Protein AF-A0A813IL20-F1 (afdb_monomer_lite)

Radius of gyration: 36.97 Å; chains: 1; bounding box: 120×88×126 Å

Secondary structure (DSSP, 8-state):
-------------------------------------------SGGGTTTSPP---TTGGGBSSSGGGS-----------PPB-TTS-EE-TTT--EE-GGGEEEE--STT---EEEEEEHHHHHHHHHHHHHSHHHHHHHHHHHHHHHHHTTT------HHHHHHHHHHTTTB-TTT-PBP-TT-TT-TTSEEEEES-TTS-S-TTTEEEEEGGG----GGGGT---GGG--S-SS--HHHHHHHHHHHHSPP-HHHHHHHHHHHHS---------------TTS-EE-TTT--EE-GGGEEE-TTSTTSEEEEEHHHHHHHHHHHHHSHHHHHHHHHHHHHHHHHHTT--B---HHHHHHHHHHTTTB-TTT--B-B-S-SS-TTBEEEEESSTTS-B-TTTEEEEEGGG--TT-TT-TTSPPPPPPPP-------PPPHHHHHHTSPPP--HHHHHHHHHHHH-GGG----PPP--B-TTSPEEPTTT--EE-GGGEEEEE-TTT--EEEEEEETTTTTSSSSBSSSSHHHHHHHHHHHHHHHHHHHT--B---HHHHHHHHHHTTTB-TTT--B--SS--SSSSSEEEEES-SSS-B-TTTEEEEETTS-----TTSTT--GGGS-S--S--HHHHHHHHHHHTSPP-HHHHHHHHHHHHHS-S-----PPPPPP-TTS-EE-TTT--EE-GGGEEE-TTSTTSEEEEEHHHHHHHHHHHHHSHHHHHHHHHHHHHHHHHHTT--B---HHHHHHHHHHTTTB-TTT--B-B-S-SS-TTBEEEEES-SSS-B-TTTEEEEEGGG--S-TT-HHHHHHHHHHHHHHTTHHHHHHHHHHHHHHHHHTT-

pLDDT: mean 78.88, std 21.27, range [24.94, 98.19]

Sequence (852 aa):
MAGFSYRLAGSLQLHKPSERWLLSSISSLRGHKLVSSIDHVLSDLDLQAHQPSEVNIEELRLLIQEARNPTKSEKPRAARRTANSAGEWLCGSCGHYLPVEAFWTATNGPAGRFHISSSCKDCTRLRHMTYHRTLRGNAGRLVAGATYRSKKRDYENTLTMQDILTMIWDQKGCCAYSGVAMQMCIPNSHWRMSLERKNNHIRYNISNCVLVAAEFNSSDYSRTLGVRANEVFGTAQWSAEKVSAVFEARRSIVDLHELSGDIAQARIVPKGLARNVSNRRPDCEGNFLCLKCMTHKHYDSFHVRAATSTGIQSYCKECAGDLGRRRRETLRGHVQTLLGNATARSKSANMAFALRLDDLLDMLYLQDGRCIYSGVPLQYRVRHTDWRMSLERLNNLAGYTKDNCMLIAVEFNTSDYSKLTTLQTPHPVSTSLHARPNVLSDLDLQALQPPHVNIEELKLLIQEARNPTCRKPRAARRTANSAGEWLCVSCGRYLPVEVFRLITTRTVGRSYIHSHCNDCERLRMMTYRRTLSGNAERLVASATYRSKKRNHKNTLTKDDILDMIWDQKGCCAYSGIAMQMCIPNSHWRMSLERKDNNLGYNLENCVLVASEFNTSDYSRQRGVRANEVFGTVQWSAEKVSAVFEARRSIVDLHQLSRDITQARVAPTSLARRLAPRRPDCEGKFLCSKCMTHKHYDSFYSDASKSSGIQGFCKECLKDLGRKHRETLRGHAFTLLSSARARSKSANMSFSLQLDDLLDMVHLQVGQCFYSGVPLQYKVRHTDWRMSLERINNSLGYTADNCVLIAVEFNTSDYSRKTAKVKKFVSISFADGVKYCTELQDMRVGFEVYMNK

Foldseek 3Di:
DDDDDDDDDDYDDDDDDDDDDDDDDDDDDDDDDDDDDDDDDDDDPPVVPDAPPQFWALVLLQQLQCFLFNPLPPQPPDDPWDADPVCFTQQSQPRDTDHQQQFDWDQPDPVRDIDTDNHGPVSVVVVLLQCQLRLLSVLQVQVVVQCVVCVVVVHDAPDDSLLVLVLCVVLVCAAQAQRGHASSRDPPDQSHKHKDFCDPPDGNDNVGIHIGRVVLVPPDCCVVPVDDPVPPFQPLNHHNVNNVVLLLLLPDADPLVVLVVLLVVLVDDPPDPPPCPLDFDAPPVCFTQQPPVRDTHHQQQFDADPPHPVRTDNHGPVVVVVVVLVLQLGPNSVLVVQLVVQVVVCVVVVADADDDSVLQSVLCSLLSCAAPVRSGRADRNDDRDQSHKHKDFLDPVHGHDSVGIHIHRNSVRDPPPNDPNPDDDDDRDDDDDDDDPDDDDVVLLVVLAQDDQPLVVLVVLLVVLPDPVPPGDPQDDWAADPVCFTQASRPSDTDHQQQFDWDQDPVPRDTDTPNGGSSSVRSSPRSCRLRLNVVLVVQQVVLVVVCVVVVADAPRDSVLSSVLCNVLSCAAQQARRRQSCTRPPDQRHWHKDFCDPVHGHDSVGIHIHRNLQVFDDPCPDPPQHNVNPFEPLHGHNVNLVVLLVLLPDDDPLVVLVVLLVCLVPVDPCPDPDDAFDQADPVCFGQQPQVRDTDHPQQFDADPVHPSRTDSHGPVRVVVVLLVLQLGPNSVLVVQLVVQVVVCVVVVADADDDSVLVSVLCVVLSQAAQLRSRHAHRNDDRDQSHWHKDFLAPVHGHDSSGIHIHRVSSVGPPNSHRPCSRSNNVSSSCVVPVVPVVVVVVVVVVVVVVVVD

Organism: Polarella glacialis (NCBI:txid89957)

Structure (mmCIF, N/CA/C/O backbone):
data_AF-A0A813IL20-F1
#
_entry.id   AF-A0A813IL20-F1
#
loop_
_atom_site.group_PDB
_atom_site.id
_atom_site.type_symbol
_atom_site.label_atom_id
_atom_site.label_alt_id
_atom_site.label_comp_id
_atom_site.label_asym_id
_atom_site.label_entity_id
_atom_site.label_seq_id
_atom_site.pdbx_PDB_ins_code
_atom_site.Cartn_x
_atom_site.Cartn_y
_atom_site.Cartn_z
_atom_site.occupancy
_atom_site.B_iso_or_equiv
_atom_site.auth_seq_id
_atom_site.auth_comp_id
_atom_site.auth_asym_id
_atom_site.auth_atom_id
_atom_site.pdbx_PDB_model_num
ATOM 1 N N . MET A 1 1 ? -54.839 -39.015 -52.988 1.00 30.56 1 MET A N 1
ATOM 2 C CA . MET A 1 1 ? -54.750 -40.089 -54.009 1.00 30.56 1 MET A CA 1
ATOM 3 C C . MET A 1 1 ? -53.391 -39.986 -54.716 1.00 30.56 1 MET A C 1
ATOM 5 O O . MET A 1 1 ? -52.631 -39.097 -54.352 1.00 30.56 1 MET A O 1
ATOM 9 N N . ALA A 1 2 ? -53.042 -40.917 -55.613 1.00 30.77 2 ALA A N 1
ATOM 10 C CA . ALA A 1 2 ? -51.734 -41.002 -56.299 1.00 30.77 2 ALA A CA 1
ATOM 11 C C . ALA A 1 2 ? -51.496 -39.865 -57.334 1.00 30.77 2 ALA A C 1
ATOM 13 O O . ALA A 1 2 ? -52.444 -39.156 -57.653 1.00 30.77 2 ALA A O 1
ATOM 14 N N . GLY A 1 3 ? -50.298 -39.651 -57.913 1.00 31.56 3 GLY A N 1
ATOM 15 C CA . GLY A 1 3 ? -48.956 -40.214 -57.628 1.00 31.56 3 GLY A CA 1
ATOM 16 C C . GLY A 1 3 ? -48.091 -40.537 -58.879 1.00 31.56 3 GLY A C 1
ATOM 17 O O . GLY A 1 3 ? -48.644 -40.916 -59.902 1.00 31.56 3 GLY A O 1
ATOM 18 N N . PHE A 1 4 ? -46.747 -40.484 -58.736 1.00 41.22 4 PHE A N 1
ATOM 19 C CA . PHE A 1 4 ? -45.675 -40.952 -59.672 1.00 41.22 4 PHE A CA 1
ATOM 20 C C . PHE A 1 4 ? -45.508 -40.226 -61.035 1.00 41.22 4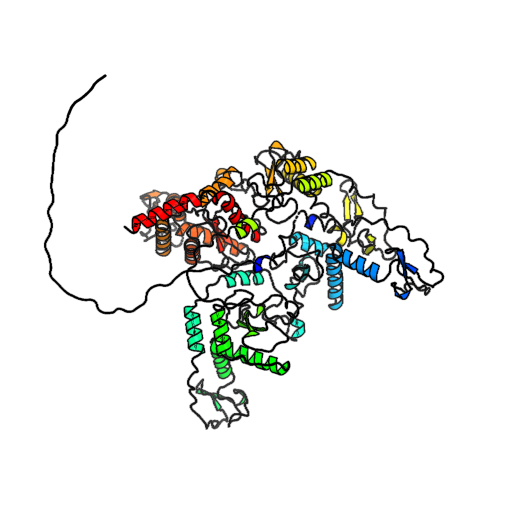 PHE A C 1
ATOM 22 O O . PHE A 1 4 ? -46.404 -39.502 -61.449 1.00 41.22 4 PHE A O 1
ATOM 29 N N . SER A 1 5 ? -44.368 -40.286 -61.765 1.00 36.16 5 SER A N 1
ATOM 30 C CA . SER A 1 5 ? -43.082 -41.062 -61.709 1.00 36.16 5 SER A CA 1
ATOM 31 C C . SER A 1 5 ? -41.892 -40.165 -62.206 1.00 36.16 5 SER A C 1
ATOM 33 O O . SER A 1 5 ? -42.159 -38.996 -62.458 1.00 36.16 5 SER A O 1
ATOM 35 N N . TYR A 1 6 ? -40.584 -40.472 -62.388 1.00 32.97 6 TYR A N 1
ATOM 36 C CA . TYR A 1 6 ? -39.657 -41.648 -62.463 1.00 32.97 6 TYR A CA 1
ATOM 37 C C . TYR A 1 6 ? -38.333 -41.323 -61.663 1.00 32.97 6 TYR A C 1
ATOM 39 O O . TYR A 1 6 ? -38.374 -40.386 -60.874 1.00 32.97 6 TYR A O 1
ATOM 47 N N . ARG A 1 7 ? -37.147 -41.993 -61.619 1.00 40.91 7 ARG A N 1
ATOM 48 C CA . ARG A 1 7 ? -36.355 -43.002 -62.405 1.00 40.91 7 ARG A CA 1
ATOM 49 C C . ARG A 1 7 ? -35.720 -42.463 -63.725 1.00 40.91 7 ARG A C 1
ATOM 51 O O . ARG A 1 7 ? -36.349 -41.628 -64.351 1.00 40.91 7 ARG A O 1
ATOM 58 N N . LEU A 1 8 ? -34.502 -42.804 -64.211 1.00 36.41 8 LEU A N 1
ATOM 59 C CA . LEU A 1 8 ? -33.400 -43.775 -63.903 1.00 36.41 8 LEU A CA 1
ATOM 60 C C . LEU A 1 8 ? -31.996 -43.071 -63.981 1.00 36.41 8 LEU A C 1
ATOM 62 O O . LEU A 1 8 ? -31.918 -42.050 -64.652 1.00 36.41 8 LEU A O 1
ATOM 66 N N . ALA A 1 9 ? -30.921 -43.388 -63.219 1.00 38.69 9 ALA A N 1
ATOM 67 C CA . ALA A 1 9 ? -29.983 -44.559 -63.112 1.00 38.69 9 ALA A CA 1
ATOM 68 C C . ALA A 1 9 ? -28.824 -44.581 -64.165 1.00 38.69 9 ALA A C 1
ATOM 70 O O . ALA A 1 9 ? -29.042 -44.087 -65.262 1.00 38.69 9 ALA A O 1
ATOM 71 N N . GLY A 1 10 ? -27.587 -45.094 -63.949 1.00 27.23 10 GLY A N 1
ATOM 72 C CA . GLY A 1 10 ? -26.899 -45.796 -62.824 1.00 27.23 10 GLY A CA 1
ATOM 73 C C . GLY A 1 10 ? -25.333 -45.682 -62.919 1.00 27.23 10 GLY A C 1
ATOM 74 O O . GLY A 1 10 ? -24.857 -44.957 -63.781 1.00 27.23 10 GLY A O 1
ATOM 75 N N . SER A 1 11 ? -24.483 -46.136 -61.966 1.00 35.28 11 SER A N 1
ATOM 76 C CA . SER A 1 11 ? -23.925 -47.511 -61.715 1.00 35.28 11 SER A CA 1
ATOM 77 C C . SER A 1 11 ? -22.703 -47.939 -62.591 1.00 35.28 11 SER A C 1
ATOM 79 O O . SER A 1 11 ? -22.823 -47.807 -63.800 1.00 35.28 11 SER A O 1
ATOM 81 N N . LEU A 1 12 ? -21.574 -48.553 -62.139 1.00 32.06 12 LEU A N 1
ATOM 82 C CA . LEU A 1 12 ? -20.972 -48.856 -60.802 1.00 32.06 12 LEU A CA 1
ATOM 83 C C . LEU A 1 12 ? -19.505 -49.445 -60.935 1.00 32.06 12 LEU A C 1
ATOM 85 O O . LEU A 1 12 ? -19.089 -49.745 -62.043 1.00 32.06 12 LEU A O 1
ATOM 89 N N . GLN A 1 13 ? -18.797 -49.703 -59.806 1.00 32.12 13 GLN A N 1
ATOM 90 C CA . GLN A 1 13 ? -17.669 -50.671 -59.542 1.00 32.12 13 GLN A CA 1
ATOM 91 C 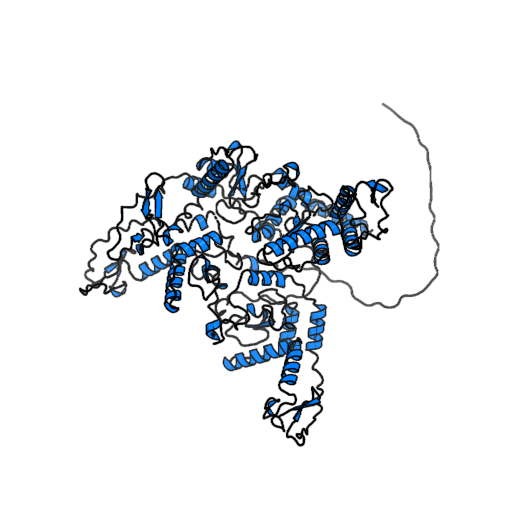C . GLN A 1 13 ? -16.141 -50.336 -59.692 1.00 32.12 13 GLN A C 1
ATOM 93 O O . GLN A 1 13 ? -15.582 -50.266 -60.775 1.00 32.12 13 GLN A O 1
ATOM 98 N N . LEU A 1 14 ? -15.471 -50.264 -58.518 1.00 36.41 14 LEU A N 1
ATOM 99 C CA . LEU A 1 14 ? -14.260 -50.977 -57.999 1.00 36.41 14 LEU A CA 1
ATOM 100 C C . LEU A 1 14 ? -13.086 -51.492 -58.885 1.00 36.41 14 LEU A C 1
ATOM 102 O O . LEU A 1 14 ? -13.293 -52.323 -59.757 1.00 36.41 14 LEU A O 1
ATOM 106 N N . HIS A 1 15 ? -11.835 -51.236 -58.432 1.00 27.55 15 HIS A N 1
ATOM 107 C CA . HIS A 1 15 ? -10.712 -52.216 -58.404 1.00 27.55 15 HIS A CA 1
ATOM 108 C C . HIS A 1 15 ? -9.550 -51.825 -57.435 1.00 27.55 15 HIS A C 1
ATOM 110 O O . HIS A 1 15 ? -9.463 -50.686 -56.978 1.00 27.55 15 HIS A O 1
ATOM 116 N N . LYS A 1 16 ? -8.673 -52.795 -57.107 1.00 30.78 16 LYS A N 1
ATOM 117 C CA . LYS A 1 16 ? -7.412 -52.766 -56.299 1.00 30.78 16 LYS A CA 1
ATOM 118 C C . LYS A 1 16 ? -6.602 -54.057 -56.621 1.00 30.78 16 LYS A C 1
ATOM 120 O O . LYS A 1 16 ? -7.242 -54.971 -57.148 1.00 30.78 16 LYS A O 1
ATOM 125 N N . PRO A 1 17 ? -5.327 -54.262 -56.195 1.00 57.16 17 PRO A N 1
ATOM 126 C CA . PRO A 1 17 ? -4.205 -53.350 -55.873 1.00 57.16 17 PRO A CA 1
ATOM 127 C C . PRO A 1 17 ? -2.868 -53.777 -56.575 1.00 57.16 17 PRO A C 1
ATOM 129 O O . PRO A 1 17 ? -2.871 -54.696 -57.387 1.00 57.16 17 PRO A O 1
ATOM 132 N N . SER A 1 18 ? -1.708 -53.193 -56.218 1.00 30.66 18 SER A N 1
ATOM 133 C CA . SER A 1 18 ? -0.358 -53.762 -56.485 1.00 30.66 18 SER A CA 1
ATOM 134 C C . SER A 1 18 ? 0.709 -53.287 -55.462 1.00 30.66 18 SER A C 1
ATOM 136 O O . SER A 1 18 ? 0.406 -52.454 -54.607 1.00 30.66 18 SER A O 1
ATOM 138 N N . GLU A 1 19 ? 1.922 -53.868 -55.477 1.00 31.22 19 GLU A N 1
ATOM 139 C CA . GLU A 1 19 ? 2.908 -53.869 -54.367 1.00 31.22 19 GLU A CA 1
ATOM 140 C C . GLU A 1 19 ? 4.320 -53.287 -54.683 1.00 31.22 19 GLU A C 1
ATOM 142 O O . GLU A 1 19 ? 4.808 -53.406 -55.803 1.00 31.22 19 GLU A O 1
ATOM 147 N N . ARG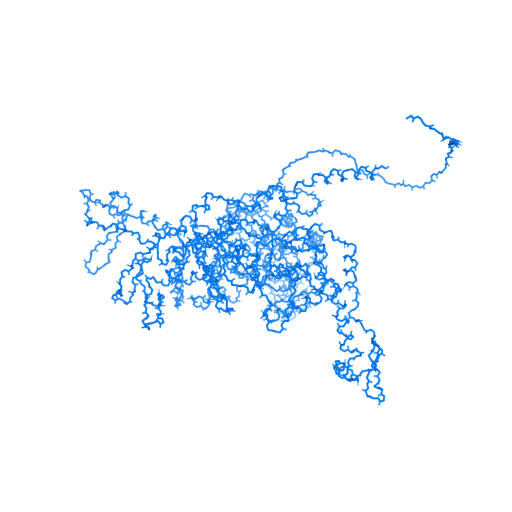 A 1 20 ? 5.035 -52.905 -53.597 1.00 30.52 20 ARG A N 1
ATOM 148 C CA . ARG A 1 20 ? 6.500 -53.061 -53.319 1.00 30.52 20 ARG A CA 1
ATOM 149 C C . ARG A 1 20 ? 7.565 -52.060 -53.826 1.00 30.52 20 ARG A C 1
ATOM 151 O O . ARG A 1 20 ? 7.359 -51.277 -54.738 1.00 30.52 20 ARG A O 1
ATOM 158 N N . TRP A 1 21 ? 8.740 -52.218 -53.180 1.00 29.64 21 TRP A N 1
ATOM 159 C CA . TRP A 1 21 ? 10.037 -51.506 -53.257 1.00 29.64 21 TRP A CA 1
ATOM 160 C C . TRP A 1 21 ? 10.128 -50.133 -52.552 1.00 29.64 21 TRP A C 1
ATOM 162 O O . TRP A 1 21 ? 9.209 -49.333 -52.649 1.00 29.64 21 TRP A O 1
ATOM 172 N N . LEU A 1 22 ? 11.236 -49.758 -51.885 1.00 30.05 22 LEU A N 1
ATOM 173 C CA . LEU A 1 22 ? 12.113 -50.491 -50.937 1.00 30.05 22 LEU A CA 1
ATOM 174 C C . LEU A 1 22 ? 12.947 -49.465 -50.106 1.00 30.05 22 LEU A C 1
ATOM 176 O O . LEU A 1 22 ? 13.071 -48.316 -50.506 1.00 30.05 22 LEU A O 1
ATOM 180 N N . LEU A 1 23 ? 13.473 -49.906 -48.952 1.00 27.94 23 LEU A N 1
ATOM 181 C CA . LEU A 1 23 ? 14.448 -49.304 -47.999 1.00 27.94 23 LEU A CA 1
ATOM 182 C C . LEU A 1 23 ? 15.348 -48.133 -48.491 1.00 27.94 23 LEU A C 1
ATOM 184 O O . LEU A 1 23 ? 15.772 -48.117 -49.637 1.00 27.94 23 LEU A O 1
ATOM 188 N N . SER A 1 24 ? 15.818 -47.180 -47.667 1.00 27.69 24 SER A N 1
ATOM 189 C CA . SER A 1 24 ? 15.969 -47.067 -46.190 1.00 27.69 24 SER A CA 1
ATOM 190 C C . SER A 1 24 ? 16.032 -45.561 -45.774 1.00 27.69 24 SER A C 1
ATOM 192 O O . SER A 1 24 ? 15.815 -44.714 -46.631 1.00 27.69 24 SER A O 1
ATOM 194 N N . SER A 1 25 ? 16.309 -45.094 -44.541 1.00 28.14 25 SER A N 1
ATOM 195 C CA . SER A 1 25 ? 16.659 -45.727 -43.250 1.00 28.14 25 SER A CA 1
ATOM 196 C C . SER A 1 25 ? 16.344 -44.797 -42.061 1.00 28.14 25 SER A C 1
ATOM 198 O O . SER A 1 25 ? 16.456 -43.581 -42.202 1.00 28.14 25 SER A O 1
ATOM 200 N N . ILE A 1 26 ? 16.071 -45.351 -40.870 1.00 27.06 26 ILE A N 1
ATOM 201 C CA . ILE A 1 26 ? 16.170 -44.669 -39.559 1.00 27.06 26 ILE A CA 1
ATOM 202 C C . ILE A 1 26 ? 16.661 -45.685 -38.518 1.00 27.06 26 ILE A C 1
ATOM 204 O O . ILE A 1 26 ? 16.115 -46.784 -38.428 1.00 27.06 26 ILE A O 1
ATOM 208 N N . SER A 1 27 ? 17.628 -45.305 -37.674 1.00 29.34 27 SER A N 1
ATOM 209 C CA . SER A 1 27 ? 18.058 -46.121 -36.531 1.00 29.34 27 SER A CA 1
ATOM 210 C C . SER A 1 27 ? 18.426 -45.288 -35.295 1.00 29.34 27 SER A C 1
ATOM 212 O O . SER A 1 27 ? 19.566 -44.855 -35.150 1.00 29.34 27 SER A O 1
ATOM 214 N N . SER A 1 28 ? 17.477 -45.124 -34.368 1.00 28.81 28 SER A N 1
ATOM 215 C CA . SER A 1 28 ? 17.723 -45.213 -32.916 1.00 28.81 28 SER A CA 1
ATOM 216 C C . SER A 1 28 ? 16.388 -45.243 -32.162 1.00 28.81 28 SER A C 1
ATOM 218 O O . SER A 1 28 ? 15.513 -44.421 -32.425 1.00 28.81 28 SER A O 1
ATOM 220 N N . LEU A 1 29 ? 16.215 -46.194 -31.239 1.00 32.59 29 LEU A N 1
ATOM 221 C CA . LEU A 1 29 ? 14.995 -46.366 -30.440 1.00 32.59 29 LEU A CA 1
ATOM 222 C C . LEU A 1 29 ? 15.326 -46.922 -29.047 1.00 32.59 29 LEU A C 1
ATOM 224 O O . LEU A 1 29 ? 16.087 -47.883 -28.945 1.00 32.59 29 LEU A O 1
ATOM 228 N N . ARG A 1 30 ? 14.717 -46.323 -28.012 1.00 31.08 30 ARG A N 1
ATOM 229 C CA . ARG A 1 30 ? 14.506 -46.745 -26.598 1.00 31.08 30 ARG A CA 1
ATOM 230 C C . ARG A 1 30 ? 14.047 -45.480 -25.852 1.00 31.08 30 ARG A C 1
ATOM 232 O O . ARG A 1 30 ? 14.618 -44.428 -26.104 1.00 31.08 30 ARG A O 1
ATOM 239 N N . GLY A 1 31 ? 13.076 -45.444 -24.941 1.00 28.25 31 GLY A N 1
ATOM 240 C CA . GLY A 1 31 ? 12.111 -46.386 -24.337 1.00 28.25 31 GLY A CA 1
ATOM 241 C C . GLY A 1 31 ? 11.447 -45.589 -23.182 1.00 28.25 31 GLY A C 1
ATOM 242 O O . GLY A 1 31 ? 12.085 -44.677 -22.671 1.00 28.25 31 GLY A O 1
ATOM 243 N N . HIS A 1 32 ? 10.202 -45.754 -22.732 1.00 26.88 32 HIS A N 1
ATOM 244 C CA . HIS A 1 32 ? 9.381 -46.948 -22.484 1.00 26.88 32 HIS A CA 1
ATOM 245 C C . HIS A 1 32 ? 7.866 -46.619 -22.595 1.00 26.88 32 HIS A C 1
ATOM 247 O O . HIS A 1 32 ? 7.494 -45.540 -23.050 1.00 26.88 32 HIS A O 1
ATOM 253 N N . LYS A 1 33 ? 6.982 -47.551 -22.198 1.00 29.48 33 LYS A N 1
ATOM 254 C CA . LYS A 1 33 ? 5.514 -47.448 -22.302 1.00 29.48 33 LYS A CA 1
ATOM 255 C C . LYS A 1 33 ? 4.807 -47.746 -20.962 1.00 29.48 33 LYS A C 1
ATOM 257 O O . LYS A 1 33 ? 5.183 -48.707 -20.301 1.00 29.48 33 LYS A O 1
ATOM 262 N N . LEU A 1 34 ? 3.689 -47.043 -20.735 1.00 29.61 34 LEU A N 1
ATOM 263 C CA . LEU A 1 34 ? 2.519 -47.407 -19.903 1.00 29.61 34 LEU A CA 1
ATOM 264 C C . LEU A 1 34 ? 2.596 -47.378 -18.354 1.00 29.61 34 LEU A C 1
ATOM 266 O O . LEU A 1 34 ? 3.662 -47.288 -17.762 1.00 29.61 34 LEU A O 1
ATOM 270 N N . VAL A 1 35 ? 1.390 -47.523 -17.767 1.00 24.94 35 VAL A N 1
ATOM 271 C CA . VAL A 1 35 ? 1.003 -47.593 -16.335 1.00 24.94 35 VAL A CA 1
ATOM 272 C C . VAL A 1 35 ? 0.962 -46.238 -15.591 1.00 24.94 35 VAL A C 1
ATOM 274 O O . VAL A 1 35 ? 1.875 -45.436 -15.724 1.00 24.94 35 VAL A O 1
ATOM 277 N N . SER A 1 36 ? -0.002 -45.976 -14.694 1.00 25.88 36 SER A N 1
ATOM 278 C CA . SER A 1 36 ? -1.453 -45.733 -14.906 1.00 25.88 36 SER A CA 1
ATOM 279 C C . SER A 1 36 ? -2.178 -45.533 -13.558 1.00 25.88 36 SER A C 1
ATOM 281 O O . SER A 1 36 ? -1.924 -46.304 -12.638 1.00 25.88 36 SER A O 1
ATOM 283 N N . SER A 1 37 ? -3.184 -44.645 -13.521 1.00 28.28 37 SER A N 1
ATOM 284 C CA . SER A 1 37 ? -4.208 -44.466 -12.458 1.00 28.28 37 SER A CA 1
ATOM 285 C C . SER A 1 37 ? -3.786 -43.860 -11.105 1.00 28.28 37 SER A C 1
ATOM 287 O O . SER A 1 37 ? -2.670 -44.084 -10.654 1.00 28.28 37 SER A O 1
ATOM 289 N N . ILE A 1 38 ? -4.765 -43.186 -10.470 1.00 27.50 38 ILE A N 1
ATOM 290 C CA . ILE A 1 38 ? -4.873 -42.794 -9.048 1.00 27.50 38 ILE A CA 1
ATOM 291 C C . ILE A 1 38 ? -3.850 -41.748 -8.555 1.00 27.50 38 ILE A C 1
ATOM 293 O O . ILE A 1 38 ? -2.655 -41.897 -8.770 1.00 27.50 38 ILE A O 1
ATOM 297 N N . ASP A 1 39 ? -4.163 -40.736 -7.741 1.00 28.02 39 ASP A N 1
ATOM 298 C CA . ASP A 1 39 ? -5.321 -39.868 -7.412 1.00 28.02 39 ASP A CA 1
ATOM 299 C C . ASP A 1 39 ? -5.034 -39.276 -6.004 1.00 28.02 39 ASP A C 1
ATOM 301 O O . ASP A 1 39 ? -4.280 -39.862 -5.229 1.00 28.02 39 ASP A O 1
ATOM 305 N N . HIS A 1 40 ? -5.699 -38.164 -5.655 1.00 30.62 40 HIS A N 1
ATOM 306 C CA . HIS A 1 40 ? -5.780 -37.540 -4.313 1.00 30.62 40 HIS A CA 1
ATOM 307 C C . HIS A 1 40 ? -4.561 -36.805 -3.682 1.00 30.62 40 HIS A C 1
ATOM 309 O O . HIS A 1 40 ? -3.407 -37.173 -3.858 1.00 30.62 40 HIS A O 1
ATOM 315 N N . VAL A 1 41 ? -4.907 -35.817 -2.818 1.00 27.88 41 VAL A N 1
ATOM 316 C CA . VAL A 1 41 ? -4.112 -35.203 -1.712 1.00 27.88 41 VAL A CA 1
ATOM 317 C C . VAL A 1 41 ? -2.922 -34.317 -2.168 1.00 27.88 41 VAL A C 1
ATOM 319 O O . VAL A 1 41 ? -1.934 -34.825 -2.674 1.00 27.88 41 VAL A O 1
ATOM 322 N N . LEU A 1 42 ? -2.898 -32.975 -2.011 1.00 26.08 42 LEU A N 1
ATOM 323 C CA . LEU A 1 42 ? -3.726 -31.986 -1.269 1.00 26.08 42 LEU A CA 1
ATOM 324 C C . LEU A 1 42 ? -3.787 -30.608 -1.983 1.00 26.08 42 LEU A C 1
ATOM 326 O O . LEU A 1 42 ? -3.006 -30.345 -2.894 1.00 26.08 42 LEU A O 1
ATOM 330 N N . SER A 1 43 ? -4.660 -29.700 -1.513 1.00 38.56 43 SER A N 1
ATOM 331 C CA . SER A 1 43 ? -4.796 -28.308 -1.998 1.00 38.56 43 SER A CA 1
ATOM 332 C C . SER A 1 43 ? -5.077 -27.285 -0.877 1.00 38.56 43 SER A C 1
ATOM 334 O O . SER A 1 43 ? -5.965 -27.535 -0.065 1.00 38.56 43 SER A O 1
ATOM 336 N N . ASP A 1 44 ? -4.368 -26.144 -0.890 1.00 32.38 44 ASP A N 1
ATOM 337 C CA . ASP A 1 44 ? -4.613 -24.766 -0.366 1.00 32.38 44 ASP A CA 1
ATOM 338 C C . ASP A 1 44 ? -5.441 -24.435 0.913 1.00 32.38 44 ASP A C 1
ATOM 340 O O . ASP A 1 44 ? -5.466 -23.268 1.321 1.00 32.38 44 ASP A O 1
ATOM 344 N N . LEU A 1 45 ? -6.075 -25.387 1.602 1.00 31.36 45 LEU A N 1
ATOM 345 C CA . LEU A 1 45 ? -7.013 -25.136 2.712 1.00 31.36 45 LEU A CA 1
ATOM 346 C C . LEU A 1 45 ? -6.416 -24.356 3.905 1.00 31.36 45 LEU A C 1
ATOM 348 O O . LEU A 1 45 ? -7.084 -23.480 4.461 1.00 31.36 45 LEU A O 1
ATOM 352 N N . ASP A 1 46 ? -5.161 -24.616 4.281 1.00 31.88 46 ASP A N 1
ATOM 353 C CA . ASP A 1 46 ? -4.569 -24.076 5.518 1.00 31.88 46 ASP A CA 1
ATOM 354 C C . ASP A 1 46 ? -4.294 -22.558 5.494 1.00 31.88 46 ASP A C 1
ATOM 356 O O . ASP A 1 46 ? -4.261 -21.905 6.540 1.00 31.88 46 ASP A O 1
ATOM 360 N N . LEU A 1 47 ? -4.133 -21.941 4.315 1.00 37.00 47 LEU A N 1
ATOM 361 C CA . LEU A 1 47 ? -3.738 -20.525 4.208 1.00 37.00 47 LEU A CA 1
ATOM 362 C C . LEU A 1 47 ? -4.900 -19.520 4.330 1.00 37.00 47 LEU A C 1
ATOM 364 O O . LEU A 1 47 ? -4.661 -18.308 4.448 1.00 37.00 47 LEU A O 1
ATOM 368 N N . GLN A 1 48 ? -6.154 -19.984 4.329 1.00 37.00 48 GLN A N 1
ATOM 369 C CA . GLN A 1 48 ? -7.321 -19.109 4.505 1.00 37.00 48 GLN A CA 1
ATOM 370 C C . GLN A 1 48 ? -7.692 -18.887 5.983 1.00 37.00 48 GLN A C 1
ATOM 372 O O . GLN A 1 48 ? -8.181 -17.810 6.330 1.00 37.00 48 GLN A O 1
ATOM 377 N N . ALA A 1 49 ? -7.382 -19.835 6.876 1.00 36.69 49 ALA A N 1
ATOM 378 C CA . ALA A 1 49 ? -7.843 -19.856 8.271 1.00 36.69 49 ALA A CA 1
ATOM 379 C C . ALA A 1 49 ? -7.341 -18.699 9.169 1.00 36.69 49 ALA A C 1
ATOM 381 O O . ALA A 1 49 ? -7.793 -18.557 10.308 1.00 36.69 49 ALA A O 1
ATOM 382 N N . HIS A 1 50 ? -6.381 -17.887 8.708 1.00 42.91 50 HIS A N 1
ATOM 383 C CA . HIS A 1 50 ? -5.662 -16.910 9.544 1.00 42.91 50 HIS A CA 1
ATOM 384 C C . HIS A 1 50 ? -5.648 -15.464 9.013 1.00 42.91 50 HIS A C 1
ATOM 386 O O . HIS A 1 50 ? -5.057 -14.585 9.648 1.00 42.91 50 HIS A O 1
ATOM 392 N N . GLN A 1 51 ? -6.308 -15.166 7.888 1.00 50.78 51 GLN A N 1
ATOM 393 C CA . GLN A 1 51 ? -6.432 -13.776 7.428 1.00 50.78 51 GLN A CA 1
ATOM 394 C C . GLN A 1 51 ? -7.478 -13.029 8.279 1.00 50.78 51 GLN A C 1
ATOM 396 O O . GLN A 1 51 ? -8.631 -13.460 8.338 1.00 50.78 51 GLN A O 1
ATOM 401 N N . PRO A 1 52 ? -7.129 -11.908 8.947 1.00 51.88 52 PRO A N 1
ATOM 402 C CA . PRO A 1 52 ? -8.107 -11.133 9.700 1.00 51.88 52 PRO A CA 1
ATOM 403 C C . PRO A 1 52 ? -9.155 -10.565 8.736 1.00 51.88 52 PRO A C 1
ATOM 405 O O . PRO A 1 52 ? -8.807 -9.972 7.712 1.00 51.88 52 PRO A O 1
ATOM 408 N N . SER A 1 53 ? -10.433 -10.756 9.070 1.00 57.16 53 SER A N 1
ATOM 409 C CA . SER A 1 53 ? -11.573 -10.317 8.261 1.00 57.16 53 SER A CA 1
ATOM 410 C C . SER A 1 53 ? -11.471 -8.836 7.874 1.00 57.16 53 SER A C 1
ATOM 412 O O . SER A 1 53 ? -10.972 -8.031 8.665 1.00 57.16 53 SER A O 1
ATOM 414 N N . GLU A 1 54 ? -11.925 -8.490 6.650 1.00 72.25 54 GLU A N 1
ATOM 415 C CA . GLU A 1 54 ? -11.915 -7.113 6.112 1.00 72.25 54 GLU A CA 1
ATOM 416 C C . GLU A 1 54 ? -12.303 -6.144 7.226 1.00 72.25 54 GLU A C 1
ATOM 418 O O . GLU A 1 54 ? -13.387 -6.314 7.800 1.00 72.25 54 GLU A O 1
ATOM 423 N N . VAL A 1 55 ? -11.432 -5.169 7.567 1.00 72.31 55 VAL A N 1
ATOM 424 C CA . VAL A 1 55 ? -11.761 -4.315 8.710 1.00 72.31 55 VAL A CA 1
ATOM 425 C C . VAL A 1 55 ? -13.062 -3.664 8.383 1.00 72.31 55 VAL A C 1
ATOM 427 O O . VAL A 1 55 ? -13.244 -2.965 7.385 1.00 72.31 55 VAL A O 1
ATOM 430 N N . ASN A 1 56 ? -13.950 -3.910 9.304 1.00 81.56 56 ASN A N 1
ATOM 431 C CA . ASN A 1 56 ? -15.264 -3.417 9.264 1.00 81.56 56 ASN A CA 1
ATOM 432 C C . ASN A 1 56 ? -15.138 -1.880 9.366 1.00 81.56 56 ASN A C 1
ATOM 434 O O . ASN A 1 56 ? -15.155 -1.405 10.486 1.00 81.56 56 ASN A O 1
ATOM 438 N N . ILE A 1 57 ? -15.095 -1.074 8.267 1.00 72.44 57 ILE A N 1
ATOM 439 C CA . ILE A 1 57 ? -15.626 0.392 8.168 1.00 72.44 57 ILE A CA 1
ATOM 440 C C . ILE A 1 57 ? -18.505 1.081 7.417 1.00 72.44 57 ILE A C 1
ATOM 442 O O . ILE A 1 57 ? -18.978 1.621 6.379 1.00 72.44 57 ILE A O 1
ATOM 446 N N . GLU A 1 58 ? -19.668 1.001 8.154 1.00 75.31 58 GLU A N 1
ATOM 447 C CA . GLU A 1 58 ? -20.138 0.837 9.582 1.00 75.31 58 GLU A CA 1
ATOM 448 C C . GLU A 1 58 ? -19.430 0.031 10.764 1.00 75.31 58 GLU A C 1
ATOM 450 O O . GLU A 1 58 ? -18.633 0.677 11.379 1.00 75.31 58 GLU A O 1
ATOM 455 N N . GLU A 1 59 ? -19.538 -1.243 11.184 1.00 81.50 59 GLU A N 1
ATOM 456 C CA . GLU A 1 59 ? -18.992 -1.782 12.507 1.00 81.50 59 GLU A CA 1
ATOM 457 C C . GLU A 1 59 ? -17.706 -1.240 13.252 1.00 81.50 59 GLU A C 1
ATOM 459 O O . GLU A 1 59 ? -17.736 -1.238 14.475 1.00 81.50 59 GLU A O 1
ATOM 464 N N . LEU A 1 60 ? -16.608 -0.710 12.680 1.00 77.56 60 LEU A N 1
ATOM 465 C CA . LEU A 1 60 ? -15.597 0.083 13.455 1.00 77.56 60 LEU A CA 1
ATOM 466 C C . LEU A 1 60 ? -16.138 1.470 13.833 1.00 77.56 60 LEU A C 1
ATOM 468 O O . LEU A 1 60 ? -15.721 2.138 14.770 1.00 77.56 60 LEU A O 1
ATOM 472 N N . ARG A 1 61 ? -17.142 1.862 13.078 1.00 77.44 61 ARG A N 1
ATOM 473 C CA . ARG A 1 61 ? -18.267 2.740 13.346 1.00 77.44 61 ARG A CA 1
ATOM 474 C C . ARG A 1 61 ? -19.375 2.070 14.226 1.00 77.44 61 ARG A C 1
ATOM 476 O O . ARG A 1 61 ? -20.384 2.694 14.534 1.00 77.44 61 ARG A O 1
ATOM 483 N N . LEU A 1 62 ? -19.110 0.933 14.882 1.00 81.81 62 LEU A N 1
ATOM 484 C CA . LEU A 1 62 ? -19.770 0.328 16.078 1.00 81.81 62 LEU A CA 1
ATOM 485 C C . LEU A 1 62 ? -18.806 0.049 17.256 1.00 81.81 62 LEU A C 1
ATOM 487 O O . LEU A 1 62 ? -19.223 -0.567 18.225 1.00 81.81 62 LEU A O 1
ATOM 491 N N . LEU A 1 63 ? -17.590 0.611 17.310 1.00 75.62 63 LEU A N 1
ATOM 492 C CA . LEU A 1 63 ? -16.743 0.506 18.529 1.00 75.62 63 LEU A CA 1
ATOM 493 C C . LEU A 1 63 ? -16.069 1.819 18.991 1.00 75.62 63 LEU A C 1
ATOM 495 O O . LEU A 1 63 ? -15.219 1.836 19.875 1.00 75.62 63 LEU A O 1
ATOM 499 N N . ILE A 1 64 ? -16.474 2.940 18.389 1.00 76.75 64 ILE A N 1
ATOM 500 C CA . ILE A 1 64 ? -15.799 4.246 18.314 1.00 76.75 64 ILE A CA 1
ATOM 501 C C . ILE A 1 64 ? -16.747 5.494 18.258 1.00 76.75 64 ILE A C 1
ATOM 503 O O . ILE A 1 64 ? -16.329 6.586 17.909 1.00 76.75 64 ILE A O 1
ATOM 507 N N . GLN A 1 65 ? -18.022 5.723 18.585 1.00 77.69 65 GLN A N 1
ATOM 508 C CA . GLN A 1 65 ? -19.219 5.164 19.213 1.00 77.69 65 GLN A CA 1
ATOM 509 C C . GLN A 1 65 ? -19.237 5.031 20.703 1.00 77.69 65 GLN A C 1
ATOM 511 O O . GLN A 1 65 ? -19.804 5.869 21.378 1.00 77.69 65 GLN A O 1
ATOM 516 N N . GLU A 1 66 ? -18.753 3.926 21.208 1.00 84.62 66 GLU A N 1
ATOM 517 C CA . GLU A 1 66 ? -19.068 3.584 22.565 1.00 84.62 66 GLU A CA 1
ATOM 518 C C . GLU A 1 66 ? -18.526 4.704 23.438 1.00 84.62 66 GLU A C 1
ATOM 520 O O . GLU A 1 66 ? -19.283 5.500 23.974 1.00 84.62 66 GLU A O 1
ATOM 525 N N . ALA A 1 67 ? -17.229 4.966 23.372 1.00 75.81 67 ALA A N 1
ATOM 526 C CA . ALA A 1 67 ? -16.583 5.823 24.329 1.00 75.81 67 ALA A CA 1
ATOM 527 C C . ALA A 1 67 ? -16.071 7.249 23.986 1.00 75.81 67 ALA A C 1
ATOM 529 O O . ALA A 1 67 ? -15.139 7.673 24.671 1.00 75.81 67 ALA A O 1
ATOM 530 N N . ARG A 1 68 ? -16.671 8.081 23.096 1.00 77.69 68 ARG A N 1
ATOM 531 C CA . ARG A 1 68 ? -16.791 9.539 23.425 1.00 77.69 68 ARG A CA 1
ATOM 532 C C . ARG A 1 68 ? -17.763 9.617 24.566 1.00 77.69 68 ARG A C 1
ATOM 534 O O . ARG A 1 68 ? -17.452 10.306 25.509 1.00 77.69 68 ARG A O 1
ATOM 541 N N . ASN A 1 69 ? -18.874 8.889 24.539 1.00 69.88 69 ASN A N 1
ATOM 542 C CA . ASN A 1 69 ? -19.890 8.896 25.581 1.00 69.88 69 ASN A CA 1
ATOM 543 C C . ASN A 1 69 ? -20.274 7.430 25.852 1.00 69.88 69 ASN A C 1
ATOM 545 O O . ASN A 1 69 ? -21.362 7.020 25.440 1.00 69.88 69 ASN A O 1
ATOM 549 N N . PRO A 1 70 ? -19.384 6.629 26.479 1.00 68.56 70 PRO A N 1
ATOM 550 C CA . PRO A 1 70 ? -19.718 5.261 26.828 1.00 68.56 70 PRO A CA 1
ATOM 551 C C . PRO A 1 70 ? -20.891 5.410 27.758 1.00 68.56 70 PRO A C 1
ATOM 553 O O . PRO A 1 70 ? -20.897 6.309 28.611 1.00 68.56 70 PRO A O 1
ATOM 556 N N . THR A 1 71 ? -21.918 4.614 27.497 1.00 67.44 71 THR A N 1
ATOM 557 C CA . THR A 1 71 ? -23.118 4.582 28.312 1.00 67.44 71 THR A CA 1
ATOM 558 C C . THR A 1 71 ? -22.656 4.512 29.757 1.00 67.44 71 THR A C 1
ATOM 560 O O . THR A 1 71 ? -21.979 3.572 30.173 1.00 67.44 71 THR A O 1
ATOM 563 N N . LYS A 1 72 ? -22.894 5.607 30.490 1.00 59.69 72 LYS A N 1
ATOM 564 C CA . LYS A 1 72 ? -22.519 5.702 31.893 1.00 59.69 72 LYS A CA 1
ATOM 565 C C . LYS A 1 72 ? -23.365 4.650 32.579 1.00 59.69 72 LYS A C 1
ATOM 567 O O . LYS A 1 72 ? -24.547 4.894 32.792 1.00 59.69 72 LYS A O 1
ATOM 572 N N . SER A 1 73 ? -22.775 3.493 32.864 1.00 57.03 73 SER A N 1
ATOM 573 C CA . SER A 1 73 ? -23.456 2.484 33.652 1.00 57.03 73 SER A CA 1
ATOM 574 C C . SER A 1 73 ? -23.874 3.139 34.958 1.00 57.03 73 SER A C 1
ATOM 576 O O . SER A 1 73 ? -23.062 3.793 35.628 1.00 57.03 73 SER A O 1
ATOM 578 N N . GLU A 1 74 ? -25.159 3.025 35.275 1.00 43.84 74 GLU A N 1
ATOM 579 C CA . GLU A 1 74 ? -25.684 3.488 36.545 1.00 43.84 74 GLU A CA 1
ATOM 580 C C . GLU A 1 74 ? -25.112 2.576 37.617 1.00 43.84 74 GLU A C 1
ATOM 582 O O . GLU A 1 74 ? -25.594 1.481 37.888 1.00 43.84 74 GLU A O 1
ATOM 587 N N . LYS A 1 75 ? -23.980 3.005 38.172 1.00 55.62 75 LYS A N 1
ATOM 588 C CA . LYS A 1 75 ? -23.395 2.349 39.327 1.00 55.62 75 LYS A CA 1
ATOM 589 C C . LYS A 1 75 ? -24.368 2.590 40.476 1.00 55.62 75 LYS A C 1
ATOM 591 O O . LYS A 1 75 ? -24.567 3.768 40.801 1.00 55.62 75 LYS A O 1
ATOM 596 N N . PRO A 1 76 ? -24.940 1.545 41.102 1.00 51.62 76 PRO A N 1
ATOM 597 C CA . PRO A 1 76 ? -25.684 1.742 42.334 1.00 51.62 76 PRO A CA 1
ATOM 598 C C . PRO A 1 76 ? -24.784 2.515 43.298 1.00 51.62 76 PRO A C 1
ATOM 600 O O . PRO A 1 76 ? -23.580 2.242 43.387 1.00 51.62 76 PRO A O 1
ATOM 603 N N . ARG A 1 77 ? -25.338 3.536 43.966 1.00 51.56 77 ARG A N 1
ATOM 604 C CA . ARG A 1 77 ? -24.589 4.294 44.974 1.00 51.56 77 ARG A CA 1
ATOM 605 C C . ARG A 1 77 ? -24.133 3.289 46.021 1.00 51.56 77 ARG A C 1
ATOM 607 O O . ARG A 1 77 ? -24.966 2.745 46.736 1.00 51.56 77 ARG A O 1
ATOM 614 N N . ALA A 1 78 ? -22.830 3.016 46.065 1.00 54.91 78 ALA A N 1
ATOM 615 C CA . ALA A 1 78 ? -22.284 2.042 46.992 1.00 54.91 78 ALA A CA 1
ATOM 616 C C . ALA A 1 78 ? -22.659 2.476 48.411 1.00 54.91 78 ALA A C 1
ATOM 618 O O . ALA A 1 78 ? -22.210 3.528 48.873 1.00 54.91 78 ALA A O 1
ATOM 619 N N . ALA A 1 79 ? -23.503 1.677 49.070 1.00 60.16 79 ALA A N 1
ATOM 620 C CA . ALA A 1 79 ? -23.811 1.851 50.479 1.00 60.16 79 ALA A CA 1
ATOM 621 C C . ALA A 1 79 ? -22.499 1.901 51.274 1.00 60.16 79 ALA A C 1
ATOM 623 O O . ALA A 1 79 ? -21.471 1.374 50.833 1.00 60.16 79 ALA A O 1
ATOM 624 N N . ARG A 1 80 ? -22.513 2.570 52.429 1.00 69.94 80 ARG A N 1
ATOM 625 C CA . ARG A 1 80 ? -21.311 2.807 53.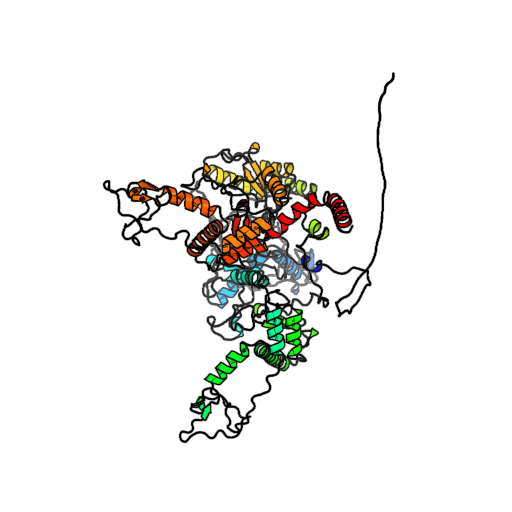237 1.00 69.94 80 ARG A CA 1
ATOM 626 C C . ARG A 1 80 ? -20.821 1.480 53.830 1.00 69.94 80 ARG A C 1
ATOM 628 O O . ARG A 1 80 ? -21.196 1.123 54.937 1.00 69.94 80 ARG A O 1
ATOM 635 N N . ARG A 1 81 ? -20.031 0.736 53.048 1.00 78.00 81 ARG A N 1
ATOM 636 C CA . ARG A 1 81 ? -19.573 -0.617 53.380 1.00 78.00 81 ARG A CA 1
ATOM 637 C C . ARG A 1 81 ? -18.784 -0.596 54.684 1.00 78.00 81 ARG A C 1
ATOM 639 O O . ARG A 1 81 ? -17.736 0.045 54.752 1.00 78.00 81 ARG A O 1
ATOM 646 N N . THR A 1 82 ? -19.278 -1.324 55.669 1.00 81.69 82 THR A N 1
ATOM 647 C CA . THR A 1 82 ? -18.487 -1.857 56.776 1.00 81.69 82 THR A CA 1
ATOM 648 C C . THR A 1 82 ? -17.939 -3.228 56.381 1.00 81.69 82 THR A C 1
ATOM 650 O O . THR A 1 82 ? -18.379 -3.822 55.390 1.00 81.69 82 THR A O 1
ATOM 653 N N . ALA A 1 83 ? -16.987 -3.737 57.159 1.00 87.19 83 ALA A N 1
ATOM 654 C CA . ALA A 1 83 ? -16.676 -5.158 57.131 1.00 87.19 83 ALA A CA 1
ATOM 655 C C . ALA A 1 83 ? -17.836 -5.985 57.731 1.00 87.19 83 ALA A C 1
ATOM 657 O O . ALA A 1 83 ? -18.687 -5.434 58.438 1.00 87.19 83 ALA A O 1
ATOM 658 N N . ASN A 1 84 ? -17.873 -7.291 57.455 1.00 92.38 84 ASN A N 1
ATOM 659 C CA . ASN A 1 84 ? -18.656 -8.246 58.247 1.00 92.38 84 ASN A CA 1
ATOM 660 C C . ASN A 1 84 ? -17.937 -8.574 59.576 1.00 92.38 84 ASN A C 1
ATOM 662 O O . ASN A 1 84 ? -16.849 -8.068 59.855 1.00 92.38 84 ASN A O 1
ATOM 666 N N . SER A 1 85 ? -18.534 -9.446 60.391 1.00 90.88 85 SER A N 1
ATOM 667 C CA . SER A 1 85 ? -17.953 -9.934 61.652 1.00 90.88 85 SER A CA 1
ATOM 668 C C . SER A 1 85 ? -16.630 -10.700 61.489 1.00 90.88 85 SER A C 1
ATOM 670 O O . SER A 1 85 ? -15.887 -10.809 62.458 1.00 90.88 85 SER A O 1
ATOM 672 N N . ALA A 1 86 ? -16.306 -11.178 60.283 1.00 90.81 86 ALA A N 1
ATOM 673 C CA . ALA A 1 86 ? -15.034 -11.824 59.948 1.00 90.81 86 ALA A CA 1
ATOM 674 C C . ALA A 1 86 ? -13.964 -10.841 59.412 1.00 90.81 86 ALA A C 1
ATOM 676 O O . ALA A 1 86 ? -12.879 -11.262 59.017 1.00 90.81 86 ALA A O 1
ATOM 677 N N . GLY A 1 87 ? -14.242 -9.530 59.376 1.00 89.56 87 GLY A N 1
ATOM 678 C CA . GLY A 1 87 ? -13.315 -8.508 58.863 1.00 89.56 87 GLY A CA 1
ATOM 679 C C . GLY A 1 87 ? -13.297 -8.359 57.333 1.00 89.56 87 GLY A C 1
ATOM 680 O O . GLY A 1 87 ? -12.538 -7.549 56.792 1.00 89.56 87 GLY A O 1
ATOM 681 N N . GLU A 1 88 ? -14.151 -9.092 56.622 1.00 94.38 88 GLU A N 1
ATOM 682 C CA . GLU A 1 88 ? -14.222 -9.110 55.162 1.00 94.38 88 GLU A CA 1
ATOM 683 C C . GLU A 1 88 ? -15.090 -7.981 54.598 1.00 94.38 88 GLU A C 1
ATOM 685 O O . GLU A 1 88 ? -16.073 -7.546 55.197 1.00 94.38 88 GLU A O 1
ATOM 690 N N . TRP A 1 89 ? -14.775 -7.545 53.381 1.00 92.94 89 TRP A N 1
ATOM 691 C CA . TRP A 1 89 ? -15.419 -6.435 52.692 1.00 92.94 89 TRP A CA 1
ATOM 692 C C . TRP A 1 89 ? -16.259 -6.915 51.509 1.00 92.94 89 TRP A C 1
ATOM 694 O O . TRP A 1 89 ? -15.777 -7.617 50.621 1.00 92.94 89 TRP A O 1
ATOM 704 N N . LEU A 1 90 ? -17.510 -6.456 51.438 1.00 92.12 90 LEU A N 1
ATOM 705 C CA . LEU A 1 90 ? -18.412 -6.759 50.326 1.00 92.12 90 LEU A CA 1
ATOM 706 C C . LEU A 1 90 ? -17.894 -6.167 49.002 1.00 92.12 90 LEU A C 1
ATOM 708 O O . LEU A 1 90 ? -17.770 -4.944 48.847 1.00 92.12 90 LEU A O 1
ATOM 712 N N . CYS A 1 91 ? -17.618 -7.010 48.010 1.00 91.31 91 CYS A N 1
ATOM 713 C CA . CYS A 1 91 ? -17.260 -6.579 46.664 1.00 91.31 91 CYS A CA 1
ATOM 714 C C . CYS A 1 91 ? -18.500 -6.090 45.899 1.00 91.31 91 CYS A C 1
ATOM 716 O O . CYS A 1 91 ? -19.330 -6.890 45.464 1.00 91.31 91 CYS A O 1
ATOM 718 N N . GLY A 1 92 ? -18.583 -4.781 45.626 1.00 82.75 92 GLY A N 1
ATOM 719 C CA . GLY A 1 92 ? -19.660 -4.150 44.848 1.00 82.75 92 GLY A CA 1
ATOM 720 C C . GLY A 1 92 ? -19.596 -4.439 43.342 1.00 82.75 92 GLY A C 1
ATOM 721 O O . GLY A 1 92 ? -19.759 -3.535 42.521 1.00 82.75 92 GLY A O 1
ATOM 722 N N . SER A 1 93 ? -19.246 -5.666 42.954 1.00 86.19 93 SER A N 1
ATOM 723 C CA . SER A 1 93 ? -19.210 -6.132 41.560 1.00 86.19 93 SER A CA 1
ATOM 724 C C . SER A 1 93 ? -19.497 -7.629 41.405 1.00 86.19 93 SER A C 1
ATOM 726 O O . SER A 1 93 ? -20.055 -7.996 40.381 1.00 86.19 93 SER A O 1
ATOM 728 N N . CYS A 1 94 ? -19.170 -8.469 42.397 1.00 89.00 94 CYS A N 1
ATOM 729 C CA . CYS A 1 94 ? -19.584 -9.882 42.437 1.00 89.00 94 CYS A CA 1
ATOM 730 C C . CYS A 1 94 ? -20.520 -10.229 43.608 1.00 89.00 94 CYS A C 1
ATOM 732 O O . CYS A 1 94 ? -21.066 -11.321 43.625 1.00 89.00 94 CYS A O 1
ATOM 734 N N . GLY A 1 95 ? -20.720 -9.334 44.583 1.00 90.56 95 GLY A N 1
ATOM 735 C CA . GLY A 1 95 ? -21.609 -9.583 45.725 1.00 90.56 95 GLY A CA 1
ATOM 736 C C . GLY A 1 95 ? -21.024 -10.478 46.824 1.00 90.56 95 GLY A C 1
ATOM 737 O O . GLY A 1 95 ? -21.669 -10.662 47.848 1.00 90.56 95 GLY A O 1
ATOM 738 N N . HIS A 1 96 ? -19.802 -10.991 46.664 1.00 92.44 96 HIS A N 1
ATOM 739 C CA . HIS A 1 96 ? -19.117 -11.762 47.704 1.00 92.44 96 HIS A CA 1
ATOM 740 C C . HIS A 1 96 ? -18.399 -10.852 48.710 1.00 92.44 96 HIS A C 1
ATOM 742 O O . HIS A 1 96 ? -17.820 -9.826 48.332 1.00 92.44 96 HIS A O 1
ATOM 748 N N . TYR A 1 97 ? -18.408 -11.255 49.980 1.00 94.25 97 TYR A N 1
ATOM 749 C CA . TYR A 1 97 ? -17.456 -10.777 50.980 1.00 94.25 97 TYR A CA 1
ATOM 750 C C . TYR A 1 97 ? -16.084 -11.400 50.696 1.00 94.25 97 TYR A C 1
ATOM 752 O O . TYR A 1 97 ? -16.005 -12.549 50.270 1.00 94.25 97 TYR A O 1
ATOM 760 N N . LEU A 1 98 ? -15.024 -10.599 50.824 1.00 94.25 98 LEU A N 1
ATOM 761 C CA . LEU A 1 98 ? -13.633 -10.998 50.598 1.00 94.25 98 LEU A CA 1
ATOM 762 C C . LEU A 1 98 ? -12.717 -10.216 51.559 1.00 94.25 98 LEU A C 1
ATOM 764 O O . LEU A 1 98 ? -13.028 -9.061 51.869 1.00 94.25 98 LEU A O 1
ATOM 768 N N . PRO A 1 99 ? -11.584 -10.769 52.014 1.00 92.12 99 PRO A N 1
ATOM 769 C CA . PRO A 1 99 ? -10.699 -10.090 52.958 1.00 92.12 99 PRO A CA 1
ATOM 770 C C . PRO A 1 99 ? -9.992 -8.871 52.330 1.00 92.12 99 PRO A C 1
ATOM 772 O O . PRO A 1 99 ? -10.015 -8.654 51.115 1.00 92.12 99 PRO A O 1
ATOM 775 N N . VAL A 1 100 ? -9.426 -7.989 53.162 1.00 91.00 100 VAL A N 1
ATOM 776 C CA . VAL A 1 100 ? -9.029 -6.631 52.731 1.00 91.00 100 VAL A CA 1
ATOM 777 C C . VAL A 1 100 ? -7.904 -6.611 51.690 1.00 91.00 100 VAL A C 1
ATOM 779 O O . VAL A 1 100 ? -7.904 -5.745 50.811 1.00 91.00 100 VAL A O 1
ATOM 782 N N . GLU A 1 101 ? -6.975 -7.572 51.718 1.00 91.19 101 GLU A N 1
ATOM 783 C CA . GLU A 1 101 ? -5.924 -7.664 50.696 1.00 91.19 101 GLU A CA 1
ATOM 784 C C . GLU A 1 101 ? -6.442 -8.180 49.340 1.00 91.19 101 GLU A C 1
ATOM 786 O O . GLU A 1 101 ? -5.785 -7.947 48.322 1.00 91.19 101 GLU A O 1
ATOM 791 N N . ALA A 1 102 ? -7.671 -8.699 49.255 1.00 90.31 102 ALA A N 1
ATOM 792 C CA . ALA A 1 102 ? -8.350 -8.944 47.984 1.00 90.31 102 ALA A CA 1
ATOM 793 C C . ALA A 1 102 ? -8.779 -7.641 47.275 1.00 90.31 102 ALA A C 1
ATOM 795 O O . ALA A 1 102 ? -9.266 -7.692 46.146 1.00 90.31 102 ALA A O 1
ATOM 796 N N . PHE A 1 103 ? -8.591 -6.459 47.876 1.00 90.81 103 PHE A N 1
ATOM 797 C CA . PHE A 1 103 ? -8.923 -5.148 47.302 1.00 90.81 103 PHE A CA 1
ATOM 798 C C . PHE A 1 103 ? -7.676 -4.294 47.026 1.00 90.81 103 PHE A C 1
ATOM 800 O O . PHE A 1 103 ? -6.579 -4.560 47.512 1.00 90.81 103 PHE A O 1
ATOM 807 N N . TRP A 1 104 ? -7.830 -3.244 46.214 1.00 87.06 104 TRP A N 1
ATOM 808 C CA . TRP A 1 104 ? -6.791 -2.225 46.058 1.00 87.06 104 TRP A CA 1
ATOM 809 C C . TRP A 1 104 ? -6.908 -1.209 47.196 1.00 87.06 104 TRP A C 1
ATOM 811 O O . TRP A 1 104 ? -7.953 -0.574 47.354 1.00 87.06 104 TRP A O 1
ATOM 821 N N . THR A 1 105 ? -5.835 -1.046 47.963 1.00 86.69 105 THR A N 1
ATOM 822 C CA . THR A 1 105 ? -5.689 -0.033 49.011 1.00 86.69 105 THR A CA 1
ATOM 823 C C . THR A 1 105 ? -4.850 1.140 48.503 1.00 86.69 105 THR A C 1
ATOM 825 O O . THR A 1 105 ? -3.885 0.951 47.764 1.00 86.69 105 THR A O 1
ATOM 828 N N . ALA A 1 106 ? -5.221 2.366 48.879 1.00 75.94 106 ALA A N 1
ATOM 829 C CA . ALA A 1 106 ? -4.459 3.572 48.559 1.00 75.94 106 ALA A CA 1
ATOM 830 C C . ALA A 1 106 ? -4.410 4.539 49.752 1.00 75.94 106 ALA A C 1
ATOM 832 O O . ALA A 1 106 ? -5.448 4.915 50.300 1.00 75.94 106 ALA A O 1
ATOM 833 N N . THR A 1 107 ? -3.208 4.979 50.119 1.00 70.69 107 THR A N 1
ATOM 834 C CA . THR A 1 107 ? -2.911 5.966 51.175 1.00 70.69 107 THR A CA 1
ATOM 835 C C . THR A 1 107 ? -2.967 7.403 50.639 1.00 70.69 107 THR A C 1
ATOM 837 O O . THR A 1 107 ? -2.055 8.207 50.816 1.00 70.69 107 THR A O 1
ATOM 840 N N . ASN A 1 108 ? -4.058 7.743 49.947 1.00 53.03 108 ASN A N 1
ATOM 841 C CA . ASN A 1 108 ? -4.193 9.014 49.231 1.00 53.03 108 ASN A CA 1
ATOM 842 C C . ASN A 1 108 ? -4.870 10.101 50.084 1.00 53.03 108 ASN A C 1
ATOM 844 O O . ASN A 1 108 ? -6.035 10.438 49.870 1.00 53.03 108 ASN A O 1
ATOM 848 N N . GLY A 1 109 ? -4.121 10.680 51.026 1.00 48.84 109 GLY A N 1
ATOM 849 C CA . GLY A 1 109 ? -4.500 11.919 51.713 1.00 48.84 109 GLY A CA 1
ATOM 850 C C . GLY A 1 109 ? -3.630 12.226 52.941 1.00 48.84 109 GLY A C 1
ATOM 851 O O . GLY A 1 109 ? -3.195 11.292 53.613 1.00 48.84 109 GLY A O 1
ATOM 852 N N . PRO A 1 110 ? -3.421 13.511 53.297 1.00 50.94 110 PRO A N 1
ATOM 853 C CA . PRO A 1 110 ? -2.547 13.918 54.409 1.00 50.94 110 PRO A CA 1
ATOM 854 C C . PRO A 1 110 ? -3.052 13.508 55.807 1.00 50.94 110 PRO A C 1
ATOM 856 O O . PRO A 1 110 ? -2.355 13.711 56.790 1.00 50.94 110 PRO A O 1
ATOM 859 N N . ALA A 1 111 ? -4.248 12.918 55.904 1.00 62.03 111 ALA A N 1
ATOM 860 C CA . ALA A 1 111 ? -4.856 12.439 57.147 1.00 62.03 111 ALA A CA 1
ATOM 861 C C . ALA A 1 111 ? -4.777 10.903 57.328 1.00 62.03 111 ALA A C 1
ATOM 863 O O . ALA A 1 111 ? -5.591 10.331 58.049 1.00 62.03 111 ALA A O 1
ATOM 864 N N . GLY A 1 112 ? -3.879 10.210 56.613 1.00 70.81 112 GLY A N 1
ATOM 865 C CA . GLY A 1 112 ? -3.551 8.787 56.827 1.00 70.81 112 GLY A CA 1
ATOM 866 C C . GLY A 1 112 ? -4.650 7.752 56.523 1.00 70.81 112 GLY A C 1
ATOM 867 O O . GLY A 1 112 ? -4.425 6.554 56.676 1.00 70.81 112 GLY A O 1
ATOM 868 N N . ARG A 1 113 ? -5.846 8.169 56.088 1.00 68.00 113 ARG A N 1
ATOM 869 C CA . ARG A 1 113 ? -6.991 7.266 55.874 1.00 68.00 113 ARG A CA 1
ATOM 870 C C . ARG A 1 113 ? -6.779 6.352 54.662 1.00 68.00 113 ARG A C 1
ATOM 872 O O . ARG A 1 113 ? -6.812 6.807 53.520 1.00 68.00 113 ARG A O 1
ATOM 879 N N . PHE A 1 114 ? -6.643 5.051 54.913 1.00 74.75 114 PHE A N 1
ATOM 880 C CA . PHE A 1 114 ? -6.599 4.014 53.881 1.00 74.75 114 PHE A CA 1
ATOM 881 C C . PHE A 1 114 ? -7.914 3.951 53.094 1.00 74.75 114 PHE A C 1
ATOM 883 O O . PHE A 1 114 ? -8.975 3.680 53.658 1.00 74.75 114 PHE A O 1
ATOM 890 N N . HIS A 1 115 ? -7.852 4.146 51.775 1.00 81.19 115 HIS A N 1
ATOM 891 C CA . HIS A 1 115 ? -9.020 4.010 50.909 1.00 81.19 115 HIS A CA 1
ATOM 892 C C . HIS A 1 115 ? -9.030 2.635 50.224 1.00 81.19 115 HIS A C 1
ATOM 894 O O . HIS A 1 115 ? -8.193 2.352 49.368 1.00 81.19 115 HIS A O 1
ATOM 900 N N . ILE A 1 116 ? -9.995 1.787 50.594 1.00 81.56 116 ILE A N 1
ATOM 901 C CA . ILE A 1 116 ? -10.211 0.448 50.018 1.00 81.56 116 ILE A CA 1
ATOM 902 C C . ILE A 1 116 ? -11.116 0.562 48.776 1.00 81.56 116 ILE A C 1
ATOM 904 O O . ILE A 1 116 ? -12.135 1.261 48.806 1.00 81.56 116 ILE A O 1
ATOM 908 N N . SER A 1 117 ? -10.772 -0.115 47.675 1.00 88.12 117 SER A N 1
ATOM 909 C CA . SER A 1 117 ? -11.526 -0.065 46.411 1.00 88.12 117 SER A CA 1
ATOM 910 C C . SER A 1 117 ? -12.941 -0.653 46.516 1.00 88.12 117 SER A C 1
ATOM 912 O O . SER A 1 117 ? -13.205 -1.559 47.302 1.00 88.12 117 SER A O 1
ATOM 914 N N . SER A 1 118 ? -13.879 -0.170 45.688 1.00 87.75 118 SER A N 1
ATOM 915 C CA . SER A 1 118 ? -15.285 -0.635 45.670 1.00 87.75 118 SER A CA 1
ATOM 916 C C . SER A 1 118 ? -15.481 -2.073 45.170 1.00 87.75 118 SER A C 1
ATOM 918 O O . SER A 1 118 ? -16.562 -2.639 45.310 1.00 87.75 118 SER A O 1
ATOM 920 N N . SER A 1 119 ? -14.453 -2.634 44.540 1.00 91.50 119 SER A N 1
ATOM 921 C CA . SER A 1 119 ? -14.448 -3.921 43.845 1.00 91.50 119 SER A CA 1
ATOM 922 C C . SER A 1 119 ? -13.117 -4.612 44.136 1.00 91.50 119 SER A C 1
ATOM 924 O O . SER A 1 119 ? -12.094 -3.922 44.217 1.00 91.50 119 SER A O 1
ATOM 926 N N . CYS A 1 120 ? -13.112 -5.940 44.269 1.00 89.31 120 CYS A N 1
ATOM 927 C CA . CYS A 1 120 ? -11.891 -6.707 44.513 1.00 89.31 120 CYS A CA 1
ATOM 928 C C . CYS A 1 120 ? -10.918 -6.622 43.322 1.00 89.31 120 CYS A C 1
ATOM 930 O O . CYS A 1 120 ? -11.278 -6.163 42.226 1.00 89.31 120 CYS A O 1
ATOM 932 N N . LYS A 1 121 ? -9.672 -7.052 43.529 1.00 90.69 121 LYS A N 1
ATOM 933 C CA . LYS A 1 121 ? -8.590 -7.066 42.539 1.00 90.69 121 LYS A CA 1
ATOM 934 C C . LYS A 1 121 ? -9.020 -7.790 41.267 1.00 90.69 121 LYS A C 1
ATOM 936 O O . LYS A 1 121 ? -8.798 -7.248 40.187 1.00 90.69 121 LYS A O 1
ATOM 941 N N . ASP A 1 122 ? -9.724 -8.913 41.376 1.00 81.81 122 ASP A N 1
ATOM 942 C CA . ASP A 1 122 ? -10.129 -9.716 40.217 1.00 81.81 122 ASP A CA 1
ATOM 943 C C . ASP A 1 122 ? -11.365 -9.181 39.496 1.00 81.81 122 ASP A C 1
ATOM 945 O O . ASP A 1 122 ? -11.341 -9.083 38.272 1.00 81.81 122 ASP A O 1
ATOM 949 N N . CYS A 1 123 ? -12.373 -8.659 40.202 1.00 86.12 123 CYS A N 1
ATOM 950 C CA . CYS A 1 123 ? -13.431 -7.865 39.557 1.00 86.12 123 CYS A CA 1
ATOM 951 C C . CYS A 1 123 ? -12.860 -6.620 38.852 1.00 86.12 123 CYS A C 1
ATOM 953 O O . CYS A 1 123 ? -13.339 -6.217 37.790 1.00 86.12 123 CYS A O 1
ATOM 955 N N . THR A 1 124 ? -11.810 -6.014 39.414 1.00 86.19 124 THR A N 1
ATOM 956 C CA . THR A 1 124 ? -11.112 -4.865 38.817 1.00 86.19 124 THR A CA 1
ATOM 957 C C . THR A 1 124 ? -10.288 -5.281 37.593 1.00 86.19 124 THR A C 1
ATOM 959 O O . THR A 1 124 ? -10.373 -4.609 36.565 1.00 86.19 124 THR A O 1
ATOM 962 N N . ARG A 1 125 ? -9.559 -6.408 37.652 1.00 80.12 125 ARG A N 1
ATOM 963 C CA . ARG A 1 125 ? -8.844 -7.022 36.516 1.00 80.12 125 ARG A CA 1
ATOM 964 C C . ARG A 1 125 ? -9.807 -7.401 35.399 1.00 80.12 125 ARG A C 1
ATOM 966 O O . ARG A 1 125 ? -9.581 -6.993 34.267 1.00 80.12 125 ARG A O 1
ATOM 973 N N . LEU A 1 126 ? -10.893 -8.110 35.706 1.00 78.38 126 LEU A N 1
ATOM 974 C CA . LEU A 1 126 ? -11.920 -8.517 34.747 1.00 78.38 126 LEU A CA 1
ATOM 975 C C . LEU A 1 126 ? -12.512 -7.287 34.052 1.00 78.38 126 LEU A C 1
ATOM 977 O O . LEU A 1 126 ? -12.478 -7.193 32.829 1.00 78.38 126 LEU A O 1
ATOM 981 N N . ARG A 1 127 ? -12.929 -6.274 34.822 1.00 78.31 127 ARG A N 1
ATOM 982 C CA . ARG A 1 127 ? -13.423 -5.001 34.280 1.00 78.31 127 ARG A CA 1
ATOM 983 C C . ARG A 1 127 ? -12.364 -4.248 33.465 1.00 78.31 127 ARG A C 1
ATOM 985 O O . ARG A 1 127 ? -12.727 -3.606 32.483 1.00 78.31 127 ARG A O 1
ATOM 992 N N . HIS A 1 128 ? -11.077 -4.331 33.812 1.00 81.31 128 HIS A N 1
ATOM 993 C CA . HIS A 1 128 ? -9.983 -3.818 32.978 1.00 81.31 128 HIS A CA 1
ATOM 994 C C . HIS A 1 128 ? -9.815 -4.632 31.684 1.00 81.31 128 HIS A C 1
ATOM 996 O O . HIS A 1 128 ? -9.642 -4.031 30.628 1.00 81.31 128 HIS A O 1
ATOM 1002 N N . MET A 1 129 ? -9.922 -5.963 31.714 1.00 72.25 129 MET A N 1
ATOM 1003 C CA . MET A 1 129 ? -9.879 -6.798 30.508 1.00 72.25 129 MET A CA 1
ATOM 1004 C C . MET A 1 129 ? -11.051 -6.491 29.576 1.00 72.25 129 MET A C 1
ATOM 1006 O O . MET A 1 129 ? -10.821 -6.247 28.396 1.00 72.25 129 MET A O 1
ATOM 1010 N N . THR A 1 130 ? -12.283 -6.409 30.086 1.00 77.75 130 THR A N 1
ATOM 1011 C CA . THR A 1 130 ? -13.457 -6.008 29.292 1.00 77.75 130 THR A CA 1
ATOM 1012 C C . THR A 1 130 ? -13.277 -4.593 28.735 1.00 77.75 130 THR A C 1
ATOM 1014 O O . THR A 1 130 ? -13.493 -4.364 27.549 1.00 77.75 130 THR A O 1
ATOM 1017 N N . TYR A 1 131 ? -12.758 -3.656 29.536 1.00 81.31 131 TYR A N 1
ATOM 1018 C CA . TYR A 1 131 ? -12.419 -2.306 29.079 1.00 81.31 131 TYR A CA 1
ATOM 1019 C C . TYR A 1 131 ? -11.355 -2.299 27.966 1.00 81.31 131 TYR A C 1
ATOM 1021 O O . TYR A 1 131 ? -11.507 -1.553 27.004 1.00 81.31 131 TYR A O 1
ATOM 1029 N N . HIS A 1 132 ? -10.314 -3.135 28.042 1.00 79.94 132 HIS A N 1
ATOM 1030 C CA . HIS A 1 132 ? -9.286 -3.288 27.000 1.00 79.94 132 HIS A CA 1
ATOM 1031 C C . HIS A 1 132 ? -9.717 -4.160 25.806 1.00 79.94 132 HIS A C 1
ATOM 1033 O O . HIS A 1 132 ? -9.053 -4.112 24.771 1.00 79.94 132 HIS A O 1
ATOM 1039 N N . ARG A 1 133 ? -10.828 -4.902 25.914 1.00 79.31 133 ARG A N 1
ATOM 1040 C CA . ARG A 1 133 ? -11.555 -5.482 24.773 1.00 79.31 133 ARG A CA 1
ATOM 1041 C C . ARG A 1 133 ? -12.382 -4.419 24.045 1.00 79.31 133 ARG A C 1
ATOM 1043 O O . ARG A 1 133 ? -12.444 -4.459 22.822 1.00 79.31 133 ARG A O 1
ATOM 1050 N N . THR A 1 134 ? -12.924 -3.406 24.732 1.00 84.06 134 THR A N 1
ATOM 1051 C CA . THR A 1 134 ? -13.426 -2.213 24.020 1.00 84.06 134 THR A CA 1
ATOM 1052 C C . THR A 1 134 ? -12.270 -1.469 23.348 1.00 84.06 134 THR A C 1
ATOM 1054 O O . THR A 1 134 ? -11.151 -1.376 23.875 1.00 84.06 134 THR A O 1
ATOM 1057 N N . LEU A 1 135 ? -12.560 -0.830 22.217 1.00 86.56 135 LEU A N 1
ATOM 1058 C CA . LEU A 1 135 ? -11.587 0.001 21.506 1.00 86.56 135 LEU A CA 1
ATOM 1059 C C . LEU A 1 135 ? -11.109 1.188 22.358 1.00 86.56 135 LEU A C 1
ATOM 1061 O O . LEU A 1 135 ? -10.023 1.731 22.151 1.00 86.56 135 LEU A O 1
ATOM 1065 N N . ARG A 1 136 ? -11.887 1.554 23.384 1.00 84.69 136 ARG A N 1
ATOM 1066 C CA . ARG A 1 136 ? -11.522 2.579 24.355 1.00 84.69 136 ARG A CA 1
ATOM 1067 C C . ARG A 1 136 ? -10.295 2.202 25.160 1.00 84.69 136 ARG A C 1
ATOM 1069 O O . ARG A 1 136 ? -9.371 3.005 25.295 1.00 84.69 136 ARG A O 1
ATOM 1076 N N . GLY A 1 137 ? -10.289 1.000 25.725 1.00 86.25 137 GLY A N 1
ATOM 1077 C CA . GLY A 1 137 ? -9.151 0.538 26.495 1.00 86.25 137 GLY A CA 1
ATOM 1078 C C . GLY A 1 137 ? -7.943 0.296 25.608 1.00 86.25 137 GLY A C 1
ATOM 1079 O O . GLY A 1 137 ? -6.828 0.481 26.086 1.00 86.25 137 GLY A O 1
ATOM 1080 N N . ASN A 1 138 ? -8.123 -0.020 24.323 1.00 87.94 138 ASN A N 1
ATOM 1081 C CA . ASN A 1 138 ? -7.008 -0.058 23.380 1.00 87.94 138 ASN A CA 1
ATOM 1082 C C . ASN A 1 138 ? -6.442 1.333 23.077 1.00 87.94 138 ASN A C 1
ATOM 1084 O O . ASN A 1 138 ? -5.260 1.563 23.325 1.00 87.94 138 ASN A O 1
ATOM 1088 N N . ALA A 1 139 ? -7.251 2.295 22.640 1.00 87.94 139 ALA A N 1
ATOM 1089 C CA . ALA A 1 139 ? -6.741 3.622 22.302 1.00 87.94 139 ALA A CA 1
ATOM 1090 C C . ALA A 1 139 ? -6.228 4.410 23.524 1.00 87.94 139 ALA A C 1
ATOM 1092 O O . ALA A 1 139 ? -5.188 5.066 23.458 1.00 87.94 139 ALA A O 1
ATOM 1093 N N . GLY A 1 140 ? -6.885 4.264 24.678 1.00 91.06 140 GLY A N 1
ATOM 1094 C CA . GLY A 1 140 ? -6.458 4.877 25.937 1.00 91.06 140 GLY A CA 1
ATOM 1095 C C . GLY A 1 140 ? -5.179 4.254 26.499 1.00 91.06 140 GLY A C 1
ATOM 1096 O O . GLY A 1 140 ? -4.401 4.945 27.158 1.00 91.06 140 GLY A O 1
ATOM 1097 N N . ARG A 1 141 ? -4.925 2.971 26.199 1.00 85.88 141 ARG A N 1
ATOM 1098 C CA . ARG A 1 141 ? -3.642 2.298 26.452 1.00 85.88 141 ARG A CA 1
ATOM 1099 C C . ARG A 1 141 ? -2.549 2.826 25.525 1.00 85.88 141 ARG A C 1
ATOM 1101 O O . ARG A 1 141 ? -1.443 3.064 26.001 1.00 85.88 141 ARG A O 1
ATOM 1108 N N . LEU A 1 142 ? -2.849 3.064 24.245 1.00 92.00 142 LEU A N 1
ATOM 1109 C CA . LEU A 1 142 ? -1.866 3.600 23.297 1.00 92.00 142 LEU A CA 1
ATOM 1110 C C . LEU A 1 142 ? -1.378 4.997 23.690 1.00 92.00 142 LEU A C 1
ATOM 1112 O O . LEU A 1 142 ? -0.172 5.225 23.639 1.00 92.00 142 LEU A O 1
ATOM 1116 N N . VAL A 1 143 ? -2.252 5.891 24.170 1.00 88.38 143 VAL A N 1
ATOM 1117 C CA . VAL A 1 143 ? -1.804 7.215 24.645 1.00 88.38 143 VAL A CA 1
ATOM 1118 C C . VAL A 1 143 ? -1.226 7.233 26.052 1.00 88.38 143 VAL A C 1
ATOM 1120 O O . VAL A 1 143 ? -0.279 7.979 26.282 1.00 88.38 143 VAL A O 1
ATOM 1123 N N . ALA A 1 144 ? -1.649 6.348 26.959 1.00 90.69 144 ALA A N 1
ATOM 1124 C CA . ALA A 1 144 ? -0.871 6.115 28.180 1.00 90.69 144 ALA A CA 1
ATOM 1125 C C . ALA A 1 144 ? 0.577 5.694 27.833 1.00 90.69 144 ALA A C 1
ATOM 1127 O O . ALA A 1 144 ? 1.534 6.226 28.395 1.00 90.69 144 ALA A O 1
ATOM 1128 N N . GLY A 1 145 ? 0.738 4.815 26.835 1.00 87.25 145 GLY A N 1
ATOM 1129 C CA . GLY A 1 145 ? 2.033 4.407 26.288 1.00 87.25 145 GLY A CA 1
ATOM 1130 C C . GLY A 1 145 ? 2.770 5.486 25.481 1.00 87.25 145 GLY A C 1
ATOM 1131 O O . GLY A 1 145 ? 3.998 5.440 25.412 1.00 87.25 145 GLY A O 1
ATOM 1132 N N . ALA A 1 146 ? 2.072 6.458 24.885 1.00 89.31 146 ALA A N 1
ATOM 1133 C CA . ALA A 1 146 ? 2.687 7.622 24.241 1.00 89.31 146 ALA A CA 1
ATOM 1134 C C . ALA A 1 146 ? 3.237 8.588 25.299 1.00 89.31 146 ALA A C 1
ATOM 1136 O O . ALA A 1 146 ? 4.442 8.825 25.325 1.00 89.31 146 ALA A O 1
ATOM 1137 N N . THR A 1 147 ? 2.404 9.042 26.245 1.00 89.25 147 THR A N 1
ATOM 1138 C CA . THR A 1 147 ? 2.809 9.938 27.345 1.00 89.25 147 THR A CA 1
ATOM 1139 C C . THR A 1 147 ? 3.978 9.365 28.145 1.00 89.25 147 THR A C 1
ATOM 1141 O O . THR A 1 147 ? 4.947 10.077 28.401 1.00 89.25 147 THR A O 1
ATOM 1144 N N . TYR A 1 148 ? 3.940 8.070 28.482 1.00 85.44 148 TYR A N 1
ATOM 1145 C CA . TYR A 1 148 ? 5.038 7.393 29.178 1.00 85.44 148 TYR A CA 1
ATOM 1146 C C . TYR A 1 148 ? 6.351 7.407 28.370 1.00 85.44 148 TYR A C 1
ATOM 1148 O O . TYR A 1 148 ? 7.406 7.756 28.902 1.00 85.44 148 TYR A O 1
ATOM 1156 N N . ARG A 1 149 ? 6.297 7.085 27.068 1.00 83.75 149 ARG A N 1
ATOM 1157 C CA . ARG A 1 149 ? 7.482 7.089 26.188 1.00 83.75 149 ARG A CA 1
ATOM 1158 C C . ARG A 1 149 ? 8.004 8.498 25.891 1.00 83.75 149 ARG A C 1
ATOM 1160 O O . ARG A 1 149 ? 9.201 8.642 25.662 1.00 83.75 149 ARG A O 1
ATOM 1167 N N . SER A 1 150 ? 7.137 9.508 25.928 1.00 86.12 150 SER A N 1
ATOM 1168 C CA . SER A 1 150 ? 7.488 10.916 25.733 1.00 86.12 150 SER A CA 1
ATOM 1169 C C . SER A 1 150 ? 8.199 11.499 26.959 1.00 86.12 150 SER A C 1
ATOM 1171 O O . SER A 1 150 ? 9.299 12.025 26.814 1.00 86.12 150 SER A O 1
ATOM 1173 N N . LYS A 1 151 ? 7.671 11.274 28.178 1.00 87.75 151 LYS A N 1
ATOM 1174 C CA . LYS A 1 151 ? 8.359 11.642 29.435 1.00 87.75 151 LYS A CA 1
ATOM 1175 C C . LYS A 1 151 ? 9.755 11.011 29.547 1.00 87.75 151 LYS A C 1
ATOM 1177 O O . LYS A 1 151 ? 10.679 11.657 30.015 1.00 87.75 151 LYS A O 1
ATOM 1182 N N . LYS A 1 152 ? 9.944 9.775 29.060 1.00 78.62 152 LYS A N 1
ATOM 1183 C CA . LYS A 1 152 ? 11.253 9.084 29.046 1.00 78.62 152 LYS A CA 1
ATOM 1184 C C . LYS A 1 152 ? 12.225 9.560 27.937 1.00 78.62 152 LYS A C 1
ATOM 1186 O O . LYS A 1 152 ? 13.308 8.994 27.800 1.00 78.62 152 LYS A O 1
ATOM 1191 N N . ARG A 1 153 ? 11.858 10.559 27.125 1.00 78.88 153 ARG A N 1
ATOM 1192 C CA . ARG A 1 153 ? 12.738 11.215 26.131 1.00 78.88 153 ARG A CA 1
ATOM 1193 C C . ARG A 1 153 ? 12.707 12.750 26.230 1.00 78.88 153 ARG A C 1
ATOM 1195 O O . ARG A 1 153 ? 13.095 13.409 25.277 1.00 78.88 153 ARG A O 1
ATOM 1202 N N . ASP A 1 154 ? 12.201 13.282 27.343 1.00 77.94 154 ASP A N 1
ATOM 1203 C CA . ASP A 1 154 ? 11.970 14.714 27.586 1.00 77.94 154 ASP A CA 1
ATOM 1204 C C . ASP A 1 154 ? 11.236 15.450 26.444 1.00 77.94 154 ASP A C 1
ATOM 1206 O O . ASP A 1 154 ? 11.523 16.587 26.079 1.00 77.94 154 ASP A O 1
ATOM 1210 N N . TYR A 1 155 ? 10.259 14.765 25.842 1.00 78.88 155 TYR A N 1
ATOM 1211 C CA . TYR A 1 155 ? 9.403 15.327 24.802 1.00 78.88 155 TYR A CA 1
ATOM 1212 C C . TYR A 1 155 ? 7.978 15.493 25.319 1.00 78.88 155 TYR A C 1
ATOM 1214 O O . TYR A 1 155 ? 7.372 14.538 25.812 1.00 78.88 155 TYR A O 1
ATOM 1222 N N . GLU A 1 156 ? 7.384 16.664 25.098 1.00 81.81 156 GLU A N 1
ATOM 1223 C CA . GLU A 1 156 ? 5.953 16.886 25.315 1.00 81.81 156 GLU A CA 1
ATOM 1224 C C . GLU A 1 156 ? 5.118 15.899 24.475 1.00 81.81 156 GLU A C 1
ATOM 1226 O O . GLU A 1 156 ? 5.250 15.848 23.247 1.00 81.81 156 GLU A O 1
ATOM 1231 N N . ASN A 1 157 ? 4.248 15.113 25.121 1.00 80.81 157 ASN A N 1
ATOM 1232 C CA . ASN A 1 157 ? 3.259 14.323 24.393 1.00 80.81 157 ASN A CA 1
ATOM 1233 C C . ASN A 1 157 ? 2.016 15.169 24.123 1.00 80.81 157 ASN A C 1
ATOM 1235 O O . ASN A 1 157 ? 1.229 15.418 25.031 1.00 80.81 157 ASN A O 1
ATOM 1239 N N . THR A 1 158 ? 1.804 15.506 22.856 1.00 84.19 158 THR A N 1
ATOM 1240 C CA . THR A 1 158 ? 0.569 16.148 22.384 1.00 84.19 158 THR A CA 1
ATOM 1241 C C . THR A 1 158 ? -0.415 15.151 21.765 1.00 84.19 158 THR A C 1
ATOM 1243 O O . THR A 1 158 ? -1.525 15.545 21.425 1.00 84.19 158 THR A O 1
ATOM 1246 N N . LEU A 1 159 ? -0.059 13.858 21.632 1.00 84.81 159 LEU A N 1
ATOM 1247 C CA . LEU A 1 159 ? -1.061 12.828 21.354 1.00 84.81 159 LEU A CA 1
ATOM 1248 C C . LEU A 1 159 ? -1.948 12.653 22.576 1.00 84.81 159 LEU A C 1
ATOM 1250 O O . LEU A 1 159 ? -1.572 12.055 23.587 1.00 84.81 159 LEU A O 1
ATOM 1254 N N . THR A 1 160 ? -3.173 13.094 22.413 1.00 89.19 160 THR A N 1
ATOM 1255 C CA . THR A 1 160 ? -4.288 12.727 23.264 1.00 89.19 160 THR A CA 1
ATOM 1256 C C . THR A 1 160 ? -4.895 11.438 22.656 1.00 89.19 160 THR A C 1
ATOM 1258 O O . THR A 1 160 ? -4.653 11.143 21.478 1.00 89.19 160 THR A O 1
ATOM 1261 N N . MET A 1 161 ? -5.613 10.565 23.390 1.00 87.94 161 MET A N 1
ATOM 1262 C CA . MET A 1 161 ? -6.248 9.376 22.758 1.00 87.94 161 MET A CA 1
ATOM 1263 C C . MET A 1 161 ? -7.193 9.803 21.618 1.00 87.94 161 MET A C 1
ATOM 1265 O O . MET A 1 161 ? -7.540 8.976 20.785 1.00 87.94 161 MET A O 1
ATOM 1269 N N . GLN A 1 162 ? -7.525 11.093 21.499 1.00 82.69 162 GLN A N 1
ATOM 1270 C CA . GLN A 1 162 ? -8.208 11.682 20.351 1.00 82.69 162 GLN A CA 1
ATOM 1271 C C . GLN A 1 162 ? -7.470 11.256 19.093 1.00 82.69 162 GLN A C 1
ATOM 1273 O O . GLN A 1 162 ? -8.021 10.673 18.165 1.00 82.69 162 GLN A O 1
ATOM 1278 N N . ASP A 1 163 ? -6.174 11.497 19.101 1.00 91.12 163 ASP A N 1
ATOM 1279 C CA . ASP A 1 163 ? -5.319 11.530 17.935 1.00 91.12 163 ASP A CA 1
ATOM 1280 C C . ASP A 1 163 ? -4.989 10.115 17.486 1.00 91.12 163 ASP A C 1
ATOM 1282 O O . ASP A 1 163 ? -5.070 9.836 16.291 1.00 91.12 163 ASP A O 1
ATOM 1286 N N . ILE A 1 164 ? -4.831 9.187 18.443 1.00 85.06 164 ILE A N 1
ATOM 1287 C CA . ILE A 1 164 ? -4.922 7.736 18.202 1.00 85.06 164 ILE A CA 1
ATOM 1288 C C . ILE A 1 164 ? -6.133 7.422 17.333 1.00 85.06 164 ILE A C 1
ATOM 1290 O O . ILE A 1 164 ? -6.012 6.789 16.297 1.00 85.06 164 ILE A O 1
ATOM 1294 N N . LEU A 1 165 ? -7.307 7.904 17.710 1.00 88.44 165 LEU A N 1
ATOM 1295 C CA . LEU A 1 165 ? -8.561 7.551 17.058 1.00 88.44 165 LEU A CA 1
ATOM 1296 C C . LEU A 1 165 ? -8.791 8.271 15.728 1.00 88.44 165 LEU A C 1
ATOM 1298 O O . LEU A 1 165 ? -9.658 7.841 14.970 1.00 88.44 165 LEU A O 1
ATOM 1302 N N . THR A 1 166 ? -8.037 9.335 15.420 1.00 81.81 166 THR A N 1
ATOM 1303 C CA . THR A 1 166 ? -7.988 9.863 14.044 1.00 81.81 166 THR A CA 1
ATOM 1304 C C . THR A 1 166 ? -7.061 9.011 13.230 1.00 81.81 166 THR A C 1
ATOM 1306 O O . THR A 1 166 ? -7.422 8.666 12.124 1.00 81.81 166 THR A O 1
ATOM 1309 N N . MET A 1 167 ? -5.937 8.576 13.784 1.00 92.31 167 MET A N 1
ATOM 1310 C CA . MET A 1 167 ? -5.091 7.621 13.092 1.00 92.31 167 MET A CA 1
ATOM 1311 C C . MET A 1 167 ? -5.881 6.320 12.812 1.00 92.31 167 MET A C 1
ATOM 1313 O O . MET A 1 167 ? -5.916 5.896 11.665 1.00 92.31 167 MET A O 1
ATOM 1317 N N . ILE A 1 168 ? -6.703 5.799 13.743 1.00 87.50 168 ILE A N 1
ATOM 1318 C CA . ILE A 1 168 ? -7.654 4.702 13.431 1.00 87.50 168 ILE A CA 1
ATOM 1319 C C . ILE A 1 168 ? -8.596 5.076 12.282 1.00 87.50 168 ILE A C 1
ATOM 1321 O O . ILE A 1 168 ? -8.827 4.273 11.382 1.00 87.50 168 ILE A O 1
ATOM 1325 N N . TRP A 1 169 ? -9.205 6.259 12.338 1.00 81.50 169 TRP A N 1
ATOM 1326 C CA . TRP A 1 169 ? -10.243 6.654 11.392 1.00 81.50 169 TRP A CA 1
ATOM 1327 C C . TRP A 1 169 ? -9.695 6.902 9.977 1.00 81.50 169 TRP A C 1
ATOM 1329 O O . TRP A 1 169 ? -10.200 6.338 9.004 1.00 81.50 169 TRP A O 1
ATOM 1339 N N . ASP A 1 170 ? -8.636 7.698 9.882 1.00 81.62 170 ASP A N 1
ATOM 1340 C CA . ASP A 1 170 ? -7.949 8.126 8.666 1.00 81.62 170 ASP A CA 1
ATOM 1341 C C . ASP A 1 170 ? -7.221 6.951 7.999 1.00 81.62 170 ASP A C 1
ATOM 1343 O O . ASP A 1 170 ? -7.262 6.813 6.778 1.00 81.62 170 ASP A O 1
ATOM 1347 N N . GLN A 1 171 ? -6.625 6.055 8.797 1.00 88.88 171 GLN A N 1
ATOM 1348 C CA . GLN A 1 171 ? -6.025 4.797 8.330 1.00 88.88 171 GLN A CA 1
ATOM 1349 C C . GLN A 1 171 ? -7.031 3.650 8.262 1.00 88.88 171 GLN A C 1
ATOM 1351 O O . GLN A 1 171 ? -6.663 2.509 7.987 1.00 88.88 171 GLN A O 1
ATOM 1356 N N . LYS A 1 172 ? -8.319 3.948 8.471 1.00 84.00 172 LYS A N 1
ATOM 1357 C CA . LYS A 1 172 ? -9.421 3.042 8.156 1.00 84.00 172 LYS A CA 1
ATOM 1358 C C . LYS A 1 172 ? -9.307 1.708 8.908 1.00 84.00 172 LYS A C 1
ATOM 1360 O O . LYS A 1 172 ? -9.554 0.665 8.324 1.00 84.00 172 LYS A O 1
ATOM 1365 N N . GLY A 1 173 ? -8.886 1.736 10.175 1.00 83.88 173 GLY A N 1
ATOM 1366 C CA . GLY A 1 173 ? -8.680 0.553 11.020 1.00 83.88 173 GLY A CA 1
ATOM 1367 C C . GLY A 1 173 ? -7.608 -0.429 10.531 1.00 83.88 173 GLY A C 1
ATOM 1368 O O . GLY A 1 173 ? -7.409 -1.471 11.153 1.00 83.88 173 GLY A O 1
ATOM 1369 N N . CYS A 1 174 ? -6.915 -0.112 9.442 1.00 89.75 174 CYS A N 1
ATOM 1370 C CA . CYS A 1 174 ? -5.873 -0.928 8.844 1.00 89.75 174 CYS A CA 1
ATOM 1371 C C . CYS A 1 174 ? -4.486 -0.471 9.302 1.00 89.75 174 CYS A C 1
ATOM 1373 O O . CYS A 1 174 ? -4.273 0.684 9.677 1.00 89.75 174 CYS A O 1
ATOM 1375 N N . CYS A 1 175 ? -3.517 -1.382 9.237 1.00 90.38 175 CYS A N 1
ATOM 1376 C CA . CYS A 1 175 ? -2.114 -1.047 9.445 1.00 90.38 175 CYS A CA 1
ATOM 1377 C C . CYS A 1 175 ? -1.652 0.001 8.414 1.00 90.38 175 CYS A C 1
ATOM 1379 O O . CYS A 1 175 ? -1.892 -0.189 7.221 1.00 90.38 175 CYS A O 1
ATOM 1381 N N . ALA A 1 176 ? -0.930 1.049 8.847 1.00 83.94 176 ALA A N 1
ATOM 1382 C CA . ALA A 1 176 ? -0.348 2.067 7.957 1.00 83.94 176 ALA A CA 1
ATOM 1383 C C . ALA A 1 176 ? 0.430 1.484 6.772 1.00 83.94 176 ALA A C 1
ATOM 1385 O O . ALA A 1 176 ? 0.490 2.099 5.712 1.00 83.94 176 ALA A O 1
ATOM 1386 N N . TYR A 1 177 ? 1.084 0.344 7.005 1.00 83.50 177 TYR A N 1
ATOM 1387 C CA . TYR A 1 177 ? 2.104 -0.197 6.122 1.00 83.50 177 TYR A CA 1
ATOM 1388 C C . TYR A 1 177 ? 1.562 -1.312 5.231 1.00 83.50 177 TYR A C 1
ATOM 1390 O O . TYR A 1 177 ? 1.687 -1.249 4.014 1.00 83.50 177 TYR A O 1
ATOM 1398 N N . SER A 1 178 ? 0.913 -2.315 5.823 1.00 77.62 178 SER A N 1
ATOM 1399 C CA . SER A 1 178 ? 0.395 -3.466 5.079 1.00 77.62 178 SER A CA 1
ATOM 1400 C C . SER A 1 178 ? -1.037 -3.301 4.578 1.00 77.62 178 SER A C 1
ATOM 1402 O O . SER A 1 178 ? -1.495 -4.120 3.787 1.00 77.62 178 SER A O 1
ATOM 1404 N N . GLY A 1 179 ? -1.783 -2.299 5.059 1.00 74.25 179 GLY A N 1
ATOM 1405 C CA . GLY A 1 179 ? -3.216 -2.166 4.776 1.00 74.25 179 GLY A CA 1
ATOM 1406 C C . GLY A 1 179 ? -4.080 -3.301 5.349 1.00 74.25 179 GLY A C 1
ATOM 1407 O O . GLY A 1 179 ? -5.294 -3.289 5.159 1.00 74.25 179 GLY A O 1
ATOM 1408 N N . VAL A 1 180 ? -3.483 -4.266 6.061 1.00 80.75 180 VAL A N 1
ATOM 1409 C CA . VAL A 1 180 ? -4.183 -5.415 6.648 1.00 80.75 180 VAL A CA 1
ATOM 1410 C C . VAL A 1 180 ? -4.971 -4.989 7.881 1.00 80.75 180 VAL A C 1
ATOM 1412 O O . VAL A 1 180 ? -4.631 -4.025 8.577 1.00 80.75 180 VAL A O 1
ATOM 1415 N N . ALA A 1 181 ? -6.043 -5.731 8.130 1.00 84.31 181 ALA A N 1
ATOM 1416 C CA . ALA A 1 181 ? -7.016 -5.440 9.148 1.00 84.31 181 ALA A CA 1
ATOM 1417 C C . ALA A 1 181 ? -6.475 -5.529 10.577 1.00 84.31 181 ALA A C 1
ATOM 1419 O O . ALA A 1 181 ? -6.024 -6.590 11.005 1.00 84.31 181 ALA A O 1
ATOM 1420 N N . MET A 1 182 ? -6.558 -4.432 11.344 1.00 87.19 182 MET A N 1
ATOM 1421 C CA . MET A 1 182 ? -6.143 -4.462 12.746 1.00 87.19 182 MET A CA 1
ATOM 1422 C C . MET A 1 182 ? -7.264 -5.005 13.636 1.00 87.19 182 MET A C 1
ATOM 1424 O O . MET A 1 182 ? -8.367 -4.461 13.687 1.00 87.19 182 MET A O 1
ATOM 1428 N N . GLN A 1 183 ? -6.970 -6.048 14.409 1.00 87.56 183 GLN A N 1
ATOM 1429 C CA . GLN A 1 183 ? -7.910 -6.640 15.361 1.00 87.56 183 GLN A CA 1
ATOM 1430 C C . GLN A 1 183 ? -8.008 -5.771 16.622 1.00 87.56 183 GLN A C 1
ATOM 1432 O O . GLN A 1 183 ? -7.301 -5.947 17.614 1.00 87.56 183 GLN A O 1
ATOM 1437 N N . MET A 1 184 ? -8.891 -4.778 16.571 1.00 75.69 184 MET A N 1
ATOM 1438 C CA . MET A 1 184 ? -8.937 -3.679 17.539 1.00 75.69 184 MET A CA 1
ATOM 1439 C C . MET A 1 184 ? -9.637 -3.985 18.874 1.00 75.69 184 MET A C 1
ATOM 1441 O O . MET A 1 184 ? -9.610 -3.146 19.777 1.00 75.69 184 MET A O 1
ATOM 1445 N N . CYS A 1 185 ? -10.205 -5.183 19.028 1.00 73.44 185 CYS A N 1
ATOM 1446 C CA . CYS A 1 185 ? -10.920 -5.621 20.237 1.00 73.44 185 CYS A CA 1
ATOM 1447 C C . CYS A 1 185 ? -10.414 -6.941 20.835 1.00 73.44 185 CYS A C 1
ATOM 1449 O O . CYS A 1 185 ? -10.917 -7.384 21.866 1.00 73.44 185 CYS A O 1
ATOM 1451 N N . ILE A 1 186 ? -9.396 -7.549 20.220 1.00 75.81 186 ILE A N 1
ATOM 1452 C CA . ILE A 1 186 ? -8.818 -8.829 20.640 1.00 75.81 186 ILE A CA 1
ATOM 1453 C C . ILE A 1 186 ? -7.478 -8.542 21.341 1.00 75.81 186 ILE A C 1
ATOM 1455 O O . ILE A 1 186 ? -6.516 -8.127 20.686 1.00 75.81 186 ILE A O 1
ATOM 1459 N N . PRO A 1 187 ? -7.380 -8.712 22.675 1.00 64.75 187 PRO A N 1
ATOM 1460 C CA . PRO A 1 187 ? -6.108 -8.633 23.380 1.00 64.75 187 PRO A CA 1
ATOM 1461 C C . PRO A 1 187 ? -5.127 -9.674 22.830 1.00 64.75 187 PRO A C 1
ATOM 1463 O O . PRO A 1 187 ? -5.531 -10.745 22.396 1.00 64.75 187 PRO A O 1
ATOM 1466 N N . ASN A 1 188 ? -3.835 -9.360 22.879 1.00 65.75 188 ASN A N 1
ATOM 1467 C CA . ASN A 1 188 ? -2.722 -10.249 22.513 1.00 65.75 188 ASN A CA 1
ATOM 1468 C C . ASN A 1 188 ? -2.631 -10.704 21.038 1.00 65.75 188 ASN A C 1
ATOM 1470 O O . ASN A 1 188 ? -1.620 -11.293 20.683 1.00 65.75 188 ASN A O 1
ATOM 1474 N N . SER A 1 189 ? -3.582 -10.358 20.163 1.00 78.38 189 SER A N 1
ATOM 1475 C CA . SER A 1 189 ? -3.454 -10.589 18.713 1.00 78.38 189 SER A CA 1
ATOM 1476 C C . SER A 1 189 ? -2.223 -9.893 18.106 1.00 78.38 189 SER A C 1
ATOM 1478 O O . SER A 1 189 ? -1.888 -8.773 18.496 1.00 78.38 189 SER A O 1
ATOM 1480 N N . HIS A 1 190 ? -1.586 -10.514 17.111 1.00 74.44 190 HIS A N 1
ATOM 1481 C CA . HIS A 1 190 ? -0.498 -9.931 16.307 1.00 74.44 190 HIS A CA 1
ATOM 1482 C C . HIS A 1 190 ? -0.997 -8.739 15.478 1.00 74.44 190 HIS A C 1
ATOM 1484 O O . HIS A 1 190 ? -0.398 -7.659 15.456 1.00 74.44 190 HIS A O 1
ATOM 1490 N N . TRP A 1 191 ? -2.197 -8.900 14.917 1.00 82.62 191 TRP A N 1
ATOM 1491 C CA . TRP A 1 191 ? -2.947 -7.868 14.210 1.00 82.62 191 TRP A CA 1
ATOM 1492 C C . TRP A 1 191 ? -3.525 -6.797 15.140 1.00 82.62 191 TRP A C 1
ATOM 1494 O O . TRP A 1 191 ? -4.135 -5.846 14.656 1.00 82.62 191 TRP A O 1
ATOM 1504 N N . ARG A 1 192 ? -3.366 -6.891 16.470 1.00 87.94 192 ARG A N 1
ATOM 1505 C CA . ARG A 1 192 ? -3.818 -5.817 17.366 1.00 87.94 192 ARG A CA 1
ATOM 1506 C C . ARG A 1 192 ? -3.111 -4.512 17.015 1.00 87.94 192 ARG A C 1
ATOM 1508 O O . ARG A 1 192 ? -1.947 -4.480 16.639 1.00 87.94 192 ARG A O 1
ATOM 1515 N N . MET A 1 193 ? -3.798 -3.413 17.239 1.00 90.50 193 MET A N 1
ATOM 1516 C CA . MET A 1 193 ? -3.307 -2.079 16.924 1.00 90.50 193 MET A CA 1
ATOM 1517 C C . MET A 1 193 ? -2.168 -1.610 17.854 1.00 90.50 193 MET A C 1
ATOM 1519 O O . MET A 1 193 ? -2.227 -1.796 19.076 1.00 90.50 193 MET A O 1
ATOM 1523 N N . SER A 1 194 ? -1.158 -0.960 17.275 1.00 90.44 194 SER A N 1
ATOM 1524 C CA . SER A 1 194 ? -0.062 -0.240 17.939 1.00 90.44 194 SER A CA 1
ATOM 1525 C C . SER A 1 194 ? 0.162 1.143 17.308 1.00 90.44 194 SER A C 1
ATOM 1527 O O . SER A 1 194 ? -0.485 1.484 16.323 1.00 90.44 194 SER A O 1
ATOM 1529 N N . LEU A 1 195 ? 1.056 1.944 17.894 1.00 92.88 195 LEU A N 1
ATOM 1530 C CA . LEU A 1 195 ? 1.348 3.336 17.531 1.00 92.88 195 LEU A CA 1
ATOM 1531 C C . LEU A 1 195 ? 2.834 3.519 17.211 1.00 92.88 195 LEU A C 1
ATOM 1533 O O . LEU A 1 195 ? 3.672 3.226 18.067 1.00 92.88 195 LEU A O 1
ATOM 1537 N N . GLU A 1 196 ? 3.112 4.113 16.052 1.00 89.25 196 GLU A N 1
ATOM 1538 C CA . GLU A 1 196 ? 4.446 4.382 15.513 1.00 89.25 196 GLU A CA 1
ATOM 1539 C C . GLU A 1 196 ? 4.625 5.859 15.112 1.00 89.25 196 GLU A C 1
ATOM 1541 O O . GLU A 1 196 ? 3.646 6.592 14.929 1.00 89.25 196 GLU A O 1
ATOM 1546 N N . ARG A 1 197 ? 5.879 6.318 14.982 1.00 89.88 197 ARG A N 1
ATOM 1547 C CA . ARG A 1 197 ? 6.216 7.683 14.536 1.00 89.88 197 ARG A CA 1
ATOM 1548 C C . ARG A 1 197 ? 6.801 7.674 13.127 1.00 89.88 197 ARG A C 1
ATOM 1550 O O . ARG A 1 197 ? 7.682 6.882 12.824 1.00 89.88 197 ARG A O 1
ATOM 1557 N N . LYS A 1 198 ? 6.372 8.632 12.305 1.00 85.12 198 LYS A N 1
ATOM 1558 C CA . LYS A 1 198 ? 6.915 8.924 10.969 1.00 85.12 198 LYS A CA 1
ATOM 1559 C C . LYS A 1 198 ? 8.354 9.443 11.051 1.00 85.12 198 LYS A C 1
ATOM 1561 O O . LYS A 1 198 ? 9.170 9.125 10.199 1.00 85.12 198 LYS A O 1
ATOM 1566 N N . ASN A 1 199 ? 8.666 10.228 12.084 1.00 83.31 199 ASN A N 1
ATOM 1567 C CA . ASN A 1 199 ? 10.013 10.682 12.410 1.00 83.31 199 ASN A CA 1
ATOM 1568 C C . ASN A 1 199 ? 10.250 10.548 13.927 1.00 83.31 199 ASN A C 1
ATOM 1570 O O . ASN A 1 199 ? 9.524 11.123 14.743 1.00 83.31 199 ASN A O 1
ATOM 1574 N N . ASN A 1 200 ? 11.281 9.792 14.317 1.00 80.12 200 ASN A N 1
ATOM 1575 C CA . ASN A 1 200 ? 11.582 9.489 15.721 1.00 80.12 200 ASN A CA 1
ATOM 1576 C C . ASN A 1 200 ? 12.171 10.665 16.530 1.00 80.12 200 ASN A C 1
ATOM 1578 O O . ASN A 1 200 ? 12.158 10.595 17.765 1.00 80.12 200 ASN A O 1
ATOM 1582 N N . HIS A 1 201 ? 12.634 11.725 15.857 1.00 80.06 201 HIS A N 1
ATOM 1583 C CA . HIS A 1 201 ? 13.155 12.962 16.459 1.00 80.06 201 HIS A CA 1
ATOM 1584 C C . HIS A 1 201 ? 12.061 14.003 16.726 1.00 80.06 201 HIS A C 1
ATOM 1586 O O . HIS A 1 201 ? 12.242 14.894 17.549 1.00 80.06 201 HIS A O 1
ATOM 1592 N N . ILE A 1 202 ? 10.911 13.892 16.055 1.00 78.19 202 ILE A N 1
ATOM 1593 C CA . ILE A 1 202 ? 9.758 14.759 16.306 1.00 78.19 202 ILE A CA 1
ATOM 1594 C C . ILE A 1 202 ? 8.925 14.157 17.452 1.00 78.19 202 ILE A C 1
ATOM 1596 O O . ILE A 1 202 ? 8.770 12.936 17.581 1.00 78.19 202 ILE A O 1
ATOM 1600 N N . ARG A 1 203 ? 8.386 15.029 18.313 1.00 84.50 203 ARG A N 1
ATOM 1601 C CA . ARG A 1 203 ? 7.557 14.646 19.467 1.00 84.50 203 ARG A CA 1
ATOM 1602 C C . ARG A 1 203 ? 6.312 13.843 19.071 1.00 84.50 203 ARG A C 1
ATOM 1604 O O . ARG A 1 203 ? 5.884 13.859 17.913 1.00 84.50 203 ARG A O 1
ATOM 1611 N N . TYR A 1 204 ? 5.704 13.157 20.040 1.00 88.19 204 TYR A N 1
ATOM 1612 C CA . TYR A 1 204 ? 4.417 12.496 19.822 1.00 88.19 204 TYR A CA 1
ATOM 1613 C C . TYR A 1 204 ? 3.331 13.559 19.593 1.00 88.19 204 TYR A C 1
ATOM 1615 O O . TYR A 1 204 ? 2.937 14.302 20.494 1.00 88.19 204 TYR A O 1
ATOM 1623 N N . ASN A 1 205 ? 2.889 13.652 18.341 1.00 85.38 205 ASN A N 1
ATOM 1624 C CA . ASN A 1 205 ? 1.826 14.523 17.857 1.00 85.38 205 ASN A CA 1
ATOM 1625 C C . ASN A 1 205 ? 1.126 13.846 16.666 1.00 85.38 205 ASN A C 1
ATOM 1627 O O . ASN A 1 205 ? 1.666 12.908 16.075 1.00 85.38 205 ASN A O 1
ATOM 1631 N N . ILE A 1 206 ? -0.075 14.305 16.311 1.00 85.12 206 ILE A N 1
ATOM 1632 C CA . ILE A 1 206 ? -0.912 13.637 15.303 1.00 85.12 206 ILE A CA 1
ATOM 1633 C C . ILE A 1 206 ? -0.308 13.657 13.890 1.00 85.12 206 ILE A C 1
ATOM 1635 O O . ILE A 1 206 ? -0.419 12.679 13.155 1.00 85.12 206 ILE A O 1
ATOM 1639 N N . SER A 1 207 ? 0.379 14.737 13.506 1.00 80.88 207 SER A N 1
ATOM 1640 C CA . SER A 1 207 ? 0.992 14.864 12.181 1.00 80.88 207 SER A CA 1
ATOM 1641 C C . SER A 1 207 ? 2.211 13.951 12.017 1.00 80.88 207 SER A C 1
ATOM 1643 O O . SER A 1 207 ? 2.443 13.453 10.915 1.00 80.88 207 SER A O 1
ATOM 1645 N N . ASN A 1 208 ? 2.929 13.657 13.102 1.00 91.12 208 ASN A N 1
ATOM 1646 C CA . ASN A 1 208 ? 4.111 12.797 13.146 1.00 91.12 208 ASN A CA 1
ATOM 1647 C C . ASN A 1 208 ? 3.814 11.317 13.454 1.00 91.12 208 ASN A C 1
ATOM 1649 O O . ASN A 1 208 ? 4.743 10.518 13.489 1.00 91.12 208 ASN A O 1
ATOM 1653 N N . CYS A 1 209 ? 2.569 10.904 13.690 1.00 92.38 209 CYS A N 1
ATOM 1654 C CA . CYS A 1 209 ? 2.280 9.523 14.100 1.00 92.38 209 CYS A CA 1
ATOM 1655 C C . CYS A 1 209 ? 1.400 8.763 13.098 1.00 92.38 209 CYS A C 1
ATOM 1657 O O . CYS A 1 209 ? 0.740 9.358 12.242 1.00 92.38 209 CYS A O 1
ATOM 1659 N N . VAL A 1 210 ? 1.434 7.434 13.203 1.00 92.94 210 VAL A N 1
ATOM 1660 C CA . VAL A 1 210 ? 0.582 6.470 12.488 1.00 92.94 210 VAL A CA 1
ATOM 1661 C C . VAL A 1 210 ? 0.283 5.274 13.396 1.00 92.94 210 VAL A C 1
ATOM 1663 O O . VAL A 1 210 ? 1.049 4.975 14.310 1.00 92.94 210 VAL A O 1
ATOM 1666 N N . LEU A 1 211 ? -0.808 4.556 13.146 1.00 94.50 211 LEU A N 1
ATOM 1667 C CA . LEU A 1 211 ? -1.081 3.252 13.749 1.00 94.50 211 LEU A CA 1
ATOM 1668 C C . LEU A 1 211 ? -0.766 2.109 12.796 1.00 94.50 211 LEU A C 1
ATOM 1670 O O . LEU A 1 211 ? -0.944 2.203 11.583 1.00 94.50 211 LEU A O 1
ATOM 1674 N N . VAL A 1 212 ? -0.314 1.007 13.367 1.00 91.69 212 VAL A N 1
ATOM 1675 C CA . VAL A 1 212 ? 0.132 -0.187 12.651 1.00 91.69 212 VAL A CA 1
ATOM 1676 C C . VAL A 1 212 ? -0.363 -1.423 13.391 1.00 91.69 212 VAL A C 1
ATOM 1678 O O . VAL A 1 212 ? -0.587 -1.361 14.601 1.00 91.69 212 VAL A O 1
ATOM 1681 N N . ALA A 1 213 ? -0.522 -2.555 12.705 1.00 90.81 213 ALA A N 1
ATOM 1682 C CA . ALA A 1 213 ? -0.641 -3.826 13.418 1.00 90.81 213 ALA A CA 1
ATOM 1683 C C . ALA A 1 213 ? 0.650 -4.049 14.230 1.00 90.81 213 ALA A C 1
ATOM 1685 O O . ALA A 1 213 ? 1.735 -3.670 13.786 1.00 90.81 213 ALA A O 1
ATOM 1686 N N . ALA A 1 214 ? 0.537 -4.592 15.441 1.00 83.75 214 ALA A N 1
ATOM 1687 C CA . ALA A 1 214 ? 1.622 -4.613 16.422 1.00 83.75 214 ALA A CA 1
ATOM 1688 C C . ALA A 1 214 ? 2.842 -5.418 15.958 1.00 83.75 214 ALA A C 1
ATOM 1690 O O . ALA A 1 214 ? 3.955 -5.114 16.370 1.00 83.75 214 ALA A O 1
ATOM 1691 N N . GLU A 1 215 ? 2.632 -6.378 15.064 1.00 79.75 215 GLU A N 1
ATOM 1692 C CA . GLU A 1 215 ? 3.673 -7.127 14.355 1.00 79.75 215 GLU A CA 1
ATOM 1693 C C . GLU A 1 215 ? 4.610 -6.233 13.516 1.00 79.75 215 GLU A C 1
ATOM 1695 O O . GLU A 1 215 ? 5.816 -6.445 13.496 1.00 79.75 215 GLU A O 1
ATOM 1700 N N . PHE A 1 216 ? 4.091 -5.147 12.930 1.00 77.62 216 PHE A N 1
ATOM 1701 C CA . PHE A 1 216 ? 4.887 -4.127 12.227 1.00 77.62 216 PHE A CA 1
ATOM 1702 C C . PHE A 1 216 ? 5.429 -3.040 13.176 1.00 77.62 216 PHE A C 1
ATOM 1704 O O . PHE A 1 216 ? 5.975 -2.034 12.727 1.00 77.62 216 PHE A O 1
ATOM 1711 N N . ASN A 1 217 ? 5.247 -3.199 14.492 1.00 80.00 217 ASN A N 1
ATOM 1712 C CA . ASN A 1 217 ? 5.679 -2.257 15.525 1.00 80.00 217 ASN A CA 1
ATOM 1713 C C . ASN A 1 217 ? 6.871 -2.801 16.326 1.00 80.00 217 ASN A C 1
ATOM 1715 O O . ASN A 1 217 ? 6.884 -2.745 17.557 1.00 80.00 217 ASN A O 1
ATOM 1719 N N . SER A 1 218 ? 7.874 -3.337 15.626 1.00 65.31 218 SER A N 1
ATOM 1720 C CA . SER A 1 218 ? 9.144 -3.739 16.235 1.00 65.31 218 SER A CA 1
ATOM 1721 C C . SER A 1 218 ? 9.780 -2.551 16.962 1.00 65.31 218 SER A C 1
ATOM 1723 O O . SER A 1 218 ? 9.931 -1.469 16.388 1.00 65.31 218 SER A O 1
ATOM 1725 N N . SER A 1 219 ? 10.176 -2.733 18.219 1.00 57.12 219 SER A N 1
ATOM 1726 C CA . SER A 1 219 ? 10.722 -1.642 19.024 1.00 57.12 219 SER A CA 1
ATOM 1727 C C . SER A 1 219 ? 12.105 -1.195 18.542 1.00 57.12 219 SER A C 1
ATOM 1729 O O . SER A 1 219 ? 13.057 -1.955 18.683 1.00 57.12 219 SER A O 1
ATOM 1731 N N . ASP A 1 220 ? 12.196 0.048 18.048 1.00 49.50 220 ASP A N 1
ATOM 1732 C CA . ASP A 1 220 ? 13.389 0.915 17.914 1.00 49.50 220 ASP A CA 1
ATOM 1733 C C . ASP A 1 220 ? 14.754 0.192 18.049 1.00 49.50 220 ASP A C 1
ATOM 1735 O O . ASP A 1 220 ? 15.470 0.344 19.044 1.00 49.50 220 ASP A O 1
ATOM 1739 N N . TYR A 1 221 ? 15.091 -0.611 17.027 1.00 48.34 221 TYR A N 1
ATOM 1740 C CA . TYR A 1 221 ? 16.242 -1.537 16.977 1.00 48.34 221 TYR A CA 1
ATOM 1741 C C . TYR A 1 221 ? 17.601 -0.847 17.204 1.00 48.34 221 TYR A C 1
ATOM 1743 O O . TYR A 1 221 ? 18.582 -1.495 17.568 1.00 48.34 221 TYR A O 1
ATOM 1751 N N . SER A 1 222 ? 17.649 0.480 17.027 1.00 45.28 222 SER A N 1
ATOM 1752 C CA . SER A 1 222 ? 18.821 1.335 17.255 1.00 45.28 222 SER A CA 1
ATOM 1753 C C . SER A 1 222 ? 19.446 1.145 18.642 1.00 45.28 222 SER A C 1
ATOM 1755 O O . SER A 1 222 ? 20.668 1.165 18.791 1.00 45.28 222 SER A O 1
ATOM 1757 N N . ARG A 1 223 ? 18.620 0.897 19.668 1.00 43.34 223 ARG A N 1
ATOM 1758 C CA . ARG A 1 223 ? 19.079 0.765 21.059 1.00 43.34 223 ARG A CA 1
ATOM 1759 C C . ARG A 1 223 ? 19.823 -0.532 21.357 1.00 43.34 223 ARG A C 1
ATOM 1761 O O . ARG A 1 223 ? 20.551 -0.568 22.342 1.00 43.34 223 ARG A O 1
ATOM 1768 N N . THR A 1 224 ? 19.655 -1.571 20.545 1.00 42.00 224 THR A N 1
ATOM 1769 C CA . THR A 1 224 ? 20.204 -2.909 20.824 1.00 42.00 224 THR A CA 1
ATOM 1770 C C . THR A 1 224 ? 21.637 -3.085 20.310 1.00 42.00 224 THR A C 1
ATOM 1772 O O . THR A 1 224 ? 22.308 -4.033 20.701 1.00 42.00 224 THR A O 1
ATOM 1775 N N . LEU A 1 225 ? 22.114 -2.188 19.436 1.00 40.19 225 LEU A N 1
ATOM 1776 C CA . LEU A 1 225 ? 23.408 -2.318 18.748 1.00 40.19 225 LEU A CA 1
ATOM 1777 C C . LEU A 1 225 ? 24.402 -1.178 19.034 1.00 40.19 225 LEU A C 1
ATOM 1779 O O . LEU A 1 225 ? 25.545 -1.261 18.601 1.00 40.19 225 LEU A O 1
ATOM 1783 N N . GLY A 1 226 ? 23.992 -0.104 19.721 1.00 43.28 226 GLY A N 1
ATOM 1784 C CA . GLY A 1 226 ? 24.860 1.049 20.026 1.00 43.28 226 GLY A CA 1
ATOM 1785 C C . GLY A 1 226 ? 25.257 1.916 18.817 1.00 43.28 226 GLY A C 1
ATOM 1786 O O . GLY A 1 226 ? 25.996 2.884 18.968 1.00 43.28 226 GLY A O 1
ATOM 1787 N N . VAL A 1 227 ? 24.754 1.583 17.626 1.00 45.62 227 VAL A N 1
ATOM 1788 C CA . VAL A 1 227 ? 24.997 2.284 16.357 1.00 45.62 227 VAL A CA 1
ATOM 1789 C C . VAL A 1 227 ? 24.181 3.583 16.300 1.00 45.62 227 VAL A C 1
ATOM 1791 O O . VAL A 1 227 ? 23.066 3.649 16.826 1.00 45.62 227 VAL A O 1
ATOM 1794 N N . ARG A 1 228 ? 24.709 4.635 15.657 1.00 44.41 228 ARG A N 1
ATOM 1795 C CA . ARG A 1 228 ? 23.979 5.906 15.494 1.00 44.41 228 ARG A CA 1
ATOM 1796 C C . ARG A 1 228 ? 22.728 5.676 14.644 1.00 44.41 228 ARG A C 1
ATOM 1798 O O . ARG A 1 228 ? 22.755 4.897 13.699 1.00 44.41 228 ARG A O 1
ATOM 1805 N N . ALA A 1 229 ? 21.632 6.382 14.931 1.00 42.59 229 ALA A N 1
ATOM 1806 C CA . ALA A 1 229 ? 20.351 6.177 14.235 1.00 42.59 229 ALA A CA 1
ATOM 1807 C C . ALA A 1 229 ? 20.445 6.337 12.699 1.00 42.59 229 ALA A C 1
ATOM 1809 O O . ALA A 1 229 ? 19.672 5.732 11.964 1.00 42.59 229 ALA A O 1
ATOM 1810 N N . ASN A 1 230 ? 21.423 7.115 12.232 1.00 41.69 230 ASN A N 1
ATOM 1811 C CA . ASN A 1 230 ? 21.766 7.384 10.835 1.00 41.69 230 ASN A CA 1
ATOM 1812 C C . ASN A 1 230 ? 22.417 6.181 10.112 1.00 41.69 230 ASN A C 1
ATOM 1814 O O . ASN A 1 230 ? 22.486 6.168 8.888 1.00 41.69 230 ASN A O 1
ATOM 1818 N N . GLU A 1 231 ? 22.955 5.219 10.866 1.00 42.00 231 GLU A N 1
ATOM 1819 C CA . GLU A 1 231 ? 23.844 4.137 10.409 1.00 42.00 231 GLU A CA 1
ATOM 1820 C C . GLU A 1 231 ? 23.197 2.741 10.565 1.00 42.00 231 GLU A C 1
ATOM 1822 O O . GLU A 1 231 ? 23.813 1.720 10.257 1.00 42.00 231 GLU A O 1
ATOM 1827 N N . VAL A 1 232 ? 21.942 2.670 11.032 1.00 41.34 232 VAL A N 1
ATOM 1828 C CA . VAL A 1 232 ? 21.180 1.415 11.166 1.00 41.34 232 VAL A CA 1
ATOM 1829 C C . VAL A 1 232 ? 20.617 1.006 9.799 1.00 41.34 232 VAL A C 1
ATOM 1831 O O . VAL A 1 232 ? 19.484 1.327 9.442 1.00 41.34 232 VAL A O 1
ATOM 1834 N N . PHE A 1 233 ? 21.438 0.310 9.010 1.00 44.41 233 PHE A N 1
ATOM 1835 C CA . PHE A 1 233 ? 21.050 -0.216 7.698 1.00 44.41 233 PHE A CA 1
ATOM 1836 C C . PHE A 1 233 ? 20.011 -1.337 7.815 1.00 44.41 233 PHE A C 1
ATOM 1838 O O . PHE A 1 233 ? 20.203 -2.285 8.573 1.00 44.41 233 PHE A O 1
ATOM 1845 N N . GLY A 1 234 ? 18.949 -1.242 7.010 1.00 45.38 234 GLY A N 1
ATOM 1846 C CA . GLY A 1 234 ? 17.748 -2.060 7.170 1.00 45.38 234 GLY A CA 1
ATOM 1847 C C . GLY A 1 234 ? 16.917 -1.530 8.335 1.00 45.38 234 GLY A C 1
ATOM 1848 O O . GLY A 1 234 ? 17.107 -1.919 9.486 1.00 45.38 234 GLY A O 1
ATOM 1849 N N . THR A 1 235 ? 15.989 -0.610 8.057 1.00 44.66 235 THR A N 1
ATOM 1850 C CA . THR A 1 235 ? 15.072 -0.135 9.095 1.00 44.66 235 THR A CA 1
ATOM 1851 C C . THR A 1 235 ? 14.139 -1.278 9.483 1.00 44.66 235 THR A C 1
ATOM 1853 O O . THR A 1 235 ? 13.237 -1.610 8.722 1.00 44.66 235 THR A O 1
ATOM 1856 N N . ALA A 1 236 ? 14.322 -1.852 10.677 1.00 53.41 236 ALA A N 1
ATOM 1857 C CA . ALA A 1 236 ? 13.354 -2.794 11.256 1.00 53.41 236 ALA A CA 1
ATOM 1858 C C . ALA A 1 236 ? 11.968 -2.141 11.444 1.00 53.41 236 ALA A C 1
ATOM 1860 O O . ALA A 1 236 ? 10.946 -2.821 11.470 1.00 53.41 236 ALA A O 1
ATOM 1861 N N . GLN A 1 237 ? 11.925 -0.800 11.500 1.00 64.56 237 GLN A N 1
ATOM 1862 C CA . GLN A 1 237 ? 10.727 -0.054 11.131 1.00 64.56 237 GLN A CA 1
ATOM 1863 C C . GLN A 1 237 ? 10.339 -0.398 9.686 1.00 64.56 237 GLN A C 1
ATOM 1865 O O . GLN A 1 237 ? 10.830 0.199 8.723 1.00 64.56 237 GLN A O 1
ATOM 1870 N N . TRP A 1 238 ? 9.408 -1.342 9.575 1.00 71.69 238 TRP A N 1
ATOM 1871 C CA . TRP A 1 238 ? 8.535 -1.508 8.427 1.00 71.69 238 TRP A CA 1
ATOM 1872 C C . TRP A 1 238 ? 7.987 -0.151 7.969 1.00 71.69 238 TRP A C 1
ATOM 1874 O O . TRP A 1 238 ? 7.766 0.760 8.767 1.00 71.69 238 TRP A O 1
ATOM 1884 N N . SER A 1 239 ? 7.719 -0.032 6.675 1.00 75.75 239 SER A N 1
ATOM 1885 C CA . SER A 1 239 ? 7.016 1.107 6.092 1.00 75.75 239 SER A CA 1
ATOM 1886 C C . SER A 1 239 ? 6.018 0.611 5.047 1.00 75.75 239 SER A C 1
ATOM 1888 O O . SER A 1 239 ? 6.035 -0.570 4.683 1.00 75.75 239 SER A O 1
ATOM 1890 N N . ALA A 1 240 ? 5.140 1.485 4.548 1.00 67.31 240 ALA A N 1
ATOM 1891 C CA . ALA A 1 240 ? 4.217 1.101 3.481 1.00 67.31 240 ALA A CA 1
ATOM 1892 C C . ALA A 1 240 ? 4.993 0.694 2.227 1.00 67.31 240 ALA A C 1
ATOM 1894 O O . ALA A 1 240 ? 4.762 -0.367 1.656 1.00 67.31 240 ALA A O 1
ATOM 1895 N N . GLU A 1 241 ? 5.986 1.498 1.867 1.00 76.38 241 GLU A N 1
ATOM 1896 C CA . GLU A 1 241 ? 6.924 1.295 0.765 1.00 76.38 241 GLU A CA 1
ATOM 1897 C C . GLU A 1 241 ? 7.662 -0.044 0.922 1.00 76.38 241 GLU A C 1
ATOM 1899 O O . GLU A 1 241 ? 7.767 -0.805 -0.037 1.00 76.38 241 GLU A O 1
ATOM 1904 N N . LYS A 1 242 ? 8.081 -0.385 2.148 1.00 76.81 242 LYS A N 1
ATOM 1905 C CA . LYS A 1 242 ? 8.782 -1.639 2.447 1.00 76.81 242 LYS A CA 1
ATOM 1906 C C . LYS A 1 242 ? 7.890 -2.873 2.305 1.00 76.81 242 LYS A C 1
ATOM 1908 O O . LYS A 1 242 ? 8.282 -3.830 1.645 1.00 76.81 242 LYS A O 1
ATOM 1913 N N . VAL A 1 243 ? 6.664 -2.840 2.842 1.00 75.62 243 VAL A N 1
ATOM 1914 C CA . VAL A 1 243 ? 5.686 -3.931 2.638 1.00 75.62 243 VAL A CA 1
ATOM 1915 C C . VAL A 1 243 ? 5.310 -4.059 1.158 1.00 75.62 243 VAL A C 1
ATOM 1917 O O . VAL A 1 243 ? 5.162 -5.167 0.650 1.00 75.62 243 VAL A O 1
ATOM 1920 N N . SER A 1 244 ? 5.205 -2.940 0.442 1.00 72.75 244 SER A N 1
ATOM 1921 C CA . SER A 1 244 ? 4.946 -2.923 -1.003 1.00 72.75 244 SER A CA 1
ATOM 1922 C C . SER A 1 244 ? 6.059 -3.629 -1.780 1.00 72.75 244 SER A C 1
ATOM 1924 O O . SER A 1 244 ? 5.775 -4.480 -2.620 1.00 72.75 244 SER A O 1
ATOM 1926 N N . ALA A 1 245 ? 7.317 -3.352 -1.433 1.00 78.75 245 ALA A N 1
ATOM 1927 C CA . ALA A 1 245 ? 8.478 -3.975 -2.051 1.00 78.75 245 ALA A CA 1
ATOM 1928 C C . ALA A 1 245 ? 8.579 -5.493 -1.765 1.00 78.75 245 ALA A C 1
ATOM 1930 O O . ALA A 1 245 ? 9.106 -6.213 -2.610 1.00 78.75 245 ALA A O 1
ATOM 1931 N N . VAL A 1 246 ? 7.997 -6.015 -0.667 1.00 77.06 246 VAL A N 1
ATOM 1932 C CA . VAL A 1 246 ? 7.804 -7.477 -0.485 1.00 77.06 246 VAL A CA 1
ATOM 1933 C C . VAL A 1 246 ? 6.924 -8.047 -1.602 1.00 77.06 246 VAL A C 1
ATOM 1935 O O . VAL A 1 246 ? 7.234 -9.096 -2.160 1.00 77.06 246 VAL A O 1
ATOM 1938 N N . PHE A 1 247 ? 5.809 -7.383 -1.924 1.00 76.44 247 PHE A N 1
ATOM 1939 C CA . PHE A 1 247 ? 4.847 -7.865 -2.922 1.00 76.44 247 PHE A CA 1
ATOM 1940 C C . PHE A 1 247 ? 5.336 -7.711 -4.365 1.00 76.44 247 PHE A C 1
ATOM 1942 O O . PHE A 1 247 ? 4.981 -8.538 -5.203 1.00 76.44 247 PHE A O 1
ATOM 1949 N N . GLU A 1 248 ? 6.147 -6.692 -4.648 1.00 79.00 248 GLU A N 1
ATOM 1950 C CA . GLU A 1 248 ? 6.854 -6.559 -5.926 1.00 79.00 248 GLU A CA 1
ATOM 1951 C C . GLU A 1 248 ? 7.904 -7.661 -6.062 1.00 79.00 248 GLU A C 1
ATOM 1953 O O . GLU A 1 248 ? 7.803 -8.490 -6.964 1.00 79.00 248 GLU A O 1
ATOM 1958 N N . ALA A 1 249 ? 8.825 -7.776 -5.099 1.00 80.81 249 ALA A N 1
ATOM 1959 C CA . ALA A 1 249 ? 9.881 -8.778 -5.159 1.00 80.81 249 ALA A CA 1
ATOM 1960 C C . ALA A 1 249 ? 9.323 -10.216 -5.184 1.00 80.81 249 ALA A C 1
ATOM 1962 O O . ALA A 1 249 ? 9.834 -11.041 -5.932 1.00 80.81 249 ALA A O 1
ATOM 1963 N N . ARG A 1 250 ? 8.217 -10.517 -4.477 1.00 84.69 250 ARG A N 1
ATOM 1964 C CA . ARG A 1 250 ? 7.470 -11.794 -4.596 1.00 84.69 250 ARG A CA 1
ATOM 1965 C C . ARG A 1 250 ? 7.215 -12.212 -6.048 1.00 84.69 250 ARG A C 1
ATOM 1967 O O . ARG A 1 250 ? 7.247 -13.405 -6.339 1.00 84.69 250 ARG A O 1
ATOM 1974 N N . ARG A 1 251 ? 6.930 -11.259 -6.937 1.00 78.88 251 ARG A N 1
ATOM 1975 C CA . ARG A 1 251 ? 6.561 -11.510 -8.340 1.00 78.88 251 ARG A CA 1
ATOM 1976 C C . ARG A 1 251 ? 7.749 -11.600 -9.275 1.00 78.88 251 ARG A C 1
ATOM 1978 O O . ARG A 1 251 ? 7.625 -12.256 -10.306 1.00 78.88 251 ARG A O 1
ATOM 1985 N N . SER A 1 252 ? 8.868 -10.965 -8.932 1.00 88.44 252 SER A N 1
ATOM 1986 C CA . SER A 1 252 ? 10.076 -11.029 -9.743 1.00 88.44 252 SER A CA 1
ATOM 1987 C C . SER A 1 252 ? 10.448 -12.498 -9.988 1.00 88.44 252 SER A C 1
ATOM 1989 O O . SER A 1 252 ? 10.437 -13.335 -9.074 1.00 88.44 252 SER A O 1
ATOM 1991 N N . ILE A 1 253 ? 10.691 -12.835 -11.253 1.00 89.62 253 ILE A N 1
ATOM 1992 C CA . ILE A 1 253 ? 10.994 -14.203 -11.672 1.00 89.62 253 ILE A CA 1
ATOM 1993 C C . ILE A 1 253 ? 12.398 -14.552 -11.173 1.00 89.62 253 ILE A C 1
ATOM 1995 O O . ILE A 1 253 ? 13.330 -13.764 -11.321 1.00 89.62 253 ILE A O 1
ATOM 1999 N N . VAL A 1 254 ? 12.544 -15.737 -10.579 1.00 92.75 254 VAL A N 1
ATOM 2000 C CA . VAL A 1 254 ? 13.860 -16.348 -10.391 1.00 92.75 254 VAL A CA 1
ATOM 2001 C C . VAL A 1 254 ? 14.160 -17.090 -11.679 1.00 92.75 254 VAL A C 1
ATOM 2003 O O . VAL A 1 254 ? 13.407 -17.990 -12.048 1.00 92.75 254 VAL A O 1
ATOM 2006 N N . ASP A 1 255 ? 15.232 -16.714 -12.369 1.00 95.00 255 ASP A N 1
ATOM 2007 C CA . ASP A 1 255 ? 15.764 -17.550 -13.436 1.00 95.00 255 ASP A CA 1
ATOM 2008 C C . ASP A 1 255 ? 16.357 -18.811 -12.787 1.00 95.00 255 ASP A C 1
ATOM 2010 O O . ASP A 1 255 ? 17.448 -18.795 -12.214 1.00 95.00 255 ASP A O 1
ATOM 2014 N N . LEU A 1 256 ? 15.589 -19.903 -12.817 1.00 93.00 256 LEU A N 1
ATOM 2015 C CA . LEU A 1 256 ? 15.988 -21.185 -12.237 1.00 93.00 256 LEU A CA 1
ATOM 2016 C C . LEU A 1 256 ? 17.167 -21.820 -12.992 1.00 93.00 256 LEU A C 1
ATOM 2018 O O . LEU A 1 256 ? 17.882 -22.640 -12.416 1.00 93.00 256 LEU A O 1
ATOM 2022 N N . HIS A 1 257 ? 17.413 -21.431 -14.247 1.00 94.31 257 HIS A N 1
ATOM 2023 C CA . HIS A 1 257 ? 18.578 -21.869 -15.010 1.00 94.31 257 HIS A CA 1
ATOM 2024 C C . HIS A 1 257 ? 19.832 -21.085 -14.591 1.00 94.31 257 HIS A C 1
ATOM 2026 O O . HIS A 1 257 ? 20.860 -21.707 -14.315 1.00 94.31 257 HIS A O 1
ATOM 2032 N N . GLU A 1 258 ? 19.748 -19.756 -14.440 1.00 95.75 258 GLU A N 1
ATOM 2033 C CA . GLU A 1 258 ? 20.834 -18.954 -13.849 1.00 95.75 258 GLU A CA 1
ATOM 2034 C C . GLU A 1 258 ? 21.147 -19.433 -12.422 1.00 95.75 258 GLU A C 1
ATOM 2036 O O . GLU A 1 258 ? 22.301 -19.731 -12.117 1.00 95.75 258 GLU A O 1
ATOM 2041 N N . LEU A 1 259 ? 20.124 -19.614 -11.576 1.00 95.69 259 LEU A N 1
ATOM 2042 C CA . LEU A 1 259 ? 20.285 -20.110 -10.207 1.00 95.69 259 LEU A CA 1
ATOM 2043 C C . LEU A 1 259 ? 20.902 -21.516 -10.159 1.00 95.69 259 LEU A C 1
ATOM 2045 O O . LEU A 1 259 ? 21.777 -21.766 -9.332 1.00 95.69 259 LEU A O 1
ATOM 2049 N N . SER A 1 260 ? 20.485 -22.432 -11.038 1.00 95.56 260 SER A N 1
ATOM 2050 C CA . SER A 1 260 ? 21.087 -23.768 -11.139 1.00 95.56 260 SER A CA 1
ATOM 2051 C C . SER A 1 260 ? 22.562 -23.692 -11.559 1.00 95.56 260 SER A C 1
ATOM 2053 O O . SER A 1 260 ? 23.408 -24.373 -10.973 1.00 95.56 260 SER A O 1
ATOM 2055 N N . GLY A 1 261 ? 22.903 -22.793 -12.490 1.00 96.69 261 GLY A N 1
ATOM 2056 C CA . GLY A 1 261 ? 24.285 -22.489 -12.871 1.00 96.69 261 GLY A CA 1
ATOM 2057 C C . GLY A 1 261 ? 25.116 -21.928 -11.710 1.00 96.69 261 GLY A C 1
ATOM 2058 O O . GLY A 1 261 ? 26.218 -22.415 -11.447 1.00 96.69 261 GLY A O 1
ATOM 2059 N N . ASP A 1 262 ? 24.573 -20.968 -10.959 1.00 96.38 262 ASP A N 1
ATOM 2060 C CA . ASP A 1 262 ? 25.177 -20.430 -9.736 1.00 96.38 262 ASP A CA 1
ATOM 2061 C C . ASP A 1 262 ? 25.372 -21.503 -8.658 1.00 96.38 262 ASP A C 1
ATOM 2063 O O . ASP A 1 262 ? 26.418 -21.531 -8.013 1.00 96.38 262 ASP A O 1
ATOM 2067 N N . ILE A 1 263 ? 24.403 -22.405 -8.464 1.00 97.31 263 ILE A N 1
ATOM 2068 C CA . ILE A 1 263 ? 24.485 -23.513 -7.501 1.00 97.31 263 ILE A CA 1
ATOM 2069 C C . ILE A 1 263 ? 25.547 -24.530 -7.934 1.00 97.31 263 ILE A C 1
ATOM 2071 O O . ILE A 1 263 ? 26.375 -24.927 -7.112 1.00 97.31 263 ILE A O 1
ATOM 2075 N N . ALA A 1 264 ? 25.598 -24.908 -9.214 1.00 96.38 264 ALA A N 1
ATOM 2076 C CA . ALA A 1 264 ? 26.639 -25.782 -9.750 1.00 96.38 264 ALA A CA 1
ATOM 2077 C C . ALA A 1 264 ? 28.034 -25.155 -9.573 1.00 96.38 264 ALA A C 1
ATOM 2079 O O . ALA A 1 264 ? 28.934 -25.771 -8.993 1.00 96.38 264 ALA A O 1
ATOM 2080 N N . GLN A 1 265 ? 28.193 -23.887 -9.964 1.00 95.44 265 GLN A N 1
ATOM 2081 C CA . GLN A 1 265 ? 29.428 -23.128 -9.774 1.00 95.44 265 GLN A CA 1
ATOM 2082 C C . GLN A 1 265 ? 29.763 -22.914 -8.286 1.00 95.44 265 GLN A C 1
ATOM 2084 O O . GLN A 1 265 ? 30.942 -22.833 -7.927 1.00 95.44 265 GLN A O 1
ATOM 2089 N N . ALA A 1 266 ? 28.760 -22.868 -7.405 1.00 95.62 266 ALA A N 1
ATOM 2090 C CA . ALA A 1 266 ? 28.949 -22.775 -5.965 1.00 95.62 266 ALA A CA 1
ATOM 2091 C C . ALA A 1 266 ? 29.328 -24.107 -5.310 1.00 95.62 266 ALA A C 1
ATOM 2093 O O . ALA A 1 266 ? 30.060 -24.073 -4.320 1.00 95.62 266 ALA A O 1
ATOM 2094 N N . ARG A 1 267 ? 28.910 -25.259 -5.853 1.00 96.25 267 ARG A N 1
ATOM 2095 C CA . ARG A 1 267 ? 29.359 -26.592 -5.407 1.00 96.25 267 ARG A CA 1
ATOM 2096 C C . ARG A 1 267 ? 30.812 -26.864 -5.796 1.00 96.25 267 ARG A C 1
ATOM 2098 O O . ARG A 1 267 ? 31.564 -27.368 -4.958 1.00 96.25 267 ARG A O 1
ATOM 2105 N N . ILE A 1 268 ? 31.250 -26.440 -6.991 1.00 94.44 268 ILE A N 1
ATOM 2106 C CA . ILE A 1 268 ? 32.656 -26.546 -7.428 1.00 94.44 268 ILE A CA 1
ATOM 2107 C C . ILE A 1 268 ? 33.586 -25.928 -6.373 1.00 94.44 268 ILE A C 1
ATOM 2109 O O . ILE A 1 268 ? 33.593 -24.719 -6.135 1.00 94.44 268 ILE A O 1
ATOM 2113 N N . VAL A 1 269 ? 34.402 -26.774 -5.739 1.00 82.88 269 VAL A N 1
ATOM 2114 C CA . VAL A 1 269 ? 35.519 -26.326 -4.904 1.00 82.88 269 VAL A CA 1
ATOM 2115 C C . VAL A 1 269 ? 36.584 -25.769 -5.849 1.00 82.88 269 VAL A C 1
ATOM 2117 O O . VAL A 1 269 ? 37.077 -26.525 -6.690 1.00 82.88 269 VAL A O 1
ATOM 2120 N N . PRO A 1 270 ? 36.990 -24.489 -5.741 1.00 77.19 270 PRO A N 1
ATOM 2121 C CA . PRO A 1 270 ? 38.104 -23.993 -6.533 1.00 77.19 270 PRO A CA 1
ATOM 2122 C C . PRO A 1 270 ? 39.357 -24.786 -6.152 1.00 77.19 270 PRO A C 1
ATOM 2124 O O . PRO A 1 270 ? 39.828 -24.668 -5.017 1.00 77.19 270 PRO A O 1
ATOM 2127 N N . LYS A 1 271 ? 39.884 -25.606 -7.075 1.00 73.75 271 LYS A N 1
ATOM 2128 C CA . LYS A 1 271 ? 41.183 -26.271 -6.897 1.00 73.75 271 LYS A CA 1
ATOM 2129 C C . LYS A 1 271 ? 42.205 -25.171 -6.637 1.00 73.75 271 LYS A C 1
ATOM 2131 O O . LYS A 1 271 ? 42.445 -24.328 -7.500 1.00 73.75 271 LYS A O 1
ATOM 2136 N N . GLY A 1 272 ? 42.693 -25.107 -5.402 1.00 58.28 272 GLY A N 1
ATOM 2137 C CA . GLY A 1 272 ? 43.377 -23.920 -4.917 1.00 58.28 272 GLY A CA 1
ATOM 2138 C C . GLY A 1 272 ? 44.629 -23.636 -5.735 1.00 58.28 272 GLY A C 1
ATOM 2139 O O . GLY A 1 272 ? 45.500 -24.495 -5.838 1.00 58.28 272 GLY A O 1
ATOM 2140 N N . LEU A 1 273 ? 44.775 -22.398 -6.217 1.00 48.19 273 LEU A N 1
ATOM 2141 C CA . LEU A 1 273 ? 46.069 -21.842 -6.625 1.00 48.19 273 LEU A CA 1
ATOM 2142 C C . LEU A 1 273 ? 46.940 -21.580 -5.382 1.00 48.19 273 LEU A C 1
ATOM 2144 O O . LEU A 1 273 ? 47.434 -20.478 -5.150 1.00 48.19 273 LEU A O 1
ATOM 2148 N N . ALA A 1 274 ? 47.124 -22.625 -4.575 1.00 47.38 274 ALA A N 1
ATOM 2149 C CA . ALA A 1 274 ? 48.024 -22.701 -3.440 1.00 47.38 274 ALA A CA 1
ATOM 2150 C C . ALA A 1 274 ? 49.466 -22.855 -3.944 1.00 47.38 274 ALA A C 1
ATOM 2152 O O . ALA A 1 274 ? 50.171 -23.809 -3.621 1.00 47.38 274 ALA A O 1
ATOM 2153 N N . ARG A 1 275 ? 49.919 -21.887 -4.752 1.00 52.16 275 ARG A N 1
ATOM 2154 C CA . ARG A 1 275 ? 51.351 -21.651 -4.915 1.00 52.16 275 ARG A CA 1
ATOM 2155 C C . ARG A 1 275 ? 51.865 -21.219 -3.547 1.00 52.16 275 ARG A C 1
ATOM 2157 O O . ARG A 1 275 ? 51.649 -20.077 -3.140 1.00 52.16 275 ARG A O 1
ATOM 2164 N N . ASN A 1 276 ? 52.510 -22.146 -2.843 1.00 54.34 276 ASN A N 1
ATOM 2165 C CA . ASN A 1 276 ? 53.238 -21.877 -1.609 1.00 54.34 276 ASN A CA 1
ATOM 2166 C C . ASN A 1 276 ? 54.427 -20.960 -1.920 1.00 54.34 276 ASN A C 1
ATOM 2168 O O . ASN A 1 276 ? 55.562 -21.407 -2.054 1.00 54.34 276 ASN A O 1
ATOM 2172 N N . VAL A 1 277 ? 54.163 -19.655 -2.025 1.00 59.06 277 VAL A N 1
ATOM 2173 C CA . VAL A 1 277 ? 55.189 -18.607 -1.984 1.00 59.06 277 VAL A CA 1
ATOM 2174 C C . VAL A 1 277 ? 55.612 -18.463 -0.521 1.00 59.06 277 VAL A C 1
ATOM 2176 O O . VAL A 1 277 ? 55.219 -17.528 0.175 1.00 59.06 277 VAL A O 1
ATOM 2179 N N . SER A 1 278 ? 56.326 -19.483 -0.039 1.00 55.78 278 SER A N 1
ATOM 2180 C CA . SER A 1 278 ? 56.679 -19.711 1.368 1.00 55.78 278 SER A CA 1
ATOM 2181 C C . SER A 1 278 ? 57.629 -18.655 1.930 1.00 55.78 278 SER A C 1
ATOM 2183 O O . SER A 1 278 ? 57.609 -18.396 3.130 1.00 55.78 278 SER A O 1
ATOM 2185 N N . ASN A 1 279 ? 58.405 -18.008 1.059 1.00 66.19 279 ASN A N 1
ATOM 2186 C CA . ASN A 1 279 ? 59.315 -16.923 1.397 1.00 66.19 279 ASN A CA 1
ATOM 2187 C C . ASN A 1 279 ? 58.824 -15.597 0.805 1.00 66.19 279 ASN A C 1
ATOM 2189 O O . ASN A 1 279 ? 59.112 -15.276 -0.347 1.00 66.19 279 ASN A O 1
ATOM 2193 N N . ARG A 1 280 ? 58.139 -14.790 1.622 1.00 79.00 280 ARG A N 1
ATOM 2194 C CA . ARG A 1 280 ? 58.103 -13.333 1.436 1.00 79.00 280 ARG A CA 1
ATOM 2195 C C . ARG A 1 280 ? 59.014 -12.690 2.463 1.00 79.00 280 ARG A C 1
ATOM 2197 O O . ARG A 1 280 ? 58.599 -12.429 3.589 1.00 79.00 280 ARG A O 1
ATOM 2204 N N . ARG A 1 281 ? 60.255 -12.446 2.057 1.00 86.88 281 ARG A N 1
ATOM 2205 C CA . ARG A 1 281 ? 61.078 -11.441 2.729 1.00 86.88 281 ARG A CA 1
ATOM 2206 C C . ARG A 1 281 ? 60.498 -10.058 2.388 1.00 86.88 281 ARG A C 1
ATOM 2208 O O . ARG A 1 281 ? 59.920 -9.924 1.303 1.00 86.88 281 ARG A O 1
ATOM 2215 N N . PRO A 1 282 ? 60.587 -9.068 3.287 1.00 90.38 282 PRO A N 1
ATOM 2216 C CA . PRO A 1 282 ? 60.414 -7.684 2.879 1.00 90.38 282 PRO A CA 1
ATOM 2217 C C . PRO A 1 282 ? 61.540 -7.276 1.915 1.00 90.38 282 PRO A C 1
ATOM 2219 O O . PRO A 1 282 ? 62.555 -7.971 1.801 1.00 90.38 282 PRO A O 1
ATOM 2222 N N . ASP A 1 283 ? 61.353 -6.157 1.227 1.00 91.88 283 ASP A N 1
ATOM 2223 C CA . ASP A 1 283 ? 62.428 -5.474 0.507 1.00 91.88 283 ASP A CA 1
ATOM 2224 C C . ASP A 1 283 ? 63.367 -4.713 1.469 1.00 91.88 283 ASP A C 1
ATOM 2226 O O . ASP A 1 283 ? 63.252 -4.799 2.696 1.00 91.88 283 ASP A O 1
ATOM 2230 N N . CYS A 1 284 ? 64.332 -3.978 0.911 1.00 90.44 284 CYS A N 1
ATOM 2231 C CA . CYS A 1 284 ? 65.309 -3.191 1.666 1.00 90.44 284 CYS A CA 1
ATOM 2232 C C . CYS A 1 284 ? 64.704 -2.025 2.471 1.00 90.44 284 CYS A C 1
ATOM 2234 O O . CYS A 1 284 ? 65.386 -1.488 3.338 1.00 90.44 284 CYS A O 1
ATOM 2236 N N . GLU A 1 285 ? 63.446 -1.654 2.222 1.00 91.75 285 GLU A N 1
ATOM 2237 C CA . GLU A 1 285 ? 62.716 -0.622 2.971 1.00 91.75 285 GLU A CA 1
ATOM 2238 C C . GLU A 1 285 ? 61.804 -1.223 4.060 1.00 91.75 285 GLU A C 1
ATOM 2240 O O . GLU A 1 285 ? 61.100 -0.497 4.761 1.00 91.75 285 GLU A O 1
ATOM 2245 N N . GLY A 1 286 ? 61.778 -2.553 4.211 1.00 93.38 286 GLY A N 1
ATOM 2246 C CA . GLY A 1 286 ? 60.866 -3.238 5.131 1.00 93.38 286 GLY A CA 1
ATOM 2247 C C . GLY A 1 286 ? 59.443 -3.422 4.580 1.00 93.38 286 GLY A C 1
ATOM 2248 O O . GLY A 1 286 ? 58.560 -3.896 5.302 1.00 93.38 286 GLY A O 1
ATOM 2249 N N . ASN A 1 287 ? 59.193 -3.079 3.312 1.00 95.75 287 ASN A N 1
ATOM 2250 C CA . ASN A 1 287 ? 57.884 -3.223 2.684 1.00 95.75 287 ASN A CA 1
ATOM 2251 C C . ASN A 1 287 ? 57.669 -4.662 2.178 1.00 95.75 287 ASN A C 1
ATOM 2253 O O . ASN A 1 287 ? 58.583 -5.349 1.727 1.00 95.75 287 ASN A O 1
ATOM 2257 N N . PHE A 1 288 ? 56.423 -5.139 2.222 1.00 95.12 288 PHE A N 1
ATOM 2258 C CA . PHE A 1 288 ? 56.056 -6.497 1.812 1.00 95.12 288 PHE A CA 1
ATOM 2259 C C . PHE A 1 288 ? 55.295 -6.499 0.484 1.00 95.12 288 PHE A C 1
ATOM 2261 O O . PHE A 1 288 ? 54.338 -5.744 0.294 1.00 95.12 288 PHE A O 1
ATOM 2268 N N . LEU A 1 289 ? 55.664 -7.406 -0.427 1.00 94.31 289 LEU A N 1
ATOM 2269 C CA . LEU A 1 289 ? 54.975 -7.589 -1.706 1.00 94.31 289 LEU A CA 1
ATOM 2270 C C . LEU A 1 289 ? 53.552 -8.130 -1.509 1.00 94.31 289 LEU A C 1
ATOM 2272 O O . LEU A 1 289 ? 53.352 -9.224 -0.970 1.00 94.31 289 LEU A O 1
ATOM 2276 N N . CYS A 1 290 ? 52.544 -7.426 -2.023 1.00 94.50 290 CYS A N 1
ATOM 2277 C CA . CYS A 1 290 ? 51.174 -7.924 -2.107 1.00 94.50 290 CYS A CA 1
ATOM 2278 C C . CYS A 1 290 ? 50.962 -8.749 -3.391 1.00 94.50 290 CYS A C 1
ATOM 2280 O O . CYS A 1 290 ? 50.803 -8.179 -4.468 1.00 94.50 290 CYS A O 1
ATOM 2282 N N . LEU A 1 291 ? 50.826 -10.080 -3.282 1.00 92.62 291 LEU A N 1
ATOM 2283 C CA . LEU A 1 291 ? 50.542 -10.997 -4.412 1.00 92.62 291 LEU A CA 1
ATOM 2284 C C . LEU A 1 291 ? 49.145 -10.839 -5.069 1.00 92.62 291 LEU A C 1
ATOM 2286 O O . LEU A 1 291 ? 48.600 -11.801 -5.613 1.00 92.62 291 LEU A O 1
ATOM 2290 N N . LYS A 1 292 ? 48.522 -9.656 -5.006 1.00 92.31 292 LYS A N 1
ATOM 2291 C CA . LYS A 1 292 ? 47.303 -9.349 -5.773 1.00 92.31 292 LYS A CA 1
ATOM 2292 C C . LYS A 1 292 ? 47.388 -8.069 -6.603 1.00 92.31 292 LYS A C 1
ATOM 2294 O O . LYS A 1 292 ? 46.856 -8.070 -7.710 1.00 92.31 292 LYS A O 1
ATOM 2299 N N . CYS A 1 293 ? 48.056 -7.027 -6.107 1.00 94.69 293 CYS A N 1
ATOM 2300 C CA . CYS A 1 293 ? 48.381 -5.818 -6.877 1.00 94.69 293 CYS A CA 1
ATOM 2301 C C . CYS A 1 293 ? 49.853 -5.762 -7.327 1.00 94.69 293 CYS A C 1
ATOM 2303 O O . CYS A 1 293 ? 50.228 -4.841 -8.039 1.00 94.69 293 CYS A O 1
ATOM 2305 N N . MET A 1 294 ? 50.677 -6.736 -6.917 1.00 94.44 294 MET A N 1
ATOM 2306 C CA . MET A 1 294 ? 52.117 -6.835 -7.204 1.00 94.44 294 MET A CA 1
ATOM 2307 C C . MET A 1 294 ? 52.934 -5.604 -6.772 1.00 94.44 294 MET A C 1
ATOM 2309 O O . MET A 1 294 ? 54.006 -5.343 -7.301 1.00 94.44 294 MET A O 1
ATOM 2313 N N . THR A 1 295 ? 52.440 -4.871 -5.771 1.00 95.88 295 THR A N 1
ATOM 2314 C CA . THR A 1 295 ? 53.105 -3.706 -5.168 1.00 95.88 295 THR A CA 1
ATOM 2315 C C . THR A 1 295 ? 53.678 -4.075 -3.805 1.00 95.88 295 THR A C 1
ATOM 2317 O O . THR A 1 295 ? 53.003 -4.760 -3.026 1.00 95.88 295 THR A O 1
ATOM 2320 N N . HIS A 1 296 ? 54.878 -3.591 -3.491 1.00 95.88 296 HIS A N 1
ATOM 2321 C CA . HIS A 1 296 ? 55.373 -3.533 -2.117 1.00 95.88 296 HIS A CA 1
ATOM 2322 C C . HIS A 1 296 ? 54.583 -2.471 -1.336 1.00 95.88 296 HIS A C 1
ATOM 2324 O O . HIS A 1 296 ? 54.239 -1.424 -1.886 1.00 95.88 296 HIS A O 1
ATOM 2330 N N . LYS A 1 297 ? 54.215 -2.763 -0.083 1.00 96.94 297 LYS A N 1
ATOM 2331 C CA . LYS A 1 297 ? 53.562 -1.815 0.840 1.00 96.94 297 LYS A CA 1
ATOM 2332 C C . LYS A 1 297 ? 54.059 -2.048 2.275 1.00 96.94 297 LYS A C 1
ATOM 2334 O O . LYS A 1 297 ? 54.417 -3.175 2.613 1.00 96.94 297 LYS A O 1
ATOM 2339 N N . HIS A 1 298 ? 54.014 -1.019 3.122 1.00 97.00 298 HIS A N 1
ATOM 2340 C CA . HIS A 1 298 ? 54.419 -1.103 4.534 1.00 97.00 298 HIS A CA 1
ATOM 2341 C C . HIS A 1 298 ? 53.639 -2.186 5.296 1.00 97.00 298 HIS A C 1
ATOM 2343 O O . HIS A 1 298 ? 52.507 -2.499 4.914 1.00 97.00 298 HIS A O 1
ATOM 2349 N N . TYR A 1 299 ? 54.187 -2.747 6.382 1.00 94.88 299 TYR A N 1
ATOM 2350 C CA . TYR A 1 299 ? 53.543 -3.858 7.106 1.00 94.88 299 TYR A CA 1
ATOM 2351 C C . TYR A 1 299 ? 52.124 -3.501 7.600 1.00 94.88 299 TYR A C 1
ATOM 2353 O O . TYR A 1 299 ? 51.209 -4.321 7.498 1.00 94.88 299 TYR A O 1
ATOM 2361 N N . ASP A 1 300 ? 51.895 -2.244 8.001 1.00 96.25 300 ASP A N 1
ATOM 2362 C CA . ASP A 1 300 ? 50.573 -1.697 8.350 1.00 96.25 300 ASP A CA 1
ATOM 2363 C C . ASP A 1 300 ? 49.545 -1.763 7.219 1.00 96.25 300 ASP A C 1
ATOM 2365 O O . ASP A 1 300 ? 48.338 -1.713 7.462 1.00 96.25 300 ASP A O 1
ATOM 2369 N N . SER A 1 301 ? 49.979 -1.911 5.970 1.00 96.31 301 SER A N 1
ATOM 2370 C CA . SER A 1 301 ? 49.080 -2.165 4.847 1.00 96.31 301 SER A CA 1
ATOM 2371 C C . SER A 1 301 ? 48.541 -3.595 4.832 1.00 96.31 301 SER A C 1
ATOM 2373 O O . SER A 1 301 ? 47.761 -3.902 3.939 1.00 96.31 301 SER A O 1
ATOM 2375 N N . PHE A 1 302 ? 48.882 -4.475 5.779 1.00 96.44 302 PHE A N 1
ATOM 2376 C CA . PHE A 1 302 ? 48.443 -5.876 5.833 1.00 96.44 302 PHE A CA 1
ATOM 2377 C C . PHE A 1 302 ? 47.682 -6.204 7.128 1.00 96.44 302 PHE A C 1
ATOM 2379 O O . PHE A 1 302 ? 47.806 -5.528 8.145 1.00 96.44 302 PHE A O 1
ATOM 2386 N N . HIS A 1 303 ? 46.846 -7.246 7.102 1.00 96.00 303 HIS A N 1
ATOM 2387 C CA . HIS A 1 303 ? 46.225 -7.766 8.325 1.00 96.00 303 HIS A CA 1
ATOM 2388 C C . HIS A 1 303 ? 47.189 -8.719 9.034 1.00 96.00 303 HIS A C 1
ATOM 2390 O O . HIS A 1 303 ? 47.605 -9.708 8.431 1.00 96.00 303 HIS A O 1
ATOM 2396 N N . VAL A 1 304 ? 47.485 -8.470 10.310 1.00 94.38 304 VAL A N 1
ATOM 2397 C CA . VAL A 1 304 ? 48.255 -9.393 11.159 1.00 94.38 304 VAL A CA 1
ATOM 2398 C C . VAL A 1 304 ? 47.519 -10.736 11.278 1.00 94.38 304 VAL A C 1
ATOM 2400 O O . VAL A 1 304 ? 46.302 -10.781 11.468 1.00 94.38 304 VAL A O 1
ATOM 2403 N N . ARG A 1 305 ? 48.256 -11.840 11.131 1.00 92.25 305 ARG A N 1
ATOM 2404 C CA . ARG A 1 305 ? 47.797 -13.228 11.270 1.00 92.25 305 ARG A CA 1
ATOM 2405 C C . ARG A 1 305 ? 48.932 -14.097 11.820 1.00 92.25 305 ARG A C 1
ATOM 2407 O O . ARG A 1 305 ? 49.764 -14.573 11.053 1.00 92.25 305 ARG A O 1
ATOM 2414 N N . ALA A 1 306 ? 48.905 -14.382 13.121 1.00 90.75 306 ALA A N 1
ATOM 2415 C CA . ALA A 1 306 ? 49.906 -15.226 13.789 1.00 90.75 306 ALA A CA 1
ATOM 2416 C C . ALA A 1 306 ? 50.063 -16.634 13.166 1.00 90.75 306 ALA A C 1
ATOM 2418 O O . ALA A 1 306 ? 51.144 -17.202 13.192 1.00 90.75 306 ALA A O 1
ATOM 2419 N N . ALA A 1 307 ? 49.016 -17.172 12.529 1.00 85.12 307 ALA A N 1
ATOM 2420 C CA . ALA A 1 307 ? 49.050 -18.452 11.808 1.00 85.12 307 ALA A CA 1
ATOM 2421 C C . ALA A 1 307 ? 49.736 -18.394 10.417 1.00 85.12 307 ALA A C 1
ATOM 2423 O O . ALA A 1 307 ? 49.464 -19.228 9.555 1.00 85.12 307 ALA A O 1
ATOM 2424 N N . THR A 1 308 ? 50.574 -17.388 10.154 1.00 86.56 308 THR A N 1
ATOM 2425 C CA . THR A 1 308 ? 51.387 -17.271 8.930 1.00 86.56 308 THR A CA 1
ATOM 2426 C C . THR A 1 308 ? 52.845 -17.048 9.315 1.00 86.56 308 THR A C 1
ATOM 2428 O O . THR A 1 308 ? 53.110 -16.339 10.280 1.00 86.56 308 THR A O 1
ATOM 2431 N N . SER A 1 309 ? 53.791 -17.619 8.564 1.00 87.38 309 SER A N 1
ATOM 2432 C CA . SER A 1 309 ? 55.231 -17.556 8.881 1.00 87.38 309 SER A CA 1
ATOM 2433 C C . SER A 1 309 ? 55.794 -16.132 8.949 1.00 87.38 309 SER A C 1
ATOM 2435 O O . SER A 1 309 ? 56.741 -15.885 9.684 1.00 87.38 309 SER A O 1
ATOM 2437 N N . THR A 1 310 ? 55.197 -15.187 8.220 1.00 88.56 310 THR A N 1
ATOM 2438 C CA . THR A 1 310 ? 55.551 -13.758 8.235 1.00 88.56 310 THR A CA 1
ATOM 2439 C C . THR A 1 310 ? 54.701 -12.929 9.206 1.00 88.56 310 THR A C 1
ATOM 2441 O O . THR A 1 310 ? 54.766 -11.704 9.178 1.00 88.56 310 THR A O 1
ATOM 2444 N N . GLY A 1 311 ? 53.823 -13.554 9.997 1.00 92.44 311 GLY A N 1
ATOM 2445 C CA . GLY A 1 311 ? 52.893 -12.874 10.907 1.00 92.44 311 GLY A CA 1
ATOM 2446 C C . GLY A 1 311 ? 51.815 -12.009 10.233 1.00 92.44 311 GLY A C 1
ATOM 2447 O O . GLY A 1 311 ? 50.994 -11.421 10.935 1.00 92.44 311 GLY A O 1
ATOM 2448 N N . ILE A 1 312 ? 51.767 -11.929 8.897 1.00 93.06 312 ILE A N 1
ATOM 2449 C CA . ILE A 1 312 ? 50.875 -11.047 8.127 1.00 93.06 312 ILE A CA 1
ATOM 2450 C C . ILE A 1 312 ? 50.192 -11.762 6.952 1.00 93.06 312 ILE A C 1
ATOM 2452 O O . ILE A 1 312 ? 50.725 -12.675 6.324 1.00 93.06 312 ILE A O 1
ATOM 2456 N N . GLN A 1 313 ? 48.981 -11.318 6.617 1.00 93.06 313 GLN A N 1
ATOM 2457 C CA . GLN A 1 313 ? 48.174 -11.892 5.547 1.00 93.06 313 GLN A CA 1
ATOM 2458 C C . GLN A 1 313 ? 48.819 -11.720 4.162 1.00 93.06 313 GLN A C 1
ATOM 2460 O O . GLN A 1 313 ? 49.313 -10.661 3.802 1.00 93.06 313 GLN A O 1
ATOM 2465 N N . SER A 1 314 ? 48.658 -12.736 3.311 1.00 93.62 314 SER A N 1
ATOM 2466 C CA . SER A 1 314 ? 49.134 -12.769 1.920 1.00 93.62 314 SER A CA 1
ATOM 2467 C C . SER A 1 314 ? 48.644 -11.653 0.967 1.00 93.62 314 SER A C 1
ATOM 2469 O O . SER A 1 314 ? 49.123 -11.592 -0.167 1.00 93.62 314 SER A O 1
ATOM 2471 N N . TYR A 1 315 ? 47.736 -10.766 1.376 1.00 94.81 315 TYR A N 1
ATOM 2472 C CA . TYR A 1 315 ? 47.261 -9.624 0.584 1.00 94.81 315 TYR A CA 1
ATOM 2473 C C . TYR A 1 315 ? 47.107 -8.402 1.496 1.00 94.81 315 TYR A C 1
ATOM 2475 O O . TYR A 1 315 ? 46.681 -8.560 2.643 1.00 94.81 315 TYR A O 1
ATOM 2483 N N . CYS A 1 316 ? 47.412 -7.205 0.986 1.00 96.25 316 CYS A N 1
ATOM 2484 C CA . CYS A 1 316 ? 47.218 -5.952 1.721 1.00 96.25 316 CYS A CA 1
ATOM 2485 C C . CYS A 1 316 ? 45.731 -5.743 2.076 1.00 96.25 316 CYS A C 1
ATOM 2487 O O . CYS A 1 316 ? 44.864 -6.273 1.387 1.00 96.25 316 CYS A O 1
ATOM 2489 N N . LYS A 1 317 ? 45.422 -4.977 3.131 1.00 96.38 317 LYS A N 1
ATOM 2490 C CA . LYS A 1 317 ? 44.076 -4.678 3.665 1.00 96.38 317 LYS A CA 1
ATOM 2491 C C . LYS A 1 317 ? 43.080 -4.313 2.557 1.00 96.38 317 LYS A C 1
ATOM 2493 O O . LYS A 1 317 ? 41.972 -4.834 2.525 1.00 96.38 317 LYS A O 1
ATOM 2498 N N . GLU A 1 318 ? 43.522 -3.498 1.604 1.00 96.06 318 GLU A N 1
ATOM 2499 C CA . GLU A 1 318 ? 42.820 -3.141 0.368 1.00 96.06 318 GLU A CA 1
ATOM 2500 C C . GLU A 1 318 ? 42.507 -4.372 -0.506 1.00 96.06 318 GLU A C 1
ATOM 2502 O O . GLU A 1 318 ? 41.347 -4.754 -0.634 1.00 96.06 318 GLU A O 1
ATOM 2507 N N . CYS A 1 319 ? 43.520 -5.071 -1.034 1.00 95.06 319 CYS A N 1
ATOM 2508 C CA . CYS A 1 319 ? 43.330 -6.259 -1.881 1.00 95.06 319 CYS A CA 1
ATOM 2509 C C . CYS A 1 319 ? 42.607 -7.420 -1.171 1.00 95.06 319 CYS A C 1
ATOM 2511 O O . CYS A 1 319 ? 41.883 -8.188 -1.805 1.00 95.06 319 CYS A O 1
ATOM 2513 N N . ALA A 1 320 ? 42.802 -7.565 0.140 1.00 92.75 320 ALA A N 1
ATOM 2514 C CA . ALA A 1 320 ? 42.101 -8.506 1.005 1.00 92.75 320 ALA A CA 1
ATOM 2515 C C . ALA A 1 320 ? 40.625 -8.122 1.155 1.00 92.75 320 ALA A C 1
ATOM 2517 O O . ALA A 1 320 ? 39.753 -8.988 1.057 1.00 92.75 320 ALA A O 1
ATOM 2518 N N . GLY A 1 321 ? 40.353 -6.829 1.341 1.00 91.38 321 GLY A N 1
ATOM 2519 C CA . GLY A 1 321 ? 39.025 -6.240 1.323 1.00 91.38 321 GLY A CA 1
ATOM 2520 C C . GLY A 1 321 ? 38.330 -6.500 -0.007 1.00 91.38 321 GLY A C 1
ATOM 2521 O O . GLY A 1 321 ? 37.235 -7.046 0.004 1.00 91.38 321 GLY A O 1
ATOM 2522 N N . ASP A 1 322 ? 38.979 -6.195 -1.131 1.00 90.94 322 ASP A N 1
ATOM 2523 C CA . ASP A 1 322 ? 38.505 -6.396 -2.508 1.00 90.94 322 ASP A CA 1
ATOM 2524 C C . ASP A 1 322 ? 38.239 -7.861 -2.861 1.00 90.94 322 ASP A C 1
ATOM 2526 O O . ASP A 1 322 ? 37.175 -8.188 -3.389 1.00 90.94 322 ASP A O 1
ATOM 2530 N N . LEU A 1 323 ? 39.155 -8.773 -2.525 1.00 90.06 323 LEU A N 1
ATOM 2531 C CA . LEU A 1 323 ? 38.934 -10.214 -2.679 1.00 90.06 323 LEU A CA 1
ATOM 2532 C C . LEU A 1 323 ? 37.777 -10.684 -1.784 1.00 90.06 323 LEU A C 1
ATOM 2534 O O . LEU A 1 323 ? 36.924 -11.460 -2.212 1.00 90.06 323 LEU A O 1
ATOM 2538 N N . GLY A 1 324 ? 37.702 -10.148 -0.565 1.00 88.31 324 GLY A N 1
ATOM 2539 C CA . GLY A 1 324 ? 36.569 -10.281 0.344 1.00 88.31 324 GLY A CA 1
ATOM 2540 C C . GLY A 1 324 ? 35.318 -9.506 -0.087 1.00 88.31 324 GLY A C 1
ATOM 2541 O O . GLY A 1 324 ? 34.280 -9.658 0.565 1.00 88.31 324 GLY A O 1
ATOM 2542 N N . ARG A 1 325 ? 35.367 -8.690 -1.152 1.00 87.69 325 ARG A N 1
ATOM 2543 C CA . ARG A 1 325 ? 34.183 -8.138 -1.814 1.00 87.69 325 ARG A CA 1
ATOM 2544 C C . ARG A 1 325 ? 33.701 -9.117 -2.870 1.00 87.69 325 ARG A C 1
ATOM 2546 O O . ARG A 1 325 ? 32.690 -9.770 -2.624 1.00 87.69 325 ARG A O 1
ATOM 2553 N N . ARG A 1 326 ? 34.535 -9.385 -3.879 1.00 89.19 326 ARG A N 1
ATOM 2554 C CA . ARG A 1 326 ? 34.257 -10.324 -4.982 1.00 89.19 326 ARG A CA 1
ATOM 2555 C C . ARG A 1 326 ? 33.793 -11.699 -4.498 1.00 89.19 326 ARG A C 1
ATOM 2557 O O . ARG A 1 326 ? 32.848 -12.249 -5.044 1.00 89.19 326 ARG A O 1
ATOM 2564 N N . ARG A 1 327 ? 34.386 -12.241 -3.425 1.00 90.81 327 ARG A N 1
ATOM 2565 C CA . ARG A 1 327 ? 33.934 -13.512 -2.827 1.00 90.81 327 ARG A CA 1
ATOM 2566 C C . ARG A 1 327 ? 32.510 -13.438 -2.265 1.00 90.81 327 ARG A C 1
ATOM 2568 O O . ARG A 1 327 ? 31.798 -14.420 -2.372 1.00 90.81 327 ARG A O 1
ATOM 2575 N N . ARG A 1 328 ? 32.089 -12.324 -1.658 1.00 88.69 328 ARG A N 1
ATOM 2576 C CA . ARG A 1 328 ? 30.717 -12.157 -1.136 1.00 88.69 328 ARG A CA 1
ATOM 2577 C C . ARG A 1 328 ? 29.689 -11.861 -2.227 1.00 88.69 328 ARG A C 1
ATOM 2579 O O . ARG A 1 328 ? 28.515 -12.086 -1.984 1.00 88.69 328 ARG A O 1
ATOM 2586 N N . GLU A 1 329 ? 30.121 -11.400 -3.398 1.00 90.31 329 GLU A N 1
ATOM 2587 C CA . GLU A 1 329 ? 29.251 -11.280 -4.571 1.00 90.31 329 GLU A CA 1
ATOM 2588 C C . GLU A 1 329 ? 28.944 -12.647 -5.234 1.00 90.31 329 GLU A C 1
ATOM 2590 O O . GLU A 1 329 ? 27.972 -12.742 -5.979 1.00 90.31 329 GLU A O 1
ATOM 2595 N N . THR A 1 330 ? 29.696 -13.724 -4.936 1.00 95.06 330 THR A N 1
ATOM 2596 C CA . THR A 1 330 ? 29.365 -15.093 -5.394 1.00 95.06 330 THR A CA 1
ATOM 2597 C C . THR A 1 330 ? 28.464 -15.840 -4.411 1.00 95.06 330 THR A C 1
ATOM 2599 O O . THR A 1 330 ? 28.598 -15.698 -3.190 1.00 95.06 330 THR A O 1
ATOM 2602 N N . LEU A 1 331 ? 27.602 -16.723 -4.934 1.00 96.81 331 LEU A N 1
ATOM 2603 C CA . LEU A 1 331 ? 26.681 -17.521 -4.119 1.00 96.81 331 LEU A CA 1
ATOM 2604 C C . LEU A 1 331 ? 27.429 -18.335 -3.051 1.00 96.81 331 LEU A C 1
ATOM 2606 O O . LEU A 1 331 ? 27.103 -18.252 -1.866 1.00 96.81 331 LEU A O 1
ATOM 2610 N N . ARG A 1 332 ? 28.505 -19.040 -3.439 1.00 95.81 332 ARG A N 1
ATOM 2611 C CA . ARG A 1 332 ? 29.331 -19.831 -2.508 1.00 95.81 332 ARG A CA 1
ATOM 2612 C C . ARG A 1 332 ? 29.848 -18.997 -1.339 1.00 95.81 332 ARG A C 1
ATOM 2614 O O . ARG A 1 332 ? 29.794 -19.448 -0.198 1.00 95.81 332 ARG A O 1
ATOM 2621 N N . GLY A 1 333 ? 30.379 -17.801 -1.596 1.00 95.19 333 GLY A N 1
ATOM 2622 C CA . GLY A 1 333 ? 30.948 -16.973 -0.535 1.00 95.19 333 GLY A CA 1
ATOM 2623 C C . GLY A 1 333 ? 29.896 -16.315 0.356 1.00 95.19 333 GLY A C 1
ATOM 2624 O O . GLY A 1 333 ? 30.151 -16.140 1.551 1.00 95.19 333 GLY A O 1
ATOM 2625 N N . HIS A 1 334 ? 28.704 -16.024 -0.170 1.00 96.06 334 HIS A N 1
ATOM 2626 C CA . HIS A 1 334 ? 27.568 -15.587 0.645 1.00 96.06 334 HIS A CA 1
ATOM 2627 C C . HIS A 1 334 ? 27.056 -16.712 1.554 1.00 96.06 334 HIS A C 1
ATOM 2629 O O . HIS A 1 334 ? 26.981 -16.524 2.767 1.00 96.06 334 HIS A O 1
ATOM 2635 N N . VAL A 1 335 ? 26.811 -17.910 1.013 1.00 97.12 335 VAL A N 1
ATOM 2636 C CA . VAL A 1 335 ? 26.357 -19.084 1.787 1.00 97.12 335 VAL A CA 1
ATOM 2637 C C . VAL A 1 335 ? 27.388 -19.488 2.852 1.00 97.12 335 VAL A C 1
ATOM 2639 O O . VAL A 1 335 ? 27.034 -19.711 4.008 1.00 97.12 335 VAL A O 1
ATOM 2642 N N . GLN A 1 336 ? 28.685 -19.469 2.524 1.00 96.06 336 GLN A N 1
ATOM 2643 C CA . GLN A 1 336 ? 29.757 -19.669 3.511 1.00 96.06 336 GLN A CA 1
ATOM 2644 C C . GLN A 1 336 ? 29.779 -18.592 4.613 1.00 96.06 336 GLN A C 1
ATOM 2646 O O . GLN A 1 336 ? 30.163 -18.890 5.744 1.00 96.06 336 GLN A O 1
ATOM 2651 N N . THR A 1 337 ? 29.355 -17.358 4.316 1.00 94.81 337 THR A N 1
ATOM 2652 C CA . THR A 1 337 ? 29.209 -16.297 5.329 1.00 94.81 337 THR A CA 1
ATOM 2653 C C . THR A 1 337 ? 28.019 -16.579 6.255 1.00 94.81 337 THR A C 1
ATOM 2655 O O . THR A 1 337 ? 28.134 -16.383 7.464 1.00 94.81 337 THR A O 1
ATOM 2658 N N . LEU A 1 338 ? 26.900 -17.091 5.724 1.00 96.06 338 LEU A N 1
ATOM 2659 C CA . LEU A 1 338 ? 25.745 -17.502 6.535 1.00 96.06 338 LEU A CA 1
ATOM 2660 C C . LEU A 1 338 ? 26.096 -18.651 7.487 1.00 96.06 338 LEU A C 1
ATOM 2662 O O . LEU A 1 338 ? 25.791 -18.554 8.676 1.00 96.06 338 LEU A O 1
ATOM 2666 N N . LEU A 1 339 ? 26.804 -19.678 7.003 1.00 97.00 339 LEU A N 1
ATOM 2667 C CA . LEU A 1 339 ? 27.281 -20.784 7.842 1.00 97.00 339 LEU A CA 1
ATOM 2668 C C . LEU A 1 339 ? 28.206 -20.295 8.956 1.00 97.00 339 LEU A C 1
ATOM 2670 O O . LEU A 1 339 ? 27.943 -20.593 10.115 1.00 97.00 339 LEU A O 1
ATOM 2674 N N . GLY A 1 340 ? 29.227 -19.489 8.643 1.00 95.81 340 GLY A N 1
ATOM 2675 C CA . GLY A 1 340 ? 30.146 -18.958 9.658 1.00 95.81 340 GLY A CA 1
ATOM 2676 C C . GLY A 1 340 ? 29.428 -18.164 10.758 1.00 95.81 340 GLY A C 1
ATOM 2677 O O . GLY A 1 340 ? 29.686 -18.372 11.945 1.00 95.81 340 GLY A O 1
ATOM 2678 N N . ASN A 1 341 ? 28.463 -17.321 10.377 1.00 95.00 341 ASN A N 1
ATOM 2679 C CA . ASN A 1 341 ? 27.633 -16.569 11.321 1.00 95.00 341 ASN A CA 1
ATOM 2680 C C . ASN A 1 341 ? 26.721 -17.485 12.158 1.00 95.00 341 ASN A C 1
ATOM 2682 O O . ASN A 1 341 ? 26.491 -17.223 13.338 1.00 95.00 341 ASN A O 1
ATOM 2686 N N . ALA A 1 342 ? 26.190 -18.558 11.571 1.00 95.81 342 ALA A N 1
ATOM 2687 C CA . ALA A 1 342 ? 25.351 -19.525 12.268 1.00 95.81 342 ALA A CA 1
ATOM 2688 C C . ALA A 1 342 ? 26.161 -20.407 13.239 1.00 95.81 342 ALA A C 1
ATOM 2690 O O . ALA A 1 342 ? 25.733 -20.577 14.376 1.00 95.81 342 ALA A O 1
ATOM 2691 N N . THR A 1 343 ? 27.364 -20.861 12.862 1.00 96.81 343 THR A N 1
ATOM 2692 C CA . THR A 1 343 ? 28.293 -21.585 13.752 1.00 96.81 343 THR A CA 1
ATOM 2693 C C . THR A 1 343 ? 28.769 -20.714 14.918 1.00 96.81 343 THR A C 1
ATOM 2695 O O . THR A 1 343 ? 28.935 -21.207 16.032 1.00 96.81 343 THR A O 1
ATOM 2698 N N . ALA A 1 344 ? 28.984 -19.412 14.696 1.00 94.88 344 ALA A N 1
ATOM 2699 C CA . ALA A 1 344 ? 29.300 -18.483 15.780 1.00 94.88 344 ALA A CA 1
ATOM 2700 C C . ALA A 1 344 ? 28.120 -18.357 16.762 1.00 94.88 344 ALA A C 1
ATOM 2702 O O . ALA A 1 344 ? 28.295 -18.569 17.961 1.00 94.88 344 ALA A O 1
ATOM 2703 N N . ARG A 1 345 ? 26.903 -18.106 16.249 1.00 93.38 345 ARG A N 1
ATOM 2704 C CA . ARG A 1 345 ? 25.682 -18.014 17.069 1.00 93.38 345 ARG A CA 1
ATOM 2705 C C . ARG A 1 345 ? 25.377 -19.314 17.822 1.00 93.38 345 ARG A C 1
ATOM 2707 O O . ARG A 1 345 ? 24.991 -19.244 18.984 1.00 93.38 345 ARG A O 1
ATOM 2714 N N . SER A 1 346 ? 25.568 -20.483 17.203 1.00 95.88 346 SER A N 1
ATOM 2715 C CA . SER A 1 346 ? 25.322 -21.775 17.856 1.00 95.88 346 SER A CA 1
ATOM 2716 C C . SER A 1 346 ? 26.289 -22.017 19.016 1.00 95.88 346 SER A C 1
ATOM 2718 O O . SER A 1 346 ? 25.848 -22.416 20.088 1.00 95.88 346 SER A O 1
ATOM 2720 N N . LYS A 1 347 ? 27.580 -21.692 18.854 1.00 95.19 347 LYS A N 1
ATOM 2721 C CA . LYS A 1 347 ? 28.573 -21.776 19.937 1.00 95.19 347 LYS A CA 1
ATOM 2722 C C . LYS A 1 347 ? 28.242 -20.832 21.093 1.00 95.19 347 LYS A C 1
ATOM 2724 O O . LYS A 1 347 ? 28.233 -21.274 22.236 1.00 95.19 347 LYS A O 1
ATOM 2729 N N . SER A 1 348 ? 27.911 -19.570 20.812 1.00 92.50 348 SER A N 1
ATOM 2730 C CA . SER A 1 348 ? 27.544 -18.594 21.852 1.00 92.50 348 SER A CA 1
ATOM 2731 C C . SER A 1 348 ? 26.266 -18.952 22.621 1.00 92.50 348 SER A C 1
ATOM 2733 O O . SER A 1 348 ? 26.121 -18.530 23.762 1.00 92.50 348 SER A O 1
ATOM 2735 N N . ALA A 1 349 ? 25.354 -19.718 22.018 1.00 91.38 349 ALA A N 1
ATOM 2736 C CA . ALA A 1 349 ? 24.119 -20.187 22.651 1.00 91.38 349 ALA A CA 1
ATOM 2737 C C . ALA A 1 349 ? 24.195 -21.643 23.169 1.00 91.38 349 ALA A C 1
ATOM 2739 O O . ALA A 1 349 ? 23.183 -22.175 23.614 1.00 91.38 349 ALA A O 1
ATOM 2740 N N . ASN A 1 350 ? 25.366 -22.291 23.094 1.00 94.44 350 ASN A N 1
ATOM 2741 C CA . ASN A 1 350 ? 25.581 -23.715 23.392 1.00 94.44 350 ASN A CA 1
ATOM 2742 C C . ASN A 1 350 ? 24.582 -24.666 22.690 1.00 94.44 350 ASN A C 1
ATOM 2744 O O . ASN A 1 350 ? 23.956 -25.521 23.314 1.00 94.44 350 ASN A O 1
ATOM 2748 N N . MET A 1 351 ? 24.410 -24.496 21.376 1.00 95.19 351 MET A N 1
ATOM 2749 C CA . MET A 1 351 ? 23.447 -25.244 20.562 1.00 95.19 351 MET A CA 1
ATOM 2750 C C . MET A 1 351 ? 24.125 -26.088 19.482 1.00 95.19 351 MET A C 1
ATOM 2752 O O . MET A 1 351 ? 25.137 -25.689 18.899 1.00 95.19 351 MET A O 1
ATOM 2756 N N . ALA A 1 352 ? 23.505 -27.226 19.158 1.00 95.12 352 ALA A N 1
ATOM 2757 C CA . ALA A 1 352 ? 23.944 -28.111 18.085 1.00 95.12 352 ALA A CA 1
ATOM 2758 C C . ALA A 1 352 ? 24.034 -27.392 16.724 1.00 95.12 352 ALA A C 1
ATOM 2760 O O . ALA A 1 352 ? 23.254 -26.484 16.414 1.00 95.12 352 ALA A O 1
ATOM 2761 N N . PHE A 1 353 ? 24.984 -27.826 15.896 1.00 97.62 353 PHE A N 1
ATOM 2762 C CA . PHE A 1 353 ? 25.220 -27.302 14.553 1.00 97.62 353 PHE A CA 1
ATOM 2763 C C . PHE A 1 353 ? 25.650 -28.443 13.627 1.00 97.62 353 PHE A C 1
ATOM 2765 O O . PHE A 1 353 ? 26.691 -29.055 13.858 1.00 97.62 353 PHE A O 1
ATOM 2772 N N . ALA A 1 354 ? 24.857 -28.717 12.591 1.00 97.44 354 ALA A N 1
ATOM 2773 C CA . ALA A 1 354 ? 25.086 -29.808 11.638 1.00 97.44 354 ALA A CA 1
ATOM 2774 C C . ALA A 1 354 ? 25.114 -29.356 10.163 1.00 97.44 354 ALA A C 1
ATOM 2776 O O . ALA A 1 354 ? 25.555 -30.125 9.310 1.00 97.44 354 ALA A O 1
ATOM 2777 N N . LEU A 1 355 ? 24.671 -28.127 9.862 1.00 97.56 355 LEU A N 1
ATOM 2778 C CA . LEU A 1 355 ? 24.557 -27.607 8.493 1.00 97.56 355 LEU A CA 1
ATOM 2779 C C . LEU A 1 355 ? 25.897 -27.532 7.746 1.00 97.56 355 LEU A C 1
ATOM 2781 O O . LEU A 1 355 ? 26.893 -27.003 8.250 1.00 97.56 355 LEU A O 1
ATOM 2785 N N . ARG A 1 356 ? 25.880 -27.980 6.491 1.00 97.38 356 ARG A N 1
ATOM 2786 C CA . ARG A 1 356 ? 26.987 -27.918 5.528 1.00 97.38 356 ARG A CA 1
ATOM 2787 C C . ARG A 1 356 ? 26.715 -26.876 4.437 1.00 97.38 356 ARG A C 1
ATOM 2789 O O . ARG A 1 356 ? 25.660 -26.248 4.394 1.00 97.38 356 ARG A O 1
ATOM 2796 N N . LEU A 1 357 ? 27.691 -26.686 3.542 1.00 96.75 357 LEU A N 1
ATOM 2797 C CA . LEU A 1 357 ? 27.539 -25.835 2.353 1.00 96.75 357 LEU A CA 1
ATOM 2798 C C . LEU A 1 357 ? 26.385 -26.319 1.476 1.00 96.75 357 LEU A C 1
ATOM 2800 O O . LEU A 1 357 ? 25.531 -25.523 1.096 1.00 96.75 357 LEU A O 1
ATOM 2804 N N . ASP A 1 358 ? 26.368 -27.617 1.193 1.00 97.56 358 ASP A N 1
ATOM 2805 C CA . ASP A 1 358 ? 25.404 -28.218 0.282 1.00 97.56 358 ASP A CA 1
ATOM 2806 C C . ASP A 1 358 ? 23.988 -28.200 0.858 1.00 97.56 358 ASP A C 1
ATOM 2808 O O . ASP A 1 358 ? 23.072 -27.890 0.116 1.00 97.56 358 ASP A O 1
ATOM 2812 N N . ASP A 1 359 ? 23.796 -28.345 2.176 1.00 97.75 359 ASP A N 1
ATOM 2813 C CA . ASP A 1 359 ? 22.463 -28.245 2.793 1.00 97.75 359 ASP A CA 1
ATOM 2814 C C . ASP A 1 359 ? 21.779 -26.898 2.522 1.00 97.75 359 ASP A C 1
ATOM 2816 O O . ASP A 1 359 ? 20.578 -26.860 2.270 1.00 97.75 359 ASP A O 1
ATOM 2820 N N . LEU A 1 360 ? 22.537 -25.796 2.527 1.00 97.69 360 LEU A N 1
ATOM 2821 C CA . LEU A 1 360 ? 21.998 -24.472 2.204 1.00 97.69 360 LEU A CA 1
ATOM 2822 C C . LEU A 1 360 ? 21.843 -24.238 0.693 1.00 97.69 360 LEU A C 1
ATOM 2824 O O . LEU A 1 360 ? 21.010 -23.432 0.291 1.00 97.69 360 LEU A O 1
ATOM 2828 N N . LEU A 1 361 ? 22.617 -24.922 -0.153 1.00 97.50 361 LEU A N 1
ATOM 2829 C CA . LEU A 1 361 ? 22.404 -24.893 -1.606 1.00 97.50 361 LEU A CA 1
ATOM 2830 C C . LEU A 1 361 ? 21.178 -25.736 -1.999 1.00 97.50 361 LEU A C 1
ATOM 2832 O O . LEU A 1 361 ? 20.409 -25.319 -2.860 1.00 97.50 361 LEU A O 1
ATOM 2836 N N . ASP A 1 362 ? 20.955 -26.859 -1.315 1.00 96.56 362 ASP A N 1
ATOM 2837 C CA . ASP A 1 362 ? 19.768 -27.704 -1.437 1.00 96.56 362 ASP A CA 1
ATOM 2838 C C . ASP A 1 362 ? 18.518 -26.942 -0.983 1.00 96.56 362 ASP A C 1
ATOM 2840 O O . ASP A 1 362 ? 17.543 -26.902 -1.724 1.00 96.56 362 ASP A O 1
ATOM 2844 N N . MET A 1 363 ? 18.550 -26.269 0.179 1.00 97.75 363 MET A N 1
ATOM 2845 C CA . MET A 1 363 ? 17.458 -25.381 0.617 1.00 97.75 363 MET A CA 1
ATOM 2846 C C . MET A 1 363 ? 17.160 -24.299 -0.421 1.00 97.75 363 MET A C 1
ATOM 2848 O O . MET A 1 363 ? 15.999 -24.039 -0.718 1.00 97.75 363 MET A O 1
ATOM 2852 N N . LEU A 1 364 ? 18.189 -23.666 -0.993 1.00 97.25 364 LEU A N 1
ATOM 2853 C CA . LEU A 1 364 ? 17.983 -22.604 -1.977 1.00 97.25 364 LEU A CA 1
ATOM 2854 C C . LEU A 1 364 ? 17.351 -23.132 -3.272 1.00 97.25 364 LEU A C 1
ATOM 2856 O O . LEU A 1 364 ? 16.539 -22.432 -3.872 1.00 97.25 364 LEU A O 1
ATOM 2860 N N . TYR A 1 365 ? 17.694 -24.357 -3.675 1.00 95.94 365 TYR A N 1
ATOM 2861 C CA . TYR A 1 365 ? 17.092 -25.044 -4.816 1.00 95.94 365 TYR A CA 1
ATOM 2862 C C . TYR A 1 365 ? 15.643 -25.471 -4.532 1.00 95.94 365 TYR A C 1
ATOM 2864 O O . TYR A 1 365 ? 14.746 -25.118 -5.286 1.00 95.94 365 TYR A O 1
ATOM 2872 N N . LEU A 1 366 ? 15.400 -26.156 -3.409 1.00 93.38 366 LEU A N 1
ATOM 2873 C CA . LEU A 1 366 ? 14.075 -26.634 -2.980 1.00 93.38 366 LEU A CA 1
ATOM 2874 C C . LEU A 1 366 ? 13.083 -25.501 -2.673 1.00 93.38 366 LEU A C 1
ATOM 2876 O O . LEU A 1 366 ? 11.879 -25.729 -2.647 1.00 93.38 366 LEU A O 1
ATOM 2880 N N . GLN A 1 367 ? 13.580 -24.287 -2.429 1.00 95.81 367 GLN A N 1
ATOM 2881 C CA . GLN A 1 367 ? 12.773 -23.082 -2.254 1.00 95.81 367 GLN A CA 1
ATOM 2882 C C . GLN A 1 367 ? 12.656 -22.237 -3.547 1.00 95.81 367 GLN A C 1
ATOM 2884 O O . GLN A 1 367 ? 12.277 -21.070 -3.455 1.00 95.81 367 GLN A O 1
ATOM 2889 N N . ASP A 1 368 ? 13.020 -22.751 -4.731 1.00 96.44 368 ASP A N 1
ATOM 2890 C CA . ASP A 1 368 ? 13.010 -22.023 -6.021 1.00 96.44 368 ASP A CA 1
ATOM 2891 C C . ASP A 1 368 ? 13.743 -20.663 -5.980 1.00 96.44 368 ASP A C 1
ATOM 2893 O O . ASP A 1 368 ? 13.338 -19.680 -6.605 1.00 96.44 368 ASP A O 1
ATOM 2897 N N . GLY A 1 369 ? 14.811 -20.562 -5.185 1.00 96.06 369 GLY A N 1
ATOM 2898 C CA . GLY A 1 369 ? 15.540 -19.313 -4.964 1.00 96.06 369 GLY A CA 1
ATOM 2899 C C . GLY A 1 369 ? 14.837 -18.295 -4.060 1.00 96.06 369 GLY A C 1
ATOM 2900 O O . GLY A 1 369 ? 15.271 -17.144 -4.014 1.00 96.06 369 GLY A O 1
ATOM 2901 N N . ARG A 1 370 ? 13.749 -18.656 -3.366 1.00 96.94 370 ARG A N 1
ATOM 2902 C CA . ARG A 1 370 ? 12.843 -17.731 -2.655 1.00 96.94 370 ARG A CA 1
ATOM 2903 C C . ARG A 1 370 ? 12.851 -17.915 -1.138 1.00 96.94 370 ARG A C 1
ATOM 2905 O O . ARG A 1 370 ? 13.165 -18.971 -0.610 1.00 96.94 370 ARG A O 1
ATOM 2912 N N . CYS A 1 371 ? 12.479 -16.867 -0.410 1.00 96.75 371 CYS A N 1
ATOM 2913 C CA . CYS A 1 371 ? 12.269 -16.877 1.037 1.00 96.75 371 CYS A CA 1
ATOM 2914 C C . CYS A 1 371 ? 11.074 -17.765 1.407 1.00 96.75 371 CYS A C 1
ATOM 2916 O O . CYS A 1 371 ? 9.985 -17.522 0.892 1.00 96.75 371 CYS A O 1
ATOM 2918 N N . ILE A 1 372 ? 11.221 -18.709 2.344 1.00 94.81 372 ILE A N 1
ATOM 2919 C CA . ILE A 1 372 ? 10.115 -19.625 2.688 1.00 94.81 372 ILE A CA 1
ATOM 2920 C C . ILE A 1 372 ? 8.876 -18.894 3.243 1.00 94.81 372 ILE A C 1
ATOM 2922 O O . ILE A 1 372 ? 7.756 -19.188 2.842 1.00 94.81 372 ILE A O 1
ATOM 2926 N N . TYR A 1 373 ? 9.051 -17.881 4.102 1.00 89.12 373 TYR A N 1
ATOM 2927 C CA . TYR A 1 373 ? 7.923 -17.123 4.667 1.00 89.12 373 TYR A CA 1
ATOM 2928 C C . TYR A 1 373 ? 7.329 -16.117 3.675 1.00 89.12 373 TYR A C 1
ATOM 2930 O O . TYR A 1 373 ? 6.131 -15.826 3.690 1.00 89.12 373 TYR A O 1
ATOM 2938 N N . SER A 1 374 ? 8.178 -15.508 2.842 1.00 88.06 374 SER A N 1
ATOM 2939 C CA . SER A 1 374 ? 7.796 -14.328 2.069 1.00 88.06 374 SER A CA 1
ATOM 2940 C C . SER A 1 374 ? 7.756 -14.534 0.563 1.00 88.06 374 SER A C 1
ATOM 2942 O O . SER A 1 374 ? 7.336 -13.604 -0.105 1.00 88.06 374 SER A O 1
ATOM 2944 N N . GLY A 1 375 ? 8.135 -15.684 0.002 1.00 89.56 375 GLY A N 1
ATOM 2945 C CA . GLY A 1 375 ? 8.132 -15.956 -1.447 1.00 89.56 375 GLY A CA 1
ATOM 2946 C C . GLY A 1 375 ? 9.051 -15.053 -2.288 1.00 89.56 375 GLY A C 1
ATOM 2947 O O . GLY A 1 375 ? 9.094 -15.183 -3.510 1.00 89.56 375 GLY A O 1
ATOM 2948 N N . VAL A 1 376 ? 9.775 -14.130 -1.652 1.00 93.06 376 VAL A N 1
ATOM 2949 C CA . VAL A 1 376 ? 10.671 -13.155 -2.283 1.00 93.06 376 VAL A CA 1
ATOM 2950 C C . VAL A 1 376 ? 11.973 -13.833 -2.733 1.00 93.06 376 VAL A C 1
ATOM 2952 O O . VAL A 1 376 ? 12.586 -14.504 -1.902 1.00 93.06 376 VAL A O 1
ATOM 2955 N N . PRO A 1 377 ? 12.443 -13.629 -3.979 1.00 97.06 377 PRO A N 1
ATOM 2956 C CA . PRO A 1 377 ? 13.765 -14.032 -4.451 1.00 97.06 377 PRO A CA 1
ATOM 2957 C C . PRO A 1 377 ? 14.893 -13.583 -3.519 1.00 97.06 377 PRO A C 1
ATOM 2959 O O . PRO A 1 377 ? 15.024 -12.406 -3.176 1.00 97.06 377 PRO A O 1
ATOM 2962 N N . LEU A 1 378 ? 15.723 -14.539 -3.118 1.00 96.62 378 LEU A N 1
ATOM 2963 C CA . LEU A 1 378 ? 16.789 -14.378 -2.143 1.00 96.62 378 LEU A CA 1
ATOM 2964 C C . LEU A 1 378 ? 18.032 -13.784 -2.805 1.00 96.62 378 LEU A C 1
ATOM 2966 O O . LEU A 1 378 ? 18.820 -14.464 -3.461 1.00 96.62 378 LEU A O 1
ATOM 2970 N N . GLN A 1 379 ? 18.233 -12.486 -2.608 1.00 95.75 379 GLN A N 1
ATOM 2971 C CA . GLN A 1 379 ? 19.348 -11.767 -3.210 1.00 95.75 379 GLN A CA 1
ATOM 2972 C C . GLN A 1 379 ? 20.654 -12.064 -2.451 1.00 95.75 379 GLN A C 1
ATOM 2974 O O . GLN A 1 379 ? 20.724 -11.941 -1.229 1.00 95.75 379 GLN A O 1
ATOM 2979 N N . TYR A 1 380 ? 21.719 -12.431 -3.163 1.00 94.56 380 TYR A N 1
ATOM 2980 C CA . TYR A 1 380 ? 23.063 -12.601 -2.579 1.00 94.56 380 TYR A CA 1
ATOM 2981 C C . TYR A 1 380 ? 24.116 -11.707 -3.255 1.00 94.56 380 TYR A C 1
ATOM 2983 O O . TYR A 1 380 ? 25.027 -11.223 -2.588 1.00 94.56 380 TYR A O 1
ATOM 2991 N N . ARG A 1 381 ? 23.954 -11.404 -4.554 1.00 92.00 381 ARG A N 1
ATOM 2992 C CA . ARG A 1 381 ? 24.837 -10.493 -5.311 1.00 92.00 381 ARG A CA 1
ATOM 2993 C C . ARG A 1 381 ? 24.797 -9.051 -4.772 1.00 92.00 381 ARG A C 1
ATOM 2995 O O . ARG A 1 381 ? 25.802 -8.345 -4.803 1.00 92.00 381 ARG A O 1
ATOM 3002 N N . VAL A 1 382 ? 23.645 -8.610 -4.252 1.00 89.69 382 VAL A N 1
ATOM 3003 C CA . VAL A 1 382 ? 23.446 -7.260 -3.696 1.00 89.69 382 VAL A CA 1
ATOM 3004 C C . VAL A 1 382 ? 23.694 -7.261 -2.184 1.00 89.69 382 VAL A C 1
ATOM 3006 O O . VAL A 1 382 ? 23.061 -7.979 -1.416 1.00 89.69 382 VAL A O 1
ATOM 3009 N N . ARG A 1 383 ? 24.625 -6.410 -1.744 1.00 78.88 383 ARG A N 1
ATOM 3010 C CA . ARG A 1 383 ? 25.124 -6.344 -0.355 1.00 78.88 383 ARG A CA 1
ATOM 3011 C C . ARG A 1 383 ? 24.130 -5.761 0.652 1.00 78.88 383 ARG A C 1
ATOM 3013 O O . ARG A 1 383 ? 24.117 -6.190 1.810 1.00 78.88 383 ARG A O 1
ATOM 3020 N N . HIS A 1 384 ? 23.373 -4.762 0.198 1.00 84.25 384 HIS A N 1
ATOM 3021 C CA . HIS A 1 384 ? 22.520 -3.872 0.983 1.00 84.25 384 HIS A CA 1
ATOM 3022 C C . HIS A 1 384 ? 21.121 -3.868 0.353 1.00 84.25 384 HIS A C 1
ATOM 3024 O O . HIS A 1 384 ? 20.821 -3.055 -0.513 1.00 84.25 384 HIS A O 1
ATOM 3030 N N . THR A 1 385 ? 20.314 -4.855 0.728 1.00 87.62 385 THR A N 1
ATOM 3031 C CA . THR A 1 385 ? 18.951 -5.084 0.235 1.00 87.62 385 THR A CA 1
ATOM 3032 C C . THR A 1 385 ? 18.180 -5.834 1.316 1.00 87.62 385 THR A C 1
ATOM 3034 O O . THR A 1 385 ? 18.740 -6.725 1.962 1.00 87.62 385 THR A O 1
ATOM 3037 N N . ASP A 1 386 ? 16.913 -5.484 1.526 1.00 87.31 386 ASP A N 1
ATOM 3038 C CA . ASP A 1 386 ? 16.041 -6.135 2.514 1.00 87.31 386 ASP A CA 1
ATOM 3039 C C . ASP A 1 386 ? 15.751 -7.605 2.130 1.00 87.31 386 ASP A C 1
ATOM 3041 O O . ASP A 1 386 ? 15.529 -8.468 2.983 1.00 87.31 386 ASP A O 1
ATOM 3045 N N . TRP A 1 387 ? 15.866 -7.924 0.834 1.00 93.88 387 TRP A N 1
ATOM 3046 C CA . TRP A 1 387 ? 15.683 -9.262 0.249 1.00 93.88 387 TRP A CA 1
ATOM 3047 C C . TRP A 1 387 ? 16.934 -10.134 0.310 1.00 93.88 387 TRP A C 1
ATOM 3049 O O . TRP A 1 387 ? 16.992 -11.203 -0.299 1.00 93.88 387 TRP A O 1
ATOM 3059 N N . ARG A 1 388 ? 17.960 -9.682 1.039 1.00 95.12 388 ARG A N 1
ATOM 3060 C CA . ARG A 1 388 ? 19.230 -10.389 1.141 1.00 95.12 388 ARG A CA 1
ATOM 3061 C C . ARG A 1 388 ? 19.039 -11.740 1.821 1.00 95.12 388 ARG A C 1
ATOM 3063 O O . ARG A 1 388 ? 18.451 -11.805 2.895 1.00 95.12 388 ARG A O 1
ATOM 3070 N N . MET A 1 389 ? 19.611 -12.798 1.256 1.00 97.06 389 MET A N 1
ATOM 3071 C CA . MET A 1 389 ? 19.525 -14.142 1.822 1.00 97.06 389 MET A CA 1
ATOM 3072 C C . MET A 1 389 ? 20.118 -14.216 3.238 1.00 97.06 389 MET A C 1
ATOM 3074 O O . MET A 1 389 ? 21.273 -13.829 3.455 1.00 97.06 389 MET A O 1
ATOM 3078 N N . SER A 1 390 ? 19.327 -14.750 4.168 1.00 96.38 390 SER A N 1
ATOM 3079 C CA . SER A 1 390 ? 19.627 -15.033 5.572 1.00 96.38 390 SER A CA 1
ATOM 3080 C C . SER A 1 390 ? 19.147 -16.443 5.948 1.00 96.38 390 SER A C 1
ATOM 3082 O O . SER A 1 390 ? 18.479 -17.113 5.162 1.00 96.38 390 SER A O 1
ATOM 3084 N N . LEU A 1 391 ? 19.501 -16.891 7.154 1.00 96.50 391 LEU A N 1
ATOM 3085 C CA . LEU A 1 391 ? 19.194 -18.219 7.687 1.00 96.50 391 LEU A CA 1
ATOM 3086 C C . LEU A 1 391 ? 18.397 -18.101 8.992 1.00 96.50 391 LEU A C 1
ATOM 3088 O O . LEU A 1 391 ? 18.864 -17.460 9.944 1.00 96.50 391 LEU A O 1
ATOM 3092 N N . GLU A 1 392 ? 17.236 -18.752 9.026 1.00 95.81 392 GLU A N 1
ATOM 3093 C CA . GLU A 1 392 ? 16.305 -18.782 10.159 1.00 95.81 392 GLU A CA 1
ATOM 3094 C C . GLU A 1 392 ? 16.264 -20.159 10.832 1.00 95.81 392 GLU A C 1
ATOM 3096 O O . GLU A 1 392 ? 16.710 -21.150 10.248 1.00 95.81 392 GLU A O 1
ATOM 3101 N N . ARG A 1 393 ? 15.719 -20.230 12.052 1.00 94.38 393 ARG A N 1
ATOM 3102 C CA . ARG A 1 393 ? 15.376 -21.493 12.721 1.00 94.38 393 ARG A CA 1
ATOM 3103 C C . ARG A 1 393 ? 13.868 -21.595 12.929 1.00 94.38 393 ARG A C 1
ATOM 3105 O O . ARG A 1 393 ? 13.274 -20.696 13.518 1.00 94.38 393 ARG A O 1
ATOM 3112 N N . LEU A 1 394 ? 13.274 -22.707 12.504 1.00 90.56 394 LEU A N 1
ATOM 3113 C CA . LEU A 1 394 ? 11.843 -22.986 12.660 1.00 90.56 394 LEU A CA 1
ATOM 3114 C C . LEU A 1 394 ? 11.481 -23.156 14.144 1.00 90.56 394 LEU A C 1
ATOM 3116 O O . LEU A 1 394 ? 10.564 -22.510 14.647 1.00 90.56 394 LEU A O 1
ATOM 3120 N N . ASN A 1 395 ? 12.269 -23.943 14.880 1.00 89.12 395 ASN A N 1
ATOM 3121 C CA . ASN A 1 395 ? 12.233 -24.018 16.335 1.00 89.12 395 ASN A CA 1
ATOM 3122 C C . ASN A 1 395 ? 13.471 -23.328 16.935 1.00 89.12 395 ASN A C 1
ATOM 3124 O O . ASN A 1 395 ? 14.609 -23.787 16.796 1.00 89.12 395 ASN A O 1
ATOM 3128 N N . ASN A 1 396 ? 13.238 -22.234 17.665 1.00 89.81 396 ASN A N 1
ATOM 3129 C CA . ASN A 1 396 ? 14.284 -21.440 18.314 1.00 89.81 396 ASN A CA 1
ATOM 3130 C C . ASN A 1 396 ? 14.960 -22.127 19.523 1.00 89.81 396 ASN A C 1
ATOM 3132 O O . ASN A 1 396 ? 16.015 -21.658 19.959 1.00 89.81 396 ASN A O 1
ATOM 3136 N N . LEU A 1 397 ? 14.400 -23.230 20.036 1.00 89.06 397 LEU A N 1
ATOM 3137 C CA . LEU A 1 397 ? 15.020 -24.084 21.061 1.00 89.06 397 LEU A CA 1
ATOM 3138 C C . LEU A 1 397 ? 15.931 -25.166 20.460 1.00 89.06 397 LEU A C 1
ATOM 3140 O O . LEU A 1 397 ? 16.774 -25.714 21.164 1.00 89.06 397 LEU A O 1
ATOM 3144 N N . ALA A 1 398 ? 15.794 -25.460 19.165 1.00 92.75 398 ALA A N 1
ATOM 3145 C CA . ALA A 1 398 ? 16.614 -26.444 18.468 1.00 92.75 398 ALA A CA 1
ATOM 3146 C C . ALA A 1 398 ? 17.841 -25.805 17.784 1.00 92.75 398 ALA A C 1
ATOM 3148 O O . ALA A 1 398 ? 17.931 -24.587 17.575 1.00 92.75 398 ALA A O 1
ATOM 3149 N N . GLY A 1 399 ? 18.828 -26.650 17.477 1.00 94.81 399 GLY A N 1
ATOM 3150 C CA . GLY A 1 399 ? 20.089 -26.255 16.849 1.00 94.81 399 GLY A CA 1
ATOM 3151 C C . GLY A 1 399 ? 19.958 -25.882 15.370 1.00 94.81 399 GLY A C 1
ATOM 3152 O O . GLY A 1 399 ? 18.872 -25.866 14.796 1.00 94.81 399 GLY A O 1
ATOM 3153 N N . TYR A 1 400 ? 21.089 -25.598 14.733 1.00 97.44 400 TYR A N 1
ATOM 3154 C CA . TYR A 1 400 ? 21.159 -25.349 13.293 1.00 97.44 400 TYR A CA 1
ATOM 3155 C C . TYR A 1 400 ? 21.367 -26.682 12.552 1.00 97.44 400 TYR A C 1
ATOM 3157 O O . TYR A 1 400 ? 22.504 -27.124 12.361 1.00 97.44 400 TYR A O 1
ATOM 3165 N N . THR A 1 401 ? 20.269 -27.335 12.172 1.00 97.25 401 THR A N 1
ATOM 3166 C CA . THR A 1 401 ? 20.222 -28.598 11.406 1.00 97.25 401 THR A CA 1
ATOM 3167 C C . THR A 1 401 ? 19.465 -28.397 10.091 1.00 97.25 401 THR A C 1
ATOM 3169 O O . THR A 1 401 ? 18.818 -27.364 9.919 1.00 97.25 401 THR A O 1
ATOM 3172 N N . LYS A 1 402 ? 19.535 -29.358 9.156 1.00 96.62 402 LYS A N 1
ATOM 3173 C CA . LYS A 1 402 ? 18.844 -29.257 7.855 1.00 96.62 402 LYS A CA 1
ATOM 3174 C C . LYS A 1 402 ? 17.328 -29.121 8.023 1.00 96.62 402 LYS A C 1
ATOM 3176 O O . LYS A 1 402 ? 16.705 -28.327 7.339 1.00 96.62 402 LYS A O 1
ATOM 3181 N N . ASP A 1 403 ? 16.772 -29.827 8.997 1.00 95.50 403 ASP A N 1
ATOM 3182 C CA . ASP A 1 403 ? 15.328 -29.965 9.222 1.00 95.50 403 ASP A CA 1
ATOM 3183 C C . ASP A 1 403 ? 14.755 -28.837 10.100 1.00 95.50 403 ASP A C 1
ATOM 3185 O O . ASP A 1 403 ? 13.550 -28.610 10.125 1.00 95.50 403 ASP A O 1
ATOM 3189 N N . ASN A 1 404 ? 15.618 -28.110 10.824 1.00 96.25 404 ASN A N 1
ATOM 3190 C CA . ASN A 1 404 ? 15.225 -26.981 11.674 1.00 96.25 404 ASN A CA 1
ATOM 3191 C C . ASN A 1 404 ? 15.539 -25.608 11.056 1.00 96.25 404 ASN A C 1
ATOM 3193 O O . ASN A 1 404 ? 15.210 -24.585 11.656 1.00 96.25 404 ASN A O 1
ATOM 3197 N N . CYS A 1 405 ? 16.189 -25.543 9.895 1.00 96.75 405 CYS A N 1
ATOM 3198 C CA . CYS A 1 405 ? 16.586 -24.283 9.271 1.00 96.75 405 CYS A CA 1
ATOM 3199 C C . CYS A 1 405 ? 15.998 -24.119 7.876 1.00 96.75 405 CYS A C 1
ATOM 3201 O O . CYS A 1 405 ? 15.928 -25.069 7.112 1.00 96.75 405 CYS A O 1
ATOM 3203 N N . MET A 1 406 ? 15.647 -22.880 7.536 1.00 97.38 406 MET A N 1
ATOM 3204 C CA . MET A 1 406 ? 15.190 -22.492 6.201 1.00 97.38 406 MET A CA 1
ATOM 3205 C C . MET A 1 406 ? 15.809 -21.152 5.805 1.00 97.38 406 MET A C 1
ATOM 3207 O O . MET A 1 406 ? 16.216 -20.354 6.663 1.00 97.38 406 MET A O 1
ATOM 3211 N N . LEU A 1 407 ? 15.867 -20.883 4.502 1.00 97.62 407 LEU A N 1
ATOM 3212 C CA . LEU A 1 407 ? 16.387 -19.621 3.986 1.00 97.62 407 LEU A CA 1
ATOM 3213 C C . LEU A 1 407 ? 15.284 -18.566 3.888 1.00 97.62 407 LEU A C 1
ATOM 3215 O O . LEU A 1 407 ? 14.196 -18.814 3.360 1.00 97.62 407 LEU A O 1
ATOM 3219 N N . ILE A 1 408 ? 15.581 -17.363 4.373 1.00 97.06 408 ILE A N 1
ATOM 3220 C CA . ILE A 1 408 ? 14.657 -16.225 4.352 1.00 97.06 408 ILE A CA 1
ATOM 3221 C C . ILE A 1 408 ? 15.347 -14.951 3.875 1.00 97.06 408 ILE A C 1
ATOM 3223 O O . ILE A 1 408 ? 16.570 -14.828 3.928 1.00 97.06 408 ILE A O 1
ATOM 3227 N N . ALA A 1 409 ? 14.561 -13.973 3.437 1.00 95.69 409 ALA A N 1
ATOM 3228 C CA . ALA A 1 409 ? 15.047 -12.609 3.289 1.00 95.69 409 ALA A CA 1
ATOM 3229 C C . ALA A 1 409 ? 15.367 -12.025 4.680 1.00 95.69 409 ALA A C 1
ATOM 3231 O O . ALA A 1 409 ? 14.611 -12.235 5.630 1.00 95.69 409 ALA A O 1
ATOM 3232 N N . VAL A 1 410 ? 16.486 -11.307 4.803 1.00 90.81 410 VAL A N 1
ATOM 3233 C CA . VAL A 1 410 ? 17.031 -10.822 6.085 1.00 90.81 410 VAL A CA 1
ATOM 3234 C C . VAL A 1 410 ? 16.050 -9.942 6.860 1.00 90.81 410 VAL A C 1
ATOM 3236 O O . VAL A 1 410 ? 16.054 -9.981 8.085 1.00 90.81 410 VAL A O 1
ATOM 3239 N N . GLU A 1 411 ? 15.156 -9.240 6.164 1.00 87.56 411 GLU A N 1
ATOM 3240 C CA . GLU A 1 411 ? 14.089 -8.434 6.768 1.00 87.56 411 GLU A CA 1
ATOM 3241 C C . GLU A 1 411 ? 13.164 -9.218 7.711 1.00 87.56 411 GLU A C 1
ATOM 3243 O O . GLU A 1 411 ? 12.636 -8.671 8.676 1.00 87.56 411 GLU A O 1
ATOM 3248 N N . PHE A 1 412 ? 12.987 -10.518 7.466 1.00 87.75 412 PHE A N 1
ATOM 3249 C CA . PHE A 1 412 ? 12.136 -11.385 8.281 1.00 87.75 412 PHE A CA 1
ATOM 3250 C C . PHE A 1 412 ? 12.916 -12.065 9.429 1.00 87.75 412 PHE A C 1
ATOM 3252 O O . PHE A 1 412 ? 12.319 -12.770 10.236 1.00 87.75 412 PHE A O 1
ATOM 3259 N N . ASN A 1 413 ? 14.235 -11.849 9.544 1.00 87.25 413 ASN A N 1
ATOM 3260 C CA . ASN A 1 413 ? 15.117 -12.466 10.549 1.00 87.25 413 ASN A CA 1
ATOM 3261 C C . ASN A 1 413 ? 15.104 -11.664 11.868 1.00 87.25 413 ASN A C 1
ATOM 3263 O O . ASN A 1 413 ? 16.127 -11.121 12.292 1.00 87.25 413 ASN A O 1
ATOM 3267 N N . THR A 1 414 ? 13.931 -11.524 12.498 1.00 77.62 414 THR A N 1
ATOM 3268 C CA . THR A 1 414 ? 13.783 -10.734 13.738 1.00 77.62 414 THR A CA 1
ATOM 3269 C C . THR A 1 414 ? 14.038 -11.575 14.992 1.00 77.62 414 THR A C 1
ATOM 3271 O O . THR A 1 414 ? 13.607 -12.723 15.090 1.00 77.62 414 THR A O 1
ATOM 3274 N N . SER A 1 415 ? 14.713 -11.001 15.991 1.00 65.94 415 SER A N 1
ATOM 3275 C CA . SER A 1 415 ? 15.144 -11.727 17.197 1.00 65.94 415 SER A CA 1
ATOM 3276 C C . SER A 1 415 ? 14.037 -12.053 18.216 1.00 65.94 415 SER A C 1
ATOM 3278 O O . SER A 1 415 ? 14.337 -12.658 19.242 1.00 65.94 415 SER A O 1
ATOM 3280 N N . ASP A 1 416 ? 12.778 -11.669 17.967 1.00 53.25 416 ASP A N 1
ATOM 3281 C CA . ASP A 1 416 ? 11.666 -11.782 18.932 1.00 53.25 416 ASP A CA 1
ATOM 3282 C C . ASP A 1 416 ? 10.573 -12.799 18.518 1.00 53.25 416 ASP A C 1
ATOM 3284 O O . ASP A 1 416 ? 9.516 -12.892 19.155 1.00 53.25 416 ASP A O 1
ATOM 3288 N N . TYR A 1 417 ? 10.834 -13.618 17.487 1.00 55.31 417 TYR A N 1
ATOM 3289 C CA . TYR A 1 417 ? 9.918 -14.650 16.960 1.00 55.31 417 TYR A CA 1
ATOM 3290 C C . TYR A 1 417 ? 9.708 -15.885 17.866 1.00 55.31 417 TYR A C 1
ATOM 3292 O O . TYR A 1 417 ? 9.194 -16.913 17.432 1.00 55.31 417 TYR A O 1
ATOM 3300 N N . SER A 1 418 ? 9.973 -15.769 19.168 1.00 46.31 418 SER A N 1
ATOM 3301 C CA . SER A 1 418 ? 9.684 -16.773 20.209 1.00 46.31 418 SER A CA 1
ATOM 3302 C C . SER A 1 418 ? 8.185 -17.065 20.444 1.00 46.31 418 SER A C 1
ATOM 3304 O O . SER A 1 418 ? 7.834 -17.690 21.442 1.00 46.31 418 SER A O 1
ATOM 3306 N N . LYS A 1 419 ? 7.292 -16.582 19.565 1.00 42.22 419 LYS A N 1
ATOM 3307 C CA . LYS A 1 419 ? 5.832 -16.508 19.772 1.00 42.22 419 LYS A CA 1
ATOM 3308 C C . LYS A 1 419 ? 4.983 -17.048 18.607 1.00 42.22 419 LYS A C 1
ATOM 3310 O O . LYS A 1 419 ? 3.764 -17.008 18.714 1.00 42.22 419 LYS A O 1
ATOM 3315 N N . LEU A 1 420 ? 5.589 -17.536 17.515 1.00 45.78 420 LEU A N 1
ATOM 3316 C CA . LEU A 1 420 ? 4.878 -18.093 16.340 1.00 45.78 420 LEU A CA 1
ATOM 3317 C C . LEU A 1 420 ? 4.893 -19.635 16.266 1.00 45.78 420 LEU A C 1
ATOM 3319 O O . LEU A 1 420 ? 4.604 -20.214 15.222 1.00 45.78 420 LEU A O 1
ATOM 3323 N N . THR A 1 421 ? 5.221 -20.316 17.364 1.00 40.66 421 THR A N 1
ATOM 3324 C CA . THR A 1 421 ? 5.537 -21.757 17.430 1.00 40.66 421 THR A CA 1
ATOM 3325 C C . THR A 1 421 ? 4.329 -22.711 17.293 1.00 40.66 421 THR A C 1
ATOM 3327 O O . THR A 1 421 ? 4.298 -23.761 17.931 1.00 40.66 421 THR A O 1
ATOM 3330 N N . THR A 1 422 ? 3.319 -22.354 16.495 1.00 35.62 422 THR A N 1
ATOM 3331 C CA . THR A 1 422 ? 2.073 -23.124 16.291 1.00 35.62 422 THR A CA 1
ATOM 3332 C C . THR A 1 422 ? 1.646 -23.293 14.828 1.00 35.62 422 THR A C 1
ATOM 3334 O O . THR A 1 422 ? 0.609 -23.901 14.580 1.00 35.62 422 THR A O 1
ATOM 3337 N N . LEU A 1 423 ? 2.437 -22.833 13.852 1.00 37.59 423 LEU A N 1
ATOM 3338 C CA . LEU A 1 423 ? 2.286 -23.282 12.462 1.00 37.59 423 LEU A CA 1
ATOM 3339 C C . LEU A 1 423 ? 3.037 -24.607 12.274 1.00 37.59 423 LEU A C 1
ATOM 3341 O O . LEU A 1 423 ? 4.240 -24.680 12.527 1.00 37.59 423 LEU A O 1
ATOM 3345 N N . GLN A 1 424 ? 2.322 -25.651 11.853 1.00 32.03 424 GLN A N 1
ATOM 3346 C CA . GLN A 1 424 ? 2.913 -26.954 11.540 1.00 32.03 424 GLN A CA 1
ATOM 3347 C C . GLN A 1 424 ? 3.693 -26.901 10.216 1.00 32.03 424 GLN A C 1
ATOM 3349 O O . GLN A 1 424 ? 3.419 -26.084 9.337 1.00 32.03 424 GLN A O 1
ATOM 3354 N N . THR A 1 425 ? 4.707 -27.755 10.089 1.00 30.28 425 THR A N 1
ATOM 3355 C CA . THR A 1 425 ? 5.604 -27.800 8.927 1.00 30.28 425 THR A CA 1
ATOM 3356 C C . THR A 1 425 ? 4.935 -28.470 7.722 1.00 30.28 425 THR A C 1
ATOM 3358 O O . THR A 1 425 ? 4.468 -29.601 7.875 1.00 30.28 425 THR A O 1
ATOM 3361 N N . PRO A 1 426 ? 4.938 -27.860 6.521 1.00 33.34 426 PRO A N 1
ATOM 3362 C CA . PRO A 1 426 ? 4.474 -28.531 5.310 1.00 33.34 426 PRO A CA 1
ATOM 3363 C C . PRO A 1 426 ? 5.427 -29.667 4.904 1.00 33.34 426 PRO A C 1
ATOM 3365 O O . PRO A 1 426 ? 6.644 -29.565 5.069 1.00 33.34 426 PRO A O 1
ATOM 3368 N N . HIS A 1 427 ? 4.869 -30.745 4.352 1.00 30.11 427 HIS A N 1
ATOM 3369 C CA . HIS A 1 427 ? 5.632 -31.878 3.822 1.00 30.11 427 HIS A CA 1
ATOM 3370 C C . HIS A 1 427 ? 6.354 -31.528 2.500 1.00 30.11 427 HIS A C 1
ATOM 3372 O O . HIS A 1 427 ? 5.904 -30.640 1.773 1.00 30.11 427 HIS A O 1
ATOM 3378 N N . PRO A 1 428 ? 7.464 -32.217 2.158 1.00 32.31 428 PRO A N 1
ATOM 3379 C CA . PRO A 1 428 ? 8.177 -31.995 0.900 1.00 32.31 428 PRO A CA 1
ATOM 3380 C C . PRO A 1 428 ? 7.342 -32.442 -0.311 1.00 32.31 428 PRO A C 1
ATOM 3382 O O . PRO A 1 428 ? 6.773 -33.532 -0.314 1.00 32.31 428 PRO A O 1
ATOM 3385 N N . VAL A 1 429 ? 7.299 -31.606 -1.352 1.00 34.34 429 VAL A N 1
ATOM 3386 C CA . VAL A 1 429 ? 6.491 -31.818 -2.566 1.00 34.34 429 VAL A CA 1
ATOM 3387 C C . VAL A 1 429 ? 7.363 -32.340 -3.715 1.00 34.34 429 VAL A C 1
ATOM 3389 O O . VAL A 1 429 ? 8.492 -31.890 -3.899 1.00 34.34 429 VAL A O 1
ATOM 3392 N N . SER A 1 430 ? 6.833 -33.292 -4.491 1.00 29.77 430 SER A N 1
ATOM 3393 C CA . SER A 1 430 ? 7.493 -33.867 -5.674 1.00 29.77 430 SER A CA 1
ATOM 3394 C C . SER A 1 430 ? 7.206 -33.060 -6.949 1.00 29.77 430 SER A C 1
ATOM 3396 O O . SER A 1 430 ? 6.180 -32.389 -7.055 1.00 29.77 430 SER A O 1
ATOM 3398 N N . THR A 1 431 ? 8.107 -33.109 -7.931 1.00 38.53 431 THR A N 1
ATOM 3399 C CA . THR A 1 431 ? 8.114 -32.209 -9.095 1.00 38.53 431 THR A CA 1
ATOM 3400 C C . THR A 1 431 ? 7.341 -32.736 -10.310 1.00 38.53 431 THR A C 1
ATOM 3402 O O . THR A 1 431 ? 7.602 -33.825 -10.814 1.00 38.53 431 THR A O 1
ATOM 3405 N N . SER A 1 432 ? 6.444 -31.908 -10.858 1.00 31.78 432 SER A N 1
ATOM 3406 C CA . SER A 1 432 ? 5.886 -32.052 -12.212 1.00 31.78 432 SER A CA 1
ATOM 3407 C C . SER A 1 432 ? 5.375 -30.699 -12.729 1.00 31.78 432 SER A C 1
ATOM 3409 O O . SER A 1 432 ? 4.846 -29.904 -11.952 1.00 31.78 432 SER A O 1
ATOM 3411 N N . LEU A 1 433 ? 5.552 -30.401 -14.022 1.00 34.81 433 LEU A N 1
ATOM 3412 C CA . LEU A 1 433 ? 5.196 -29.108 -14.627 1.00 34.81 433 LEU A CA 1
ATOM 3413 C C . LEU A 1 433 ? 3.973 -29.220 -15.546 1.00 34.81 433 LEU A C 1
ATOM 3415 O O . LEU A 1 433 ? 3.971 -30.036 -16.460 1.00 34.81 433 LEU A O 1
ATOM 3419 N N . HIS A 1 434 ? 3.002 -28.315 -15.370 1.00 33.50 434 HIS A N 1
ATOM 3420 C CA . HIS A 1 434 ? 2.541 -27.355 -16.395 1.00 33.50 434 HIS A CA 1
ATOM 3421 C C . HIS A 1 434 ? 1.318 -26.571 -15.877 1.00 33.50 434 HIS A C 1
ATOM 3423 O O . HIS A 1 434 ? 0.202 -27.086 -15.831 1.00 33.50 434 HIS A O 1
ATOM 3429 N N . ALA A 1 435 ? 1.510 -25.302 -15.506 1.00 32.34 435 ALA A N 1
ATOM 3430 C CA . ALA A 1 435 ? 0.432 -24.467 -14.975 1.00 32.34 435 ALA A CA 1
ATOM 3431 C C . ALA A 1 435 ? -0.537 -23.992 -16.077 1.00 32.34 435 ALA A C 1
ATOM 3433 O O . ALA A 1 435 ? -0.175 -23.199 -16.948 1.00 32.34 435 ALA A O 1
ATOM 3434 N N . ARG A 1 436 ? -1.795 -24.444 -16.006 1.00 32.69 436 ARG A N 1
ATOM 3435 C CA . ARG A 1 436 ? -2.942 -23.782 -16.656 1.00 32.69 436 ARG A CA 1
ATOM 3436 C C . ARG A 1 436 ? -3.305 -22.504 -15.874 1.00 32.69 436 ARG A C 1
ATOM 3438 O O . ARG A 1 436 ? -2.972 -22.422 -14.693 1.00 32.69 436 ARG A O 1
ATOM 3445 N N . PRO A 1 437 ? -3.995 -21.511 -16.471 1.00 36.50 437 PRO A N 1
ATOM 3446 C CA . PRO A 1 437 ? -4.522 -20.382 -15.704 1.00 36.50 437 PRO A CA 1
ATOM 3447 C C . PRO A 1 437 ? -5.491 -20.879 -14.621 1.00 36.50 437 PRO A C 1
ATOM 3449 O O . PRO A 1 437 ? -6.370 -21.689 -14.915 1.00 36.50 437 PRO A O 1
ATOM 3452 N N . ASN A 1 438 ? -5.331 -20.390 -13.386 1.00 34.75 438 ASN A N 1
ATOM 3453 C CA . ASN A 1 438 ? -6.098 -20.853 -12.226 1.00 34.75 438 ASN A CA 1
ATOM 3454 C C . ASN A 1 438 ? -7.609 -20.649 -12.419 1.00 34.75 438 ASN A C 1
ATOM 3456 O O . ASN A 1 438 ? -8.135 -19.547 -12.243 1.00 34.75 438 ASN A O 1
ATOM 3460 N N . VAL A 1 439 ? -8.310 -21.741 -12.714 1.00 39.28 439 VAL A N 1
ATOM 3461 C CA . VAL A 1 439 ? -9.738 -21.876 -12.427 1.00 39.28 439 VAL A CA 1
ATOM 3462 C C . VAL A 1 439 ? -9.845 -22.126 -10.924 1.00 39.28 439 VAL A C 1
ATOM 3464 O O . VAL A 1 439 ? -9.215 -23.046 -10.410 1.00 39.28 439 VAL A O 1
ATOM 3467 N N . LEU A 1 440 ? -10.578 -21.265 -10.217 1.00 39.06 440 LEU A N 1
ATOM 3468 C CA . LEU A 1 440 ? -10.844 -21.427 -8.786 1.00 39.06 440 LEU A CA 1
ATOM 3469 C C . LEU A 1 440 ? -11.646 -22.718 -8.563 1.00 39.06 440 LEU A C 1
ATOM 3471 O O . LEU A 1 440 ? -12.536 -23.011 -9.361 1.00 39.06 440 LEU A O 1
ATOM 3475 N N . SER A 1 441 ? -11.352 -23.470 -7.499 1.00 48.62 441 SER A N 1
ATOM 3476 C CA . SER A 1 441 ? -12.142 -24.662 -7.166 1.00 48.62 441 SER A CA 1
ATOM 3477 C C . SER A 1 441 ? -13.564 -24.271 -6.752 1.00 48.62 441 SER A C 1
ATOM 3479 O O . SER A 1 441 ? -13.780 -23.163 -6.261 1.00 48.62 441 SER A O 1
ATOM 3481 N N . ASP A 1 442 ? -14.541 -25.173 -6.873 1.00 41.03 442 ASP A N 1
ATOM 3482 C CA . ASP A 1 442 ? -15.909 -24.873 -6.426 1.00 41.03 442 ASP A CA 1
ATOM 3483 C C . ASP A 1 442 ? -15.989 -24.553 -4.918 1.00 41.03 442 ASP A C 1
ATOM 3485 O O . ASP A 1 442 ? -16.851 -23.777 -4.505 1.00 41.03 442 ASP A O 1
ATOM 3489 N N . LEU A 1 443 ? -15.046 -25.048 -4.099 1.00 43.00 443 LEU A N 1
ATOM 3490 C CA . LEU A 1 443 ? -14.904 -24.630 -2.698 1.00 43.00 443 LEU A CA 1
ATOM 3491 C C . LEU A 1 443 ? -14.362 -23.200 -2.559 1.00 43.00 443 LEU A C 1
ATOM 3493 O O . LEU A 1 443 ? -14.904 -22.435 -1.764 1.00 43.00 443 LEU A O 1
ATOM 3497 N N . ASP A 1 444 ? -13.345 -22.801 -3.331 1.00 43.53 444 ASP A N 1
ATOM 3498 C CA . ASP A 1 444 ? -12.871 -21.406 -3.351 1.00 43.53 444 ASP A CA 1
ATOM 3499 C C . ASP A 1 444 ? -13.966 -20.459 -3.845 1.00 43.53 444 ASP A C 1
ATOM 3501 O O . ASP A 1 444 ? -14.125 -19.350 -3.336 1.00 43.53 444 ASP A O 1
ATOM 3505 N N . LEU A 1 445 ? -14.749 -20.899 -4.828 1.00 42.94 445 LEU A N 1
ATOM 3506 C CA . LEU A 1 445 ? -15.870 -20.147 -5.371 1.00 42.94 445 LEU A CA 1
ATOM 3507 C C . LEU A 1 445 ? -16.990 -19.986 -4.344 1.00 42.94 445 LEU A C 1
ATOM 3509 O O . LEU A 1 445 ? -17.500 -18.875 -4.211 1.00 42.94 445 LEU A O 1
ATOM 3513 N N . GLN A 1 446 ? -17.314 -21.028 -3.570 1.00 43.97 446 GLN A N 1
ATOM 3514 C CA . GLN A 1 446 ? -18.222 -20.938 -2.420 1.00 43.97 446 GLN A CA 1
ATOM 3515 C C . GLN A 1 446 ? -17.664 -20.023 -1.315 1.00 43.97 446 GLN A C 1
ATOM 3517 O O . GLN A 1 446 ? -18.375 -19.134 -0.849 1.00 43.97 446 GLN A O 1
ATOM 3522 N N . ALA A 1 447 ? -16.385 -20.157 -0.949 1.00 45.28 447 ALA A N 1
ATOM 3523 C CA . ALA A 1 447 ? -15.724 -19.315 0.054 1.00 45.28 447 ALA A CA 1
ATOM 3524 C C . ALA A 1 447 ? -15.621 -17.830 -0.358 1.00 45.28 447 ALA A C 1
ATOM 3526 O O . ALA A 1 447 ? -15.547 -16.943 0.496 1.00 45.28 447 ALA A O 1
ATOM 3527 N N . LEU A 1 448 ? -15.638 -17.547 -1.665 1.00 42.62 448 LEU A N 1
ATOM 3528 C CA . LEU A 1 448 ? -15.629 -16.200 -2.240 1.00 42.62 448 LEU A CA 1
ATOM 3529 C C . LEU A 1 448 ? -17.020 -15.697 -2.673 1.00 42.62 448 LEU A C 1
ATOM 3531 O O . LEU A 1 448 ? -17.102 -14.603 -3.253 1.00 42.62 448 LEU A O 1
ATOM 3535 N N . GLN A 1 449 ? -18.109 -16.426 -2.393 1.00 47.44 449 GLN A N 1
ATOM 3536 C CA . GLN A 1 449 ? -19.459 -15.874 -2.539 1.00 47.44 449 GLN A CA 1
ATOM 3537 C C . GLN A 1 449 ? -19.636 -14.665 -1.599 1.00 47.44 449 GLN A C 1
ATOM 3539 O O . GLN A 1 449 ? -19.069 -14.628 -0.500 1.00 47.44 449 GLN A O 1
ATOM 3544 N N . PRO A 1 450 ? -20.419 -13.641 -1.987 1.00 55.97 450 PRO A N 1
ATOM 3545 C CA . PRO A 1 450 ? -20.837 -12.606 -1.049 1.00 55.97 450 PRO A CA 1
ATOM 3546 C C . PRO A 1 450 ? -21.539 -13.260 0.153 1.00 55.97 450 PRO A C 1
ATOM 3548 O O . PRO A 1 450 ? -22.418 -14.093 -0.067 1.00 55.97 450 PRO A O 1
ATOM 3551 N N . PRO A 1 451 ? -21.198 -12.904 1.408 1.00 61.97 451 PRO A N 1
ATOM 3552 C CA . PRO A 1 451 ? -21.845 -13.497 2.572 1.00 61.97 451 PRO A CA 1
ATOM 3553 C C . PRO A 1 451 ? -23.348 -13.232 2.494 1.00 61.97 451 PRO A C 1
ATOM 3555 O O . PRO A 1 451 ? -23.772 -12.076 2.415 1.00 61.97 451 PRO A O 1
ATOM 3558 N N . HIS A 1 452 ? -24.134 -14.308 2.465 1.00 74.94 452 HIS A N 1
ATOM 3559 C CA . HIS A 1 452 ? -25.569 -14.232 2.227 1.00 74.94 452 HIS A CA 1
ATOM 3560 C C . HIS A 1 452 ? -26.228 -13.370 3.310 1.00 74.94 452 HIS A C 1
ATOM 3562 O O . HIS A 1 452 ? -26.026 -13.608 4.503 1.00 74.94 452 HIS A O 1
ATOM 3568 N N . VAL A 1 453 ? -26.999 -12.352 2.917 1.00 85.06 453 VAL A N 1
ATOM 3569 C CA . VAL A 1 453 ? -27.640 -11.463 3.894 1.00 85.06 453 VAL A CA 1
ATOM 3570 C C . VAL A 1 453 ? -28.713 -12.253 4.637 1.00 85.06 453 VAL A C 1
ATOM 3572 O O . VAL A 1 453 ? -29.724 -12.643 4.052 1.00 85.06 453 VAL A O 1
ATOM 3575 N N . ASN A 1 454 ? -28.498 -12.488 5.932 1.00 92.81 454 ASN A N 1
ATOM 3576 C CA . ASN A 1 454 ? -29.517 -13.052 6.804 1.00 92.81 454 ASN A CA 1
ATOM 3577 C C . ASN A 1 454 ? -30.637 -12.013 6.975 1.00 92.81 454 ASN A C 1
ATOM 3579 O O . ASN A 1 454 ? -30.440 -10.961 7.584 1.00 92.81 454 ASN A O 1
ATOM 3583 N N . ILE A 1 455 ? -31.808 -12.298 6.401 1.00 93.62 455 ILE A N 1
ATOM 3584 C CA . ILE A 1 455 ? -32.932 -11.355 6.344 1.00 93.62 455 ILE A CA 1
ATOM 3585 C C . ILE A 1 455 ? -33.492 -11.050 7.740 1.00 93.62 455 ILE A C 1
ATOM 3587 O O . ILE A 1 455 ? -33.865 -9.908 8.004 1.00 93.62 455 ILE A O 1
ATOM 3591 N N . GLU A 1 456 ? -33.485 -12.015 8.663 1.00 94.94 456 GLU A N 1
ATOM 3592 C CA . GLU A 1 456 ? -33.939 -11.785 10.040 1.00 94.94 456 GLU A CA 1
ATOM 3593 C C . GLU A 1 456 ? -32.904 -10.990 10.856 1.00 94.94 456 GLU A C 1
ATOM 3595 O O . GLU A 1 456 ? -33.281 -10.104 11.622 1.00 94.94 456 GLU A O 1
ATOM 3600 N N . GLU A 1 457 ? -31.599 -11.190 10.627 1.00 94.19 457 GLU A N 1
ATOM 3601 C CA . GLU A 1 457 ? -30.561 -10.313 11.197 1.00 94.19 457 GLU A CA 1
ATOM 3602 C C . GLU A 1 457 ? -30.693 -8.876 10.662 1.00 94.19 457 GLU A C 1
ATOM 3604 O O . GLU A 1 457 ? -30.651 -7.913 11.431 1.00 94.19 457 GLU A O 1
ATOM 3609 N N . LEU A 1 458 ? -30.927 -8.713 9.354 1.00 95.00 458 LEU A N 1
ATOM 3610 C CA . LEU A 1 458 ? -31.148 -7.408 8.731 1.00 95.00 458 LEU A CA 1
ATOM 3611 C C . LEU A 1 458 ? -32.380 -6.696 9.312 1.00 95.00 458 LEU A C 1
ATOM 3613 O O . LEU A 1 458 ? -32.314 -5.516 9.656 1.00 95.00 458 LEU A O 1
ATOM 3617 N N . LYS A 1 459 ? -33.490 -7.417 9.460 1.00 96.56 459 LYS A N 1
ATOM 3618 C CA . LYS A 1 459 ? -34.744 -6.946 10.066 1.00 96.56 459 LYS A CA 1
ATOM 3619 C C . LYS A 1 459 ? -34.531 -6.466 11.506 1.00 96.56 459 LYS A C 1
ATOM 3621 O O . LYS A 1 459 ? -34.972 -5.367 11.845 1.00 96.56 459 LYS A O 1
ATOM 3626 N N . LEU A 1 460 ? -33.778 -7.216 12.316 1.00 95.31 460 LEU A N 1
ATOM 3627 C CA . LEU A 1 460 ? -33.384 -6.809 13.672 1.00 95.31 460 LEU A CA 1
ATOM 3628 C C . LEU A 1 460 ? -32.494 -5.551 13.662 1.00 95.31 460 LEU A C 1
ATOM 3630 O O . LEU A 1 460 ? -32.748 -4.620 14.428 1.00 95.31 460 LEU A O 1
ATOM 3634 N N . LEU A 1 461 ? -31.509 -5.463 12.761 1.00 94.94 461 LEU A N 1
ATOM 3635 C CA . LEU A 1 461 ? -30.644 -4.281 12.610 1.00 94.94 461 LEU A CA 1
ATOM 3636 C C . LEU A 1 461 ? -31.415 -3.030 12.147 1.00 94.94 461 LEU A C 1
ATOM 3638 O O . LEU A 1 461 ? -31.089 -1.918 12.571 1.00 94.94 461 LEU A O 1
ATOM 3642 N N . ILE A 1 462 ? -32.445 -3.184 11.306 1.00 96.19 462 ILE A N 1
ATOM 3643 C CA . ILE A 1 462 ? -33.359 -2.098 10.911 1.00 96.19 462 ILE A CA 1
ATOM 3644 C C . ILE A 1 462 ? -34.236 -1.682 12.096 1.00 96.19 462 ILE A C 1
ATOM 3646 O O . ILE A 1 462 ? -34.391 -0.486 12.347 1.00 96.19 462 ILE A O 1
ATOM 3650 N N . GLN A 1 463 ? -34.770 -2.639 12.858 1.00 95.75 463 GLN A N 1
ATOM 3651 C CA . GLN A 1 463 ? -35.582 -2.365 14.045 1.00 95.75 463 GLN A CA 1
ATOM 3652 C C . GLN A 1 463 ? -34.773 -1.620 15.121 1.00 95.75 463 GLN A C 1
ATOM 3654 O O . GLN A 1 463 ? -35.240 -0.599 15.632 1.00 95.75 463 GLN A O 1
ATOM 3659 N N . GLU A 1 464 ? -33.535 -2.045 15.401 1.00 93.69 464 GLU A N 1
ATOM 3660 C CA . GLU A 1 464 ? -32.591 -1.322 16.267 1.00 93.69 464 GLU A CA 1
ATOM 3661 C C . GLU A 1 464 ? -32.312 0.092 15.723 1.00 93.69 464 GLU A C 1
ATOM 3663 O O . GLU A 1 464 ? -32.316 1.069 16.469 1.00 93.69 464 GLU A O 1
ATOM 3668 N N . ALA A 1 465 ? -32.118 0.229 14.407 1.00 94.12 465 ALA A N 1
ATOM 3669 C CA . ALA A 1 465 ? -31.778 1.499 13.773 1.00 94.12 465 ALA A CA 1
ATOM 3670 C C . ALA A 1 465 ? -32.926 2.520 13.685 1.00 94.12 465 ALA A C 1
ATOM 3672 O O . ALA A 1 465 ? -32.668 3.736 13.662 1.00 94.12 465 ALA A O 1
ATOM 3673 N N . ARG A 1 466 ? -34.174 2.046 13.622 1.00 94.81 466 ARG A N 1
ATOM 3674 C CA . ARG A 1 466 ? -35.385 2.867 13.748 1.00 94.81 466 ARG A CA 1
ATOM 3675 C C . ARG A 1 466 ? -35.612 3.290 15.205 1.00 94.81 466 ARG A C 1
ATOM 3677 O O . ARG A 1 466 ? -35.982 4.439 15.436 1.00 94.81 466 ARG A O 1
ATOM 3684 N N . ASN A 1 467 ? -35.333 2.414 16.174 1.00 92.00 467 ASN A N 1
ATOM 3685 C CA . ASN A 1 467 ? -35.606 2.634 17.596 1.00 92.00 467 ASN A CA 1
ATOM 3686 C C . ASN A 1 467 ? -34.817 3.836 18.194 1.00 92.00 467 ASN A C 1
ATOM 3688 O O . ASN A 1 467 ? -33.589 3.797 18.295 1.00 92.00 467 ASN A O 1
ATOM 3692 N N . PRO A 1 468 ? -35.490 4.912 18.655 1.00 71.12 468 PRO A N 1
ATOM 3693 C CA . PRO A 1 468 ? -34.829 6.134 19.123 1.00 71.12 468 PRO A CA 1
ATOM 3694 C C . PRO A 1 468 ? -34.342 6.083 20.585 1.00 71.12 468 PRO A C 1
ATOM 3696 O O . PRO A 1 468 ? -33.851 7.095 21.094 1.00 71.12 468 PRO A O 1
ATOM 3699 N N . THR A 1 469 ? -34.472 4.952 21.289 1.00 61.69 469 THR A N 1
ATOM 3700 C CA . THR A 1 469 ? -34.194 4.833 22.741 1.00 61.69 469 THR A CA 1
ATOM 3701 C C . THR A 1 469 ? -32.756 5.161 23.158 1.00 61.69 469 THR A C 1
ATOM 3703 O O . THR A 1 469 ? -32.534 5.539 24.304 1.00 61.69 469 THR A O 1
ATOM 3706 N N . CYS A 1 470 ? -31.776 5.160 22.246 1.00 54.81 470 CYS A N 1
ATOM 3707 C CA . CYS A 1 470 ? -30.395 5.579 22.545 1.00 54.81 470 CYS A CA 1
ATOM 3708 C C . CYS A 1 470 ? -30.205 7.119 22.696 1.00 54.81 470 CYS A C 1
ATOM 3710 O O . CYS A 1 470 ? -29.078 7.641 22.641 1.00 54.81 470 CYS A O 1
ATOM 3712 N N . ARG A 1 471 ? -31.297 7.879 22.894 1.00 52.75 471 ARG A N 1
ATOM 3713 C CA . ARG A 1 471 ? -31.274 9.299 23.291 1.00 52.75 471 ARG A CA 1
ATOM 3714 C C . ARG A 1 471 ? -30.577 9.445 24.646 1.00 52.75 471 ARG A C 1
ATOM 3716 O O . ARG A 1 471 ? -31.044 8.967 25.671 1.00 52.75 471 ARG A O 1
ATOM 3723 N N . LYS A 1 472 ? -29.429 10.124 24.645 1.00 51.91 472 LYS A N 1
ATOM 3724 C CA . LYS A 1 472 ? -28.561 10.226 25.827 1.00 51.91 472 LYS A CA 1
ATOM 3725 C C . LYS A 1 472 ? -29.218 11.052 26.939 1.00 51.91 472 LYS A C 1
ATOM 3727 O O . LYS A 1 472 ? -29.776 12.108 26.627 1.00 51.91 472 LYS A O 1
ATOM 3732 N N . PRO A 1 473 ? -29.067 10.660 28.220 1.00 53.31 473 PRO A N 1
ATOM 3733 C CA . PRO A 1 473 ? -29.460 11.516 29.332 1.00 53.31 473 PRO A CA 1
ATOM 3734 C C . PRO A 1 473 ? -28.735 12.863 29.223 1.00 53.31 473 PRO A C 1
ATOM 3736 O O . PRO A 1 473 ? -27.546 12.916 28.883 1.00 53.31 473 PRO A O 1
ATOM 3739 N N . ARG A 1 474 ? -29.451 13.964 29.497 1.00 55.53 474 ARG A N 1
ATOM 3740 C CA . ARG A 1 474 ? -28.880 15.321 29.487 1.00 55.53 474 ARG A CA 1
ATOM 3741 C C . ARG A 1 474 ? -27.722 15.369 30.484 1.00 55.53 474 ARG A C 1
ATOM 3743 O O . ARG A 1 474 ? -27.931 15.337 31.692 1.00 55.53 474 ARG A O 1
ATOM 3750 N N . ALA A 1 475 ? -26.491 15.409 29.975 1.00 58.69 475 ALA A N 1
ATOM 3751 C CA . ALA A 1 475 ? -25.305 15.356 30.817 1.00 58.69 475 ALA A CA 1
ATOM 3752 C C . ALA A 1 475 ? -25.267 16.574 31.750 1.00 58.69 475 ALA A C 1
ATOM 3754 O O . ALA A 1 475 ? -25.229 17.708 31.273 1.00 58.69 475 ALA A O 1
ATOM 3755 N N . ALA A 1 476 ? -25.250 16.322 33.062 1.00 64.88 476 ALA A N 1
ATOM 3756 C CA . ALA A 1 476 ? -25.228 17.364 34.081 1.00 64.88 476 ALA A CA 1
ATOM 3757 C C . ALA A 1 476 ? -24.124 18.406 33.823 1.00 64.88 476 ALA A C 1
ATOM 3759 O O . ALA A 1 476 ? -23.014 18.076 33.372 1.00 64.88 476 ALA A O 1
ATOM 3760 N N . ARG A 1 477 ? -24.462 19.668 34.122 1.00 69.12 477 ARG A N 1
ATOM 3761 C CA . ARG A 1 477 ? -23.556 20.820 34.041 1.00 69.12 477 ARG A CA 1
ATOM 3762 C C . ARG A 1 477 ? -22.321 20.522 34.896 1.00 69.12 477 ARG A C 1
ATOM 3764 O O . ARG A 1 477 ? -22.439 19.950 35.976 1.00 69.12 477 ARG A O 1
ATOM 3771 N N . ARG A 1 478 ? -21.138 20.850 34.382 1.00 75.75 478 ARG A N 1
ATOM 3772 C CA . ARG A 1 478 ? -19.854 20.537 35.019 1.00 75.75 478 ARG A CA 1
ATOM 3773 C C . ARG A 1 478 ? -19.030 21.788 35.240 1.00 75.75 478 ARG A C 1
ATOM 3775 O O . ARG A 1 478 ? -19.170 22.765 34.510 1.00 75.75 478 ARG A O 1
ATOM 3782 N N . THR A 1 479 ? -18.161 21.675 36.227 1.00 79.25 479 THR A N 1
ATOM 3783 C CA . THR A 1 479 ? -17.065 22.578 36.553 1.00 79.25 479 THR A CA 1
ATOM 3784 C C . THR A 1 479 ? -15.748 21.808 36.439 1.00 79.25 479 THR A C 1
ATOM 3786 O O . THR A 1 479 ? -15.741 20.573 36.337 1.00 79.25 479 THR A O 1
ATOM 3789 N N . ALA A 1 480 ? -14.636 22.537 36.462 1.00 86.38 480 ALA A N 1
ATOM 3790 C CA . ALA A 1 480 ? -13.319 21.953 36.666 1.00 86.38 480 ALA A CA 1
ATOM 3791 C C . ALA A 1 480 ? -13.138 21.437 38.112 1.00 86.38 480 ALA A C 1
ATOM 3793 O O . ALA A 1 480 ? -13.929 21.768 39.001 1.00 86.38 480 ALA A O 1
ATOM 3794 N N . ASN A 1 481 ? -12.095 20.636 38.349 1.00 91.88 481 ASN A N 1
ATOM 3795 C CA . ASN A 1 481 ? -11.533 20.428 39.687 1.00 91.88 481 ASN A CA 1
ATOM 3796 C C . ASN A 1 481 ? -10.633 21.614 40.098 1.00 91.88 481 ASN A C 1
ATOM 3798 O O . ASN A 1 481 ? -10.444 22.567 39.341 1.00 91.88 481 ASN A O 1
ATOM 3802 N N . SER A 1 482 ? -10.042 21.537 41.291 1.00 88.62 482 SER A N 1
ATOM 3803 C CA . SER A 1 482 ? -9.086 22.526 41.813 1.00 88.62 482 SER A CA 1
ATOM 3804 C C . SER A 1 482 ? -7.786 22.659 41.002 1.00 88.62 482 SER A C 1
ATOM 3806 O O . SER A 1 482 ? -7.059 23.622 41.207 1.00 88.62 482 SER A O 1
ATOM 3808 N N . ALA A 1 483 ? -7.505 21.741 40.072 1.00 89.25 483 ALA A N 1
ATOM 3809 C CA . ALA A 1 483 ? -6.377 21.802 39.138 1.00 89.25 483 ALA A CA 1
ATOM 3810 C C . ALA A 1 483 ? -6.777 22.326 37.738 1.00 89.25 483 ALA A C 1
ATOM 3812 O O . ALA A 1 483 ? -6.002 22.215 36.792 1.00 89.25 483 ALA A O 1
ATOM 3813 N N . GLY A 1 484 ? -7.996 22.862 37.569 1.00 82.31 484 GLY A N 1
ATOM 3814 C CA . GLY A 1 484 ? -8.500 23.367 36.282 1.00 82.31 484 GLY A CA 1
ATOM 3815 C C . GLY A 1 484 ? -8.958 22.280 35.296 1.00 82.31 484 GLY A C 1
ATOM 3816 O O . GLY A 1 484 ? -9.493 22.584 34.228 1.00 82.31 484 GLY A O 1
ATOM 3817 N N . GLU A 1 485 ? -8.819 21.005 35.657 1.00 91.31 485 GLU A N 1
ATOM 3818 C CA . GLU A 1 485 ? -9.155 19.872 34.805 1.00 91.31 485 GLU A CA 1
ATOM 3819 C C . GLU A 1 485 ? -10.660 19.582 34.785 1.00 91.31 485 GLU A C 1
ATOM 3821 O O . GLU A 1 485 ? -11.351 19.613 35.805 1.00 91.31 485 GLU A O 1
ATOM 3826 N N . TRP A 1 486 ? -11.175 19.178 33.630 1.00 89.50 486 TRP A N 1
ATOM 3827 C CA . TRP A 1 486 ? -12.575 18.830 33.434 1.00 89.50 486 TRP A CA 1
ATOM 3828 C C . TRP A 1 486 ? -12.796 17.324 33.573 1.00 89.50 486 TRP A C 1
ATOM 3830 O O . TRP A 1 486 ? -12.111 16.511 32.949 1.00 89.50 486 TRP A O 1
ATOM 3840 N N . LEU A 1 487 ? -13.806 16.922 34.356 1.00 91.06 487 LEU A N 1
ATOM 3841 C CA . LEU A 1 487 ? -14.181 15.510 34.451 1.00 91.06 487 LEU A CA 1
ATOM 3842 C C . LEU A 1 487 ? -14.758 15.035 33.123 1.00 91.06 487 LEU A C 1
ATOM 3844 O O . LEU A 1 487 ? -15.857 15.437 32.713 1.00 91.06 487 LEU A O 1
ATOM 3848 N N . CYS A 1 488 ? -14.082 14.085 32.491 1.00 90.62 488 CYS A N 1
ATOM 3849 C CA . CYS A 1 488 ? -14.659 13.405 31.360 1.00 90.62 488 CYS A CA 1
ATOM 3850 C C . CYS A 1 488 ? -15.667 12.332 31.795 1.00 90.62 488 CYS A C 1
ATOM 3852 O O . CYS A 1 488 ? -15.311 11.355 32.453 1.00 90.62 488 CYS A O 1
ATOM 3854 N N . VAL A 1 489 ? -16.909 12.445 31.306 1.00 87.88 489 VAL A N 1
ATOM 3855 C CA . VAL A 1 489 ? -17.978 11.439 31.474 1.00 87.88 489 VAL A CA 1
ATOM 3856 C C . VAL A 1 489 ? -17.557 10.021 31.055 1.00 87.88 489 VAL A C 1
ATOM 3858 O O . VAL A 1 489 ? -18.135 9.062 31.551 1.00 87.88 489 VAL A O 1
ATOM 3861 N N . SER A 1 490 ? -16.552 9.892 30.182 1.00 84.19 490 SER A N 1
ATOM 3862 C CA . SER A 1 490 ? -16.212 8.660 29.470 1.00 84.19 490 SER A CA 1
ATOM 3863 C C . SER A 1 490 ? -15.031 7.852 30.026 1.00 84.19 490 SER A C 1
ATOM 3865 O O . SER A 1 490 ? -15.066 6.623 30.033 1.00 84.19 490 SER A O 1
ATOM 3867 N N . CYS A 1 491 ? -13.956 8.490 30.496 1.00 85.75 491 CYS A N 1
ATOM 3868 C CA . CYS A 1 491 ? -12.900 7.790 31.252 1.00 85.75 491 CYS A CA 1
ATOM 3869 C C . CYS A 1 491 ? -13.143 7.826 32.760 1.00 85.75 491 CYS A C 1
ATOM 3871 O O . CYS A 1 491 ? -12.519 7.048 33.473 1.00 85.75 491 CYS A O 1
ATOM 3873 N N . GLY A 1 492 ? -13.952 8.768 33.257 1.00 89.44 492 GLY A N 1
ATOM 3874 C CA . GLY A 1 492 ? -13.913 9.144 34.670 1.00 89.44 492 GLY A CA 1
ATOM 3875 C C . GLY A 1 492 ? -12.584 9.790 35.089 1.00 89.44 492 GLY A C 1
ATOM 3876 O O . GLY A 1 492 ? -12.358 9.968 36.278 1.00 89.44 492 GLY A O 1
ATOM 3877 N N . ARG A 1 493 ? -11.706 10.132 34.132 1.00 93.38 493 ARG A N 1
ATOM 3878 C CA . ARG A 1 493 ? -10.499 10.927 34.377 1.00 93.38 493 ARG A CA 1
ATOM 3879 C C . ARG A 1 493 ? -10.858 12.406 34.301 1.00 93.38 493 ARG A C 1
ATOM 3881 O O . ARG A 1 493 ? -11.596 12.816 33.399 1.00 93.38 493 ARG A O 1
ATOM 3888 N N . TYR A 1 494 ? -10.308 13.170 35.230 1.00 91.25 494 TYR A N 1
ATOM 3889 C CA . TYR A 1 494 ? -10.075 14.592 35.044 1.00 91.25 494 TYR A CA 1
ATOM 3890 C C . TYR A 1 494 ? -8.932 14.756 34.034 1.00 91.25 494 TYR A C 1
ATOM 3892 O O . TYR A 1 494 ? -8.019 13.928 34.008 1.00 91.25 494 TYR A O 1
ATOM 3900 N N . LEU A 1 495 ? -9.082 15.712 33.118 1.00 92.81 495 LEU A N 1
ATOM 3901 C CA . LEU A 1 495 ? -8.121 16.050 32.064 1.00 92.81 495 LEU A CA 1
ATOM 3902 C C . LEU A 1 495 ? -8.220 17.562 31.763 1.00 92.81 495 LEU A C 1
ATOM 3904 O O . LEU A 1 495 ? -9.325 18.101 31.877 1.00 92.81 495 LEU A O 1
ATOM 3908 N N . PRO A 1 496 ? -7.143 18.247 31.343 1.00 87.56 496 PRO A N 1
ATOM 3909 C CA . PRO A 1 496 ? -7.191 19.663 30.955 1.00 87.56 496 PRO A CA 1
ATOM 3910 C C . PRO A 1 496 ? -8.217 19.984 29.850 1.00 87.56 496 PRO A C 1
ATOM 3912 O O . PRO A 1 496 ? -8.646 19.099 29.103 1.00 87.56 496 PRO A O 1
ATOM 3915 N N . VAL A 1 497 ? -8.642 21.248 29.743 1.00 88.12 497 VAL A N 1
ATOM 3916 C CA . VAL A 1 497 ? -9.776 21.675 28.893 1.00 88.12 497 VAL A CA 1
ATOM 3917 C C . VAL A 1 497 ? -9.489 21.570 27.390 1.00 88.12 497 VAL A C 1
ATOM 3919 O O . VAL A 1 497 ? -10.374 21.248 26.603 1.00 88.12 497 VAL A O 1
ATOM 3922 N N . GLU A 1 498 ? -8.241 21.759 26.990 1.00 91.56 498 GLU A N 1
ATOM 3923 C CA . GLU A 1 498 ? -7.687 21.545 25.654 1.00 91.56 498 GLU A CA 1
ATOM 3924 C C . GLU A 1 498 ? -7.777 20.073 25.215 1.00 91.56 498 GLU A C 1
ATOM 3926 O O . GLU A 1 498 ? -7.965 19.760 24.034 1.00 91.56 498 GLU A O 1
ATOM 3931 N N . VAL A 1 499 ? -7.806 19.148 26.180 1.00 90.75 499 VAL A N 1
ATOM 3932 C CA . VAL A 1 499 ? -8.169 17.750 25.947 1.00 90.75 499 VAL A CA 1
ATOM 3933 C C . VAL A 1 499 ? -9.688 17.603 25.793 1.00 90.75 499 VAL A C 1
ATOM 3935 O O . VAL A 1 499 ? -10.187 16.507 25.970 1.00 90.75 499 VAL A O 1
ATOM 3938 N N . PHE A 1 500 ? -10.469 18.634 25.447 1.00 91.81 500 PHE A N 1
ATOM 3939 C CA . PHE A 1 500 ? -11.901 18.577 25.107 1.00 91.81 500 PHE A CA 1
ATOM 3940 C C . PHE A 1 500 ? -12.199 19.366 23.824 1.00 91.81 500 PHE A C 1
ATOM 3942 O O . PHE A 1 500 ? -11.554 20.359 23.500 1.00 91.81 500 PHE A O 1
ATOM 3949 N N . ARG A 1 501 ? -13.229 18.948 23.078 1.00 91.06 501 ARG A N 1
ATOM 3950 C CA . ARG A 1 501 ? -13.692 19.711 21.912 1.00 91.06 501 ARG A CA 1
ATOM 3951 C C . ARG A 1 501 ? -14.541 20.896 22.371 1.00 91.06 501 ARG A C 1
ATOM 3953 O O . ARG A 1 501 ? -15.617 20.681 22.920 1.00 91.06 501 ARG A O 1
ATOM 3960 N N . LEU A 1 502 ? -14.132 22.128 22.084 1.00 89.19 502 LEU A N 1
ATOM 3961 C CA . LEU A 1 502 ? -15.035 23.280 22.173 1.00 89.19 502 LEU A CA 1
ATOM 3962 C C . LEU A 1 502 ? -16.068 23.226 21.037 1.00 89.19 502 LEU A C 1
ATOM 3964 O O . LEU A 1 502 ? -15.725 22.979 19.878 1.00 89.19 502 LEU A O 1
ATOM 3968 N N . ILE A 1 503 ? -17.342 23.447 21.365 1.00 85.00 503 ILE A N 1
ATOM 3969 C CA . ILE A 1 503 ? -18.424 23.617 20.390 1.00 85.00 503 ILE A CA 1
ATOM 3970 C C . ILE A 1 503 ? -18.889 25.068 20.440 1.00 85.00 503 ILE A C 1
ATOM 3972 O O . ILE A 1 503 ? -19.680 25.461 21.297 1.00 85.00 503 ILE A O 1
ATOM 3976 N N . THR A 1 504 ? -18.388 25.859 19.495 1.00 83.88 504 THR A N 1
ATOM 3977 C CA . THR A 1 504 ? -18.823 27.233 19.244 1.00 83.88 504 THR A CA 1
ATOM 3978 C C . THR A 1 504 ? -20.201 27.218 18.591 1.00 83.88 504 THR A C 1
ATOM 3980 O O . THR A 1 504 ? -20.361 26.754 17.459 1.00 83.88 504 THR A O 1
ATOM 3983 N N . THR A 1 505 ? -21.218 27.720 19.292 1.00 77.31 505 THR A N 1
ATOM 3984 C CA . THR A 1 505 ? -22.552 27.885 18.700 1.00 77.31 505 THR A CA 1
ATOM 3985 C C . THR A 1 505 ? -22.598 29.182 17.894 1.00 77.31 505 THR A C 1
ATOM 3987 O O . THR A 1 505 ? -22.544 30.272 18.460 1.00 77.31 505 THR A O 1
ATOM 3990 N N . ARG A 1 506 ? -22.708 29.076 16.559 1.00 75.94 506 ARG A N 1
ATOM 3991 C CA . ARG A 1 506 ? -22.785 30.249 15.657 1.00 75.94 506 ARG A CA 1
ATOM 3992 C C . ARG A 1 506 ? -23.898 31.232 16.045 1.00 75.94 506 ARG A C 1
ATOM 3994 O O . ARG A 1 506 ? -23.753 32.419 15.809 1.00 75.94 506 ARG A O 1
ATOM 4001 N N . THR A 1 507 ? -24.975 30.735 16.650 1.00 72.50 507 THR A N 1
ATOM 4002 C CA . THR A 1 507 ? -26.166 31.500 17.042 1.00 72.50 507 THR A CA 1
ATOM 4003 C C . THR A 1 507 ? -26.037 32.279 18.354 1.00 72.50 507 THR A C 1
ATOM 4005 O O . THR A 1 507 ? -26.928 33.063 18.652 1.00 72.50 507 THR A O 1
ATOM 4008 N N . VAL A 1 508 ? -25.007 32.035 19.177 1.00 75.31 508 VAL A N 1
ATOM 4009 C CA . VAL A 1 508 ? -24.930 32.609 20.542 1.00 75.31 508 VAL A CA 1
ATOM 4010 C C . VAL A 1 508 ? -23.526 33.102 20.917 1.00 75.31 508 VAL A C 1
ATOM 4012 O O . VAL A 1 508 ? -23.341 33.645 22.003 1.00 75.31 508 VAL A O 1
ATOM 4015 N N . GLY A 1 509 ? -22.498 32.842 20.098 1.00 79.69 509 GLY A N 1
ATOM 4016 C CA . GLY A 1 509 ? -21.080 33.114 20.405 1.00 79.69 509 GLY A CA 1
ATOM 4017 C C . GLY A 1 509 ? -20.492 32.227 21.516 1.00 79.69 509 GLY A C 1
ATOM 4018 O O . GLY A 1 509 ? -19.317 31.863 21.483 1.00 79.69 509 GLY A O 1
ATOM 4019 N N . ARG A 1 510 ? -21.329 31.795 22.467 1.00 78.88 510 ARG A N 1
ATOM 4020 C CA . ARG A 1 510 ? -21.006 30.878 23.559 1.00 78.88 510 ARG A CA 1
ATOM 4021 C C . ARG A 1 510 ? -20.443 29.571 23.000 1.00 78.88 510 ARG A C 1
ATOM 4023 O O . ARG A 1 510 ? -21.147 28.772 22.369 1.00 78.88 510 ARG A O 1
ATOM 4030 N N . SER A 1 511 ? -19.160 29.358 23.272 1.00 85.44 511 SER A N 1
ATOM 4031 C CA . SER A 1 511 ? -18.512 28.059 23.147 1.00 85.44 511 SER A CA 1
ATOM 4032 C C . SER A 1 511 ? -18.767 27.263 24.419 1.00 85.44 511 SER A C 1
ATOM 4034 O O . SER A 1 511 ? -18.512 27.759 25.513 1.00 85.44 511 SER A O 1
ATOM 4036 N N . TYR A 1 512 ? -19.256 26.032 24.287 1.00 87.44 512 TYR A N 1
ATOM 4037 C CA . TYR A 1 512 ? -19.318 25.101 25.411 1.00 87.44 512 TYR A CA 1
ATOM 4038 C C . TYR A 1 512 ? -18.311 23.972 25.223 1.00 87.44 512 TYR A C 1
ATOM 4040 O O . TYR A 1 512 ? -18.110 23.459 24.120 1.00 87.44 512 TYR A O 1
ATOM 4048 N N . ILE A 1 513 ? -17.675 23.584 26.322 1.00 86.25 513 ILE A N 1
ATOM 4049 C CA . ILE A 1 513 ? -16.788 22.426 26.375 1.00 86.25 513 ILE A CA 1
ATOM 4050 C C . ILE A 1 513 ? -17.662 21.196 26.144 1.00 86.25 513 ILE A C 1
ATOM 4052 O O . ILE A 1 513 ? -18.655 20.989 26.851 1.00 86.25 513 ILE A O 1
ATOM 4056 N N . HIS A 1 514 ? -17.347 20.401 25.120 1.00 90.94 514 HIS A N 1
ATOM 4057 C CA . HIS A 1 514 ? -18.127 19.211 24.825 1.00 90.94 514 HIS A CA 1
ATOM 4058 C C . HIS A 1 514 ? -18.154 18.302 26.054 1.00 90.94 514 HIS A C 1
ATOM 4060 O O . HIS A 1 514 ? -17.215 18.241 26.842 1.00 90.94 514 HIS A O 1
ATOM 4066 N N . SER A 1 515 ? -19.229 17.540 26.221 1.00 89.00 515 SER A N 1
ATOM 4067 C CA . SER A 1 515 ? -19.468 16.730 27.415 1.00 89.00 515 SER A CA 1
ATOM 4068 C C . SER A 1 515 ? -18.419 15.625 27.653 1.00 89.00 515 SER A C 1
ATOM 4070 O O . SER A 1 515 ? -18.506 14.903 28.649 1.00 89.00 515 SER A O 1
ATOM 4072 N N . HIS A 1 516 ? -17.429 15.495 26.769 1.00 90.31 516 HIS A N 1
ATOM 4073 C CA . HIS A 1 516 ? -16.465 14.415 26.678 1.00 90.31 516 HIS A CA 1
ATOM 4074 C C . HIS A 1 516 ? -15.137 14.957 26.147 1.00 90.31 516 HIS A C 1
ATOM 4076 O O . HIS A 1 516 ? -15.140 15.718 25.178 1.00 90.31 516 HIS A O 1
ATOM 4082 N N . CYS A 1 517 ? -14.032 14.563 26.786 1.00 93.44 517 CYS A N 1
ATOM 4083 C CA . CYS A 1 517 ? -12.681 14.986 26.430 1.00 93.44 517 CYS A CA 1
ATOM 4084 C C . CYS A 1 517 ? -12.384 14.492 25.021 1.00 93.44 517 CYS A C 1
ATOM 4086 O O . CYS A 1 517 ? -12.894 13.445 24.695 1.00 93.44 517 CYS A O 1
ATOM 4088 N N . ASN A 1 518 ? -11.615 15.192 24.202 1.00 90.19 518 ASN A N 1
ATOM 4089 C CA . ASN A 1 518 ? -11.147 14.845 22.867 1.00 90.19 518 ASN A CA 1
ATOM 4090 C C . ASN A 1 518 ? -10.868 13.334 22.688 1.00 90.19 518 ASN A C 1
ATOM 4092 O O . ASN A 1 518 ? -11.437 12.724 21.798 1.00 90.19 518 ASN A O 1
ATOM 4096 N N . ASP A 1 519 ? -10.151 12.673 23.593 1.00 90.69 519 ASP A N 1
ATOM 4097 C CA . ASP A 1 519 ? -9.918 11.210 23.583 1.00 90.69 519 ASP A CA 1
ATOM 4098 C C . ASP A 1 519 ? -11.144 10.349 23.612 1.00 90.69 519 ASP A C 1
ATOM 4100 O O . ASP A 1 519 ? -11.245 9.259 23.051 1.00 90.69 519 ASP A O 1
ATOM 4104 N N . CYS A 1 520 ? -12.081 10.857 24.369 1.00 90.69 520 CYS A N 1
ATOM 4105 C CA . CYS A 1 520 ? -13.408 10.375 24.317 1.00 90.69 520 CYS A CA 1
ATOM 4106 C C . CYS A 1 520 ? -13.931 10.856 22.970 1.00 90.69 520 CYS A C 1
ATOM 4108 O O . CYS A 1 520 ? -14.172 9.977 22.169 1.00 90.69 520 CYS A O 1
ATOM 4110 N N . GLU A 1 521 ? -14.002 12.168 22.688 1.00 88.94 521 GLU A N 1
ATOM 4111 C CA . GLU A 1 521 ? -14.463 12.915 21.508 1.00 88.94 521 GLU A CA 1
ATOM 4112 C C . GLU A 1 521 ? -13.847 12.541 20.128 1.00 88.94 521 GLU A C 1
ATOM 4114 O O . GLU A 1 521 ? -14.005 13.292 19.160 1.00 88.94 521 GLU A O 1
ATOM 4119 N N . ARG A 1 522 ? -13.323 11.309 19.984 1.00 87.56 522 ARG A N 1
ATOM 4120 C CA . ARG A 1 522 ? -13.357 10.510 18.742 1.00 87.56 522 ARG A CA 1
ATOM 4121 C C . ARG A 1 522 ? -13.888 9.073 18.833 1.00 87.56 522 ARG A C 1
ATOM 4123 O O . ARG A 1 522 ? -14.487 8.682 17.844 1.00 87.56 522 ARG A O 1
ATOM 4130 N N . LEU A 1 523 ? -13.912 8.419 20.005 1.00 85.69 523 LEU A N 1
ATOM 4131 C CA . LEU A 1 523 ? -14.459 7.078 20.348 1.00 85.69 523 LEU A CA 1
ATOM 4132 C C . LEU A 1 523 ? -16.008 7.000 20.576 1.00 85.69 523 LEU A C 1
ATOM 4134 O O . LEU A 1 523 ? -16.467 5.971 21.028 1.00 85.69 523 LEU A O 1
ATOM 4138 N N . ARG A 1 524 ? -16.833 8.030 20.247 1.00 86.56 524 ARG A N 1
ATOM 4139 C CA . ARG A 1 524 ? -18.349 8.237 20.131 1.00 86.56 524 ARG A CA 1
ATOM 4140 C C . ARG A 1 524 ? -18.735 9.053 18.874 1.00 86.56 524 ARG A C 1
ATOM 4142 O O . ARG A 1 524 ? -19.383 10.070 19.001 1.00 86.56 524 ARG A O 1
ATOM 4149 N N . MET A 1 525 ? -18.335 8.712 17.652 1.00 84.94 525 MET A N 1
ATOM 4150 C CA . MET A 1 525 ? -19.214 9.055 16.498 1.00 84.94 525 MET A CA 1
ATOM 4151 C C . MET A 1 525 ? -19.534 7.842 15.605 1.00 84.94 525 MET A C 1
ATOM 4153 O O . MET A 1 525 ? -19.941 7.997 14.453 1.00 84.94 525 MET A O 1
ATOM 4157 N N . MET A 1 526 ? -19.316 6.642 16.156 1.00 85.50 526 MET A N 1
ATOM 4158 C CA . MET A 1 526 ? -18.939 5.403 15.491 1.00 85.50 526 MET A CA 1
ATOM 4159 C C . MET A 1 526 ? -18.925 4.014 16.338 1.00 85.50 526 MET A C 1
ATOM 4161 O O . MET A 1 526 ? -17.861 3.458 16.247 1.00 85.50 526 MET A O 1
ATOM 4165 N N . THR A 1 527 ? -19.749 3.167 17.073 1.00 86.62 527 THR A N 1
ATOM 4166 C CA . THR A 1 527 ? -20.918 2.921 18.051 1.00 86.62 527 THR A CA 1
ATOM 4167 C C . THR A 1 527 ? -22.358 2.998 17.679 1.00 86.62 527 THR A C 1
ATOM 4169 O O . THR A 1 527 ? -23.254 2.811 18.490 1.00 86.62 527 THR A O 1
ATOM 4172 N N . TYR A 1 528 ? -22.563 3.618 16.551 1.00 87.75 528 TYR A N 1
ATOM 4173 C CA . TYR A 1 528 ? -23.877 4.137 16.198 1.00 87.75 528 TYR A CA 1
ATOM 4174 C C . TYR A 1 528 ? -24.180 3.838 14.748 1.00 87.75 528 TYR A C 1
ATOM 4176 O O . TYR A 1 528 ? -24.989 4.498 14.114 1.00 87.75 528 TYR A O 1
ATOM 4184 N N . ARG A 1 529 ? -23.370 2.906 14.256 1.00 87.88 529 ARG A N 1
ATOM 4185 C CA . ARG A 1 529 ? -22.932 2.677 12.917 1.00 87.88 529 ARG A CA 1
ATOM 4186 C C . ARG A 1 529 ? -22.273 1.269 12.842 1.00 87.88 529 ARG A C 1
ATOM 4188 O O . ARG A 1 529 ? -21.223 1.206 12.267 1.00 87.88 529 ARG A O 1
ATOM 4195 N N . ARG A 1 530 ? -22.770 0.164 13.448 1.00 89.62 530 ARG A N 1
ATOM 4196 C CA . ARG A 1 530 ? -22.976 -1.144 12.702 1.00 89.62 530 ARG A CA 1
ATOM 4197 C C . ARG A 1 530 ? -24.360 -0.956 12.179 1.00 89.62 530 ARG A C 1
ATOM 4199 O O . ARG A 1 530 ? -24.584 -0.989 10.981 1.00 89.62 530 ARG A O 1
ATOM 4206 N N . THR A 1 531 ? -25.203 -0.666 13.184 1.00 93.56 531 THR A N 1
ATOM 4207 C CA . THR A 1 531 ? -26.394 0.135 13.137 1.00 93.56 531 THR A CA 1
ATOM 4208 C C . THR A 1 531 ? -26.305 1.105 11.987 1.00 93.56 531 THR A C 1
ATOM 4210 O O . THR A 1 531 ? -25.945 2.271 12.120 1.00 93.56 531 THR A O 1
ATOM 4213 N N . LEU A 1 532 ? -26.719 0.580 10.845 1.00 94.94 532 LEU A N 1
ATOM 4214 C CA . LEU A 1 532 ? -27.675 1.157 9.934 1.00 94.94 532 LEU A CA 1
ATOM 4215 C C . LEU A 1 532 ? -28.036 2.597 10.282 1.00 94.94 532 LEU A C 1
ATOM 4217 O O . LEU A 1 532 ? -27.682 3.484 9.518 1.00 94.94 532 LEU A O 1
ATOM 4221 N N . SER A 1 533 ? -28.629 2.830 11.462 1.00 94.44 533 SER A N 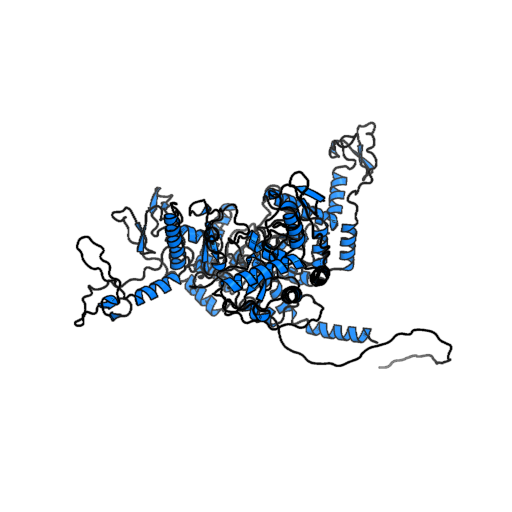1
ATOM 4222 C CA . SER A 1 533 ? -29.054 4.131 11.995 1.00 94.44 533 SER A CA 1
ATOM 4223 C C . SER A 1 533 ? -28.134 5.290 11.616 1.00 94.44 533 SER A C 1
ATOM 4225 O O . SER A 1 533 ? -28.547 6.247 10.966 1.00 94.44 533 SER A O 1
ATOM 4227 N N . GLY A 1 534 ? -26.852 5.206 11.952 1.00 93.25 534 GLY A N 1
ATOM 4228 C CA . GLY A 1 534 ? -25.950 6.308 11.690 1.00 93.25 534 GLY A CA 1
ATOM 4229 C C . GLY A 1 534 ? -25.146 6.202 10.390 1.00 93.25 534 GLY A C 1
ATOM 4230 O O . GLY A 1 534 ? -24.444 7.164 10.058 1.00 93.25 534 GLY A O 1
ATOM 4231 N N . ASN A 1 535 ? -25.254 5.089 9.649 1.00 94.19 535 ASN A N 1
ATOM 4232 C CA . ASN A 1 535 ? -24.919 5.070 8.219 1.00 94.19 535 ASN A CA 1
ATOM 4233 C C . ASN A 1 535 ? -25.985 5.831 7.446 1.00 94.19 535 ASN A C 1
ATOM 4235 O O . ASN A 1 535 ? -25.655 6.674 6.622 1.00 94.19 535 ASN A O 1
ATOM 4239 N N . ALA A 1 536 ? -27.254 5.587 7.760 1.00 95.69 536 ALA A N 1
ATOM 4240 C CA . ALA A 1 536 ? -28.377 6.315 7.212 1.00 95.69 536 ALA A CA 1
ATOM 4241 C C . ALA A 1 536 ? -28.201 7.817 7.460 1.00 95.69 536 ALA A C 1
ATOM 4243 O O . ALA A 1 536 ? -28.115 8.588 6.505 1.00 95.69 536 ALA A O 1
ATOM 4244 N N . GLU A 1 537 ? -27.935 8.238 8.701 1.00 95.00 537 GLU A N 1
ATOM 4245 C CA . GLU A 1 537 ? -27.575 9.639 8.967 1.00 95.00 537 GLU A CA 1
ATOM 4246 C C . GLU A 1 537 ? -26.284 10.105 8.267 1.00 95.00 537 GLU A C 1
ATOM 4248 O O . GLU A 1 537 ? -26.180 11.280 7.910 1.00 95.00 537 GLU A O 1
ATOM 4253 N N . ARG A 1 538 ? -25.282 9.234 8.044 1.00 94.50 538 ARG A N 1
ATOM 4254 C CA . ARG A 1 538 ? -24.090 9.590 7.243 1.00 94.50 538 ARG A CA 1
ATOM 4255 C C . ARG A 1 538 ? -24.490 9.952 5.831 1.00 94.50 538 ARG A C 1
ATOM 4257 O O . ARG A 1 538 ? -23.983 10.940 5.301 1.00 94.50 538 ARG A O 1
ATOM 4264 N N . LEU A 1 539 ? -25.321 9.120 5.218 1.00 95.25 539 LEU A N 1
ATOM 4265 C CA . LEU A 1 539 ? -25.724 9.237 3.829 1.00 95.25 539 LEU A CA 1
ATOM 4266 C C . LEU A 1 539 ? -26.631 10.455 3.657 1.00 95.25 539 LEU A C 1
ATOM 4268 O O . LEU A 1 539 ? -26.307 11.292 2.823 1.00 95.25 539 LEU A O 1
ATOM 4272 N N . VAL A 1 540 ? -27.610 10.668 4.541 1.00 96.75 540 VAL A N 1
ATOM 4273 C CA . VAL A 1 540 ? -28.438 11.891 4.603 1.00 96.75 540 VAL A CA 1
ATOM 4274 C C . VAL A 1 540 ? -27.600 13.159 4.778 1.00 96.75 540 VAL A C 1
ATOM 4276 O O . VAL A 1 540 ? -27.769 14.130 4.036 1.00 96.75 540 VAL A O 1
ATOM 4279 N N . ALA A 1 541 ? -26.654 13.178 5.724 1.00 95.25 541 ALA A N 1
ATOM 4280 C CA . ALA A 1 541 ? -25.794 14.343 5.941 1.00 95.25 541 ALA A CA 1
ATOM 4281 C C . ALA A 1 541 ? -24.855 14.596 4.745 1.00 95.25 541 ALA A C 1
ATOM 4283 O O . ALA A 1 541 ? -24.621 15.746 4.366 1.00 95.25 541 ALA A O 1
ATOM 4284 N N . SER A 1 542 ? -24.353 13.528 4.116 1.00 94.88 542 SER A N 1
ATOM 4285 C CA . SER A 1 542 ? -23.507 13.605 2.916 1.00 94.88 542 SER A CA 1
ATOM 4286 C C . SER A 1 542 ? -24.295 14.081 1.695 1.00 94.88 542 SER A C 1
ATOM 4288 O O . SER A 1 542 ? -23.796 14.926 0.954 1.00 94.88 542 SER A O 1
ATOM 4290 N N . ALA A 1 543 ? -25.522 13.587 1.514 1.00 95.38 543 ALA A N 1
ATOM 4291 C CA . ALA A 1 543 ? -26.471 14.016 0.493 1.00 95.38 543 ALA A CA 1
ATOM 4292 C C . ALA A 1 543 ? -26.791 15.501 0.666 1.00 95.38 543 ALA A C 1
ATOM 4294 O O . ALA A 1 543 ? -26.535 16.280 -0.243 1.00 95.38 543 ALA A O 1
ATOM 4295 N N . THR A 1 544 ? -27.203 15.923 1.865 1.00 96.31 544 THR A N 1
ATOM 4296 C CA . THR A 1 544 ? -27.482 17.330 2.208 1.00 96.31 544 THR A CA 1
ATOM 4297 C C . THR A 1 544 ? -26.293 18.254 1.923 1.00 96.31 544 THR A C 1
ATOM 4299 O O . THR A 1 544 ? -26.469 19.348 1.387 1.00 96.31 544 THR A O 1
ATOM 4302 N N . TYR A 1 545 ? -25.066 17.840 2.256 1.00 95.31 545 TYR A N 1
ATOM 4303 C CA . TYR A 1 545 ? -23.867 18.629 1.956 1.00 95.31 545 TYR A CA 1
ATOM 4304 C C . TYR A 1 545 ? -23.576 18.696 0.446 1.00 95.31 545 TYR A C 1
ATOM 4306 O O . TYR A 1 545 ? -23.339 19.780 -0.095 1.00 95.31 545 TYR A O 1
ATOM 4314 N N . ARG A 1 546 ? -23.621 17.551 -0.253 1.00 92.06 546 ARG A N 1
ATOM 4315 C CA . ARG A 1 546 ? -23.395 17.467 -1.706 1.00 92.06 546 ARG A CA 1
ATOM 4316 C C . ARG A 1 546 ? -24.471 18.224 -2.494 1.00 92.06 546 ARG A C 1
ATOM 4318 O O . ARG A 1 546 ? -24.128 18.874 -3.477 1.00 92.06 546 ARG A O 1
ATOM 4325 N N . SER A 1 547 ? -25.730 18.181 -2.053 1.00 92.88 547 SER A N 1
ATOM 4326 C CA . SER A 1 547 ? -26.857 18.870 -2.688 1.00 92.88 547 SER A CA 1
ATOM 4327 C C . SER A 1 547 ? -26.682 20.383 -2.577 1.00 92.88 547 SER A C 1
ATOM 4329 O O . SER A 1 547 ? -26.639 21.054 -3.604 1.00 92.88 547 SER A O 1
ATOM 4331 N N . LYS A 1 548 ? -26.414 20.912 -1.372 1.00 92.69 548 LYS A N 1
ATOM 4332 C CA . LYS A 1 548 ? -26.121 22.341 -1.159 1.00 92.69 548 LYS A CA 1
ATOM 4333 C C . LYS A 1 548 ? -24.933 22.820 -1.998 1.00 92.69 548 LYS A C 1
ATOM 4335 O O . LYS A 1 548 ? -25.020 23.875 -2.611 1.00 92.69 548 LYS A O 1
ATOM 4340 N N . LYS A 1 549 ? -23.858 22.026 -2.107 1.00 90.19 549 LYS A N 1
ATOM 4341 C CA . LYS A 1 549 ? -22.698 22.363 -2.959 1.00 90.19 549 LYS A CA 1
ATOM 4342 C C . LYS A 1 549 ? -23.009 22.354 -4.469 1.00 90.19 549 LYS A C 1
ATOM 4344 O O . LYS A 1 549 ? -22.293 23.004 -5.223 1.00 90.19 549 LYS A O 1
ATOM 4349 N N . ARG A 1 550 ? -24.040 21.628 -4.918 1.00 85.81 550 ARG A N 1
ATOM 4350 C CA . ARG A 1 550 ? -24.493 21.591 -6.324 1.00 85.81 550 ARG A CA 1
ATOM 4351 C C . ARG A 1 550 ? -25.696 22.508 -6.613 1.00 85.81 550 ARG A C 1
ATOM 4353 O O . ARG A 1 550 ? -26.072 22.616 -7.769 1.00 85.81 550 ARG A O 1
ATOM 4360 N N . ASN A 1 551 ? -26.271 23.163 -5.598 1.00 93.44 551 ASN A N 1
ATOM 4361 C CA . ASN A 1 551 ? -27.582 23.834 -5.630 1.00 93.44 551 ASN A CA 1
ATOM 4362 C C . ASN A 1 551 ? -28.777 22.899 -5.941 1.00 93.44 551 ASN A C 1
ATOM 4364 O O . ASN A 1 551 ? -29.738 23.289 -6.593 1.00 93.44 551 ASN A O 1
ATOM 4368 N N . HIS A 1 552 ? -28.718 21.644 -5.482 1.00 93.88 552 HIS A N 1
ATOM 4369 C CA . HIS A 1 552 ? -29.806 20.665 -5.610 1.00 93.88 552 HIS A CA 1
ATOM 4370 C C . HIS A 1 552 ? -30.550 20.497 -4.268 1.00 93.88 552 HIS A C 1
ATOM 4372 O O . HIS A 1 552 ? -29.958 20.621 -3.187 1.00 93.88 552 HIS A O 1
ATOM 4378 N N . LYS A 1 553 ? -31.834 20.117 -4.317 1.00 95.12 553 LYS A N 1
ATOM 4379 C CA . LYS A 1 553 ? -32.613 19.701 -3.134 1.00 95.12 553 LYS A CA 1
ATOM 4380 C C . LYS A 1 553 ? -32.100 18.351 -2.595 1.00 95.12 553 LYS A C 1
ATOM 4382 O O . LYS A 1 553 ? -31.680 17.487 -3.367 1.00 95.12 553 LYS A O 1
ATOM 4387 N N . ASN A 1 554 ? -32.154 18.171 -1.276 1.00 97.69 554 ASN A N 1
ATOM 4388 C CA . ASN A 1 554 ? -32.162 16.854 -0.634 1.00 97.69 554 ASN A CA 1
ATOM 4389 C C . ASN A 1 554 ? -33.467 16.733 0.157 1.00 97.69 554 ASN A C 1
ATOM 4391 O O . ASN A 1 554 ? -33.749 17.618 0.965 1.00 97.69 554 ASN A O 1
ATOM 4395 N N . THR A 1 555 ? -34.237 15.672 -0.066 1.00 97.62 555 THR A N 1
ATOM 4396 C CA . THR A 1 555 ? -35.410 15.324 0.755 1.00 97.62 555 THR A CA 1
ATOM 4397 C C . THR A 1 555 ? -35.174 14.101 1.632 1.00 97.62 555 THR A C 1
ATOM 4399 O O . THR A 1 555 ? -35.974 13.882 2.531 1.00 97.62 555 THR A O 1
ATOM 4402 N N . LEU A 1 556 ? -34.094 13.340 1.403 1.00 97.94 556 LEU A N 1
ATOM 4403 C CA . LEU A 1 556 ? -33.887 12.053 2.065 1.00 97.94 556 LEU A CA 1
ATOM 4404 C C . LEU A 1 556 ? -33.794 12.182 3.586 1.00 97.94 556 LEU A C 1
ATOM 4406 O O . LEU A 1 556 ? -32.925 12.903 4.094 1.00 97.94 556 LEU A O 1
ATOM 4410 N N . THR A 1 557 ? -34.644 11.438 4.291 1.00 97.25 557 THR A N 1
ATOM 4411 C CA . THR A 1 557 ? -34.579 11.253 5.747 1.00 97.25 557 THR A CA 1
ATOM 4412 C C . THR A 1 557 ? -33.708 10.047 6.121 1.00 97.25 557 THR A C 1
ATOM 4414 O O . THR A 1 557 ? -33.187 9.334 5.262 1.00 97.25 557 THR A O 1
ATOM 4417 N N . LYS A 1 558 ? -33.491 9.829 7.427 1.00 96.69 558 LYS A N 1
ATOM 4418 C CA . LYS A 1 558 ? -32.768 8.647 7.922 1.00 96.69 558 LYS A CA 1
ATOM 4419 C C . LYS A 1 558 ? -33.541 7.371 7.581 1.00 96.69 558 LYS A C 1
ATOM 4421 O O . LYS A 1 558 ? -32.923 6.380 7.209 1.00 96.69 558 LYS A O 1
ATOM 4426 N N . ASP A 1 559 ? -34.859 7.391 7.729 1.00 97.62 559 ASP A N 1
ATOM 4427 C CA . ASP A 1 559 ? -35.680 6.195 7.585 1.00 97.62 559 ASP A CA 1
ATOM 4428 C C . ASP A 1 559 ? -35.836 5.810 6.101 1.00 97.62 559 ASP A C 1
ATOM 4430 O O . ASP A 1 559 ? -35.650 4.639 5.802 1.00 97.62 559 ASP A O 1
ATOM 4434 N N . ASP A 1 560 ? -35.881 6.768 5.160 1.00 97.94 560 ASP A N 1
ATOM 4435 C CA . ASP A 1 560 ? -35.793 6.522 3.703 1.00 97.94 560 ASP A CA 1
ATOM 4436 C C . ASP A 1 560 ? -34.575 5.656 3.315 1.00 97.94 560 ASP A C 1
ATOM 4438 O O . ASP A 1 560 ? -34.632 4.837 2.400 1.00 97.94 560 ASP A O 1
ATOM 4442 N N . ILE A 1 561 ? -33.436 5.845 3.998 1.00 98.19 561 ILE A N 1
ATOM 4443 C CA . ILE A 1 561 ? -32.231 5.036 3.769 1.00 98.19 561 ILE A CA 1
ATOM 4444 C C . ILE A 1 561 ? -32.391 3.633 4.369 1.00 98.19 561 ILE A C 1
ATOM 4446 O O . ILE A 1 561 ? -31.853 2.682 3.814 1.00 98.19 561 ILE A O 1
ATOM 4450 N N . LEU A 1 562 ? -33.095 3.483 5.495 1.00 97.38 562 LEU A N 1
ATOM 4451 C CA . LEU A 1 562 ? -33.399 2.170 6.080 1.00 97.38 562 LEU A CA 1
ATOM 4452 C C . LEU A 1 562 ? -34.406 1.391 5.220 1.00 97.38 562 LEU A C 1
ATOM 4454 O O . LEU A 1 562 ? -34.303 0.170 5.130 1.00 97.38 562 LEU A O 1
ATOM 4458 N N . ASP A 1 563 ? -35.305 2.101 4.546 1.00 97.56 563 ASP A N 1
ATOM 4459 C CA . ASP A 1 563 ? -36.287 1.545 3.618 1.00 97.56 563 ASP A CA 1
ATOM 4460 C C . ASP A 1 563 ? -35.588 1.073 2.330 1.00 97.56 563 ASP A C 1
ATOM 4462 O O . ASP A 1 563 ? -35.665 -0.108 2.000 1.00 97.56 563 ASP A O 1
ATOM 4466 N N . MET A 1 564 ? -34.730 1.908 1.716 1.00 98.00 564 MET A N 1
ATOM 4467 C CA . MET A 1 564 ? -33.851 1.483 0.607 1.00 98.00 564 MET A CA 1
ATOM 4468 C C . MET A 1 564 ? -32.992 0.251 0.945 1.00 98.00 564 MET A C 1
ATOM 4470 O O . MET A 1 564 ? -32.687 -0.551 0.064 1.00 98.00 564 MET A O 1
ATOM 4474 N N . ILE A 1 565 ? -32.568 0.085 2.202 1.00 97.31 565 ILE A N 1
ATOM 4475 C CA . ILE A 1 565 ? -31.827 -1.109 2.639 1.00 97.31 565 ILE A CA 1
ATOM 4476 C C . ILE A 1 565 ? -32.726 -2.345 2.660 1.00 97.31 565 ILE A C 1
ATOM 4478 O O . ILE A 1 565 ? -32.279 -3.419 2.254 1.00 97.31 565 ILE A O 1
ATOM 4482 N N . TRP A 1 566 ? -33.958 -2.207 3.146 1.00 97.00 566 TRP A N 1
ATOM 4483 C CA . TRP A 1 566 ? -34.930 -3.295 3.205 1.00 97.00 566 TRP A CA 1
ATOM 4484 C C . TRP A 1 566 ? -35.346 -3.754 1.807 1.00 97.00 566 TRP A C 1
ATOM 4486 O O . TRP A 1 566 ? -35.233 -4.940 1.495 1.00 97.00 566 TRP A O 1
ATOM 4496 N N . ASP A 1 567 ? -35.724 -2.811 0.944 1.00 96.62 567 ASP A N 1
ATOM 4497 C CA . ASP A 1 567 ? -36.190 -3.075 -0.420 1.00 96.62 567 ASP A CA 1
ATOM 4498 C C . ASP A 1 567 ? -35.096 -3.743 -1.266 1.00 96.62 567 ASP A C 1
ATOM 4500 O O . ASP A 1 567 ? -35.347 -4.695 -2.007 1.00 96.62 567 ASP A O 1
ATOM 4504 N N . GLN A 1 568 ? -33.845 -3.306 -1.088 1.00 96.50 568 GLN A N 1
ATOM 4505 C CA . GLN A 1 568 ? -32.675 -3.924 -1.712 1.00 96.50 568 GLN A CA 1
ATOM 4506 C C . GLN A 1 568 ? -32.160 -5.178 -0.974 1.00 96.50 568 GLN A C 1
ATOM 4508 O O . GLN A 1 568 ? -31.130 -5.724 -1.368 1.00 96.50 568 GLN A O 1
ATOM 4513 N N . LYS A 1 569 ? -32.820 -5.636 0.101 1.00 96.44 569 LYS A N 1
ATOM 4514 C CA . LYS A 1 569 ? -32.434 -6.802 0.929 1.00 96.44 569 LYS A CA 1
ATOM 4515 C C . LYS A 1 569 ? -30.986 -6.747 1.444 1.00 96.44 569 LYS A C 1
ATOM 4517 O O . LYS A 1 569 ? -30.315 -7.766 1.580 1.00 96.44 569 LYS A O 1
ATOM 4522 N N . GLY A 1 570 ? -30.482 -5.540 1.700 1.00 95.12 570 GLY A N 1
ATOM 4523 C CA . GLY A 1 570 ? -29.094 -5.280 2.083 1.00 95.12 570 GLY A CA 1
ATOM 4524 C C . GLY A 1 570 ? -28.064 -5.406 0.953 1.00 95.12 570 GLY A C 1
ATOM 4525 O O . GLY A 1 570 ? -26.868 -5.309 1.220 1.00 95.12 570 GLY A O 1
ATOM 4526 N N . CYS A 1 571 ? -28.481 -5.589 -0.301 1.00 95.06 571 CYS A N 1
ATOM 4527 C CA . CYS A 1 571 ? -27.609 -5.794 -1.459 1.00 95.06 571 CYS A CA 1
ATOM 4528 C C . CYS A 1 571 ? -27.425 -4.537 -2.329 1.00 95.06 571 CYS A C 1
ATOM 4530 O O . CYS A 1 571 ? -28.197 -3.583 -2.277 1.00 95.06 571 CYS A O 1
ATOM 4532 N N . CYS A 1 572 ? -26.368 -4.521 -3.142 1.00 95.62 572 CYS A N 1
ATOM 4533 C CA . CYS A 1 572 ? -26.025 -3.427 -4.050 1.00 95.62 572 CYS A CA 1
ATOM 4534 C C . CYS A 1 572 ? -26.982 -3.376 -5.252 1.00 95.62 572 CYS A C 1
ATOM 4536 O O . CYS A 1 572 ? -27.065 -4.347 -6.004 1.00 95.62 572 CYS A O 1
ATOM 4538 N N . ALA A 1 573 ? -27.623 -2.226 -5.492 1.00 95.31 573 ALA A N 1
ATOM 4539 C CA . ALA A 1 573 ? -28.646 -2.062 -6.533 1.00 95.31 573 ALA A CA 1
ATOM 4540 C C . ALA A 1 573 ? -28.187 -2.377 -7.971 1.00 95.31 573 ALA A C 1
ATOM 4542 O O . ALA A 1 573 ? -29.021 -2.682 -8.814 1.00 95.31 573 ALA A O 1
ATOM 4543 N N . TYR A 1 574 ? -26.884 -2.294 -8.267 1.00 92.06 574 TYR A N 1
ATOM 4544 C CA . TYR A 1 574 ? -26.344 -2.565 -9.609 1.00 92.06 574 TYR A CA 1
ATOM 4545 C C . TYR A 1 574 ? -25.744 -3.964 -9.777 1.00 92.06 574 TYR A C 1
ATOM 4547 O O . TYR A 1 574 ? -25.438 -4.349 -10.897 1.00 92.06 574 TYR A O 1
ATOM 4555 N N . SER A 1 575 ? -25.498 -4.708 -8.694 1.00 88.94 575 SER A N 1
ATOM 4556 C CA . SER A 1 575 ? -24.699 -5.943 -8.770 1.00 88.94 575 SER A CA 1
ATOM 4557 C C . SER A 1 575 ? -25.174 -7.094 -7.889 1.00 88.94 575 SER A C 1
ATOM 4559 O O . SER A 1 575 ? -24.526 -8.134 -7.875 1.00 88.94 575 SER A O 1
ATOM 4561 N N . GLY A 1 576 ? -26.246 -6.928 -7.107 1.00 89.19 576 GLY A N 1
ATOM 4562 C CA . GLY A 1 576 ? -26.788 -7.975 -6.227 1.00 89.19 576 GLY A CA 1
ATOM 4563 C C . GLY A 1 576 ? -25.893 -8.365 -5.039 1.00 89.19 576 GLY A C 1
ATOM 4564 O O . GLY A 1 576 ? -26.360 -9.019 -4.112 1.00 89.19 576 GLY A O 1
ATOM 4565 N N . ILE A 1 577 ? -24.630 -7.926 -5.015 1.00 87.94 577 ILE A N 1
ATOM 4566 C CA . ILE A 1 577 ? -23.655 -8.226 -3.962 1.00 87.94 577 ILE A CA 1
ATOM 4567 C C . ILE A 1 577 ? -24.158 -7.683 -2.624 1.00 87.94 577 ILE A C 1
ATOM 4569 O O . ILE A 1 577 ? -24.451 -6.489 -2.519 1.00 87.94 577 ILE A O 1
ATOM 4573 N N . ALA A 1 578 ? -24.172 -8.537 -1.598 1.00 92.81 578 ALA A N 1
ATOM 4574 C CA . ALA A 1 578 ? -24.407 -8.156 -0.209 1.00 92.81 578 ALA A CA 1
ATOM 4575 C C . ALA A 1 578 ? -23.557 -6.931 0.166 1.00 92.81 578 ALA A C 1
ATOM 4577 O O . ALA A 1 578 ? -22.325 -7.009 0.252 1.00 92.81 578 ALA A O 1
ATOM 4578 N N . MET A 1 579 ? -24.205 -5.783 0.385 1.00 94.44 579 MET A N 1
ATOM 4579 C CA . MET A 1 579 ? -23.502 -4.638 0.934 1.00 94.44 579 MET A CA 1
ATOM 4580 C C . MET A 1 579 ? -23.176 -4.988 2.367 1.00 94.44 579 MET A C 1
ATOM 4582 O O . MET A 1 579 ? -24.034 -5.367 3.167 1.00 94.44 579 MET A O 1
ATOM 4586 N N . GLN A 1 580 ? -21.920 -4.791 2.721 1.00 92.50 580 GLN A N 1
ATOM 4587 C CA . GLN A 1 580 ? -21.539 -4.790 4.109 1.00 92.50 580 GLN A CA 1
ATOM 4588 C C . GLN A 1 580 ? -22.081 -3.465 4.667 1.00 92.50 580 GLN A C 1
ATOM 4590 O O . GLN A 1 580 ? -21.384 -2.465 4.705 1.00 92.50 580 GLN A O 1
ATOM 4595 N N . MET A 1 581 ? -23.373 -3.415 5.013 1.00 91.00 581 MET A N 1
ATOM 4596 C CA . MET A 1 581 ? -24.041 -2.220 5.561 1.00 91.00 581 MET A CA 1
ATOM 4597 C C . MET A 1 581 ? -23.421 -1.807 6.895 1.00 91.00 581 MET A C 1
ATOM 4599 O O . MET A 1 581 ? -23.495 -0.633 7.257 1.00 91.00 581 MET A O 1
ATOM 4603 N N . CYS A 1 582 ? -22.809 -2.806 7.544 1.00 89.75 582 CYS A N 1
ATOM 4604 C CA . CYS A 1 582 ? -21.582 -2.772 8.329 1.00 89.75 582 CYS A CA 1
ATOM 4605 C C . CYS A 1 582 ? -20.353 -2.430 7.438 1.00 89.75 582 CYS A C 1
ATOM 4607 O O . CYS A 1 582 ? -20.297 -1.314 6.951 1.00 89.75 582 CYS A O 1
ATOM 4609 N N . ILE A 1 583 ? -19.371 -3.331 7.262 1.00 86.06 583 ILE A N 1
ATOM 4610 C CA . ILE A 1 583 ? -17.942 -3.078 6.917 1.00 86.06 583 ILE A CA 1
ATOM 4611 C C . ILE A 1 583 ? -17.640 -1.779 6.172 1.00 86.06 583 ILE A C 1
ATOM 4613 O O . ILE A 1 583 ? -17.656 -1.728 4.946 1.00 86.06 583 ILE A O 1
ATOM 4617 N N . PRO A 1 584 ? -17.240 -0.736 6.922 1.00 79.62 584 PRO A N 1
ATOM 4618 C CA . PRO A 1 584 ? -16.614 0.823 6.109 1.00 79.62 584 PRO A CA 1
ATOM 4619 C C . PRO A 1 584 ? -15.326 0.696 5.365 1.00 79.62 584 PRO A C 1
ATOM 4621 O O . PRO A 1 584 ? -14.577 -0.245 5.566 1.00 79.62 584 PRO A O 1
ATOM 4624 N N . ASN A 1 585 ? -15.052 1.781 4.644 1.00 80.88 585 ASN A N 1
ATOM 4625 C CA . ASN A 1 585 ? -13.845 2.150 3.923 1.00 80.88 585 ASN A CA 1
ATOM 4626 C C . ASN A 1 585 ? -13.260 1.101 2.961 1.00 80.88 585 ASN A C 1
ATOM 4628 O O . ASN A 1 585 ? -12.710 1.530 1.950 1.00 80.88 585 ASN A O 1
ATOM 4632 N N . SER A 1 586 ? -13.407 -0.191 3.256 1.00 84.81 586 SER A N 1
ATOM 4633 C CA . SER A 1 586 ? -14.042 -1.216 2.427 1.00 84.81 586 SER A CA 1
ATOM 4634 C C . SER A 1 586 ? -14.982 -0.680 1.347 1.00 84.81 586 SER A C 1
ATOM 4636 O O . SER A 1 586 ? -15.626 0.373 1.413 1.00 84.81 586 SER A O 1
ATOM 4638 N N . HIS A 1 587 ? -15.033 -1.540 0.357 1.00 80.81 587 HIS A N 1
ATOM 4639 C CA . HIS A 1 587 ? -15.512 -1.467 -1.000 1.00 80.81 587 HIS A CA 1
ATOM 4640 C C . HIS A 1 587 ? -17.010 -1.796 -1.033 1.00 80.81 587 HIS A C 1
ATOM 4642 O O . HIS A 1 587 ? -17.761 -1.224 -1.819 1.00 80.81 587 HIS A O 1
ATOM 4648 N N . TRP A 1 588 ? -17.462 -2.639 -0.097 1.00 89.25 588 TRP A N 1
ATOM 4649 C CA . TRP A 1 588 ? -18.831 -3.162 -0.018 1.00 89.25 588 TRP A CA 1
ATOM 4650 C C . TRP A 1 588 ? -19.731 -2.383 0.938 1.00 89.25 588 TRP A C 1
ATOM 4652 O O . TRP A 1 588 ? -20.926 -2.660 1.001 1.00 89.25 588 TRP A O 1
ATOM 4662 N N . ARG A 1 589 ? -19.193 -1.385 1.653 1.00 92.56 589 ARG A N 1
ATOM 4663 C CA . ARG A 1 589 ? -20.010 -0.445 2.430 1.00 92.56 589 ARG A CA 1
ATOM 4664 C C . ARG A 1 589 ? -21.040 0.228 1.535 1.00 92.56 589 ARG A C 1
ATOM 4666 O O . ARG A 1 589 ? -20.713 0.633 0.418 1.00 92.56 589 ARG A O 1
ATOM 4673 N N . MET A 1 590 ? -22.236 0.469 2.050 1.00 95.31 590 MET A N 1
ATOM 4674 C CA . MET A 1 590 ? -23.236 1.208 1.284 1.00 95.31 590 MET A CA 1
ATOM 4675 C C . MET A 1 590 ? -22.855 2.685 1.081 1.00 95.31 590 MET A C 1
ATOM 4677 O O . MET A 1 590 ? -22.430 3.409 1.995 1.00 95.31 590 MET A O 1
ATOM 4681 N N . SER A 1 591 ? -23.011 3.138 -0.156 1.00 95.31 591 SER A N 1
ATOM 4682 C CA . SER A 1 591 ? -22.926 4.522 -0.603 1.00 95.31 591 SER A CA 1
ATOM 4683 C C . SER A 1 591 ? -24.209 4.879 -1.341 1.00 95.31 591 SER A C 1
ATOM 4685 O O . SER A 1 591 ? -24.844 4.019 -1.939 1.00 95.31 591 SER A O 1
ATOM 4687 N N . LEU A 1 592 ? -24.583 6.151 -1.293 1.00 95.69 592 LEU A N 1
ATOM 4688 C CA . LEU A 1 592 ? -25.785 6.658 -1.937 1.00 95.69 592 LEU A CA 1
ATOM 4689 C C . LEU A 1 592 ? -25.415 7.220 -3.309 1.00 95.69 592 LEU A C 1
ATOM 4691 O O . LEU A 1 592 ? -24.666 8.204 -3.378 1.00 95.69 592 LEU A O 1
ATOM 4695 N N . GLU A 1 593 ? -25.941 6.606 -4.363 1.00 94.81 593 GLU A N 1
ATOM 4696 C CA . GLU A 1 593 ? -25.785 7.069 -5.741 1.00 94.81 593 GLU A CA 1
ATOM 4697 C C . GLU A 1 593 ? -27.088 7.681 -6.268 1.00 94.81 593 GLU A C 1
ATOM 4699 O O . GLU A 1 593 ? -28.166 7.425 -5.720 1.00 94.81 593 GLU A O 1
ATOM 4704 N N . ARG A 1 594 ? -26.994 8.537 -7.291 1.00 93.00 594 ARG A N 1
ATOM 4705 C CA . ARG A 1 594 ? -28.167 9.005 -8.043 1.00 93.00 594 ARG A CA 1
ATOM 4706 C C . ARG A 1 594 ? -28.297 8.232 -9.352 1.00 93.00 594 ARG A C 1
ATOM 4708 O O . ARG A 1 594 ? -27.293 7.951 -9.991 1.00 93.00 594 ARG A O 1
ATOM 4715 N N . LYS A 1 595 ? -29.530 7.982 -9.788 1.00 91.56 595 LYS A N 1
ATOM 4716 C CA . LYS A 1 595 ? -29.857 7.464 -11.121 1.00 91.56 595 LYS A CA 1
ATOM 4717 C C . LYS A 1 595 ? -29.554 8.535 -12.179 1.00 91.56 595 LYS A C 1
ATOM 4719 O O . LYS A 1 595 ? -28.802 8.263 -13.107 1.00 91.56 595 LYS A O 1
ATOM 4724 N N . ASP A 1 596 ? -30.026 9.767 -11.971 1.00 89.00 596 ASP A N 1
ATOM 4725 C CA . ASP A 1 596 ? -29.677 10.954 -12.763 1.00 89.00 596 ASP A CA 1
ATOM 4726 C C . ASP A 1 596 ? -28.863 11.980 -11.945 1.00 89.00 596 ASP A C 1
ATOM 4728 O O . ASP A 1 596 ? -29.223 12.378 -10.830 1.00 89.00 596 ASP A O 1
ATOM 4732 N N . ASN A 1 597 ? -27.764 12.461 -12.531 1.00 88.38 597 ASN A N 1
ATOM 4733 C CA . ASN A 1 597 ? -26.889 13.489 -11.969 1.00 88.38 597 ASN A CA 1
ATOM 4734 C C . ASN A 1 597 ? -27.447 14.917 -12.014 1.00 88.38 597 ASN A C 1
ATOM 4736 O O . ASN A 1 597 ? -26.909 15.778 -11.307 1.00 88.38 597 ASN A O 1
ATOM 4740 N N . ASN A 1 598 ? -28.491 15.176 -12.805 1.00 87.88 598 ASN A N 1
ATOM 4741 C CA . ASN A 1 598 ? -29.159 16.478 -12.877 1.00 87.88 598 ASN A CA 1
ATOM 4742 C C . ASN A 1 598 ? -30.194 16.660 -11.757 1.00 87.88 598 ASN A C 1
ATOM 4744 O O . ASN A 1 598 ? -30.370 17.770 -11.257 1.00 87.88 598 ASN A O 1
ATOM 4748 N N . LEU A 1 599 ? -30.820 15.571 -11.310 1.00 90.44 599 LEU A N 1
ATOM 4749 C CA . LEU A 1 599 ? -31.818 15.577 -10.244 1.00 90.44 599 LEU A CA 1
ATOM 4750 C C . LEU A 1 599 ? -31.216 15.681 -8.827 1.00 90.44 599 LEU A C 1
ATOM 4752 O O . LEU A 1 599 ? -30.002 15.630 -8.589 1.00 90.44 599 LEU A O 1
ATOM 4756 N N . GLY A 1 600 ? -32.100 15.893 -7.850 1.00 93.81 600 GLY A N 1
ATOM 4757 C CA . GLY A 1 600 ? -31.753 15.994 -6.434 1.00 93.81 600 GLY A CA 1
ATOM 4758 C C . GLY A 1 600 ? -31.413 14.656 -5.774 1.00 93.81 600 GLY A C 1
ATOM 4759 O O . GLY A 1 600 ? -31.292 13.617 -6.420 1.00 93.81 600 GLY A O 1
ATOM 4760 N N . TYR A 1 601 ? -31.271 14.699 -4.452 1.00 97.00 601 TYR A N 1
ATOM 4761 C CA . TYR A 1 601 ? -31.290 13.504 -3.610 1.00 97.00 601 TYR A CA 1
ATOM 4762 C C . TYR A 1 601 ? -32.717 13.324 -3.063 1.00 97.00 601 TYR A C 1
ATOM 4764 O O . TYR A 1 601 ? -33.152 14.095 -2.207 1.00 97.00 601 TYR A O 1
ATOM 4772 N N . ASN A 1 602 ? -33.452 12.348 -3.589 1.00 97.50 602 ASN A N 1
ATOM 4773 C CA . ASN A 1 602 ? -34.788 11.932 -3.147 1.00 97.50 602 ASN A CA 1
ATOM 4774 C C . ASN A 1 602 ? -34.906 10.400 -3.292 1.00 97.50 602 ASN A C 1
ATOM 4776 O O . ASN A 1 602 ? -33.999 9.773 -3.837 1.00 97.50 602 ASN A O 1
ATOM 4780 N N . LEU A 1 603 ? -35.983 9.796 -2.781 1.00 97.12 603 LEU A N 1
ATOM 4781 C CA . LEU A 1 603 ? -36.146 8.335 -2.762 1.00 97.12 603 LEU A CA 1
ATOM 4782 C C . LEU A 1 603 ? -36.187 7.731 -4.180 1.00 97.12 603 LEU A C 1
ATOM 4784 O O . LEU A 1 603 ? -35.529 6.735 -4.451 1.00 97.12 603 LEU A O 1
ATOM 4788 N N . GLU A 1 604 ? -36.879 8.388 -5.111 1.00 96.38 604 GLU A N 1
ATOM 4789 C CA . GLU A 1 604 ? -37.036 7.946 -6.504 1.00 96.38 604 GLU A CA 1
ATOM 4790 C C . GLU A 1 604 ? -35.721 7.957 -7.300 1.00 96.38 604 GLU A C 1
ATOM 4792 O O . GLU A 1 604 ? -35.429 7.009 -8.031 1.00 96.38 604 GLU A O 1
ATOM 4797 N N . ASN A 1 605 ? -34.919 9.021 -7.173 1.00 95.44 605 ASN A N 1
ATOM 4798 C CA . ASN A 1 605 ? -33.674 9.207 -7.920 1.00 95.44 605 ASN A CA 1
ATOM 4799 C C . ASN A 1 605 ? -32.465 8.550 -7.243 1.00 95.44 605 ASN A C 1
ATOM 4801 O O . ASN A 1 605 ? -31.384 8.554 -7.823 1.00 95.44 605 ASN A O 1
ATOM 4805 N N . CYS A 1 606 ? -32.586 8.007 -6.033 1.00 96.56 606 CYS A N 1
ATOM 4806 C CA . CYS A 1 606 ? -31.457 7.393 -5.340 1.00 96.56 606 CYS A CA 1
ATOM 4807 C C . CYS A 1 606 ? -31.527 5.869 -5.287 1.00 96.56 606 CYS A C 1
ATOM 4809 O O . CYS A 1 606 ? -32.583 5.257 -5.404 1.00 96.56 606 CYS A O 1
ATOM 4811 N N . VAL A 1 607 ? -30.348 5.271 -5.128 1.00 97.12 607 VAL A N 1
ATOM 4812 C CA . VAL A 1 607 ? -30.146 3.855 -4.804 1.00 97.12 607 VAL A CA 1
ATOM 4813 C C . VAL A 1 607 ? -28.946 3.710 -3.879 1.00 97.12 607 VAL A C 1
ATOM 4815 O O . VAL A 1 607 ? -28.049 4.566 -3.850 1.00 97.12 607 VAL A O 1
ATOM 4818 N N . LEU A 1 608 ? -28.897 2.603 -3.145 1.00 97.19 608 LEU A N 1
ATOM 4819 C CA . LEU A 1 608 ? -27.719 2.213 -2.386 1.00 97.19 608 LEU A CA 1
ATOM 4820 C C . LEU A 1 608 ? -26.848 1.264 -3.209 1.00 97.19 608 LEU A C 1
ATOM 4822 O O . LEU A 1 608 ? -27.294 0.240 -3.724 1.00 97.19 608 LEU A O 1
ATOM 4826 N N . VAL A 1 609 ? -25.572 1.605 -3.320 1.00 95.44 609 VAL A N 1
ATOM 4827 C CA . VAL A 1 609 ? -24.570 0.813 -4.035 1.00 95.44 609 VAL A CA 1
ATOM 4828 C C . VAL A 1 609 ? -23.428 0.472 -3.095 1.00 95.44 609 VAL A C 1
ATOM 4830 O O . VAL A 1 609 ? -23.083 1.264 -2.212 1.00 95.44 609 VAL A O 1
ATOM 4833 N N . ALA A 1 610 ? -22.780 -0.671 -3.306 1.00 93.12 610 ALA A N 1
ATOM 4834 C CA . ALA A 1 610 ? -21.462 -0.899 -2.733 1.00 93.12 610 ALA A CA 1
ATOM 4835 C C . ALA A 1 610 ? -20.531 0.245 -3.182 1.00 93.12 610 ALA A C 1
ATOM 4837 O O . ALA A 1 610 ? -20.493 0.609 -4.359 1.00 93.12 610 ALA A O 1
ATOM 4838 N N . SER A 1 611 ? -19.813 0.855 -2.236 1.00 90.25 611 SER A N 1
ATOM 4839 C CA . SER A 1 611 ? -19.018 2.069 -2.454 1.00 90.25 611 SER A CA 1
ATOM 4840 C C . SER A 1 611 ? -17.969 1.949 -3.559 1.00 90.25 611 SER A C 1
ATOM 4842 O O . SER A 1 611 ? -17.490 2.989 -4.007 1.00 90.25 611 SER A O 1
ATOM 4844 N N . GLU A 1 612 ? -17.599 0.743 -3.979 1.00 85.81 612 GLU A N 1
ATOM 4845 C CA . GLU A 1 612 ? -16.714 0.510 -5.118 1.00 85.81 612 GLU A CA 1
ATOM 4846 C C . GLU A 1 612 ? -17.319 1.034 -6.435 1.00 85.81 612 GLU A C 1
ATOM 4848 O O . GLU A 1 612 ? -16.642 1.768 -7.152 1.00 85.81 612 GLU A O 1
ATOM 4853 N N . PHE A 1 613 ? -18.617 0.792 -6.677 1.00 87.38 613 PHE A N 1
ATOM 4854 C CA . PHE A 1 613 ? -19.372 1.299 -7.838 1.00 87.38 613 PHE A CA 1
ATOM 4855 C C . PHE A 1 613 ? -19.731 2.794 -7.729 1.00 87.38 613 PHE A C 1
ATOM 4857 O O . PHE A 1 613 ? -20.246 3.383 -8.674 1.00 87.38 613 PHE A O 1
ATOM 4864 N N . ASN A 1 614 ? -19.456 3.434 -6.584 1.00 87.94 614 ASN A N 1
ATOM 4865 C CA . ASN A 1 614 ? -19.624 4.877 -6.399 1.00 87.94 614 ASN A CA 1
ATOM 4866 C C . ASN A 1 614 ? -18.443 5.613 -7.060 1.00 87.94 614 ASN A C 1
ATOM 4868 O O . ASN A 1 614 ? -17.426 5.911 -6.410 1.00 87.94 614 ASN A O 1
ATOM 4872 N N . THR A 1 615 ? -18.557 5.833 -8.368 1.00 79.38 615 THR A N 1
ATOM 4873 C CA . THR A 1 615 ? -17.625 6.602 -9.201 1.00 79.38 615 THR A CA 1
ATOM 4874 C C . THR A 1 615 ? -17.895 8.103 -9.090 1.00 79.38 615 THR A C 1
ATOM 4876 O O . THR A 1 615 ? -19.003 8.557 -8.813 1.00 79.38 615 THR A O 1
ATOM 4879 N N . SER A 1 616 ? -16.855 8.921 -9.259 1.00 71.25 616 SER A N 1
ATOM 4880 C CA . SER A 1 616 ? -17.008 10.376 -9.237 1.00 71.25 616 SER A CA 1
ATOM 4881 C C . SER A 1 616 ? -17.354 10.908 -10.622 1.00 71.25 616 SER A C 1
ATOM 4883 O O . SER A 1 616 ? -16.519 10.856 -11.517 1.00 71.25 616 SER A O 1
ATOM 4885 N N . ASP A 1 617 ? -18.537 11.503 -10.752 1.00 69.94 617 ASP A N 1
ATOM 4886 C CA . ASP A 1 617 ? -18.941 12.367 -11.866 1.00 69.94 617 ASP A CA 1
ATOM 4887 C C . ASP A 1 617 ? -17.839 13.396 -12.217 1.00 69.94 617 ASP A C 1
ATOM 4889 O O . ASP A 1 617 ? -17.661 14.414 -11.538 1.00 69.94 617 ASP A O 1
ATOM 4893 N N . TYR A 1 618 ? -17.085 13.100 -13.282 1.00 64.94 618 TYR A N 1
ATOM 4894 C CA . TYR A 1 618 ? -16.006 13.938 -13.815 1.00 64.94 618 TYR A CA 1
ATOM 4895 C C . TYR A 1 618 ? -16.502 14.998 -14.816 1.00 64.94 618 TYR A C 1
ATOM 4897 O O . TYR A 1 618 ? -15.703 15.827 -15.256 1.00 64.94 618 TYR A O 1
ATOM 4905 N N . SER A 1 619 ? -17.800 15.027 -15.152 1.00 61.78 619 SER A N 1
ATOM 4906 C CA . SER A 1 619 ? -18.348 15.851 -16.247 1.00 61.78 619 SER A CA 1
ATOM 4907 C C . SER A 1 619 ? -18.219 17.363 -16.051 1.00 61.78 619 SER A C 1
ATOM 4909 O O . SER A 1 619 ? -18.378 18.132 -16.995 1.00 61.78 619 SER A O 1
ATOM 4911 N N . ARG A 1 620 ? -17.914 17.801 -14.823 1.00 57.50 620 ARG A N 1
ATOM 4912 C CA . ARG A 1 620 ? -17.818 19.215 -14.430 1.00 57.50 620 ARG A CA 1
ATOM 4913 C C . ARG A 1 620 ? -16.383 19.678 -14.124 1.00 57.50 620 ARG A C 1
ATOM 4915 O O . ARG A 1 620 ? -16.199 20.651 -13.391 1.00 57.50 620 ARG A O 1
ATOM 4922 N N . GLN A 1 621 ? -15.353 19.012 -14.660 1.00 61.81 621 GLN A N 1
ATOM 4923 C CA . GLN A 1 621 ? -13.988 19.563 -14.645 1.00 61.81 621 GLN A CA 1
ATOM 4924 C C . GLN A 1 621 ? -13.881 20.772 -15.593 1.00 61.81 621 GLN A C 1
ATOM 4926 O O . GLN A 1 621 ? -14.243 20.688 -16.765 1.00 61.81 621 GLN A O 1
ATOM 4931 N N . ARG A 1 622 ? -13.365 21.909 -15.097 1.00 46.31 622 ARG A N 1
ATOM 4932 C CA . ARG A 1 622 ? -13.184 23.137 -15.899 1.00 46.31 622 ARG A CA 1
ATOM 4933 C C . ARG A 1 622 ? -12.346 22.846 -17.150 1.00 46.31 622 ARG A C 1
ATOM 4935 O O . ARG A 1 622 ? -11.181 22.482 -17.030 1.00 46.31 622 ARG A O 1
ATOM 4942 N N . GLY A 1 623 ? -12.929 23.080 -18.325 1.00 60.19 623 GLY A N 1
ATOM 4943 C CA . GLY A 1 623 ? -12.265 22.933 -19.624 1.00 60.19 623 GLY A CA 1
ATOM 4944 C C . GLY A 1 623 ? -12.524 21.607 -20.345 1.00 60.19 623 GLY A C 1
ATOM 4945 O O . GLY A 1 623 ? -12.215 21.527 -21.528 1.00 60.19 623 GLY A O 1
ATOM 4946 N N . VAL A 1 624 ? -13.128 20.611 -19.686 1.00 56.12 624 VAL A N 1
ATOM 4947 C CA . VAL A 1 624 ? -13.617 19.384 -20.338 1.00 56.12 624 VAL A CA 1
ATOM 4948 C C . VAL A 1 624 ? -15.042 19.642 -20.828 1.00 56.12 624 VAL A C 1
ATOM 4950 O O . VAL A 1 624 ? -15.899 20.053 -20.043 1.00 56.12 624 VAL A O 1
ATOM 4953 N N . ARG A 1 625 ? -15.317 19.436 -22.119 1.00 50.78 625 ARG A N 1
ATOM 4954 C CA . ARG A 1 625 ? -16.688 19.510 -22.655 1.00 50.78 625 ARG A CA 1
ATOM 4955 C C . ARG A 1 625 ? -17.486 18.280 -22.214 1.00 50.78 625 ARG A C 1
ATOM 4957 O O . ARG A 1 625 ? -16.923 17.205 -22.040 1.00 50.78 625 ARG A O 1
ATOM 4964 N N . ALA A 1 626 ? -18.811 18.393 -22.099 1.00 47.91 626 ALA A N 1
ATOM 4965 C CA . ALA A 1 626 ? -19.658 17.277 -21.653 1.00 47.91 626 ALA A CA 1
ATOM 4966 C C . ALA A 1 626 ? -19.552 16.016 -22.546 1.00 47.91 626 ALA A C 1
ATOM 4968 O O . ALA A 1 626 ? -19.748 14.906 -22.064 1.00 47.91 626 ALA A O 1
ATOM 4969 N N . ASN A 1 627 ? -19.180 16.176 -23.821 1.00 47.12 627 ASN A N 1
ATOM 4970 C CA . ASN A 1 627 ? -18.918 15.097 -24.780 1.00 47.12 627 ASN A CA 1
ATOM 4971 C C . ASN A 1 627 ? -17.444 14.628 -24.841 1.00 47.12 627 ASN A C 1
ATOM 4973 O O . ASN A 1 627 ? -17.117 13.724 -25.606 1.00 47.12 627 ASN A O 1
ATOM 4977 N N . GLU A 1 628 ? -16.550 15.216 -24.042 1.00 46.91 628 GLU A N 1
ATOM 4978 C CA . GLU A 1 628 ? -15.171 14.747 -23.819 1.00 46.91 628 GLU A CA 1
ATOM 4979 C C . GLU A 1 628 ? -15.054 13.887 -22.547 1.00 46.91 628 GLU A C 1
ATOM 4981 O O . GLU A 1 628 ? -13.966 13.447 -22.178 1.00 46.91 628 GLU A O 1
ATOM 4986 N N . VAL A 1 629 ? -16.177 13.622 -21.877 1.00 48.56 629 VAL A N 1
ATOM 4987 C CA . VAL A 1 629 ? -16.277 12.694 -20.750 1.00 48.56 629 VAL A CA 1
ATOM 4988 C C . VAL A 1 629 ? -16.307 11.273 -21.319 1.00 48.56 629 VAL A C 1
ATOM 4990 O O . VAL A 1 629 ? -17.249 10.888 -22.005 1.00 48.56 629 VAL A O 1
ATOM 4993 N N . PHE A 1 630 ? -15.229 10.516 -21.114 1.00 50.47 630 PHE A N 1
ATOM 4994 C CA . PHE A 1 630 ? -15.059 9.192 -21.718 1.00 50.47 630 PHE A CA 1
ATOM 4995 C C . PHE A 1 630 ? -15.855 8.126 -20.953 1.00 50.47 630 PHE A C 1
ATOM 4997 O O . PHE A 1 630 ? -15.629 7.947 -19.757 1.00 50.47 630 PHE A O 1
ATOM 5004 N N . GLY A 1 631 ? -16.714 7.393 -21.668 1.00 52.16 631 GLY A N 1
ATOM 5005 C CA . GLY A 1 631 ? -17.529 6.306 -21.120 1.00 52.16 631 GLY A CA 1
ATOM 5006 C C . GLY A 1 631 ? -18.749 6.779 -20.325 1.00 52.16 631 GLY A C 1
ATOM 5007 O O . GLY A 1 631 ? -18.873 7.951 -19.956 1.00 52.16 631 GLY A O 1
ATOM 5008 N N . THR A 1 632 ? -19.665 5.859 -20.026 1.00 56.31 632 THR A N 1
ATOM 5009 C CA . THR A 1 632 ? -20.746 6.110 -19.057 1.00 56.31 632 THR A CA 1
ATOM 5010 C C . THR A 1 632 ? -20.166 6.034 -17.644 1.00 56.31 632 THR A C 1
ATOM 5012 O O . THR A 1 632 ? -20.253 5.010 -16.983 1.00 56.31 632 THR A O 1
ATOM 5015 N N . VAL A 1 633 ? -19.542 7.122 -17.176 1.00 64.06 633 VAL A N 1
ATOM 5016 C CA . VAL A 1 633 ? -18.775 7.197 -15.903 1.00 64.06 633 VAL A CA 1
ATOM 5017 C C . VAL A 1 633 ? -19.550 6.714 -14.662 1.00 64.06 633 VAL A C 1
ATOM 5019 O O . VAL A 1 633 ? -18.954 6.442 -13.621 1.00 64.06 633 VAL A O 1
ATOM 5022 N N . GLN A 1 634 ? -20.876 6.632 -14.740 1.00 79.62 634 GLN A N 1
ATOM 5023 C CA . GLN A 1 634 ? -21.742 6.087 -13.703 1.00 79.62 634 GLN A CA 1
ATOM 5024 C C . GLN A 1 634 ? -22.058 4.614 -13.992 1.00 79.62 634 GLN A C 1
ATOM 5026 O O . GLN A 1 634 ? -22.535 4.276 -15.074 1.00 79.62 634 GLN A O 1
ATOM 5031 N N . TRP A 1 635 ? -21.845 3.750 -12.999 1.00 86.62 635 TRP A N 1
ATOM 5032 C CA . TRP A 1 635 ? -22.269 2.352 -13.066 1.00 86.62 635 TRP A CA 1
ATOM 5033 C C . TRP A 1 635 ? -23.798 2.218 -13.125 1.00 86.62 635 TRP A C 1
ATOM 5035 O O . TRP A 1 635 ? -24.536 3.073 -12.635 1.00 86.62 635 TRP A O 1
ATOM 5045 N N . SER A 1 636 ? -24.259 1.113 -13.702 1.00 88.62 636 SER A N 1
ATOM 5046 C CA . SER A 1 636 ? -25.661 0.695 -13.754 1.00 88.62 636 SER A CA 1
ATOM 5047 C C . SER A 1 636 ? -25.736 -0.838 -13.759 1.00 88.62 636 SER A C 1
ATOM 5049 O O . SER A 1 636 ? -24.700 -1.498 -13.884 1.00 88.62 636 SER A O 1
ATOM 5051 N N . ALA A 1 637 ? -26.930 -1.422 -13.625 1.00 87.19 637 ALA A N 1
ATOM 5052 C CA . ALA A 1 637 ? -27.092 -2.880 -13.659 1.00 87.19 637 ALA A CA 1
ATOM 5053 C C . ALA A 1 637 ? -26.735 -3.466 -15.039 1.00 87.19 637 ALA A C 1
ATOM 5055 O O . ALA A 1 637 ? -26.040 -4.475 -15.141 1.00 87.19 637 ALA A O 1
ATOM 5056 N N . GLU A 1 638 ? -27.115 -2.766 -16.106 1.00 89.69 638 GLU A N 1
ATOM 5057 C CA . GLU A 1 638 ? -26.822 -3.118 -17.499 1.00 89.69 638 GLU A CA 1
ATOM 5058 C C . GLU A 1 638 ? -25.309 -3.074 -17.756 1.00 89.69 638 GLU A C 1
ATOM 5060 O O . GLU A 1 638 ? -24.743 -3.986 -18.356 1.00 89.69 638 GLU A O 1
ATOM 5065 N N . LYS A 1 639 ? -24.619 -2.057 -17.220 1.00 88.50 639 LYS A N 1
ATOM 5066 C CA . LYS A 1 639 ? -23.157 -1.946 -17.307 1.00 88.50 639 LYS A CA 1
ATOM 5067 C C . LYS A 1 639 ? -22.428 -3.022 -16.497 1.00 88.50 639 LYS A C 1
ATOM 5069 O O . LYS A 1 639 ? -21.344 -3.437 -16.897 1.00 88.50 639 LYS A O 1
ATOM 5074 N N . VAL A 1 640 ? -23.011 -3.510 -15.398 1.00 88.19 640 VAL A N 1
ATOM 5075 C CA . VAL A 1 640 ? -22.499 -4.689 -14.679 1.00 88.19 640 VAL A CA 1
ATOM 5076 C C . VAL A 1 640 ? -22.708 -5.970 -15.502 1.00 88.19 640 VAL A C 1
ATOM 5078 O O . VAL A 1 640 ? -21.752 -6.734 -15.624 1.00 88.19 640 VAL A O 1
ATOM 5081 N N . SER A 1 641 ? -23.868 -6.169 -16.149 1.00 87.00 641 SER A N 1
ATOM 5082 C CA . SER A 1 641 ? -24.090 -7.284 -17.100 1.00 87.00 641 SER A CA 1
ATOM 5083 C C . SER A 1 641 ? -23.048 -7.286 -18.223 1.00 87.00 641 SER A C 1
ATOM 5085 O O . SER A 1 641 ? -22.369 -8.290 -18.459 1.00 87.00 641 SER A O 1
ATOM 5087 N N . ALA A 1 642 ? -22.814 -6.115 -18.821 1.00 88.44 642 ALA A N 1
ATOM 5088 C CA . ALA A 1 642 ? -21.847 -5.927 -19.895 1.00 88.44 642 ALA A CA 1
ATOM 5089 C C . ALA A 1 642 ? -20.398 -6.285 -19.498 1.00 88.44 642 ALA A C 1
ATOM 5091 O O . ALA A 1 642 ? -19.605 -6.626 -20.375 1.00 88.44 642 ALA A O 1
ATOM 5092 N N . VAL A 1 643 ? -20.026 -6.268 -18.205 1.00 89.00 643 VAL A N 1
ATOM 5093 C CA . VAL A 1 643 ? -18.716 -6.791 -17.756 1.00 89.00 643 VAL A CA 1
ATOM 5094 C C . VAL A 1 643 ? -18.630 -8.304 -17.968 1.00 89.00 643 VAL A C 1
ATOM 5096 O O . VAL A 1 643 ? -17.598 -8.791 -18.428 1.00 89.00 643 VAL A O 1
ATOM 5099 N N . PHE A 1 644 ? -19.685 -9.056 -17.645 1.00 86.94 644 PHE A N 1
ATOM 5100 C CA . PHE A 1 644 ? -19.698 -10.516 -17.787 1.00 86.94 644 PHE A CA 1
ATOM 5101 C C . PHE A 1 644 ? -19.747 -10.937 -19.260 1.00 86.94 644 PHE A C 1
ATOM 5103 O O . PHE A 1 644 ? -19.014 -11.839 -19.666 1.00 86.94 644 PHE A O 1
ATOM 5110 N N . GLU A 1 645 ? -20.534 -10.239 -20.079 1.00 90.06 645 GLU A N 1
ATOM 5111 C CA . GLU A 1 645 ? -20.573 -10.421 -21.536 1.00 90.06 645 GLU A CA 1
ATOM 5112 C C . GLU A 1 645 ? -19.212 -10.106 -22.179 1.00 90.06 645 GLU A C 1
ATOM 5114 O O . GLU A 1 645 ? -18.666 -10.916 -22.934 1.00 90.06 645 GLU A O 1
ATOM 5119 N N . ALA A 1 646 ? -18.594 -8.976 -21.819 1.00 90.25 646 ALA A N 1
ATOM 5120 C CA . ALA A 1 646 ? -17.277 -8.616 -22.332 1.00 90.25 646 ALA A CA 1
ATOM 5121 C C . ALA A 1 646 ? -16.178 -9.579 -21.842 1.00 90.25 646 ALA A C 1
ATOM 5123 O O . ALA A 1 646 ? -15.283 -9.913 -22.613 1.00 90.25 646 ALA A O 1
ATOM 5124 N N . ARG A 1 647 ? -16.258 -10.106 -20.610 1.00 90.06 647 ARG A N 1
ATOM 5125 C CA . ARG A 1 647 ? -15.335 -11.140 -20.093 1.00 90.06 647 ARG A CA 1
ATOM 5126 C C . ARG A 1 647 ? -15.440 -12.471 -20.855 1.00 90.06 647 ARG A C 1
ATOM 5128 O O . ARG A 1 647 ? -14.449 -13.192 -20.928 1.00 90.06 647 ARG A O 1
ATOM 5135 N N . ARG A 1 648 ? -16.599 -12.793 -21.444 1.00 89.31 648 ARG A N 1
ATOM 5136 C CA . ARG A 1 648 ? -16.783 -13.964 -22.329 1.00 89.31 648 ARG A CA 1
ATOM 5137 C C . ARG A 1 648 ? -16.218 -13.755 -23.743 1.00 89.31 648 ARG A C 1
ATOM 5139 O O . ARG A 1 648 ? -16.117 -14.718 -24.497 1.00 89.31 648 ARG A O 1
ATOM 5146 N N . SER A 1 649 ? -15.844 -12.529 -24.118 1.00 92.25 649 SER A N 1
ATOM 5147 C CA . SER A 1 649 ? -15.327 -12.226 -25.458 1.00 92.25 649 SER A CA 1
ATOM 5148 C C . SER A 1 649 ? -13.873 -12.687 -25.622 1.00 92.25 649 SER A C 1
ATOM 5150 O O . SER A 1 649 ? -12.990 -12.300 -24.856 1.00 92.25 649 SER A O 1
ATOM 5152 N N . ILE A 1 650 ? -13.614 -13.500 -26.649 1.00 92.62 650 ILE A N 1
ATOM 5153 C CA . ILE A 1 650 ? -12.284 -14.055 -26.940 1.00 92.62 650 ILE A CA 1
ATOM 5154 C C . ILE A 1 650 ? -11.358 -12.957 -27.489 1.00 92.62 650 ILE A C 1
ATOM 5156 O O . ILE A 1 650 ? -11.744 -12.175 -28.357 1.00 92.62 650 ILE A O 1
ATOM 5160 N N . VAL A 1 651 ? -10.112 -12.918 -27.008 1.00 95.38 651 VAL A N 1
ATOM 5161 C CA . VAL A 1 651 ? -9.056 -12.069 -27.578 1.00 95.38 651 VAL A CA 1
ATOM 5162 C C . VAL A 1 651 ? -8.413 -12.795 -28.760 1.00 95.38 651 VAL A C 1
ATOM 5164 O O . VAL A 1 651 ? -7.933 -13.916 -28.605 1.00 95.38 651 VAL A O 1
ATOM 5167 N N . ASP A 1 652 ? -8.349 -12.155 -29.930 1.00 96.62 652 ASP A N 1
ATOM 5168 C CA . ASP A 1 652 ? -7.552 -12.655 -31.057 1.00 96.62 652 ASP A CA 1
ATOM 5169 C C . ASP A 1 652 ? -6.055 -12.546 -30.720 1.00 96.62 652 ASP A C 1
ATOM 5171 O O . ASP A 1 652 ? -5.432 -11.485 -30.835 1.00 96.62 652 ASP A O 1
ATOM 5175 N N . LEU A 1 653 ? -5.485 -13.668 -30.277 1.00 95.44 653 LEU A N 1
ATOM 5176 C CA . LEU A 1 653 ? -4.091 -13.771 -29.844 1.00 95.44 653 LEU A CA 1
ATOM 5177 C C . LEU A 1 653 ? -3.105 -13.576 -31.000 1.00 95.44 653 LEU A C 1
ATOM 5179 O O . LEU A 1 653 ? -1.997 -13.080 -30.788 1.00 95.44 653 LEU A O 1
ATOM 5183 N N . HIS A 1 654 ? -3.498 -13.931 -32.225 1.00 96.69 654 HIS A N 1
ATOM 5184 C CA . HIS A 1 654 ? -2.659 -13.760 -33.404 1.00 96.69 654 HIS A CA 1
ATOM 5185 C C . HIS A 1 654 ? -2.611 -12.284 -33.811 1.00 96.69 654 HIS A C 1
ATOM 5187 O O . HIS A 1 654 ? -1.524 -11.731 -33.988 1.00 96.69 654 HIS A O 1
ATOM 5193 N N . GLN A 1 655 ? -3.757 -11.601 -33.864 1.00 97.00 655 GLN A N 1
ATOM 5194 C CA . GLN A 1 655 ? -3.799 -10.154 -34.062 1.00 97.00 655 GLN A CA 1
ATOM 5195 C C . GLN A 1 655 ? -3.055 -9.411 -32.947 1.00 97.00 655 GLN A C 1
ATOM 5197 O O . GLN A 1 655 ? -2.260 -8.524 -33.257 1.00 97.00 655 GLN A O 1
ATOM 5202 N N . LEU A 1 656 ? -3.228 -9.809 -31.681 1.00 96.88 656 LEU A N 1
ATOM 5203 C CA . LEU A 1 656 ? -2.504 -9.224 -30.551 1.00 96.88 656 LEU A CA 1
ATOM 5204 C C . LEU A 1 656 ? -0.984 -9.408 -30.685 1.00 96.88 656 LEU A C 1
ATOM 5206 O O . LEU A 1 656 ? -0.238 -8.447 -30.512 1.00 96.88 656 LEU A O 1
ATOM 5210 N N . SER A 1 657 ? -0.521 -10.606 -31.053 1.00 97.25 657 SER A N 1
ATOM 5211 C CA . SER A 1 657 ? 0.900 -10.896 -31.291 1.00 97.25 657 SER A CA 1
ATOM 5212 C C . SER A 1 657 ? 1.473 -10.075 -32.456 1.00 97.25 657 SER A C 1
ATOM 5214 O O . SER A 1 657 ? 2.571 -9.517 -32.344 1.00 97.25 657 SER A O 1
ATOM 5216 N N . ARG A 1 658 ? 0.708 -9.893 -33.545 1.00 97.06 658 ARG A N 1
ATOM 5217 C CA . ARG A 1 658 ? 1.074 -8.980 -34.645 1.00 97.06 658 ARG A CA 1
ATOM 5218 C C . ARG A 1 658 ? 1.153 -7.526 -34.175 1.00 97.06 658 ARG A C 1
ATOM 5220 O O . ARG A 1 658 ? 2.134 -6.855 -34.488 1.00 97.06 658 ARG A O 1
ATOM 5227 N N . ASP A 1 659 ? 0.177 -7.049 -33.399 1.00 97.19 659 ASP A N 1
ATOM 5228 C CA . ASP A 1 659 ? 0.166 -5.685 -32.853 1.00 97.19 659 ASP A CA 1
ATOM 5229 C C . ASP A 1 659 ? 1.336 -5.449 -31.869 1.00 97.19 659 ASP A C 1
ATOM 5231 O O . ASP A 1 659 ? 1.940 -4.378 -31.908 1.00 97.19 659 ASP A O 1
ATOM 5235 N N . ILE A 1 660 ? 1.707 -6.434 -31.035 1.00 97.50 660 ILE A N 1
ATOM 5236 C CA . ILE A 1 660 ? 2.891 -6.390 -30.147 1.00 97.50 660 ILE A CA 1
ATOM 5237 C C . ILE A 1 660 ? 4.184 -6.369 -30.966 1.00 97.50 660 ILE A C 1
ATOM 5239 O O . ILE A 1 660 ? 5.042 -5.515 -30.744 1.00 97.50 660 ILE A O 1
ATOM 5243 N N . THR A 1 661 ? 4.320 -7.269 -31.942 1.00 96.75 661 THR A N 1
ATOM 5244 C CA . THR A 1 661 ? 5.513 -7.362 -32.797 1.00 96.75 661 THR A CA 1
ATOM 5245 C C . THR A 1 661 ? 5.717 -6.063 -33.571 1.00 96.75 661 THR A C 1
ATOM 5247 O O . THR A 1 661 ? 6.797 -5.472 -33.515 1.00 96.75 661 THR A O 1
ATOM 5250 N N . GLN A 1 662 ? 4.656 -5.546 -34.202 1.00 95.81 662 GLN A N 1
ATOM 5251 C CA . GLN A 1 662 ? 4.660 -4.233 -34.844 1.00 95.81 662 GLN A CA 1
ATOM 5252 C C . GLN A 1 662 ? 4.982 -3.121 -33.836 1.00 95.81 662 GLN A C 1
ATOM 5254 O O . GLN A 1 662 ? 5.739 -2.206 -34.157 1.00 95.81 662 GLN A O 1
ATOM 5259 N N . ALA A 1 663 ? 4.457 -3.191 -32.609 1.00 95.75 663 ALA A N 1
ATOM 5260 C CA . ALA A 1 663 ? 4.732 -2.198 -31.579 1.00 95.75 663 ALA A CA 1
ATOM 5261 C C . ALA A 1 663 ? 6.178 -2.211 -31.069 1.00 95.75 663 ALA A C 1
ATOM 5263 O O . ALA A 1 663 ? 6.643 -1.141 -30.682 1.00 95.75 663 ALA A O 1
ATOM 5264 N N . ARG A 1 664 ? 6.901 -3.337 -31.124 1.00 95.38 664 ARG A N 1
ATOM 5265 C CA . ARG A 1 664 ? 8.352 -3.387 -30.871 1.00 95.38 664 ARG A CA 1
ATOM 5266 C C . ARG A 1 664 ? 9.147 -2.829 -32.058 1.00 95.38 664 ARG A C 1
ATOM 5268 O O . ARG A 1 664 ? 9.889 -1.862 -31.883 1.00 95.38 664 ARG A O 1
ATOM 5275 N N . VAL A 1 665 ? 8.947 -3.370 -33.268 1.00 92.62 665 VAL A N 1
ATOM 5276 C CA . VAL A 1 665 ? 9.799 -3.063 -34.442 1.00 92.62 665 VAL A CA 1
ATOM 5277 C C . VAL A 1 665 ? 9.514 -1.720 -35.123 1.00 92.62 665 VAL A C 1
ATOM 5279 O O . VAL A 1 665 ? 10.359 -1.237 -35.875 1.00 92.62 665 VAL A O 1
ATOM 5282 N N . ALA A 1 666 ? 8.346 -1.102 -34.907 1.00 82.38 666 ALA A N 1
ATOM 5283 C CA . ALA A 1 666 ? 7.989 0.142 -35.592 1.00 82.38 666 ALA A CA 1
ATOM 5284 C C . ALA A 1 666 ? 8.991 1.272 -35.264 1.00 82.38 666 ALA A C 1
ATOM 5286 O O . ALA A 1 666 ? 9.096 1.675 -34.100 1.00 82.38 666 ALA A O 1
ATOM 5287 N N . PRO A 1 667 ? 9.703 1.829 -36.264 1.00 71.69 667 PRO A N 1
ATOM 5288 C CA . PRO A 1 667 ? 10.761 2.797 -36.018 1.00 71.69 667 PRO A CA 1
ATOM 5289 C C . PRO A 1 667 ? 10.204 4.068 -35.375 1.00 71.69 667 PRO A C 1
ATOM 5291 O O . PRO A 1 667 ? 9.212 4.642 -35.825 1.00 71.69 667 PRO A O 1
ATOM 5294 N N . THR A 1 668 ? 10.885 4.551 -34.335 1.00 63.00 668 THR A N 1
ATOM 5295 C CA . THR A 1 668 ? 10.529 5.789 -33.616 1.00 63.00 668 THR A CA 1
ATOM 5296 C C . THR A 1 668 ? 10.540 7.021 -34.538 1.00 63.00 668 THR A C 1
ATOM 5298 O O . THR A 1 668 ? 9.866 8.015 -34.276 1.00 63.00 668 THR A O 1
ATOM 5301 N N . SER A 1 669 ? 11.267 6.947 -35.653 1.00 58.22 669 SER A N 1
ATOM 5302 C CA . SER A 1 669 ? 11.323 7.937 -36.725 1.00 58.22 669 SER A CA 1
ATOM 5303 C C . SER A 1 669 ? 10.267 7.680 -37.812 1.00 58.22 669 SER A C 1
ATOM 5305 O O . SER A 1 669 ? 10.586 7.295 -38.935 1.00 58.22 669 SER A O 1
ATOM 5307 N N . LEU A 1 670 ? 9.005 8.032 -37.534 1.00 56.28 670 LEU A N 1
ATOM 5308 C CA . LEU A 1 670 ? 7.902 8.084 -38.522 1.00 56.28 670 LEU A CA 1
ATOM 5309 C C . LEU A 1 670 ? 8.065 9.233 -39.560 1.00 56.28 670 LEU A C 1
ATOM 5311 O O . LEU A 1 670 ? 7.098 9.815 -40.046 1.00 56.28 670 LEU A O 1
ATOM 5315 N N . ALA A 1 671 ? 9.313 9.602 -39.852 1.00 52.00 671 ALA A N 1
ATOM 5316 C CA . ALA A 1 671 ? 9.727 10.676 -40.737 1.00 52.00 671 ALA A CA 1
ATOM 5317 C C . ALA A 1 671 ? 11.139 10.391 -41.283 1.00 52.00 671 ALA A C 1
ATOM 5319 O O . ALA A 1 671 ? 12.134 10.906 -40.763 1.00 52.00 671 ALA A O 1
ATOM 5320 N N . ARG A 1 672 ? 11.229 9.645 -42.396 1.00 50.00 672 ARG A N 1
ATOM 5321 C CA . ARG A 1 672 ? 12.271 9.941 -43.394 1.00 50.00 672 ARG A CA 1
ATOM 5322 C C . ARG A 1 672 ? 11.970 11.356 -43.889 1.00 50.00 672 ARG A C 1
ATOM 5324 O O . ARG A 1 672 ? 10.967 11.581 -44.558 1.00 50.00 672 ARG A O 1
ATOM 5331 N N . ARG A 1 673 ? 12.759 12.325 -43.426 1.00 56.25 673 ARG A N 1
ATOM 5332 C CA . ARG A 1 673 ? 12.478 13.751 -43.612 1.00 56.25 673 ARG A CA 1
ATOM 5333 C C . ARG A 1 673 ? 12.731 14.130 -45.070 1.00 56.25 673 ARG A C 1
ATOM 5335 O O . ARG A 1 673 ? 13.884 14.225 -45.475 1.00 56.25 673 ARG A O 1
ATOM 5342 N N . LEU A 1 674 ? 11.670 14.417 -45.823 1.00 58.38 674 LEU A N 1
ATOM 5343 C CA . LEU A 1 674 ? 11.801 15.356 -46.936 1.00 58.38 674 LEU A CA 1
ATOM 5344 C C . LEU A 1 674 ? 12.294 16.686 -46.348 1.00 58.38 674 LEU A C 1
ATOM 5346 O O . LEU A 1 674 ? 11.792 17.126 -45.309 1.00 58.38 674 LEU A O 1
ATOM 5350 N N . ALA A 1 675 ? 13.305 17.292 -46.970 1.00 59.59 675 ALA A N 1
ATOM 5351 C CA . ALA A 1 675 ? 13.807 18.590 -46.534 1.00 59.59 675 ALA A CA 1
ATOM 5352 C C . ALA A 1 675 ? 12.685 19.644 -46.628 1.00 59.59 675 ALA A C 1
ATOM 5354 O O . ALA A 1 675 ? 11.882 19.581 -47.568 1.00 59.59 675 ALA A O 1
ATOM 5355 N N . PRO A 1 676 ? 12.599 20.604 -45.684 1.00 55.31 676 PRO A N 1
ATOM 5356 C CA . PRO A 1 676 ? 11.619 21.676 -45.780 1.00 55.31 676 PRO A CA 1
ATOM 5357 C C . PRO A 1 676 ? 11.864 22.457 -47.073 1.00 55.31 676 PRO A C 1
ATOM 5359 O O . PRO A 1 676 ? 12.959 22.971 -47.304 1.00 55.31 676 PRO A O 1
ATOM 5362 N N . ARG A 1 677 ? 10.847 22.513 -47.937 1.00 71.44 677 ARG A N 1
ATOM 5363 C CA . ARG A 1 677 ? 10.902 23.324 -49.155 1.00 71.44 677 ARG A CA 1
ATOM 5364 C C . ARG A 1 677 ? 10.838 24.806 -48.774 1.00 71.44 677 ARG A C 1
ATOM 5366 O O . ARG A 1 677 ? 10.258 25.159 -47.746 1.00 71.44 677 ARG A O 1
ATOM 5373 N N . ARG A 1 678 ? 11.440 25.657 -49.610 1.00 84.69 678 ARG A N 1
ATOM 5374 C CA . ARG A 1 678 ? 11.268 27.116 -49.532 1.00 84.69 678 ARG A CA 1
ATOM 5375 C C . ARG A 1 678 ? 9.768 27.460 -49.629 1.00 84.69 678 ARG A C 1
ATOM 5377 O O . ARG A 1 678 ? 9.032 26.666 -50.226 1.00 84.69 678 ARG A O 1
ATOM 5384 N N . PRO A 1 679 ? 9.310 28.583 -49.049 1.00 90.56 679 PRO A N 1
ATOM 5385 C CA . PRO A 1 679 ? 7.960 29.067 -49.311 1.00 90.56 679 PRO A CA 1
ATOM 5386 C C . PRO A 1 679 ? 7.772 29.359 -50.806 1.00 90.56 679 PRO A C 1
ATOM 5388 O O . PRO A 1 679 ? 8.748 29.554 -51.537 1.00 90.56 679 PRO A O 1
ATOM 5391 N N . ASP A 1 680 ? 6.519 29.376 -51.248 1.00 91.38 680 ASP A N 1
ATOM 5392 C CA . ASP A 1 680 ? 6.145 29.871 -52.573 1.00 91.38 680 ASP A CA 1
ATOM 5393 C C . ASP A 1 680 ? 6.208 31.412 -52.649 1.00 91.38 680 ASP A C 1
ATOM 5395 O O . ASP A 1 680 ? 6.572 32.097 -51.688 1.00 91.38 680 ASP A O 1
ATOM 5399 N N . CYS A 1 681 ? 5.868 31.967 -53.814 1.00 90.62 681 CYS A N 1
ATOM 5400 C CA . CYS A 1 681 ? 5.828 33.412 -54.053 1.00 90.62 681 CYS A CA 1
ATOM 5401 C C . CYS A 1 681 ? 4.792 34.167 -53.196 1.00 90.62 681 CYS A C 1
ATOM 5403 O O . CYS A 1 681 ? 4.870 35.388 -53.107 1.00 90.62 681 CYS A O 1
ATOM 5405 N N . GLU A 1 682 ? 3.868 33.465 -52.533 1.00 93.19 682 GLU A N 1
ATOM 5406 C CA . GLU A 1 682 ? 2.871 34.035 -51.620 1.00 93.19 682 GLU A CA 1
ATOM 5407 C C . GLU A 1 682 ? 3.269 33.863 -50.139 1.00 93.19 682 GLU A C 1
ATOM 5409 O O . GLU A 1 682 ? 2.470 34.124 -49.237 1.00 93.19 682 GLU A O 1
ATOM 5414 N N . GLY A 1 683 ? 4.490 33.387 -49.859 1.00 93.38 683 GLY A N 1
ATO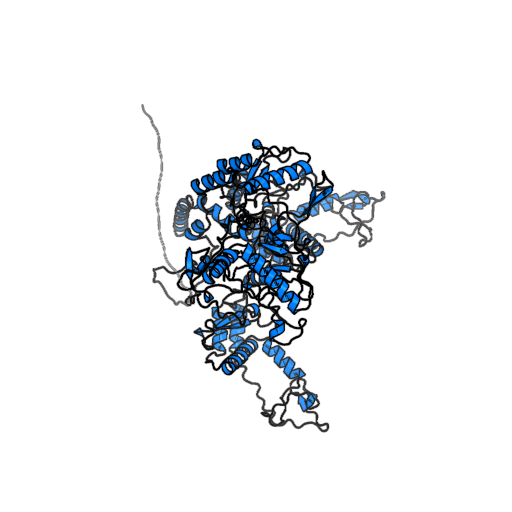M 5415 C CA . GLY A 1 683 ? 4.974 33.136 -48.499 1.00 93.38 683 GLY A CA 1
ATOM 5416 C C . GLY A 1 683 ? 4.353 31.904 -47.825 1.00 93.38 683 GLY A C 1
ATOM 5417 O O . GLY A 1 683 ? 4.530 31.702 -46.619 1.00 93.38 683 GLY A O 1
ATOM 5418 N N . LYS A 1 684 ? 3.617 31.066 -48.566 1.00 95.56 684 LYS A N 1
ATOM 5419 C CA . LYS A 1 684 ? 2.970 29.857 -48.043 1.00 95.56 684 LYS A CA 1
ATOM 5420 C C . LYS A 1 684 ? 3.923 28.664 -48.139 1.00 95.56 684 LYS A C 1
ATOM 5422 O O . LYS A 1 684 ? 4.781 28.571 -49.013 1.00 95.56 684 LYS A O 1
ATOM 5427 N N . PHE A 1 685 ? 3.764 27.711 -47.225 1.00 94.62 685 PHE A N 1
ATOM 5428 C CA . PHE A 1 685 ? 4.635 26.540 -47.107 1.00 94.62 685 PHE A CA 1
ATOM 5429 C C . PHE A 1 685 ? 3.891 25.257 -47.484 1.00 94.62 685 PHE A C 1
ATOM 5431 O O . PHE A 1 685 ? 2.751 25.040 -47.065 1.00 94.62 685 PHE A O 1
ATOM 5438 N N . LEU A 1 686 ? 4.542 24.379 -48.256 1.00 94.06 686 LEU A N 1
ATOM 5439 C CA . LEU A 1 686 ? 3.973 23.103 -48.696 1.00 94.06 686 LEU A CA 1
ATOM 5440 C C . LEU A 1 686 ? 3.965 22.065 -47.562 1.00 94.06 686 LEU A C 1
ATOM 5442 O O . LEU A 1 686 ? 5.014 21.560 -47.157 1.00 94.06 686 LEU A O 1
ATOM 5446 N N . CYS A 1 687 ? 2.781 21.667 -47.096 1.00 93.50 687 CYS A N 1
ATOM 5447 C CA . CYS A 1 687 ? 2.650 20.576 -46.130 1.00 93.50 687 CYS A CA 1
ATOM 5448 C C . CYS A 1 687 ? 2.979 19.221 -46.778 1.00 93.50 687 CYS A C 1
ATOM 5450 O O . CYS A 1 687 ? 2.238 18.739 -47.635 1.00 93.50 687 CYS A O 1
ATOM 5452 N N . SER A 1 688 ? 4.019 18.536 -46.294 1.00 92.00 688 SER A N 1
ATOM 5453 C CA . SER A 1 688 ? 4.539 17.274 -46.854 1.00 92.00 688 SER A CA 1
ATOM 5454 C C . SER A 1 688 ? 3.648 16.034 -46.630 1.00 92.00 688 SER A C 1
ATOM 5456 O O . SER A 1 688 ? 4.127 14.911 -46.761 1.00 92.00 688 SER A O 1
ATOM 5458 N N . LYS A 1 689 ? 2.375 16.212 -46.243 1.00 91.81 689 LYS A N 1
ATOM 5459 C CA . LYS A 1 689 ? 1.387 15.126 -46.070 1.00 91.81 689 LYS A CA 1
ATOM 5460 C C . LYS A 1 689 ? 0.096 15.345 -46.864 1.00 91.81 689 LYS A C 1
ATOM 5462 O O . LYS A 1 689 ? -0.411 14.387 -47.429 1.00 91.81 689 LYS A O 1
ATOM 5467 N N . CYS A 1 690 ? -0.445 16.566 -46.904 1.00 94.62 690 CYS A N 1
ATOM 5468 C CA . CYS A 1 690 ? -1.617 16.892 -47.733 1.00 94.62 690 CYS A CA 1
ATOM 5469 C C . CYS A 1 690 ? -1.260 17.600 -49.048 1.00 94.62 690 CYS A C 1
ATOM 5471 O O . CYS A 1 690 ? -2.158 17.933 -49.812 1.00 94.62 690 CYS A O 1
ATOM 5473 N N . MET A 1 691 ? 0.032 17.848 -49.301 1.00 93.94 691 MET A N 1
ATOM 5474 C CA . MET A 1 691 ? 0.561 18.481 -50.517 1.00 93.94 691 MET A CA 1
ATOM 5475 C C . MET A 1 691 ? -0.091 19.835 -50.850 1.00 93.94 691 MET A C 1
ATOM 5477 O O . MET A 1 691 ? -0.165 20.237 -52.004 1.00 93.94 691 MET A O 1
ATOM 5481 N N . THR A 1 692 ? -0.539 20.558 -49.820 1.00 95.44 692 THR A N 1
ATOM 5482 C CA . THR A 1 692 ? -1.165 21.884 -49.933 1.00 95.44 692 THR A CA 1
ATOM 5483 C C . THR A 1 692 ? -0.226 22.959 -49.398 1.00 95.44 692 THR A C 1
ATOM 5485 O O . THR A 1 692 ? 0.331 22.790 -48.307 1.00 95.44 692 THR A O 1
ATOM 5488 N N . HIS A 1 693 ? -0.093 24.073 -50.118 1.00 95.56 693 HIS A N 1
ATOM 5489 C CA . HIS A 1 693 ? 0.513 25.295 -49.591 1.00 95.56 693 HIS A CA 1
ATOM 5490 C C . HIS A 1 693 ? -0.431 25.935 -48.562 1.00 95.56 693 HIS A C 1
ATOM 5492 O O . HIS A 1 693 ? -1.626 26.087 -48.821 1.00 95.56 693 HIS A O 1
ATOM 5498 N N . LYS A 1 694 ? 0.076 26.276 -47.371 1.00 96.62 694 LYS A N 1
ATOM 5499 C CA . LYS A 1 694 ? -0.687 26.964 -46.313 1.00 96.62 694 LYS A CA 1
ATOM 5500 C C . LYS A 1 694 ? 0.144 28.075 -45.662 1.00 96.62 694 LYS A C 1
ATOM 5502 O O . LYS A 1 694 ? 1.371 28.012 -45.676 1.00 96.62 694 LYS A O 1
ATOM 5507 N N . HIS A 1 695 ? -0.517 29.072 -45.068 1.00 96.38 695 HIS A N 1
ATOM 5508 C CA . HIS A 1 695 ? 0.160 30.148 -44.330 1.00 96.38 695 HIS A CA 1
ATOM 5509 C C . HIS A 1 695 ? 0.974 29.604 -43.141 1.00 96.38 695 HIS A C 1
ATOM 5511 O O . HIS A 1 695 ? 0.636 28.544 -42.604 1.00 96.38 695 HIS A O 1
ATOM 5517 N N . TYR A 1 696 ? 1.993 30.346 -42.697 1.00 95.06 696 TYR A N 1
ATOM 5518 C CA . TYR A 1 696 ? 2.860 30.013 -41.557 1.00 95.06 696 TYR A CA 1
ATOM 5519 C C . TYR A 1 696 ? 2.073 29.519 -40.325 1.00 95.06 696 TYR A C 1
ATOM 5521 O O . TYR A 1 696 ? 2.367 28.453 -39.781 1.00 95.06 696 TYR A O 1
ATOM 5529 N N . ASP A 1 697 ? 0.983 30.200 -39.956 1.00 96.31 697 ASP A N 1
ATOM 5530 C CA . ASP A 1 697 ? 0.145 29.838 -38.798 1.00 96.31 697 ASP A CA 1
ATOM 5531 C C . ASP A 1 697 ? -0.574 28.493 -38.925 1.00 96.31 697 ASP A C 1
ATOM 5533 O O . ASP A 1 697 ? -1.058 27.954 -37.928 1.00 96.31 697 ASP A O 1
ATOM 5537 N N . SER A 1 698 ? -0.629 27.898 -40.116 1.00 96.44 698 SER A N 1
ATOM 5538 C CA . SER A 1 698 ? -1.118 26.527 -40.290 1.00 96.44 698 SER A CA 1
ATOM 5539 C C . SER A 1 698 ? -0.126 25.475 -39.793 1.00 96.44 698 SER A C 1
ATOM 5541 O O . SER A 1 698 ? -0.493 24.304 -39.716 1.00 96.44 698 SER A O 1
ATOM 5543 N N . PHE A 1 699 ? 1.098 25.852 -39.421 1.00 95.31 699 PHE A N 1
ATOM 5544 C CA . PHE A 1 699 ? 2.156 24.963 -38.942 1.00 95.31 699 PHE A CA 1
ATOM 5545 C C . PHE A 1 699 ? 2.488 25.217 -37.465 1.00 95.31 699 PHE A C 1
ATOM 5547 O O . PHE A 1 699 ? 2.052 26.199 -36.861 1.00 95.31 699 PHE A O 1
ATOM 5554 N N . TYR A 1 700 ? 3.223 24.289 -36.854 1.00 95.38 700 TYR A N 1
ATOM 5555 C CA . TYR A 1 700 ? 3.890 24.527 -35.573 1.00 95.38 700 TYR A CA 1
ATOM 5556 C C . TYR A 1 700 ? 5.307 25.039 -35.842 1.00 95.38 700 TYR A C 1
ATOM 5558 O O . TYR A 1 700 ? 5.993 24.504 -36.719 1.00 95.38 700 TYR A O 1
ATOM 5566 N N . SER A 1 701 ? 5.743 26.041 -35.080 1.00 94.56 701 SER A N 1
ATOM 5567 C CA . SER A 1 701 ? 7.124 26.513 -35.098 1.00 94.56 701 SER A CA 1
ATOM 5568 C C . SER A 1 701 ? 8.078 25.437 -34.567 1.00 94.56 701 SER A C 1
ATOM 5570 O O . SER A 1 701 ? 7.745 24.653 -33.675 1.00 94.56 701 SER A O 1
ATOM 5572 N N . ASP A 1 702 ? 9.263 25.370 -35.162 1.00 92.06 702 ASP A N 1
ATOM 5573 C CA . ASP A 1 702 ? 10.335 24.435 -34.835 1.00 92.06 702 ASP A CA 1
ATOM 5574 C C . ASP A 1 702 ? 11.680 25.078 -35.199 1.00 92.06 702 ASP A C 1
ATOM 5576 O O . ASP A 1 702 ? 12.137 25.011 -36.341 1.00 92.06 702 ASP A O 1
ATOM 5580 N N . ALA A 1 703 ? 12.325 25.693 -34.205 1.00 93.00 703 ALA A N 1
ATOM 5581 C CA . ALA A 1 703 ? 13.625 26.348 -34.357 1.00 93.00 703 ALA A CA 1
ATOM 5582 C C . ALA A 1 703 ? 14.777 25.376 -34.702 1.00 93.00 703 ALA A C 1
ATOM 5584 O O . ALA A 1 703 ? 15.867 25.821 -35.043 1.00 93.00 703 ALA A O 1
ATOM 5585 N N . SER A 1 704 ? 14.552 24.052 -34.676 1.00 88.00 704 SER A N 1
ATOM 5586 C CA . SER A 1 704 ? 15.515 23.061 -35.189 1.00 88.00 704 SER A CA 1
ATOM 5587 C C . SER A 1 704 ? 15.435 22.862 -36.714 1.00 88.00 704 SER A C 1
ATOM 5589 O O . SER A 1 704 ? 15.971 21.884 -37.247 1.00 88.00 704 SER A O 1
ATOM 5591 N N . LYS A 1 705 ? 14.715 23.737 -37.429 1.00 87.56 705 LYS A N 1
ATOM 5592 C CA . LYS A 1 705 ? 14.589 23.747 -38.892 1.00 87.56 705 LYS A CA 1
ATOM 5593 C C . LYS A 1 705 ? 15.062 25.082 -39.447 1.00 87.56 705 LYS A C 1
ATOM 5595 O O . LYS A 1 705 ? 14.699 26.130 -38.928 1.00 87.56 705 LYS A O 1
ATOM 5600 N N . SER A 1 706 ? 15.762 25.033 -40.577 1.00 88.50 706 SER A N 1
ATOM 5601 C CA . SER A 1 706 ? 16.122 26.213 -41.376 1.00 88.50 706 SER A CA 1
ATOM 5602 C C . SER A 1 706 ? 14.908 27.024 -41.857 1.00 88.50 706 SER A C 1
ATOM 5604 O O . SER A 1 706 ? 15.047 28.198 -42.167 1.00 88.50 706 SER A O 1
ATOM 5606 N N . SER A 1 707 ? 13.719 26.414 -41.895 1.00 88.19 707 SER A N 1
ATOM 5607 C CA . SER A 1 707 ? 12.436 27.060 -42.197 1.00 88.19 707 SER A CA 1
ATOM 5608 C C . SER A 1 707 ? 11.698 27.618 -40.970 1.00 88.19 707 SER A C 1
ATOM 5610 O O . SER A 1 707 ? 10.602 28.145 -41.124 1.00 88.19 707 SER A O 1
ATOM 5612 N N . GLY A 1 708 ? 12.209 27.425 -39.748 1.00 92.75 708 GLY A N 1
ATOM 5613 C CA . GLY A 1 708 ? 11.537 27.816 -38.499 1.00 92.75 708 GLY A CA 1
ATOM 5614 C C . GLY A 1 708 ? 10.225 27.076 -38.179 1.00 92.75 708 GLY A C 1
ATOM 5615 O O . GLY A 1 708 ? 9.623 27.340 -37.138 1.00 92.75 708 GLY A O 1
ATOM 5616 N N . ILE A 1 709 ? 9.777 26.145 -39.032 1.00 92.88 709 ILE A N 1
ATOM 5617 C CA . ILE A 1 709 ? 8.502 25.413 -38.917 1.00 92.88 709 ILE A CA 1
ATOM 5618 C C . ILE A 1 709 ? 8.640 23.917 -39.210 1.00 92.88 709 ILE A C 1
ATOM 5620 O O . ILE A 1 709 ? 9.518 23.482 -39.959 1.00 92.88 709 ILE A O 1
ATOM 5624 N N . GLN A 1 710 ? 7.704 23.126 -38.683 1.00 92.31 710 GLN A N 1
ATOM 5625 C CA . GLN A 1 710 ? 7.546 21.711 -39.030 1.00 92.31 710 GLN A CA 1
ATOM 5626 C C . GLN A 1 710 ? 6.981 21.521 -40.450 1.00 92.31 710 GLN A C 1
ATOM 5628 O O . GLN A 1 710 ? 6.117 22.272 -40.884 1.00 92.31 710 GLN A O 1
ATOM 5633 N N . GLY A 1 711 ? 7.380 20.447 -41.143 1.00 91.81 711 GLY A N 1
ATOM 5634 C CA . GLY A 1 711 ? 6.896 20.123 -42.499 1.00 91.81 711 GLY A CA 1
ATOM 5635 C C . GLY A 1 711 ? 5.447 19.610 -42.596 1.00 91.81 711 GLY A C 1
ATOM 5636 O O . GLY A 1 711 ? 4.961 19.348 -43.695 1.00 91.81 711 GLY A O 1
ATOM 5637 N N . PHE A 1 712 ? 4.736 19.454 -41.473 1.00 93.62 712 PHE A N 1
ATOM 5638 C CA . PHE A 1 712 ? 3.327 19.049 -41.441 1.00 93.62 712 PHE A CA 1
ATOM 5639 C C . PHE A 1 712 ? 2.461 20.144 -40.816 1.00 93.62 712 PHE A C 1
ATOM 5641 O O . PHE A 1 712 ? 2.756 20.630 -39.724 1.00 93.62 712 PHE A O 1
ATOM 5648 N N . CYS A 1 713 ? 1.352 20.490 -41.473 1.00 95.19 713 CYS A N 1
ATOM 5649 C CA . CYS A 1 713 ? 0.384 21.427 -40.913 1.00 95.19 713 CYS A CA 1
ATOM 5650 C C . CYS A 1 713 ? -0.302 20.845 -39.660 1.00 95.19 713 CYS A C 1
ATOM 5652 O O . CYS A 1 713 ? -0.398 19.625 -39.478 1.00 95.19 713 CYS A O 1
ATOM 5654 N N . LYS A 1 714 ? -0.829 21.731 -38.810 1.00 95.56 714 LYS A N 1
ATOM 5655 C CA . LYS A 1 714 ? -1.504 21.444 -37.536 1.00 95.56 714 LYS A CA 1
ATOM 5656 C C . LYS A 1 714 ? -2.574 20.353 -37.668 1.00 95.56 714 LYS A C 1
ATOM 5658 O O . LYS A 1 714 ? -2.688 19.504 -36.790 1.00 95.56 714 LYS A O 1
ATOM 5663 N N . GLU A 1 715 ? -3.327 20.328 -38.765 1.00 96.50 715 GLU A N 1
ATOM 5664 C CA . GLU A 1 715 ? -4.354 19.310 -39.050 1.00 96.50 715 GLU A CA 1
ATOM 5665 C C . GLU A 1 715 ? -3.740 17.954 -39.418 1.00 96.50 715 GLU A C 1
ATOM 5667 O O . GLU A 1 715 ? -4.099 16.927 -38.841 1.00 96.50 715 GLU A O 1
ATOM 5672 N N . CYS A 1 716 ? -2.764 17.946 -40.332 1.00 94.56 716 CYS A N 1
ATOM 5673 C CA . CYS A 1 716 ? -2.046 16.741 -40.742 1.00 94.56 716 CYS A CA 1
ATOM 5674 C C . CYS A 1 716 ? -1.341 16.062 -39.566 1.00 94.56 716 CYS A C 1
ATOM 5676 O O . CYS A 1 716 ? -1.349 14.827 -39.486 1.00 94.56 716 CYS A O 1
ATOM 5678 N N . LEU A 1 717 ? -0.781 16.861 -38.650 1.00 92.38 717 LEU A N 1
ATOM 5679 C CA . LEU A 1 717 ? -0.153 16.400 -37.417 1.00 92.38 717 LEU A CA 1
ATOM 5680 C C . LEU A 1 717 ? -1.190 15.919 -36.387 1.00 92.38 717 LEU A C 1
ATOM 5682 O O . LEU A 1 717 ? -0.977 14.876 -35.774 1.00 92.38 717 LEU A O 1
ATOM 5686 N N . LYS A 1 718 ? -2.343 16.596 -36.244 1.00 91.81 718 LYS A N 1
ATOM 5687 C CA . LYS A 1 718 ? -3.474 16.119 -35.419 1.00 91.81 718 LYS A CA 1
ATOM 5688 C C . LYS A 1 718 ? -4.010 14.765 -35.901 1.00 91.81 718 LYS A C 1
ATOM 5690 O O . LYS A 1 718 ? -4.270 13.904 -35.066 1.00 91.81 718 LYS A O 1
ATOM 5695 N N . ASP A 1 719 ? -4.139 14.553 -37.213 1.00 92.12 719 ASP A N 1
ATOM 5696 C CA . ASP A 1 719 ? -4.548 13.264 -37.795 1.00 92.12 719 ASP A CA 1
ATOM 5697 C C . ASP A 1 719 ? -3.463 12.183 -37.652 1.00 92.12 719 ASP A C 1
ATOM 5699 O O . ASP A 1 719 ? -3.772 11.043 -37.310 1.00 92.12 719 ASP A O 1
ATOM 5703 N N . LEU A 1 720 ? -2.185 12.525 -37.852 1.00 90.75 720 LEU A N 1
ATOM 5704 C CA . LEU A 1 720 ? -1.080 11.581 -37.644 1.00 90.75 720 LEU A CA 1
ATOM 5705 C C . LEU A 1 720 ? -1.001 11.153 -36.169 1.00 90.75 720 LEU A C 1
ATOM 5707 O O . LEU A 1 720 ? -0.972 9.966 -35.863 1.00 90.75 720 LEU A O 1
ATOM 5711 N N . GLY A 1 721 ? -1.088 12.118 -35.252 1.00 89.56 721 GLY A N 1
ATOM 5712 C CA . GLY A 1 721 ? -1.225 11.902 -33.812 1.00 89.56 721 GLY A CA 1
ATOM 5713 C C . GLY A 1 721 ? -2.603 11.389 -33.377 1.00 89.56 721 GLY A C 1
ATOM 5714 O O . GLY A 1 721 ? -2.818 11.190 -32.179 1.00 89.56 721 GLY A O 1
ATOM 5715 N N . ARG A 1 722 ? -3.551 11.179 -34.299 1.00 89.50 722 ARG A N 1
ATOM 5716 C CA . ARG A 1 722 ? -4.773 10.400 -34.068 1.00 89.50 722 ARG A CA 1
ATOM 5717 C C . ARG A 1 722 ? -4.491 8.935 -34.369 1.00 89.50 722 ARG A C 1
ATOM 5719 O O . ARG A 1 722 ? -4.406 8.163 -33.420 1.00 89.50 722 ARG A O 1
ATOM 5726 N N . LYS A 1 723 ? -4.153 8.637 -35.626 1.00 91.62 723 LYS A N 1
ATOM 5727 C CA . LYS A 1 723 ? -3.820 7.296 -36.132 1.00 91.62 723 LYS A CA 1
ATOM 5728 C C . LYS A 1 723 ? -2.715 6.614 -35.327 1.00 91.62 723 LYS A C 1
ATOM 5730 O O . LYS A 1 723 ? -2.828 5.440 -35.004 1.00 91.62 723 LYS A O 1
ATOM 5735 N N . HIS A 1 724 ? -1.685 7.352 -34.906 1.00 92.31 724 HIS A N 1
ATOM 5736 C CA . HIS A 1 724 ? -0.647 6.801 -34.034 1.00 92.31 724 HIS A CA 1
ATOM 5737 C C . HIS A 1 724 ? -1.198 6.344 -32.671 1.00 92.31 724 HIS A C 1
ATOM 5739 O O . HIS A 1 724 ? -0.822 5.278 -32.200 1.00 92.31 724 HIS A O 1
ATOM 5745 N N . ARG A 1 725 ? -2.119 7.100 -32.056 1.00 91.44 725 ARG A N 1
ATOM 5746 C CA . ARG A 1 725 ? -2.758 6.734 -30.775 1.00 91.44 725 ARG A CA 1
ATOM 5747 C C . ARG A 1 725 ? -3.805 5.624 -30.896 1.00 91.44 725 ARG A C 1
ATOM 5749 O O . ARG A 1 725 ? -4.250 5.139 -29.865 1.00 91.44 725 ARG A O 1
ATOM 5756 N N . GLU A 1 726 ? -4.176 5.230 -32.111 1.00 93.31 726 GLU A N 1
ATOM 5757 C CA . GLU A 1 726 ? -4.968 4.025 -32.373 1.00 93.31 726 GLU A CA 1
ATOM 5758 C C . GLU A 1 726 ? -4.088 2.761 -32.525 1.00 93.31 726 GLU A C 1
ATOM 5760 O O . GLU A 1 726 ? -4.609 1.649 -32.440 1.00 93.31 726 GLU A O 1
ATOM 5765 N N . THR A 1 727 ? -2.757 2.886 -32.677 1.00 95.75 727 THR A N 1
ATOM 5766 C CA . THR A 1 727 ? -1.837 1.731 -32.619 1.00 95.75 727 THR A CA 1
ATOM 5767 C C . THR A 1 727 ? -1.406 1.423 -31.187 1.00 95.75 727 THR A C 1
ATOM 5769 O O . THR A 1 727 ? -1.319 2.316 -30.338 1.00 95.75 727 THR A O 1
ATOM 5772 N N . LEU A 1 728 ? -1.069 0.154 -30.923 1.00 97.12 728 LEU A N 1
ATOM 5773 C CA . LEU A 1 728 ? -0.646 -0.303 -29.597 1.00 97.12 728 LEU A CA 1
ATOM 5774 C C . LEU A 1 728 ? 0.555 0.504 -29.070 1.00 97.12 728 LEU A C 1
ATOM 5776 O O . LEU A 1 728 ? 0.513 0.999 -27.945 1.00 97.12 728 LEU A O 1
ATOM 5780 N N . ARG A 1 729 ? 1.570 0.745 -29.918 1.00 95.88 729 ARG A N 1
ATOM 5781 C CA . ARG A 1 729 ? 2.757 1.563 -29.594 1.00 95.88 729 ARG A CA 1
ATOM 5782 C C . ARG A 1 729 ? 2.388 2.990 -29.177 1.00 95.88 729 ARG A C 1
ATOM 5784 O O . ARG A 1 729 ? 2.905 3.480 -28.178 1.00 95.88 729 ARG A O 1
ATOM 5791 N N . GLY A 1 730 ? 1.509 3.675 -29.913 1.00 95.12 730 GLY A N 1
ATOM 5792 C CA . GLY A 1 730 ? 1.174 5.074 -29.616 1.00 95.12 730 GLY A CA 1
ATOM 5793 C C . GLY A 1 730 ? 0.220 5.252 -28.436 1.00 95.12 730 GLY A C 1
ATOM 5794 O O . GLY A 1 730 ? 0.331 6.241 -27.702 1.00 95.12 730 GLY A O 1
ATOM 5795 N N . HIS A 1 731 ? -0.672 4.290 -28.183 1.00 96.06 731 HIS A N 1
ATOM 5796 C CA . HIS A 1 731 ? -1.453 4.277 -26.943 1.00 96.06 731 HIS A CA 1
ATOM 5797 C C . HIS A 1 731 ? -0.568 3.929 -25.733 1.00 96.06 731 HIS A C 1
ATOM 5799 O O . HIS A 1 731 ? -0.626 4.643 -24.733 1.00 96.06 731 HIS A O 1
ATOM 5805 N N . ALA A 1 732 ? 0.348 2.958 -25.840 1.00 96.94 732 ALA A N 1
ATOM 5806 C CA . ALA A 1 732 ? 1.340 2.659 -24.797 1.00 96.94 732 ALA A CA 1
ATOM 5807 C C . ALA A 1 732 ? 2.246 3.867 -24.482 1.00 96.94 732 ALA A C 1
ATOM 5809 O O . ALA A 1 732 ? 2.393 4.235 -23.317 1.00 96.94 732 ALA A O 1
ATOM 5810 N N . PHE A 1 733 ? 2.758 4.582 -25.494 1.00 95.69 733 PHE A N 1
ATOM 5811 C CA . PHE A 1 733 ? 3.476 5.849 -25.281 1.00 95.69 733 PHE A CA 1
ATOM 5812 C C . PHE A 1 733 ? 2.609 6.934 -24.627 1.00 95.69 733 PHE A C 1
ATOM 5814 O O . PHE A 1 733 ? 3.119 7.729 -23.834 1.00 95.69 733 PHE A O 1
ATOM 5821 N N . THR A 1 734 ? 1.303 6.972 -24.911 1.00 94.69 734 THR A N 1
ATOM 5822 C CA . THR A 1 734 ? 0.369 7.895 -24.244 1.00 94.69 734 THR A CA 1
ATOM 5823 C C . THR A 1 734 ? 0.204 7.539 -22.763 1.00 94.69 734 THR A C 1
ATOM 5825 O O . THR A 1 734 ? 0.232 8.438 -21.916 1.00 94.69 734 THR A O 1
ATOM 5828 N N . LEU A 1 735 ? 0.104 6.247 -22.428 1.00 96.06 735 LEU A N 1
ATOM 5829 C CA . LEU A 1 735 ? 0.071 5.762 -21.044 1.00 96.06 735 LEU A CA 1
ATOM 5830 C C . LEU A 1 735 ? 1.379 6.088 -20.308 1.00 96.06 735 LEU A C 1
ATOM 5832 O O . LEU A 1 735 ? 1.322 6.710 -19.248 1.00 96.06 735 LEU A O 1
ATOM 5836 N N . LEU A 1 736 ? 2.539 5.778 -20.897 1.00 97.00 736 LEU A N 1
ATOM 5837 C CA . LEU A 1 736 ? 3.869 6.088 -20.348 1.00 97.00 736 LEU A CA 1
ATOM 5838 C C . LEU A 1 736 ? 4.083 7.582 -20.112 1.00 97.00 736 LEU A C 1
ATOM 5840 O O . LEU A 1 736 ? 4.527 7.977 -19.037 1.00 97.00 736 LEU A O 1
ATOM 5844 N N . SER A 1 737 ? 3.733 8.426 -21.084 1.00 96.00 737 SER A N 1
ATOM 5845 C CA . SER A 1 737 ? 3.868 9.885 -20.962 1.00 96.00 737 SER A CA 1
ATOM 5846 C C . SER A 1 737 ? 2.989 10.431 -19.835 1.00 96.00 737 SER A C 1
ATOM 5848 O O . SER A 1 737 ? 3.444 11.239 -19.024 1.00 96.00 737 SER A O 1
ATOM 5850 N N . SER A 1 738 ? 1.750 9.937 -19.735 1.00 94.25 738 SER A N 1
ATOM 5851 C CA . SER A 1 738 ? 0.809 10.312 -18.673 1.00 94.25 738 SER A CA 1
ATOM 5852 C C . SER A 1 738 ? 1.277 9.829 -17.298 1.00 94.25 738 SER A C 1
ATOM 5854 O O . SER A 1 738 ? 1.195 10.567 -16.318 1.00 94.25 738 SER A O 1
ATOM 5856 N N . ALA A 1 739 ? 1.798 8.604 -17.218 1.00 95.81 739 ALA A N 1
ATOM 5857 C CA . ALA A 1 739 ? 2.356 8.025 -16.003 1.00 95.81 739 ALA A CA 1
ATOM 5858 C C . ALA A 1 739 ? 3.604 8.788 -15.538 1.00 95.81 739 ALA A C 1
ATOM 5860 O O . ALA A 1 739 ? 3.676 9.167 -14.373 1.00 95.81 739 ALA A O 1
ATOM 5861 N N . ARG A 1 740 ? 4.530 9.118 -16.448 1.00 97.44 740 ARG A N 1
ATOM 5862 C CA . ARG A 1 740 ? 5.740 9.905 -16.160 1.00 97.44 740 ARG A CA 1
ATOM 5863 C C . ARG A 1 740 ? 5.405 11.309 -15.663 1.00 97.44 740 ARG A C 1
ATOM 5865 O O . ARG A 1 740 ? 6.005 11.765 -14.692 1.00 97.44 740 ARG A O 1
ATOM 5872 N N . ALA A 1 741 ? 4.415 11.966 -16.272 1.00 95.00 741 ALA A N 1
ATOM 5873 C CA . ALA A 1 741 ? 3.911 13.255 -15.803 1.00 95.00 741 ALA A CA 1
ATOM 5874 C C . ALA A 1 741 ? 3.341 13.153 -14.376 1.00 95.00 741 ALA A C 1
ATOM 5876 O O . ALA A 1 741 ? 3.778 13.895 -13.498 1.00 95.00 741 ALA A O 1
ATOM 5877 N N . ARG A 1 742 ? 2.452 12.181 -14.111 1.00 92.75 742 ARG A N 1
ATOM 5878 C CA . ARG A 1 742 ? 1.910 11.931 -12.760 1.00 92.75 742 ARG A CA 1
ATOM 5879 C C . ARG A 1 742 ? 3.007 11.605 -11.744 1.00 92.75 742 ARG A C 1
ATOM 5881 O O . ARG A 1 742 ? 2.959 12.122 -10.634 1.00 92.75 742 ARG A O 1
ATOM 5888 N N . SER A 1 743 ? 4.002 10.802 -12.124 1.00 95.31 743 SER A N 1
ATOM 5889 C CA . SER A 1 743 ? 5.140 10.446 -11.270 1.00 95.31 743 SER A CA 1
ATOM 5890 C C . SER A 1 743 ? 5.961 11.672 -10.884 1.00 95.31 743 SER A C 1
ATOM 5892 O O . SER A 1 743 ? 6.243 11.867 -9.706 1.00 95.31 743 SER A O 1
ATOM 5894 N N . LYS A 1 744 ? 6.270 12.552 -11.849 1.00 95.44 744 LYS A N 1
ATOM 5895 C CA . LYS A 1 744 ? 6.974 13.814 -11.586 1.00 95.44 744 LYS A CA 1
ATOM 5896 C C . LYS A 1 744 ? 6.156 14.739 -10.679 1.00 95.44 744 LYS A C 1
ATOM 5898 O O . LYS A 1 744 ? 6.706 15.277 -9.725 1.00 95.44 744 LYS A O 1
ATOM 5903 N N . SER A 1 745 ? 4.854 14.892 -10.929 1.00 91.38 745 SER A N 1
ATOM 5904 C CA . SER A 1 745 ? 3.964 15.713 -10.090 1.00 91.38 745 SER A CA 1
ATOM 5905 C C . SER A 1 745 ? 3.774 15.173 -8.667 1.00 91.38 745 SER A C 1
ATOM 5907 O O . SER A 1 745 ? 3.472 15.954 -7.771 1.00 91.38 745 SER A O 1
ATOM 5909 N N . ALA A 1 746 ? 3.948 13.867 -8.452 1.00 91.19 746 ALA A N 1
ATOM 5910 C CA . ALA A 1 746 ? 3.861 13.220 -7.142 1.00 91.19 746 ALA A CA 1
ATOM 5911 C C . ALA A 1 746 ? 5.234 12.974 -6.474 1.00 91.19 746 ALA A C 1
ATOM 5913 O O . ALA A 1 746 ? 5.279 12.403 -5.389 1.00 91.19 746 ALA A O 1
ATOM 5914 N N . ASN A 1 747 ? 6.340 13.384 -7.111 1.00 94.94 747 ASN A N 1
ATOM 5915 C CA . ASN A 1 747 ? 7.720 13.085 -6.705 1.00 94.94 747 ASN A CA 1
ATOM 5916 C C . ASN A 1 747 ? 7.991 11.581 -6.465 1.00 94.94 747 ASN A C 1
ATOM 5918 O O . ASN A 1 747 ? 8.557 11.185 -5.448 1.00 94.94 747 ASN A O 1
ATOM 5922 N N . MET A 1 748 ? 7.558 10.734 -7.403 1.00 94.75 748 MET A N 1
ATOM 5923 C CA . MET A 1 748 ? 7.665 9.272 -7.320 1.00 94.75 748 MET A CA 1
ATOM 5924 C C . MET A 1 748 ? 8.584 8.699 -8.402 1.00 94.75 748 MET A C 1
ATOM 5926 O O . MET A 1 748 ? 8.679 9.249 -9.505 1.00 94.75 748 MET A O 1
ATOM 5930 N N . SER A 1 749 ? 9.216 7.559 -8.110 1.00 95.50 749 SER A N 1
ATOM 5931 C CA . SER A 1 749 ? 10.087 6.846 -9.049 1.00 95.50 749 SER A CA 1
ATOM 5932 C C . SER A 1 749 ? 9.350 6.416 -10.324 1.00 95.50 749 SER A C 1
ATOM 5934 O O . SER A 1 749 ? 8.163 6.088 -10.316 1.00 95.50 749 SER A O 1
ATOM 5936 N N . PHE A 1 750 ? 10.068 6.427 -11.444 1.00 97.94 750 PHE A N 1
ATOM 5937 C CA . PHE A 1 750 ? 9.560 6.020 -12.748 1.00 97.94 750 PHE A CA 1
ATOM 5938 C C . PHE A 1 750 ? 10.671 5.258 -13.473 1.00 97.94 750 PHE A C 1
ATOM 5940 O O . PHE A 1 750 ? 11.671 5.869 -13.849 1.00 97.94 750 PHE A O 1
ATOM 5947 N N . SER A 1 751 ? 10.503 3.949 -13.661 1.00 97.62 751 SER A N 1
ATOM 5948 C CA . SER A 1 751 ? 11.426 3.112 -14.442 1.00 97.62 751 SER A CA 1
ATOM 5949 C C . SER A 1 751 ? 10.802 2.536 -15.714 1.00 97.62 751 SER A C 1
ATOM 5951 O O . SER A 1 751 ? 11.556 2.109 -16.583 1.00 97.62 751 SER A O 1
ATOM 5953 N N . LEU A 1 752 ? 9.468 2.581 -15.856 1.00 97.44 752 LEU A N 1
ATOM 5954 C CA . LEU A 1 752 ? 8.765 1.956 -16.980 1.00 97.44 752 LEU A CA 1
ATOM 5955 C C . LEU A 1 752 ? 9.251 2.407 -18.367 1.00 97.44 752 LEU A C 1
ATOM 5957 O O . LEU A 1 752 ? 9.303 3.603 -18.691 1.00 97.44 752 LEU A O 1
ATOM 5961 N N . GLN A 1 753 ? 9.502 1.417 -19.213 1.00 97.50 753 GLN A N 1
ATOM 5962 C CA . GLN A 1 753 ? 9.860 1.536 -20.622 1.00 97.50 753 GLN A CA 1
ATOM 5963 C C . GLN A 1 753 ? 8.698 1.090 -21.525 1.00 97.50 753 GLN A C 1
ATOM 5965 O O . GLN A 1 753 ? 7.595 0.810 -21.055 1.00 97.50 753 GLN A O 1
ATOM 5970 N N . LEU A 1 754 ? 8.907 1.087 -22.847 1.00 97.00 754 LEU A N 1
ATOM 5971 C CA . LEU A 1 754 ? 7.882 0.621 -23.788 1.00 97.00 754 LEU A CA 1
ATOM 5972 C C . LEU A 1 754 ? 7.661 -0.887 -23.670 1.00 97.00 754 LEU A C 1
ATOM 5974 O O . LEU A 1 754 ? 6.512 -1.320 -23.612 1.00 97.00 754 LEU A O 1
ATOM 5978 N N . ASP A 1 755 ? 8.746 -1.655 -23.632 1.00 97.31 755 ASP A N 1
ATOM 5979 C CA . ASP A 1 755 ? 8.681 -3.112 -23.651 1.00 97.31 755 ASP A CA 1
ATOM 5980 C C . ASP A 1 755 ? 8.021 -3.668 -22.384 1.00 97.31 755 ASP A C 1
ATOM 5982 O O . ASP A 1 755 ? 7.137 -4.500 -22.525 1.00 97.31 755 ASP A O 1
ATOM 5986 N N . ASP A 1 756 ? 8.252 -3.082 -21.200 1.00 97.81 756 ASP A N 1
ATOM 5987 C CA . ASP A 1 756 ? 7.510 -3.416 -19.967 1.00 97.81 756 ASP A CA 1
ATOM 5988 C C . ASP A 1 756 ? 5.978 -3.399 -20.166 1.00 97.81 756 ASP A C 1
ATOM 5990 O O . ASP A 1 756 ? 5.266 -4.273 -19.674 1.00 97.81 756 ASP A O 1
ATOM 5994 N N . LEU A 1 757 ? 5.443 -2.413 -20.905 1.00 97.94 757 LEU A N 1
ATOM 5995 C CA . LEU A 1 757 ? 4.006 -2.344 -21.205 1.00 97.94 757 LEU A CA 1
ATOM 5996 C C . LEU A 1 757 ? 3.581 -3.372 -22.255 1.00 97.94 757 LEU A C 1
ATOM 5998 O O . LEU A 1 757 ? 2.462 -3.872 -22.178 1.00 97.94 757 LEU A O 1
ATOM 6002 N N . LEU A 1 758 ? 4.418 -3.666 -23.250 1.00 97.81 758 LEU A N 1
ATOM 6003 C CA . LEU A 1 758 ? 4.114 -4.685 -24.261 1.00 97.81 758 LEU A CA 1
ATOM 6004 C C . LEU A 1 758 ? 4.152 -6.096 -23.654 1.00 97.81 758 LEU A C 1
ATOM 6006 O O . LEU A 1 758 ? 3.329 -6.939 -24.009 1.00 97.81 758 LEU A O 1
ATOM 6010 N N . ASP A 1 759 ? 5.023 -6.307 -22.674 1.00 96.75 759 ASP A N 1
ATOM 6011 C CA . ASP A 1 759 ? 5.145 -7.537 -21.905 1.00 96.75 759 ASP A CA 1
ATOM 6012 C C . ASP A 1 759 ? 3.954 -7.694 -20.953 1.00 96.75 759 ASP A C 1
ATOM 6014 O O . ASP A 1 759 ? 3.364 -8.769 -20.907 1.00 96.75 759 ASP A O 1
ATOM 6018 N N . MET A 1 760 ? 3.477 -6.618 -20.307 1.00 97.88 760 MET A N 1
ATOM 6019 C CA . MET A 1 760 ? 2.182 -6.633 -19.603 1.00 97.88 760 MET A CA 1
ATOM 6020 C C . MET A 1 760 ? 1.017 -6.996 -20.536 1.00 97.88 760 MET A C 1
ATOM 6022 O O . MET A 1 760 ? 0.163 -7.790 -20.150 1.00 97.88 760 MET A O 1
ATOM 6026 N N . VAL A 1 761 ? 0.962 -6.454 -21.764 1.00 97.81 761 VAL A N 1
ATOM 6027 C CA . VAL A 1 761 ? -0.087 -6.816 -22.744 1.00 97.81 761 VAL A CA 1
ATOM 6028 C C . VAL A 1 761 ? -0.009 -8.302 -23.102 1.00 97.81 761 VAL A C 1
ATOM 6030 O O . VAL A 1 761 ? -1.049 -8.951 -23.211 1.00 97.81 761 VAL A O 1
ATOM 6033 N N . HIS A 1 762 ? 1.200 -8.843 -23.268 1.00 95.81 762 HIS A N 1
ATOM 6034 C CA . HIS A 1 762 ? 1.422 -10.247 -23.604 1.00 95.81 762 HIS A CA 1
ATOM 6035 C C . HIS A 1 762 ? 1.072 -11.191 -22.443 1.00 95.81 762 HIS A C 1
ATOM 6037 O O . HIS A 1 762 ? 0.254 -12.092 -22.614 1.00 95.81 762 HIS A O 1
ATOM 6043 N N . LEU A 1 763 ? 1.627 -10.944 -21.252 1.00 93.62 763 LEU A N 1
ATOM 6044 C CA . LEU A 1 763 ? 1.424 -11.741 -20.036 1.00 93.62 763 LEU A CA 1
ATOM 6045 C C . LEU A 1 763 ? -0.032 -11.718 -19.554 1.00 93.62 763 LEU A C 1
ATOM 6047 O O . LEU A 1 763 ? -0.526 -12.717 -19.039 1.00 93.62 763 LEU A O 1
ATOM 6051 N N . GLN A 1 764 ? -0.737 -10.600 -19.745 1.00 96.31 764 GLN A N 1
ATOM 6052 C CA . GLN A 1 764 ? -2.172 -10.503 -19.470 1.00 96.31 764 GLN A CA 1
ATOM 6053 C C . GLN A 1 764 ? -3.055 -10.975 -20.637 1.00 96.31 764 GLN A C 1
ATOM 6055 O O . GLN A 1 764 ? -4.273 -10.833 -20.561 1.00 96.31 764 GLN A O 1
ATOM 6060 N N . VAL A 1 765 ? -2.484 -11.497 -21.730 1.00 97.06 765 VAL A N 1
ATOM 6061 C CA . VAL A 1 765 ? -3.234 -12.027 -22.887 1.00 97.06 765 VAL A CA 1
ATOM 6062 C C . VAL A 1 765 ? -4.204 -10.979 -23.482 1.00 97.06 765 VAL A C 1
ATOM 6064 O O . VAL A 1 765 ? -5.288 -11.283 -23.970 1.00 97.06 765 VAL A O 1
ATOM 6067 N N . GLY A 1 766 ? -3.838 -9.694 -23.401 1.00 96.94 766 GLY A N 1
ATOM 6068 C CA . GLY A 1 766 ? -4.682 -8.567 -23.810 1.00 96.94 766 GLY A CA 1
ATOM 6069 C C . GLY A 1 766 ? -5.916 -8.308 -22.931 1.00 96.94 766 GLY A C 1
ATOM 6070 O O . GLY A 1 766 ? -6.773 -7.524 -23.334 1.00 96.94 766 GLY A O 1
ATOM 6071 N N . GLN A 1 767 ? -6.035 -8.926 -21.753 1.00 97.19 767 GLN A N 1
ATOM 6072 C CA . GLN A 1 767 ? -7.178 -8.805 -20.837 1.00 97.19 767 GLN A CA 1
ATOM 6073 C C . GLN A 1 767 ? -6.892 -7.910 -19.618 1.00 97.19 767 GLN A C 1
ATOM 6075 O O . GLN A 1 767 ? -5.750 -7.679 -19.223 1.00 97.19 767 GLN A O 1
ATOM 6080 N N . CYS A 1 768 ? -7.953 -7.388 -19.000 1.00 96.81 768 CYS A N 1
ATOM 6081 C CA . CYS A 1 768 ? -7.905 -6.570 -17.790 1.00 96.81 768 CYS A CA 1
ATOM 6082 C C . CYS A 1 768 ? -7.484 -7.397 -16.568 1.00 96.81 768 CYS A C 1
ATOM 6084 O O . CYS A 1 768 ? -8.191 -8.331 -16.189 1.00 96.81 768 CYS A O 1
ATOM 6086 N N . PHE A 1 769 ? -6.413 -6.982 -15.883 1.00 95.12 769 PHE A N 1
ATOM 6087 C CA . PHE A 1 769 ? -5.831 -7.704 -14.741 1.00 95.12 769 PHE A CA 1
ATOM 6088 C C . PHE A 1 769 ? -6.814 -8.005 -13.587 1.00 95.12 769 PHE A C 1
ATOM 6090 O O . PHE A 1 769 ? -6.618 -8.971 -12.858 1.00 95.12 769 PHE A O 1
ATOM 6097 N N . TYR A 1 770 ? -7.872 -7.202 -13.403 1.00 88.69 770 TYR A N 1
ATOM 6098 C CA . TYR A 1 770 ? -8.868 -7.419 -12.338 1.00 88.69 770 TYR A CA 1
ATOM 6099 C C . TYR A 1 770 ? -10.169 -8.096 -12.794 1.00 88.69 770 TYR A C 1
ATOM 6101 O O . TYR A 1 770 ? -10.859 -8.672 -11.957 1.00 88.69 770 TYR A O 1
ATOM 6109 N N . SER A 1 771 ? -10.550 -7.991 -14.072 1.00 89.69 771 SER A N 1
ATOM 6110 C CA . SER A 1 771 ? -11.885 -8.408 -14.543 1.00 89.69 771 SER A CA 1
ATOM 6111 C C . SER A 1 771 ? -11.885 -9.391 -15.714 1.00 89.69 771 SER A C 1
ATOM 6113 O O . SER A 1 771 ? -12.954 -9.862 -16.088 1.00 89.69 771 SER A O 1
ATOM 6115 N N . GLY A 1 772 ? -10.733 -9.694 -16.322 1.00 91.81 772 GLY A N 1
ATOM 6116 C CA . GLY A 1 772 ? -10.635 -10.558 -17.508 1.00 91.81 772 GLY A CA 1
ATOM 6117 C C . GLY A 1 772 ? -11.196 -9.949 -18.804 1.00 91.81 772 GLY A C 1
ATOM 6118 O O . GLY A 1 772 ? -11.042 -10.532 -19.870 1.00 91.81 772 GLY A O 1
ATOM 6119 N N . VAL A 1 773 ? -11.816 -8.766 -18.748 1.00 94.94 773 VAL A N 1
ATOM 6120 C CA . VAL A 1 773 ? -12.383 -8.087 -19.925 1.00 94.94 773 VAL A CA 1
ATOM 6121 C C . VAL A 1 773 ? -11.278 -7.707 -20.930 1.00 94.94 773 VAL A C 1
ATOM 6123 O O . VAL A 1 773 ? -10.299 -7.080 -20.513 1.00 94.94 773 VAL A O 1
ATOM 6126 N N . PRO A 1 774 ? -11.418 -8.015 -22.236 1.00 97.38 774 PRO A N 1
ATOM 6127 C CA . PRO A 1 774 ? -10.489 -7.598 -23.287 1.00 97.38 774 PRO A CA 1
ATOM 6128 C C . PRO A 1 774 ? -10.211 -6.089 -23.313 1.00 97.38 774 PRO A C 1
ATOM 6130 O O . PRO A 1 774 ? -11.125 -5.263 -23.357 1.00 97.38 774 PRO A O 1
ATOM 6133 N N . LEU A 1 775 ? -8.930 -5.724 -23.330 1.00 97.31 775 LEU A N 1
ATOM 6134 C CA . LEU A 1 775 ? -8.464 -4.342 -23.286 1.00 97.31 775 LEU A CA 1
ATOM 6135 C C . LEU A 1 775 ? -8.435 -3.715 -24.677 1.00 97.31 775 LEU A C 1
ATOM 6137 O O . LEU A 1 775 ? -7.647 -4.079 -25.551 1.00 97.31 775 LEU A O 1
ATOM 6141 N N . GLN A 1 776 ? -9.260 -2.693 -24.868 1.00 96.12 776 GLN A N 1
ATOM 6142 C CA . GLN A 1 776 ? -9.369 -1.993 -26.141 1.00 96.12 776 GLN A CA 1
ATOM 6143 C C . GLN A 1 776 ? -8.409 -0.795 -26.187 1.00 96.12 776 GLN A C 1
ATOM 6145 O O . GLN A 1 776 ? -8.351 0.011 -25.264 1.00 96.12 776 GLN A O 1
ATOM 6150 N N . TYR A 1 777 ? -7.655 -0.628 -27.272 1.00 95.75 777 TYR A N 1
ATOM 6151 C CA . TYR A 1 777 ? -6.793 0.553 -27.476 1.00 95.75 777 TYR A CA 1
ATOM 6152 C C . TYR A 1 777 ? -7.018 1.242 -28.832 1.00 95.75 777 TYR A C 1
ATOM 6154 O O . TYR A 1 777 ? -6.724 2.427 -28.968 1.00 95.75 777 TYR A O 1
ATOM 6162 N N . LYS A 1 778 ? -7.613 0.534 -29.804 1.00 94.19 778 LYS A N 1
ATOM 6163 C CA . LYS A 1 778 ? -8.022 1.065 -31.118 1.00 94.19 778 LYS A CA 1
ATOM 6164 C C . LYS A 1 778 ? -9.221 2.029 -31.019 1.00 94.19 778 LYS A C 1
ATOM 6166 O O . LYS A 1 778 ? -9.341 2.940 -31.831 1.00 94.19 778 LYS A O 1
ATOM 6171 N N . VAL A 1 779 ? -10.077 1.886 -29.999 1.00 91.69 779 VAL A N 1
ATOM 6172 C CA . VAL A 1 779 ? -11.251 2.750 -29.756 1.00 91.69 779 VAL A CA 1
ATOM 6173 C C . VAL A 1 779 ? -10.975 3.728 -28.606 1.00 91.69 779 VAL A C 1
ATOM 6175 O O . VAL A 1 779 ? -10.486 3.351 -27.543 1.00 91.69 779 VAL A O 1
ATOM 6178 N N . ARG A 1 780 ? -11.296 5.012 -28.807 1.00 80.44 780 ARG A N 1
ATOM 6179 C CA . ARG A 1 780 ? -10.959 6.101 -27.865 1.00 80.44 780 ARG A CA 1
ATOM 6180 C C . ARG A 1 780 ? -11.918 6.272 -26.682 1.00 80.44 780 ARG A C 1
ATOM 6182 O O . ARG A 1 780 ? -11.462 6.719 -25.630 1.00 80.44 780 ARG A O 1
ATOM 6189 N N . HIS A 1 781 ? -13.201 5.955 -26.872 1.00 83.12 781 HIS A N 1
ATOM 6190 C CA . HIS A 1 781 ? -14.320 6.284 -25.968 1.00 83.12 781 HIS A CA 1
ATOM 6191 C C . HIS A 1 781 ? -15.063 5.031 -25.465 1.00 83.12 781 HIS A C 1
ATOM 6193 O O . HIS A 1 781 ? -16.268 5.061 -25.263 1.00 83.12 781 HIS A O 1
ATOM 6199 N N . THR A 1 782 ? -14.341 3.921 -25.316 1.00 89.19 782 THR A N 1
ATOM 6200 C CA . THR A 1 782 ? -14.856 2.635 -24.819 1.00 89.19 782 THR A CA 1
ATOM 6201 C C . THR A 1 782 ? -14.553 2.475 -23.329 1.00 89.19 782 THR A C 1
ATOM 6203 O O . THR A 1 782 ? -13.452 2.813 -22.887 1.00 89.19 782 THR A O 1
ATOM 6206 N N . ASP A 1 783 ? -15.499 1.937 -22.560 1.00 86.94 783 ASP A N 1
ATOM 6207 C CA . ASP A 1 783 ? -15.346 1.666 -21.120 1.00 86.94 783 ASP A CA 1
ATOM 6208 C C . ASP A 1 783 ? -14.203 0.667 -20.849 1.00 86.94 783 ASP A C 1
ATOM 6210 O O . ASP A 1 783 ? -13.464 0.760 -19.863 1.00 86.94 783 ASP A O 1
ATOM 6214 N N . TRP A 1 784 ? -13.978 -0.246 -21.799 1.00 94.00 784 TRP A N 1
ATOM 6215 C CA . TRP A 1 784 ? -12.940 -1.278 -21.750 1.00 94.00 784 TRP A CA 1
ATOM 6216 C C . TRP A 1 784 ? -11.565 -0.786 -22.223 1.00 94.00 784 TRP A C 1
ATOM 6218 O O . TRP A 1 784 ? -10.684 -1.583 -22.554 1.00 94.00 784 TRP A O 1
ATOM 6228 N N . ARG A 1 785 ? -11.354 0.537 -22.283 1.00 95.00 785 ARG A N 1
ATOM 6229 C CA . ARG A 1 785 ? -10.118 1.108 -22.824 1.00 95.00 785 ARG A CA 1
ATOM 6230 C C . ARG A 1 785 ? -8.917 0.815 -21.930 1.00 95.00 785 ARG A C 1
ATOM 6232 O O . ARG A 1 785 ? -8.952 1.090 -20.735 1.00 95.00 785 ARG A O 1
ATOM 6239 N N . MET A 1 786 ? -7.827 0.341 -22.527 1.00 96.81 786 MET A N 1
ATOM 6240 C CA . MET A 1 786 ? -6.584 0.022 -21.830 1.00 96.81 786 MET A CA 1
ATOM 6241 C C . MET A 1 786 ? -6.038 1.227 -21.055 1.00 96.81 786 MET A C 1
ATOM 6243 O O . MET A 1 786 ? -5.794 2.294 -21.623 1.00 96.81 786 MET A O 1
ATOM 6247 N N . SER A 1 787 ? -5.802 1.038 -19.764 1.00 95.69 787 SER A N 1
ATOM 6248 C CA . SER A 1 787 ? -5.322 2.039 -18.820 1.00 95.69 787 SER A CA 1
ATOM 6249 C C . SER A 1 787 ? -4.244 1.427 -17.928 1.00 95.69 787 SER A C 1
ATOM 6251 O O . SER A 1 787 ? -4.305 0.244 -17.603 1.00 95.69 787 SER A O 1
ATOM 6253 N N . LEU A 1 788 ? -3.248 2.224 -17.542 1.00 96.69 788 LEU A N 1
ATOM 6254 C CA . LEU A 1 788 ? -2.165 1.783 -16.662 1.00 96.69 788 LEU A CA 1
ATOM 6255 C C . LEU A 1 788 ? -2.529 2.092 -15.207 1.00 96.69 788 LEU A C 1
ATOM 6257 O O . LEU A 1 788 ? -2.781 3.252 -14.864 1.00 96.69 788 LEU A O 1
ATOM 6261 N N . GLU A 1 789 ? -2.517 1.065 -14.366 1.00 95.06 789 GLU A N 1
ATOM 6262 C CA . GLU A 1 789 ? -2.823 1.132 -12.939 1.00 95.06 789 GLU A CA 1
ATOM 6263 C C . GLU A 1 789 ? -1.655 0.581 -12.117 1.00 95.06 789 GLU A C 1
ATOM 6265 O O . GLU A 1 789 ? -0.975 -0.356 -12.529 1.00 95.06 789 GLU A O 1
ATOM 6270 N N . ARG A 1 790 ? -1.429 1.159 -10.936 1.00 93.56 790 ARG A N 1
ATOM 6271 C CA . ARG A 1 790 ? -0.446 0.653 -9.971 1.00 93.56 790 ARG A CA 1
ATOM 6272 C C . ARG A 1 790 ? -1.117 -0.289 -8.980 1.00 93.56 790 ARG A C 1
ATOM 6274 O O . ARG A 1 790 ? -2.122 0.100 -8.379 1.00 93.56 790 ARG A O 1
ATOM 6281 N N . ILE A 1 791 ? -0.546 -1.467 -8.743 1.00 88.69 791 ILE A N 1
ATOM 6282 C CA . ILE A 1 791 ? -0.959 -2.362 -7.654 1.00 88.69 791 ILE A CA 1
ATOM 6283 C C . ILE A 1 791 ? -0.817 -1.631 -6.317 1.00 88.69 791 ILE A C 1
ATOM 6285 O O . ILE A 1 791 ? -1.775 -1.563 -5.544 1.00 88.69 791 ILE A O 1
ATOM 6289 N N . ASN A 1 792 ? 0.342 -1.015 -6.077 1.00 84.38 792 ASN A N 1
ATOM 6290 C CA . ASN A 1 792 ? 0.600 -0.219 -4.893 1.00 84.38 792 ASN A CA 1
ATOM 6291 C C . ASN A 1 792 ? 0.737 1.277 -5.207 1.00 84.38 792 ASN A C 1
ATOM 6293 O O . ASN A 1 792 ? 1.509 1.710 -6.061 1.00 84.38 792 ASN A O 1
ATOM 6297 N N . ASN A 1 793 ? -0.021 2.097 -4.480 1.00 86.56 793 ASN A N 1
ATOM 6298 C CA . ASN A 1 793 ? -0.040 3.543 -4.673 1.00 86.56 793 ASN A CA 1
ATOM 6299 C C . ASN A 1 793 ? 1.130 4.296 -4.024 1.00 86.56 793 ASN A C 1
ATOM 6301 O O . ASN A 1 793 ? 1.360 5.441 -4.424 1.00 86.56 793 ASN A O 1
ATOM 6305 N N . SER A 1 794 ? 1.824 3.692 -3.055 1.00 86.12 794 SER A N 1
ATOM 6306 C CA . SER A 1 794 ? 2.987 4.277 -2.372 1.00 86.12 794 SER A CA 1
ATOM 6307 C C . SER A 1 794 ? 4.282 4.104 -3.165 1.00 86.12 794 SER A C 1
ATOM 6309 O O . SER A 1 794 ? 5.212 4.883 -2.981 1.00 86.12 794 SER A O 1
ATOM 6311 N N . LEU A 1 795 ? 4.337 3.131 -4.080 1.00 89.50 795 LEU A N 1
ATOM 6312 C CA . LEU A 1 795 ? 5.476 2.918 -4.974 1.00 89.50 795 LEU A CA 1
ATOM 6313 C C . LEU A 1 795 ? 5.257 3.529 -6.364 1.00 89.50 795 LEU A C 1
ATOM 6315 O O . LEU A 1 795 ? 4.156 3.944 -6.739 1.00 89.50 795 LEU A O 1
ATOM 6319 N N . GLY A 1 796 ? 6.358 3.686 -7.095 1.00 94.31 796 GLY A N 1
ATOM 6320 C CA . GLY A 1 796 ? 6.421 4.410 -8.361 1.00 94.31 796 GLY A CA 1
ATOM 6321 C C . GLY A 1 796 ? 5.755 3.698 -9.539 1.00 94.31 796 GLY A C 1
ATOM 6322 O O . GLY A 1 796 ? 5.014 2.731 -9.382 1.00 94.31 796 GLY A O 1
ATOM 6323 N N . TYR A 1 797 ? 6.035 4.176 -10.746 1.00 97.25 797 TYR A N 1
ATOM 6324 C CA . TYR A 1 797 ? 5.685 3.462 -11.973 1.00 97.25 797 TYR A CA 1
ATOM 6325 C C . TYR A 1 797 ? 6.874 2.588 -12.395 1.00 97.25 797 TYR A C 1
ATOM 6327 O O . TYR A 1 797 ? 7.780 3.047 -13.098 1.00 97.25 797 TYR A O 1
ATOM 6335 N N . THR A 1 798 ? 6.862 1.346 -11.915 1.00 96.88 798 THR A N 1
ATOM 6336 C CA . THR A 1 798 ? 7.820 0.265 -12.208 1.00 96.88 798 THR A CA 1
ATOM 6337 C C . THR A 1 798 ? 7.093 -0.914 -12.867 1.00 96.88 798 THR A C 1
ATOM 6339 O O . THR A 1 798 ? 5.859 -0.946 -12.853 1.00 96.88 798 THR A O 1
ATOM 6342 N N . ALA A 1 799 ? 7.832 -1.873 -13.438 1.00 96.19 799 ALA A N 1
ATOM 6343 C CA . ALA A 1 799 ? 7.252 -3.073 -14.045 1.00 96.19 799 ALA A CA 1
ATOM 6344 C C . ALA A 1 799 ? 6.465 -3.908 -13.015 1.00 96.19 799 ALA A C 1
ATOM 6346 O O . ALA A 1 799 ? 5.265 -4.107 -13.182 1.00 96.19 799 ALA A O 1
ATOM 6347 N N . ASP A 1 800 ? 7.090 -4.291 -11.897 1.00 92.50 800 ASP A N 1
ATOM 6348 C CA . ASP A 1 800 ? 6.480 -5.137 -10.856 1.00 92.50 800 ASP A CA 1
ATOM 6349 C C . ASP A 1 800 ? 5.260 -4.488 -10.161 1.00 92.50 800 ASP A C 1
ATOM 6351 O O . ASP A 1 800 ? 4.372 -5.191 -9.653 1.00 92.50 800 ASP A O 1
ATOM 6355 N N . ASN A 1 801 ? 5.196 -3.146 -10.151 1.00 95.00 801 ASN A N 1
ATOM 6356 C CA . ASN A 1 801 ? 4.105 -2.378 -9.546 1.00 95.00 801 ASN A CA 1
ATOM 6357 C C . ASN A 1 801 ? 2.946 -2.057 -10.497 1.00 95.00 801 ASN A C 1
ATOM 6359 O O . ASN A 1 801 ? 1.918 -1.567 -10.030 1.00 95.00 801 ASN A O 1
ATOM 6363 N N . CYS A 1 802 ? 3.072 -2.254 -11.811 1.00 96.44 802 CYS A N 1
ATOM 6364 C CA . CYS A 1 802 ? 2.057 -1.795 -12.764 1.00 96.44 802 CYS A CA 1
ATOM 6365 C C . CYS A 1 802 ? 1.366 -2.944 -13.499 1.00 96.44 802 CYS A C 1
ATOM 6367 O O . CYS A 1 802 ? 1.969 -3.956 -13.826 1.00 96.44 802 CYS A O 1
ATOM 6369 N N . VAL A 1 803 ? 0.074 -2.754 -13.762 1.00 96.75 803 VAL A N 1
ATOM 6370 C CA . VAL A 1 803 ? -0.788 -3.665 -14.523 1.00 96.75 803 VAL A CA 1
ATOM 6371 C C . VAL A 1 803 ? -1.693 -2.874 -15.454 1.00 96.75 803 VAL A C 1
ATOM 6373 O O . VAL A 1 803 ? -1.964 -1.684 -15.247 1.00 96.75 803 VAL A O 1
ATOM 6376 N N . LEU A 1 804 ? -2.188 -3.550 -16.484 1.00 97.44 804 LEU A N 1
ATOM 6377 C CA . LEU A 1 804 ? -3.112 -2.976 -17.449 1.00 97.44 804 LEU A CA 1
ATOM 6378 C C . LEU A 1 804 ? -4.551 -3.349 -17.084 1.00 97.44 804 LEU A C 1
ATOM 6380 O O . LEU A 1 804 ? -4.887 -4.513 -16.860 1.00 97.44 804 LEU A O 1
ATOM 6384 N N . ILE A 1 805 ? -5.419 -2.347 -17.011 1.00 96.31 805 ILE A N 1
ATOM 6385 C CA . ILE A 1 805 ? -6.833 -2.509 -16.665 1.00 96.31 805 ILE A CA 1
ATOM 6386 C C . ILE A 1 805 ? -7.716 -1.746 -17.646 1.00 96.31 805 ILE A C 1
ATOM 6388 O O . ILE A 1 805 ? -7.262 -0.815 -18.311 1.00 96.31 805 ILE A O 1
ATOM 6392 N N . ALA A 1 806 ? -8.993 -2.108 -17.720 1.00 94.69 806 ALA A N 1
ATOM 6393 C CA . ALA A 1 806 ? -9.984 -1.275 -18.383 1.00 94.69 806 ALA A CA 1
ATOM 6394 C C . ALA A 1 806 ? -10.185 0.028 -17.584 1.00 94.69 806 ALA A C 1
ATOM 6396 O O . ALA A 1 806 ? -10.195 0.013 -16.349 1.00 94.69 806 ALA A O 1
ATOM 6397 N N . VAL A 1 807 ? -10.312 1.159 -18.286 1.00 90.44 807 VAL A N 1
ATOM 6398 C CA . VAL A 1 807 ? -10.329 2.505 -17.689 1.00 90.44 807 VAL A CA 1
ATOM 6399 C C . VAL A 1 807 ? -11.460 2.692 -16.679 1.00 90.44 807 VAL A C 1
ATOM 6401 O O . VAL A 1 807 ? -11.248 3.372 -15.679 1.00 90.44 807 VAL A O 1
ATOM 6404 N N . GLU A 1 808 ? -12.591 2.011 -16.866 1.00 88.75 808 GLU A N 1
ATOM 6405 C CA . GLU A 1 808 ? -13.718 2.004 -15.927 1.00 88.75 808 GLU A CA 1
ATOM 6406 C C . GLU A 1 808 ? -13.327 1.565 -14.500 1.00 88.75 808 GLU A C 1
ATOM 6408 O O . GLU A 1 808 ? -13.827 2.089 -13.506 1.00 88.75 808 GLU A O 1
ATOM 6413 N N . PHE A 1 809 ? -12.366 0.644 -14.371 1.00 87.94 809 PHE A N 1
ATOM 6414 C CA . PHE A 1 809 ? -11.883 0.167 -13.071 1.00 87.94 809 PHE A CA 1
ATOM 6415 C C . PHE A 1 809 ? -10.787 1.074 -12.468 1.00 87.94 809 PHE A C 1
ATOM 6417 O O . PHE A 1 809 ? -10.362 0.842 -11.327 1.00 87.94 809 PHE A O 1
ATOM 6424 N N . ASN A 1 810 ? -10.325 2.107 -13.190 1.00 87.31 810 ASN A N 1
ATOM 6425 C CA . ASN A 1 810 ? -9.275 3.039 -12.759 1.00 87.31 810 ASN A CA 1
ATOM 6426 C C . ASN A 1 810 ? -9.851 4.161 -11.873 1.00 87.31 810 ASN A C 1
ATOM 6428 O O . ASN A 1 810 ? -10.045 5.306 -12.278 1.00 87.31 810 ASN A O 1
ATOM 6432 N N . THR A 1 811 ? -10.149 3.805 -10.625 1.00 76.94 811 THR A N 1
ATOM 6433 C CA . THR A 1 811 ? -10.705 4.716 -9.619 1.00 76.94 811 THR A CA 1
ATOM 6434 C C . THR A 1 811 ? -9.617 5.590 -8.989 1.00 76.94 811 THR A C 1
ATOM 6436 O O . THR A 1 811 ? -8.694 5.062 -8.366 1.00 76.94 811 THR A O 1
ATOM 6439 N N . SER A 1 812 ? -9.784 6.917 -8.985 1.00 66.31 812 SER A N 1
ATOM 6440 C CA . SER A 1 812 ? -8.857 7.837 -8.295 1.00 66.31 812 SER A CA 1
ATOM 6441 C C . SER A 1 812 ? -8.879 7.750 -6.757 1.00 66.31 812 SER A C 1
ATOM 6443 O O . SER A 1 812 ? -8.166 8.494 -6.086 1.00 66.31 812 SER A O 1
ATOM 6445 N N . ASP A 1 813 ? -9.720 6.891 -6.174 1.00 63.78 813 ASP A N 1
ATOM 6446 C CA . ASP A 1 813 ? -9.750 6.626 -4.736 1.00 63.78 813 ASP A CA 1
ATOM 6447 C C . ASP A 1 813 ? -8.616 5.664 -4.355 1.00 63.78 813 ASP A C 1
ATOM 6449 O O . ASP A 1 813 ? -8.700 4.443 -4.513 1.00 63.78 813 ASP A O 1
ATOM 6453 N N . TYR A 1 814 ? -7.545 6.250 -3.821 1.00 53.41 814 TYR A N 1
ATOM 6454 C CA . TYR A 1 814 ? -6.302 5.579 -3.443 1.00 53.41 814 TYR A CA 1
ATOM 6455 C C . TYR A 1 814 ? -6.477 4.384 -2.499 1.00 53.41 814 TYR A C 1
ATOM 6457 O O . TYR A 1 814 ? -5.577 3.548 -2.414 1.00 53.41 814 TYR A O 1
ATOM 6465 N N . SER A 1 815 ? -7.611 4.308 -1.800 1.00 47.78 815 SER A N 1
ATOM 6466 C CA . SER A 1 815 ? -7.869 3.335 -0.743 1.00 47.78 815 SER A CA 1
ATOM 6467 C C . SER A 1 815 ? -8.611 2.070 -1.190 1.00 47.78 815 SER A C 1
ATOM 6469 O O . SER A 1 815 ? -8.866 1.207 -0.356 1.00 47.78 815 SER A O 1
ATOM 6471 N N . ARG A 1 816 ? -8.953 1.932 -2.481 1.00 53.53 816 ARG A N 1
ATOM 6472 C CA . ARG A 1 816 ? -9.832 0.857 -2.989 1.00 53.53 816 ARG A CA 1
ATOM 6473 C C . ARG A 1 816 ? -9.147 -0.446 -3.450 1.00 53.53 816 ARG A C 1
ATOM 6475 O O . ARG A 1 816 ? -9.795 -1.309 -4.029 1.00 53.53 816 ARG A O 1
ATOM 6482 N N . LYS A 1 817 ? -7.830 -0.601 -3.271 1.00 52.31 817 LYS A N 1
ATOM 6483 C CA . LYS A 1 817 ? -7.045 -1.527 -4.120 1.00 52.31 817 LYS A CA 1
ATOM 6484 C C . LYS A 1 817 ? -6.988 -2.997 -3.695 1.00 52.31 817 LYS A C 1
ATOM 6486 O O . LYS A 1 817 ? -7.012 -3.858 -4.568 1.00 52.31 817 LYS A O 1
ATOM 6491 N N . THR A 1 818 ? -6.937 -3.314 -2.403 1.00 46.47 818 THR A N 1
ATOM 6492 C CA . THR A 1 818 ? -6.678 -4.693 -1.937 1.00 46.47 818 THR A CA 1
ATOM 6493 C C . THR A 1 818 ? -7.834 -5.673 -2.167 1.00 46.47 818 THR A C 1
ATOM 6495 O O . THR A 1 818 ? -7.576 -6.858 -2.358 1.00 46.47 818 THR A O 1
ATOM 6498 N N . ALA A 1 819 ? -9.092 -5.217 -2.205 1.00 48.62 819 ALA A N 1
ATOM 6499 C CA . ALA A 1 819 ? -10.244 -6.109 -2.394 1.00 48.62 819 ALA A CA 1
ATOM 6500 C C . ALA A 1 819 ? -10.653 -6.344 -3.860 1.00 48.62 819 ALA A C 1
ATOM 6502 O O . ALA A 1 819 ? -11.296 -7.358 -4.140 1.00 48.62 819 ALA A O 1
ATOM 6503 N N . LYS A 1 820 ? -10.277 -5.453 -4.798 1.00 52.81 820 LYS A N 1
ATOM 6504 C CA . LYS A 1 820 ? -10.654 -5.560 -6.227 1.00 52.81 820 LYS A CA 1
ATOM 6505 C C . LYS A 1 820 ? -10.309 -6.926 -6.821 1.00 52.81 820 LYS A C 1
ATOM 6507 O O . LYS A 1 820 ? -11.132 -7.512 -7.515 1.00 52.81 820 LYS A O 1
ATOM 6512 N N . VAL A 1 821 ? -9.123 -7.441 -6.486 1.00 49.78 821 VAL A N 1
ATOM 6513 C CA . VAL A 1 821 ? -8.602 -8.728 -6.972 1.00 49.78 821 VAL A CA 1
ATOM 6514 C C . VAL A 1 821 ? -9.467 -9.915 -6.532 1.00 49.78 821 VAL A C 1
ATOM 6516 O O . VAL A 1 821 ? -9.696 -10.819 -7.325 1.00 49.78 821 VAL A O 1
ATOM 6519 N N . LYS A 1 822 ? -9.947 -9.942 -5.280 1.00 49.56 822 LYS A N 1
ATOM 6520 C CA . LYS A 1 822 ? -10.528 -11.164 -4.693 1.00 49.56 822 LYS A CA 1
ATOM 6521 C C . LYS A 1 822 ? -12.013 -11.385 -5.002 1.00 49.56 822 LYS A C 1
ATOM 6523 O O . LYS A 1 822 ? -12.428 -12.531 -5.098 1.00 49.56 822 LYS A O 1
ATOM 6528 N N . LYS A 1 823 ? -12.817 -10.320 -5.135 1.00 51.84 823 LYS A N 1
ATOM 6529 C CA . LYS A 1 823 ? -14.293 -10.432 -5.229 1.00 51.84 823 LYS A CA 1
ATOM 6530 C C . LYS A 1 823 ? -14.893 -10.177 -6.612 1.00 51.84 823 LYS A C 1
ATOM 6532 O O . LYS A 1 823 ? -15.978 -10.677 -6.873 1.00 51.84 823 LYS A O 1
ATOM 6537 N N . PHE A 1 824 ? -14.226 -9.455 -7.520 1.00 50.94 824 PHE A N 1
ATOM 6538 C CA . PHE A 1 824 ? -14.761 -9.317 -8.888 1.00 50.94 824 PHE A CA 1
ATOM 6539 C C . PHE A 1 824 ? -14.616 -10.623 -9.693 1.00 50.94 824 PHE A C 1
ATOM 6541 O O . PHE A 1 824 ? -15.392 -10.897 -10.606 1.00 50.94 824 PHE A O 1
ATOM 6548 N N . VAL A 1 825 ? -13.647 -11.466 -9.322 1.00 50.62 825 VAL A N 1
ATOM 6549 C CA . VAL A 1 825 ? -13.423 -12.766 -9.963 1.00 50.62 825 VAL A CA 1
ATOM 6550 C C . VAL A 1 825 ? -14.537 -13.764 -9.628 1.00 50.62 825 VAL A C 1
ATOM 6552 O O . VAL A 1 825 ? -15.000 -14.435 -10.550 1.00 50.62 825 VAL A O 1
ATOM 6555 N N . SER A 1 826 ? -14.987 -13.836 -8.365 1.00 46.53 826 SER A N 1
ATOM 6556 C CA . SER A 1 826 ? -15.869 -14.903 -7.859 1.00 46.53 826 SER A CA 1
ATOM 6557 C C . SER A 1 826 ? -17.327 -14.805 -8.304 1.00 46.53 826 SER A C 1
ATOM 6559 O O . SER A 1 826 ? -17.926 -15.829 -8.625 1.00 46.53 826 SER A O 1
ATOM 6561 N N . ILE A 1 827 ? -17.884 -13.592 -8.413 1.00 49.59 827 ILE A N 1
ATOM 6562 C CA . ILE A 1 827 ? -19.273 -13.373 -8.871 1.00 49.59 827 ILE A CA 1
ATOM 6563 C C . ILE A 1 827 ? -19.504 -14.030 -10.244 1.00 49.59 827 ILE A C 1
ATOM 6565 O O . ILE A 1 827 ? -20.535 -14.637 -10.489 1.00 49.59 827 ILE A O 1
ATOM 6569 N N . SER A 1 828 ? -18.497 -13.969 -11.121 1.00 48.75 828 SER A N 1
ATOM 6570 C CA . SER A 1 828 ? -18.570 -14.441 -12.509 1.00 48.75 828 SER A CA 1
ATOM 6571 C C . SER A 1 828 ? -18.653 -15.961 -12.691 1.00 48.75 828 SER A C 1
ATOM 6573 O O . SER A 1 828 ? -18.797 -16.405 -13.831 1.00 48.75 828 SER A O 1
ATOM 6575 N N . PHE A 1 829 ? -18.478 -16.752 -11.631 1.00 43.59 829 PHE A N 1
ATOM 6576 C CA . PHE A 1 829 ? -18.472 -18.215 -11.717 1.00 43.59 829 PHE A CA 1
ATOM 6577 C C . PHE A 1 829 ? -19.791 -18.850 -11.266 1.00 43.59 829 PHE A C 1
ATOM 6579 O O . PHE A 1 829 ? -20.176 -19.864 -11.843 1.00 43.59 829 PHE A O 1
ATOM 6586 N N . ALA A 1 830 ? -20.514 -18.244 -10.316 1.00 42.16 830 ALA A N 1
ATOM 6587 C CA . ALA A 1 830 ? -21.788 -18.777 -9.819 1.00 42.16 830 ALA A CA 1
ATOM 6588 C C . ALA A 1 830 ? -22.820 -18.980 -10.949 1.00 42.16 830 ALA A C 1
ATOM 6590 O O . ALA A 1 830 ? -23.444 -20.034 -11.034 1.00 42.16 830 ALA A O 1
ATOM 6591 N N . ASP A 1 831 ? -22.907 -18.025 -11.881 1.00 42.69 831 ASP A N 1
ATOM 6592 C CA . ASP A 1 831 ? -23.770 -18.109 -13.071 1.00 42.69 831 ASP A CA 1
ATOM 6593 C C . ASP A 1 831 ? -23.148 -18.912 -14.236 1.00 42.69 831 ASP A C 1
ATOM 6595 O O . ASP A 1 831 ? -23.787 -19.124 -15.267 1.00 42.69 831 ASP A O 1
ATOM 6599 N N . GLY A 1 832 ? -21.881 -19.327 -14.117 1.00 39.38 832 GLY A N 1
ATOM 6600 C CA . GLY A 1 832 ? -21.132 -20.035 -15.163 1.00 39.38 832 GLY A CA 1
ATOM 6601 C C . GLY A 1 832 ? -21.230 -21.559 -15.076 1.00 39.38 832 GLY A C 1
ATOM 6602 O O . GLY A 1 832 ? -21.322 -22.224 -16.108 1.00 39.38 832 GLY A O 1
ATOM 6603 N N . VAL A 1 833 ? -21.266 -22.115 -13.858 1.00 37.62 833 VAL A N 1
ATOM 6604 C CA . VAL A 1 833 ? -21.255 -23.573 -13.611 1.00 37.62 833 VAL A CA 1
ATOM 6605 C C . VAL A 1 833 ? -22.391 -24.303 -14.342 1.00 37.62 833 VAL A C 1
ATOM 6607 O O . VAL A 1 833 ? -22.191 -25.414 -14.823 1.00 37.62 833 VAL A O 1
ATOM 6610 N N . LYS A 1 834 ? -23.553 -23.658 -14.526 1.00 36.72 834 LYS A N 1
ATOM 6611 C CA . LYS A 1 834 ? -24.724 -24.254 -15.195 1.00 36.72 834 LYS A CA 1
ATOM 6612 C C . LYS A 1 834 ? -24.585 -24.436 -16.722 1.00 36.72 834 LYS A C 1
ATOM 6614 O O . LYS A 1 834 ? -25.447 -25.071 -17.312 1.00 36.72 834 LYS A O 1
ATOM 6619 N N . TYR A 1 835 ? -23.542 -23.889 -17.355 1.00 36.16 835 TYR A N 1
ATOM 6620 C CA . TYR A 1 835 ? -23.304 -23.986 -18.809 1.00 36.16 835 TYR A CA 1
ATOM 6621 C C . TYR A 1 835 ? -21.984 -24.680 -19.190 1.00 36.16 835 TYR A C 1
ATOM 6623 O O . TYR A 1 835 ? -21.789 -25.036 -20.352 1.00 36.16 835 TYR A O 1
ATOM 6631 N N . CYS A 1 836 ? -21.056 -24.880 -18.246 1.00 35.84 836 CYS A N 1
ATOM 6632 C CA . CYS A 1 836 ? -19.771 -25.522 -18.546 1.00 35.84 836 CYS A CA 1
ATOM 6633 C C . CYS A 1 836 ? -19.913 -27.006 -18.917 1.00 35.84 836 CYS A C 1
ATOM 6635 O O . CYS A 1 836 ? -19.160 -27.484 -19.763 1.00 35.84 836 CYS A O 1
ATOM 6637 N N . THR A 1 837 ? -20.889 -27.711 -18.338 1.00 37.47 837 THR A N 1
ATOM 6638 C CA . THR A 1 837 ? -21.151 -29.136 -18.599 1.00 37.47 837 THR A CA 1
ATOM 6639 C C . THR A 1 837 ? -21.475 -29.404 -20.071 1.00 37.47 837 THR A C 1
ATOM 6641 O O . THR A 1 837 ? -20.808 -30.219 -20.701 1.00 37.47 837 THR A O 1
ATOM 6644 N N . GLU A 1 838 ? -22.402 -28.646 -20.663 1.00 37.38 838 GLU A N 1
ATOM 6645 C CA . GLU A 1 838 ? -22.818 -28.814 -22.069 1.00 37.38 838 GLU A CA 1
ATOM 6646 C C . GLU A 1 838 ? -21.683 -28.511 -23.072 1.00 37.38 838 GLU A C 1
ATOM 6648 O O . GLU A 1 838 ? -21.627 -29.078 -24.165 1.00 37.38 838 GLU A O 1
ATOM 6653 N N . LEU A 1 839 ? -20.736 -27.641 -22.699 1.00 36.56 839 LEU A N 1
ATOM 6654 C CA . LEU A 1 839 ? -19.565 -27.309 -23.520 1.00 36.56 839 LEU A CA 1
ATOM 6655 C C . LEU A 1 839 ? -18.398 -28.295 -23.364 1.00 36.56 839 LEU A C 1
ATOM 6657 O O . LEU A 1 839 ? -17.523 -28.329 -24.234 1.00 36.56 839 LEU A O 1
ATOM 6661 N N . GLN A 1 840 ? -18.363 -29.104 -22.302 1.00 37.56 840 GLN A N 1
ATOM 6662 C CA . GLN A 1 840 ? -17.374 -30.178 -22.172 1.00 37.56 840 GLN A CA 1
ATOM 6663 C C . GLN A 1 840 ? -17.703 -31.344 -23.113 1.00 37.56 840 GLN A C 1
ATOM 6665 O O . GLN A 1 840 ? -16.804 -31.797 -23.823 1.00 37.56 840 GLN A O 1
ATOM 6670 N N . ASP A 1 841 ? -18.973 -31.740 -23.225 1.00 40.47 841 ASP A N 1
ATOM 6671 C CA . ASP A 1 841 ? -19.401 -32.825 -24.122 1.00 40.47 841 ASP A CA 1
ATOM 6672 C C . ASP A 1 841 ? -19.121 -32.505 -25.601 1.00 40.47 841 ASP A C 1
ATOM 6674 O O . ASP A 1 841 ? -18.537 -33.318 -26.325 1.00 40.47 841 ASP A O 1
ATOM 6678 N N . MET A 1 842 ? -19.415 -31.274 -26.044 1.00 38.16 842 MET A N 1
ATOM 6679 C CA . MET A 1 842 ? -19.053 -30.809 -27.393 1.00 38.16 842 MET A CA 1
ATOM 6680 C C . MET A 1 842 ? -17.538 -30.830 -27.654 1.00 38.16 842 MET A C 1
ATOM 6682 O O . MET A 1 842 ? -17.108 -31.046 -28.789 1.00 38.16 842 MET A O 1
ATOM 6686 N N . ARG A 1 843 ? -16.709 -30.627 -26.622 1.00 36.25 843 ARG A N 1
ATOM 6687 C CA . ARG A 1 843 ? -15.246 -30.601 -26.760 1.00 36.25 843 ARG A CA 1
ATOM 6688 C C . ARG A 1 843 ? -14.635 -32.001 -26.797 1.00 36.25 843 ARG A C 1
ATOM 6690 O O . ARG A 1 843 ? -13.744 -32.235 -27.610 1.00 36.25 843 ARG A O 1
ATOM 6697 N N . VAL A 1 844 ? -15.162 -32.937 -26.004 1.00 43.69 844 VAL A N 1
ATOM 6698 C CA . VAL A 1 844 ? -14.817 -34.368 -26.093 1.00 43.69 844 VAL A CA 1
ATOM 6699 C C . VAL A 1 844 ? -15.176 -34.914 -27.480 1.00 43.69 844 VAL A C 1
ATOM 6701 O O . VAL A 1 844 ? -14.359 -35.594 -28.101 1.00 43.69 844 VAL A O 1
ATOM 6704 N N . GLY A 1 845 ? -16.338 -34.538 -28.029 1.00 38.56 845 GLY A N 1
ATOM 6705 C CA . GLY A 1 845 ? -16.715 -34.879 -29.406 1.00 38.56 845 GLY A CA 1
ATOM 6706 C C . GLY A 1 845 ? -15.716 -34.381 -30.462 1.00 38.56 845 GLY A C 1
ATOM 6707 O O . GLY A 1 845 ? -15.417 -35.101 -31.416 1.00 38.56 845 GLY A O 1
ATOM 6708 N N . PHE A 1 846 ? -15.144 -33.187 -30.275 1.00 35.44 846 PHE A N 1
ATOM 6709 C CA . PHE A 1 846 ? -14.169 -32.609 -31.207 1.00 35.44 846 PHE A CA 1
ATOM 6710 C C . PHE A 1 846 ? -12.796 -33.304 -31.145 1.00 35.44 846 PHE A C 1
ATOM 6712 O O . PHE A 1 846 ? -12.173 -33.543 -32.180 1.00 35.44 846 PHE A O 1
ATOM 6719 N N . GLU A 1 847 ? -12.337 -33.691 -29.951 1.00 34.16 847 GLU A N 1
ATOM 6720 C CA . GLU A 1 847 ? -11.089 -34.453 -29.785 1.00 34.16 847 GLU A CA 1
ATOM 6721 C C . GLU A 1 847 ? -11.219 -35.900 -30.303 1.00 34.16 847 GLU A C 1
ATOM 6723 O O . GLU A 1 847 ? -10.253 -36.442 -30.838 1.00 34.16 847 GLU A O 1
ATOM 6728 N N . VAL A 1 848 ? -12.416 -36.499 -30.268 1.00 42.09 848 VAL A N 1
ATOM 6729 C CA . VAL A 1 848 ? -12.703 -37.791 -30.930 1.00 42.09 848 VAL A CA 1
ATOM 6730 C C . VAL A 1 848 ? -12.742 -37.672 -32.462 1.00 42.09 848 VAL A C 1
ATOM 6732 O O . VAL A 1 848 ? -12.403 -38.634 -33.152 1.00 42.09 848 VAL A O 1
ATOM 6735 N N . TYR A 1 849 ? -13.119 -36.513 -33.012 1.00 34.00 849 TYR A N 1
ATOM 6736 C CA . TYR A 1 849 ? -13.142 -36.277 -34.463 1.00 34.00 849 TYR A CA 1
ATOM 6737 C C . TYR A 1 849 ? -11.744 -36.016 -35.051 1.00 34.00 849 TYR A C 1
ATOM 6739 O O . TYR A 1 849 ? -11.470 -36.423 -36.172 1.00 34.00 849 TYR A O 1
ATOM 6747 N N . MET A 1 850 ? -10.843 -35.383 -34.290 1.00 39.31 850 MET A N 1
ATOM 6748 C CA . MET A 1 850 ? -9.462 -35.082 -34.716 1.00 39.31 850 MET A CA 1
ATOM 6749 C C . MET A 1 850 ? -8.468 -36.249 -34.532 1.00 39.31 850 MET A C 1
ATOM 6751 O O . MET A 1 850 ? -7.306 -36.117 -34.907 1.00 39.31 850 MET A O 1
ATOM 6755 N N . ASN A 1 851 ? -8.902 -37.372 -33.945 1.00 35.88 851 ASN A N 1
ATOM 6756 C CA . ASN A 1 851 ? -8.105 -38.596 -33.757 1.00 35.88 851 ASN A CA 1
ATOM 6757 C C . ASN A 1 851 ? -8.633 -39.781 -34.603 1.00 35.88 851 ASN A C 1
ATOM 6759 O O . ASN A 1 851 ? -8.440 -40.945 -34.240 1.00 35.88 851 ASN A O 1
ATOM 6763 N N . LYS A 1 852 ? -9.313 -39.484 -35.718 1.00 33.81 852 LYS A N 1
ATOM 6764 C CA . LYS A 1 852 ? -9.756 -40.427 -36.756 1.00 33.81 852 LYS A CA 1
ATOM 6765 C C . LYS A 1 852 ? -9.276 -39.970 -38.131 1.00 33.81 852 LYS A C 1
ATOM 6767 O O . LYS A 1 852 ? -9.089 -40.874 -38.972 1.00 33.81 852 LYS A O 1
#